Protein AF-0000000067823784 (afdb_homodimer)

Foldseek 3Di:
DPPDDFPALFAAEDQDFDQAWPVCVVVVHDFPSDQVTPVCVVVVNRVVTFGRFHAHPLATPRQPPPPCPVPDPDQQLDDLVLLVLLVVLLVCLQQCNLCCCLVCVPPPVPPDPPVVLLVLQVVQLVQDDLQNLLQLLLCLQLAPCLLQVLDNSVVLSVVSVVCCVPFCVVPVCLQRLVDDGPVCVVPVLVSLLNNLQSLLSSLSSLLQPCVVCVVVGPDDPVVSLVSNLSSLVSSVVSLVSSVCQPAQDSSLLSSLSSSVQQCQQRNHPVVNVVSLLSNVVSLVVVPLLPLVPDDDAPLVVQSSQSSNLSSVLSQLVPPPPDPDGSDPDGPRDHHAQDASVVSVVSDDGPDNPPPLQVDAGGSSVLSVLSSQLSVLSNVCVVVVNRLVSLSVSLVSLVVSLVVLVVSLVRHPQHPDSNNSHSVLSSLVSLLVSLLVNLVSLSVNCSRNDDSVSVSRPLVSNLVSLLCLLVSQLDDDPLSSCSRQVSLSSLLSSLVSLLVCCSNCLPPDDLVVNVVSLVSNVSCLVVLVVRVSRHSSSVVSNVPRVLSSVLCCCCRNVVPVPPVLSSVVNSVVSVVSRSPDPDDDDPADDPVDDGPPDDPPVPPPPPPPDDPDDPDDDDDPVPPVVVVSLVSCVVVVHNVVVCVSPPPPVVVVD/DPPDDFPALFAAADQDFDQAWPVCVVVVHDFPSDQVTPVCVVVVNRVVTAGRFHAHPLATPRQPPPPCPVPDPDDQLADLVLLVLLVVLLVCLQQCVLCCCLVCVPPPVPPDPPVVLLVLQVVQLVQDDLQNLLQLLLCLQLAPCLLQVLDNSVVLSVVSVVCCVPFCVVPVCLQRLVDDGPVCVVPVLVSLLNNLQSLLSSLSSLLQPCVVCVVVGPDDPVVSLVSNLSSLVSSVVSLVSSVCQPAQDSSLLSSLSSSVQQCQQRNHPVVNVVSLLSNVVSLVVVPLLPLVPDDDAPLVVLSSQSSNLSSVLSQLVPPPPDPDGSDNDGPRDHHAQDASVVSVVSDDGPDNPVPLQVDAGGSSVLSVLSSQLSVLSNVCVVVVNRLVSLSVSLVSLVVSLVVLVVRLVRHDQHPDSNNSHSVLSSLVSLLVSLLVNLVSLSVNCSRNDDSVSVSRPLVVNLVSLLCLLVSVLDDDPLSSCSRQVSLSSLLSSLVSLLVCCSNCLPPDDLVVNVVSLVSNVSCLVVLVVRVSRHSSSVVSNVQRVLSSVLSCCCRNVVPVPDVLSSVVNSVSSVVSRSDDPDDDDPADDPVDDGPPDDPPVPPPPPPPDDPDDPDDDDDPVCPVVVVSLVSCVVVVHNVVVCVSPPPPSVVVD

Sequence (1306 aa):
MKYTSSAPDFIRKTKRKPLACVQCRSRKVKCDKTIPCKNCISRGFGSECQREVVLVRGSVANRQSEIRTRNSSGKGYFNEKEIENIRLCVEKLTFGFIKVDRLFKSENQNEVNWSQFHDELEFMMSRIDHASSHCLCSFACHYINFIHNAVIPTLFLDEHEQFWDQYVSSDRSCLVYSKSSSLLSLSPRDYYFWMAMYYSTLCNGIYFGSEELKDELDFSDEELKKVGPIFFRAAYDCLCRASFLDSPDIRSIQIFCLMSTCFHAYGSVGLSQSLLAQCIEIARKLRLDEIDVGGSSNFSKEIKRRLWYTLCLNDWLDQIDKASFYITSSDVMKPALITEETLLAGKEFPSYDDNPTSQTYSSIFYQHTMVQMALIKKRLFEKRNAASETFEAWTKMNRLRDNTSRVYSQTAEPTTDDLLSYDYAKFLLFSSLTEEVLDLGRRVLAIVGKKTWAQRFRSKCITAAMANINHASESVPSYYKRHWIVGQHLIYAALTLILDLIMFPEEDSLDEKHERLKQIERIFPIFEELKATHLPAKLGLAVLPKLCKLVRFVIVENRTGNTEEADSLRYLLEDLHVHLNPYSDPVPHLLTSQYFRTTKPSDFEGNVDELKPFDGSVGLGHRVEDEIQKLLTDTGWSDVLMKIFQPSMNDLQMKYTSSAPDFIRKTKRKPLACVQCRSRKVKCDKTIPCKNCISRGFGSECQREVVLVRGSVANRQSEIRTRNSSGKGYFNEKEIENIRLCVEKLTFGFIKVDRLFKSENQNEVNWSQFHDELEFMMSRIDHASSHCLCSFACHYINFIHNAVIPTLFLDEHEQFWDQYVSSDRSCLVYSKSSSLLSLSPRDYYFWMAMYYSTLCNGIYFGSEELKDELDFSDEELKKVGPIFFRAAYDCLCRASFLDSPDIRSIQIFCLMSTCFHAYGSVGLSQSLLAQCIEIARKLRLDEIDVGGSSNFSKEIKRRLWYTLCLNDWLDQIDKASFYITSSDVMKPALITEETLLAGKEFPSYDDNPTSQTYSSIFYQHTMVQMALIKKRLFEKRNAASETFEAWTKMNRLRDNTSRVYSQTAEPTTDDLLSYDYAKFLLFSSLTEEVLDLGRRVLAIVGKKTWAQRFRSKCITAAMANINHASESVPSYYKRHWIVGQHLIYAALTLILDLIMFPEEDSLDEKHERLKQIERIFPIFEELKATHLPAKLGLAVLPKLCKLVRFVIVENRTGNTEEADSLRYLLEDLHVHLNPYSDPVPHLLTSQYFRTTKPSDFEGNVDELKPFDGSVGLGHRVEDEIQKLLTDTGWSDVLMKIFQPSMNDLQ

InterPro domains:
  IPR001138 Zn(2)Cys(6) fungal-type DNA-binding domain [PF00172] (20-50)
  IPR001138 Zn(2)Cys(6) fungal-type DNA-binding domain [PS00463] (20-49)
  IPR001138 Zn(2)Cys(6) fungal-type DNA-binding domain [PS50048] (20-51)
  IPR001138 Zn(2)Cys(6) fungal-type DNA-binding domain [SM00066] (15-60)
  IPR001138 Zn(2)Cys(6) fungal-type DNA-binding domain [cd00067] (16-49)
  IPR031760 Centromere DNA-binding protein complex CBF3 subunit B, C-terminal [PF16846] (220-344)
  IPR036864 Zn(2)-C6 fungal-type DNA-binding domain superfamily [G3DSA:4.10.240.10] (13-52)
  IPR036864 Zn(2)-C6 fungal-type DNA-binding domain superfamily [SSF57701] (13-54)

Nearest PDB structures (foldseek):
  6f07-assembly1_B  TM=5.989E-01  e=8.370E-10  Saccharomyces cerevisiae
  6gsa-assembly1_B  TM=6.608E-01  e=4.738E-09  Saccharomyces cerevisiae
  6f07-assembly1_A  TM=6.678E-01  e=1.545E-08  Saccharomyces cerevisiae
  6gyp-assembly1_C  TM=6.281E-01  e=5.332E-09  Saccharomyces cerevisiae S288C
  6gsa-assembly1_A  TM=6.578E-01  e=2.479E-08  Saccharomyces cerevisiae

Secondary structure (DSSP, 8-state):
--------S-PPEESS---SBHHHHHHT----S-SS-HHHHHTT-GGG--BPPEEETTEEES-------SS-----S--HHHHHHHHHHHHHHHHT-S--TTTT--TTS----HHHHHHHHHHHHHT--HHHHHHHHHHIIIIIHHHH--S-HHHHHHHHHHHIIIIITT-GGGG-TTS--HHHHH-HHHHHHHHHHHHHHHHHHHHHHTTTTGGG----HHHHHHHHHHHHHHHHHHHHHTTTTTS--HHHHHHHHHHHTTHHHHS-HHHHHHHHHHHHHHHHHTTTT-TTSSS--HHHHHHHHHHHHHHHHHHHH--TT-SS-S-----PPPPP---HHHHHHT-------S-GGGS---THHHHHHHHHHHHHHHHHHHTTT-HHHHHHHHHHHHHHHHHHHHHHHHSPPP-STTHHHHHHHHHHHHHHHHHHHHHHHHHHHHHH-HHHHHHHTHHHHHHHHHHHHHHHHS---HHHHHSHHHHHHHHHHHHHHHHHHHH-TTTS-HHHHHHHHHHHHTTHHHHHHHTTT-HHHHHHHHHHHHHHHHHIIIIIS--TT-HHHHHHHHHHHHHTS--------SSPPTTS-SSS-----------------------STTHHHHHHHHHHHHTSHHHHHHHHHHHHHHHT-/--------S-PPEESS---SBHHHHHHT----S-SS-HHHHHTT-GGG--BPPEEETTEEE---------S--------HHHHHHHHHHHHHHHHT-S--TTTTT-TTS----HHHHHHHHHHHHHT--HHHHHHHHHHIIIIIHHHH--S-HHHHHHHHHHHIIIIITT-GGGG-TTS--HHHHH-HHHHHHHHHHHHHHHHHHHHHHTTTTGGG----HHHHHHHHHHHHHHHHHHHHHTTTTTS--HHHHHHHHHHHTTHHHHS-HHHHHHHHHHHHHHHHHTTTT-TTSSS--HHHHHHHHHHHHHHHHHHHH--TT-SS-S-----PPPPP---HHHHHHTPPPPP--S-GGGS---THHHHHHHHHHHHHHHHHHHTTT-HHHHHHHHHHHHHHHHHHHHHHHHSPPP-STTHHHHHHHHHHHHHHHHHHHHHHHHHHHHHHHHHHHHHHTHHHHHHHHHHHHHHHHS---HHHHHSHHHHHHHHHHHHHHHHHHHH-TTTS-HHHHHHHHHHHHTTHHHHHHHTTT-HHHHHHHHHHHHHHHHHIIIIIS--TT-HHHHHHHHHHHHHTS--------SSPPTTS-SSS-----------------------STTHHHHHHHHHHHHTSHHHHHHHHHHHHHHHT-

Solvent-accessible surface area (backbone atoms only — not comparable to full-atom values): 72580 Å² total; per-residue (Å²): 132,82,81,69,88,78,68,70,81,64,70,54,74,36,90,66,77,66,57,43,32,46,68,32,56,75,65,69,47,93,53,80,57,45,86,52,24,66,71,29,47,74,69,71,38,30,90,69,42,41,46,57,56,29,28,36,88,59,36,78,32,56,47,72,69,74,67,77,58,77,69,64,78,74,80,75,86,68,57,68,70,48,49,54,36,38,51,49,22,51,51,31,54,57,64,54,64,48,64,37,38,76,76,49,49,53,76,66,75,42,57,63,51,62,69,61,47,52,52,52,49,47,55,56,50,72,59,54,47,71,67,40,48,50,50,27,38,48,46,23,40,48,58,47,24,62,79,35,45,46,65,56,45,70,61,50,52,51,42,49,49,46,46,43,65,70,40,35,72,81,35,62,43,60,76,36,85,93,46,83,26,74,58,45,72,66,30,31,38,42,38,23,46,30,48,14,41,50,27,22,33,42,20,44,10,43,67,42,33,44,79,82,40,45,90,62,42,87,60,54,77,72,47,55,70,49,48,30,49,48,25,45,49,50,13,52,52,23,37,57,69,34,38,51,57,46,45,77,52,59,63,55,45,28,37,48,34,47,38,59,81,42,27,77,57,64,48,41,68,43,32,52,52,47,50,49,55,51,38,52,53,36,35,52,77,66,34,41,71,47,58,84,70,66,92,68,49,72,55,40,44,41,54,36,27,38,43,44,49,41,53,47,39,57,46,44,63,52,61,76,96,50,94,67,63,89,70,82,76,80,85,60,68,75,54,61,73,49,45,71,69,56,54,74,62,65,56,85,72,72,75,84,62,86,67,69,67,89,46,74,68,23,57,46,50,52,50,54,51,49,44,53,53,24,52,46,52,35,52,28,56,77,54,70,59,34,63,52,48,45,54,50,40,43,52,52,43,50,48,49,44,52,49,52,53,48,46,63,72,66,38,65,81,52,88,51,76,52,34,60,28,45,64,54,46,51,52,52,48,51,47,51,42,39,42,50,43,39,54,41,47,54,53,45,34,70,66,53,33,68,69,57,26,60,72,48,46,40,67,60,38,50,51,36,28,49,46,47,48,52,60,69,66,47,94,61,68,70,46,68,60,57,44,67,62,50,43,44,43,45,46,52,26,42,49,52,54,50,50,46,47,67,74,42,57,81,76,52,53,70,67,54,52,52,49,50,54,51,56,50,56,63,48,50,63,56,25,63,70,36,36,86,50,29,64,38,16,42,48,40,62,67,44,48,61,56,50,51,52,44,44,44,43,47,58,69,62,50,51,76,84,50,60,63,52,50,48,48,49,47,51,52,54,57,62,39,44,68,72,73,72,78,83,71,74,72,56,58,57,90,92,42,65,81,65,64,46,65,75,59,75,70,74,78,66,67,81,72,66,83,73,72,79,81,81,73,80,86,69,89,89,36,56,75,52,42,53,53,39,47,51,19,36,76,75,50,36,11,57,51,48,42,64,64,54,42,61,61,54,59,70,76,90,132,80,81,69,86,78,66,70,82,65,70,54,76,38,90,64,77,68,59,45,31,46,67,32,56,76,64,69,46,94,54,80,55,45,84,53,23,68,70,30,46,75,70,71,37,30,90,68,41,40,45,57,55,30,28,36,90,59,36,80,32,55,48,72,69,72,66,77,60,76,69,64,84,73,81,76,86,68,57,63,71,46,48,55,35,40,51,50,20,52,50,32,53,56,63,51,64,45,64,39,41,73,74,47,52,54,76,67,76,42,59,65,50,62,70,62,48,51,52,51,49,49,56,55,51,73,58,53,47,71,66,40,48,48,51,27,38,48,45,23,38,48,57,48,27,60,79,32,44,47,65,56,46,69,62,51,53,52,43,49,49,45,45,41,64,71,40,34,70,81,36,63,44,60,77,36,85,93,47,83,26,74,58,44,72,69,32,30,37,40,38,24,46,30,50,14,41,50,27,21,34,41,19,44,10,42,68,44,33,44,77,82,39,44,90,62,42,86,61,54,77,74,47,54,69,50,47,30,48,49,25,45,50,49,13,52,52,23,38,57,69,34,38,52,56,46,47,75,51,62,63,54,44,28,38,49,33,48,38,58,79,42,28,76,55,63,48,43,67,43,32,51,52,46,50,48,56,50,37,52,52,37,35,52,77,66,34,42,73,48,58,83,70,64,93,69,50,72,57,41,46,42,53,35,26,38,42,43,49,42,51,47,40,58,46,45,63,53,63,77,95,50,92,66,63,89,71,84,76,80,86,60,69,76,53,62,73,49,43,71,68,55,52,74,64,65,55,86,72,73,74,84,64,86,68,69,69,88,45,76,65,23,56,45,49,50,50,54,51,49,44,54,53,25,51,46,51,36,54,29,56,75,53,68,58,35,63,52,48,46,53,50,40,42,52,52,42,50,50,50,43,52,51,52,53,48,46,62,72,66,37,67,80,51,90,50,77,51,35,62,30,44,64,54,48,53,52,52,49,52,46,50,42,39,42,51,44,38,54,40,45,54,51,45,35,65,67,52,34,67,69,56,25,60,73,44,44,39,65,61,38,51,51,37,28,50,48,46,47,52,60,69,65,48,94,61,68,69,44,69,61,58,45,66,65,49,43,45,44,45,46,51,26,41,47,51,54,50,51,46,46,67,75,42,57,83,76,52,54,70,66,56,52,51,48,51,54,52,56,50,57,63,50,50,63,55,25,64,70,35,35,88,50,28,64,36,16,40,48,41,63,66,45,47,62,56,49,50,52,41,44,42,44,46,55,67,60,49,51,76,84,52,63,62,50,49,48,47,48,50,51,52,55,59,62,38,44,69,72,73,71,78,83,70,73,72,55,56,57,90,93,44,64,79,66,65,46,68,72,61,78,70,74,79,67,68,81,72,67,86,73,70,80,80,80,78,80,82,65,91,84,36,55,76,49,43,54,52,37,47,56,19,31,77,75,51,36,11,60,50,46,43,64,63,56,44,61,58,55,61,68,77,94

Structure (mmCIF, N/CA/C/O backbone):
data_AF-0000000067823784-model_v1
#
loop_
_entity.id
_entity.type
_entity.pdbx_description
1 polymer 'Zn(2)-C6 fungal-type domain-containing protein'
#
loop_
_atom_site.group_PDB
_atom_site.id
_atom_site.type_symbol
_atom_site.label_atom_id
_atom_site.label_alt_id
_atom_site.label_comp_id
_atom_site.label_asym_id
_atom_site.label_entity_id
_atom_site.label_seq_id
_atom_site.pdbx_PDB_ins_code
_atom_site.Cartn_x
_atom_site.Cartn_y
_atom_site.Cartn_z
_atom_site.occupancy
_atom_site.B_iso_or_equiv
_atom_site.auth_seq_id
_atom_site.auth_comp_id
_atom_site.auth_asym_id
_atom_site.auth_atom_id
_atom_site.pdbx_PDB_model_num
ATOM 1 N N . MET A 1 1 ? -26.203 -56.375 -13.461 1 19.73 1 MET A N 1
ATOM 2 C CA . MET A 1 1 ? -26.906 -55.406 -12.641 1 19.73 1 MET A CA 1
ATOM 3 C C . MET A 1 1 ? -26.547 -54 -13.039 1 19.73 1 MET A C 1
ATOM 5 O O . MET A 1 1 ? -25.375 -53.594 -12.984 1 19.73 1 MET A O 1
ATOM 9 N N . LYS A 1 2 ? -27.25 -53.312 -13.992 1 25.39 2 LYS A N 1
ATOM 10 C CA . LYS A 1 2 ? -27.156 -51.969 -14.578 1 25.39 2 LYS A CA 1
ATOM 11 C C . LYS A 1 2 ? -27.094 -50.906 -13.484 1 25.39 2 LYS A C 1
ATOM 13 O O . LYS A 1 2 ? -27.984 -50.812 -12.633 1 25.39 2 LYS A O 1
ATOM 18 N N . TYR A 1 3 ? -25.938 -50.625 -13.031 1 26.23 3 TYR A N 1
ATOM 19 C CA . TYR A 1 3 ? -25.656 -49.438 -12.234 1 26.23 3 TYR A CA 1
ATOM 20 C C . TYR A 1 3 ? -26.5 -48.25 -12.719 1 26.23 3 TYR A C 1
ATOM 22 O O . TYR A 1 3 ? -26.422 -47.875 -13.883 1 26.23 3 TYR A O 1
ATOM 30 N N . THR A 1 4 ? -27.797 -48.188 -12.336 1 30.56 4 THR A N 1
ATOM 31 C CA . THR A 1 4 ? -28.812 -47.156 -12.586 1 30.56 4 THR A CA 1
ATOM 32 C C . THR A 1 4 ? -28.172 -45.75 -12.609 1 30.56 4 THR A C 1
ATOM 34 O O . THR A 1 4 ? -27.078 -45.562 -12.094 1 30.56 4 THR A O 1
ATOM 37 N N . SER A 1 5 ? -28.938 -44.844 -13.219 1 32.25 5 SER A N 1
ATOM 38 C CA . SER A 1 5 ? -28.891 -43.406 -13.562 1 32.25 5 SER A CA 1
ATOM 39 C C . SER A 1 5 ? -28.453 -42.562 -12.375 1 32.25 5 SER A C 1
ATOM 41 O O . SER A 1 5 ? -29.016 -42.688 -11.289 1 32.25 5 SER A O 1
ATOM 43 N N . SER A 1 6 ? -27.219 -42.125 -12.25 1 36.41 6 SER A N 1
ATOM 44 C CA . SER A 1 6 ? -26.359 -41.312 -11.406 1 36.41 6 SER A CA 1
ATOM 45 C C . SER A 1 6 ? -27.109 -40.062 -10.891 1 36.41 6 SER A C 1
ATOM 47 O O . SER A 1 6 ? -27.75 -39.344 -11.664 1 36.41 6 SER A O 1
ATOM 49 N N . ALA A 1 7 ? -27.75 -40 -9.742 1 41.34 7 ALA A N 1
ATOM 50 C CA . ALA A 1 7 ? -28.359 -38.906 -9 1 41.34 7 ALA A CA 1
ATOM 51 C C . ALA A 1 7 ? -27.625 -37.594 -9.242 1 41.34 7 ALA A C 1
ATOM 53 O O . ALA A 1 7 ? -26.391 -37.594 -9.328 1 41.34 7 ALA A O 1
ATOM 54 N N . PRO A 1 8 ? -28.312 -36.594 -9.852 1 47.31 8 PRO A N 1
ATOM 55 C CA . PRO A 1 8 ? -27.719 -35.281 -10.172 1 47.31 8 PRO A CA 1
ATOM 56 C C . PRO A 1 8 ? -26.906 -34.719 -9.016 1 47.31 8 PRO A C 1
ATOM 58 O O . PRO A 1 8 ? -27.219 -34.969 -7.848 1 47.31 8 PRO A O 1
ATOM 61 N N . ASP A 1 9 ? -25.688 -34.312 -9.211 1 59.34 9 ASP A N 1
ATOM 62 C CA . ASP A 1 9 ? -24.688 -33.719 -8.336 1 59.34 9 ASP A CA 1
ATOM 63 C C . ASP A 1 9 ? -25.219 -32.438 -7.699 1 59.34 9 ASP A C 1
ATOM 65 O O . ASP A 1 9 ? -24.594 -31.375 -7.812 1 59.34 9 ASP A O 1
ATOM 69 N N . PHE A 1 10 ? -26.594 -32.375 -7.422 1 65.44 10 PHE A N 1
ATOM 70 C CA . PHE A 1 10 ? -27.062 -31.141 -6.777 1 65.44 10 PHE A CA 1
ATOM 71 C C . PHE A 1 10 ? -27.812 -31.469 -5.492 1 65.44 10 PHE A C 1
ATOM 73 O O . PHE A 1 10 ? -28.312 -32.594 -5.32 1 65.44 10 PHE A O 1
ATOM 80 N N . ILE A 1 11 ? -27.672 -30.688 -4.508 1 73.44 11 ILE A N 1
ATOM 81 C CA . ILE A 1 11 ? -28.5 -30.75 -3.309 1 73.44 11 ILE A CA 1
ATOM 82 C C . ILE A 1 11 ? -29.797 -29.969 -3.537 1 73.44 11 ILE A C 1
ATOM 84 O O . ILE A 1 11 ? -29.766 -28.828 -3.967 1 73.44 11 ILE A O 1
ATOM 88 N N . ARG A 1 12 ? -30.828 -30.719 -3.414 1 78.19 12 ARG A N 1
ATOM 89 C CA . ARG A 1 12 ? -32.156 -30.156 -3.67 1 78.19 12 ARG A CA 1
ATOM 90 C C . ARG A 1 12 ? -32.5 -29.062 -2.664 1 78.19 12 ARG A C 1
ATOM 92 O O . ARG A 1 12 ? -32.188 -29.188 -1.474 1 78.19 12 ARG A O 1
ATOM 99 N N . LYS A 1 13 ? -32.906 -27.859 -3.146 1 77.69 13 LYS A N 1
ATOM 100 C CA . LYS A 1 13 ? -33.438 -26.797 -2.293 1 77.69 13 LYS A CA 1
ATOM 101 C C . LYS A 1 13 ? -34.938 -27.031 -1.988 1 77.69 13 LYS A C 1
ATOM 103 O O . LYS A 1 13 ? -35.719 -27.281 -2.895 1 77.69 13 LYS A O 1
ATOM 108 N N . THR A 1 14 ? -35.25 -27.094 -0.727 1 80.75 14 THR A N 1
ATOM 109 C CA . THR A 1 14 ? -36.625 -27.328 -0.333 1 80.75 14 THR A CA 1
ATOM 110 C C . THR A 1 14 ? -37.031 -26.359 0.775 1 80.75 14 THR A C 1
ATOM 112 O O . THR A 1 14 ? -36.188 -25.734 1.409 1 80.75 14 THR A O 1
ATOM 115 N N . LYS A 1 15 ? -38.312 -26.094 0.909 1 83.81 15 LYS A N 1
ATOM 116 C CA . LYS A 1 15 ? -38.812 -25.203 1.941 1 83.81 15 LYS A CA 1
ATOM 117 C C . LYS A 1 15 ? -38.875 -25.891 3.299 1 83.81 15 LYS A C 1
ATOM 119 O O . LYS A 1 15 ? -38.75 -25.25 4.34 1 83.81 15 LYS A O 1
ATOM 124 N N . ARG A 1 16 ? -39.125 -27.25 3.285 1 85.12 16 ARG A N 1
ATOM 125 C CA . ARG A 1 16 ? -39.188 -28.031 4.52 1 85.12 16 ARG A CA 1
ATOM 126 C C . ARG A 1 16 ? -38.25 -29.234 4.453 1 85.12 16 ARG A C 1
ATOM 128 O O . ARG A 1 16 ? -38.062 -29.812 3.383 1 85.12 16 ARG A O 1
ATOM 135 N N . LYS A 1 17 ? -37.688 -29.594 5.609 1 87.12 17 LYS A N 1
ATOM 136 C CA . LYS A 1 17 ? -36.812 -30.75 5.633 1 87.12 17 LYS A CA 1
ATOM 137 C C . LYS A 1 17 ? -37.562 -32.062 5.523 1 87.12 17 LYS A C 1
ATOM 139 O O . LYS A 1 17 ? -38.562 -32.25 6.215 1 87.12 17 LYS A O 1
ATOM 144 N N . PRO A 1 18 ? -37.188 -32.844 4.645 1 84.62 18 PRO A N 1
ATOM 145 C CA . PRO A 1 18 ? -37.844 -34.156 4.547 1 84.62 18 PRO A CA 1
ATOM 146 C C . PRO A 1 18 ? -37.625 -35 5.801 1 84.62 18 PRO A C 1
ATOM 148 O O . PRO A 1 18 ? -36.531 -35.062 6.34 1 84.62 18 PRO A O 1
ATOM 151 N N . LEU A 1 19 ? -38.656 -35.625 6.27 1 88.25 19 LEU A N 1
ATOM 152 C CA . LEU A 1 19 ? -38.562 -36.438 7.48 1 88.25 19 LEU A CA 1
ATOM 153 C C . LEU A 1 19 ? -38.531 -37.906 7.141 1 88.25 19 LEU A C 1
ATOM 155 O O . LEU A 1 19 ? -38.094 -38.719 7.957 1 88.25 19 LEU A O 1
ATOM 159 N N . ALA A 1 20 ? -39 -38.188 5.922 1 87 20 ALA A N 1
ATOM 160 C CA . ALA A 1 20 ? -38.938 -39.562 5.473 1 87 20 ALA A CA 1
ATOM 161 C C . ALA A 1 20 ? -37.531 -39.938 5.012 1 87 20 ALA A C 1
ATOM 163 O O . ALA A 1 20 ? -36.781 -39.094 4.492 1 87 20 ALA A O 1
ATOM 164 N N . CYS A 1 21 ? -37.156 -41.125 5.332 1 86.69 21 CYS A N 1
ATOM 165 C CA . CYS A 1 21 ? -35.844 -41.562 4.887 1 86.69 21 CYS A CA 1
ATOM 166 C C . CYS A 1 21 ? -35.812 -41.75 3.373 1 86.69 21 CYS A C 1
ATOM 168 O O . CYS A 1 21 ? -36.844 -41.812 2.729 1 86.69 21 CYS A O 1
ATOM 170 N N . VAL A 1 22 ? -34.719 -41.75 2.75 1 84.44 22 VAL A N 1
ATOM 171 C CA . VAL A 1 22 ? -34.531 -41.781 1.306 1 84.44 22 VAL A CA 1
ATOM 172 C C . VAL A 1 22 ? -35.125 -43.031 0.729 1 84.44 22 VAL A C 1
ATOM 174 O O . VAL A 1 22 ? -35.781 -43 -0.33 1 84.44 22 VAL A O 1
ATOM 177 N N . GLN A 1 23 ? -34.969 -44.188 1.49 1 81.94 23 GLN A N 1
ATOM 178 C CA . GLN A 1 23 ? -35.469 -45.469 1.002 1 81.94 23 GLN A CA 1
ATOM 179 C C . GLN A 1 23 ? -36.969 -45.469 0.953 1 81.94 23 GLN A C 1
ATOM 181 O O . GLN A 1 23 ? -37.562 -45.938 -0.026 1 81.94 23 GLN A O 1
ATOM 186 N N . CYS A 1 24 ? -37.5 -45.031 1.961 1 86.12 24 CYS A N 1
ATOM 187 C CA . CYS A 1 24 ? -38.969 -44.969 2.012 1 86.12 24 CYS A CA 1
ATOM 188 C C . CYS A 1 24 ? -39.531 -44.062 0.933 1 86.12 24 CYS A C 1
ATOM 190 O O . CYS A 1 24 ? -40.531 -44.375 0.286 1 86.12 24 CYS A O 1
ATOM 192 N N . ARG A 1 25 ? -38.938 -42.938 0.65 1 84.69 25 ARG A N 1
ATOM 193 C CA . ARG A 1 25 ? -39.375 -41.969 -0.358 1 84.69 25 ARG A CA 1
ATOM 194 C C . ARG A 1 25 ? -39.25 -42.562 -1.76 1 84.69 25 ARG A C 1
ATOM 196 O O . ARG A 1 25 ? -40.156 -42.375 -2.588 1 84.69 25 ARG A O 1
ATOM 203 N N . SER A 1 26 ? -38.156 -43.219 -1.951 1 81.19 26 SER A N 1
ATOM 204 C CA . SER A 1 26 ? -37.906 -43.781 -3.266 1 81.19 26 SER A CA 1
ATOM 205 C C . SER A 1 26 ? -38.906 -44.875 -3.578 1 81.19 26 SER A C 1
ATOM 207 O O . SER A 1 26 ? -39.344 -45.031 -4.727 1 81.19 26 SER A O 1
ATOM 209 N N . ARG A 1 27 ? -39.281 -45.531 -2.539 1 80.81 27 ARG A N 1
ATOM 210 C CA . ARG A 1 27 ? -40.188 -46.625 -2.707 1 80.81 27 ARG A CA 1
ATOM 211 C C . ARG A 1 27 ? -41.656 -46.188 -2.549 1 80.81 27 ARG A C 1
ATOM 213 O O . ARG A 1 27 ? -42.562 -46.969 -2.738 1 80.81 27 ARG A O 1
ATOM 220 N N . LYS A 1 28 ? -41.781 -44.938 -2.229 1 84.62 28 LYS A N 1
ATOM 221 C CA . LYS A 1 28 ? -43.094 -44.344 -2.068 1 84.62 28 LYS A CA 1
ATOM 222 C C . LYS A 1 28 ? -43.906 -45.094 -1.035 1 84.62 28 LYS A C 1
ATOM 224 O O . LYS A 1 28 ? -45.094 -45.406 -1.285 1 84.62 28 LYS A O 1
ATOM 229 N N . VAL A 1 29 ? -43.25 -45.5 0.01 1 86.62 29 VAL A N 1
ATOM 230 C CA . VAL A 1 29 ? -43.938 -46.125 1.125 1 86.62 29 VAL A CA 1
ATOM 231 C C . VAL A 1 29 ? -44 -45.156 2.314 1 86.62 29 VAL A C 1
ATOM 233 O O . VAL A 1 29 ? -43.219 -44.188 2.367 1 86.62 29 VAL A O 1
ATOM 236 N N . LYS A 1 30 ? -44.969 -45.406 3.209 1 88.5 30 LYS A N 1
ATOM 237 C CA . LYS A 1 30 ? -45.062 -44.562 4.406 1 88.5 30 LYS A CA 1
ATOM 238 C C . LYS A 1 30 ? -43.906 -44.812 5.348 1 88.5 30 LYS A C 1
ATOM 240 O O . LYS A 1 30 ? -43.562 -45.938 5.68 1 88.5 30 LYS A O 1
ATOM 245 N N . CYS A 1 31 ? -43.219 -43.75 5.746 1 89.06 31 CYS A N 1
ATOM 246 C CA . CYS A 1 31 ? -42.062 -43.812 6.629 1 89.06 31 CYS A CA 1
ATOM 247 C C . CYS A 1 31 ? -42.438 -43.406 8.047 1 89.06 31 CYS A C 1
ATOM 249 O O . CYS A 1 31 ? -43.25 -42.5 8.242 1 89.06 31 CYS A O 1
ATOM 251 N N . ASP A 1 32 ? -41.969 -44 9.07 1 87.81 32 ASP A N 1
ATOM 252 C CA . ASP A 1 32 ? -42.281 -43.625 10.445 1 87.81 32 ASP A CA 1
ATOM 253 C C . ASP A 1 32 ? -41.438 -42.469 10.914 1 87.81 32 ASP A C 1
ATOM 255 O O . ASP A 1 32 ? -41.5 -42.062 12.078 1 87.81 32 ASP A O 1
ATOM 259 N N . LYS A 1 33 ? -40.562 -41.875 10.219 1 86.56 33 LYS A N 1
ATOM 260 C CA . LYS A 1 33 ? -39.781 -40.656 10.375 1 86.56 33 LYS A CA 1
ATOM 261 C C . LYS A 1 33 ? -38.719 -40.812 11.445 1 86.56 33 LYS A C 1
ATOM 263 O O . LYS A 1 33 ? -38.156 -39.812 11.93 1 86.56 33 LYS A O 1
ATOM 268 N N . THR A 1 34 ? -38.406 -42.094 11.859 1 86.25 34 THR A N 1
ATOM 269 C CA . THR A 1 34 ? -37.281 -42.375 12.742 1 86.25 34 THR A CA 1
ATOM 270 C C . THR A 1 34 ? -36.094 -42.906 11.945 1 86.25 34 THR A C 1
ATOM 272 O O . THR A 1 34 ? -36.281 -43.531 10.898 1 86.25 34 THR A O 1
ATOM 275 N N . ILE A 1 35 ? -34.906 -42.594 12.391 1 81.94 35 ILE A N 1
ATOM 276 C CA . ILE A 1 35 ? -33.719 -43.094 11.711 1 81.94 35 ILE A CA 1
ATOM 277 C C . ILE A 1 35 ? -32.875 -43.938 12.672 1 81.94 35 ILE A C 1
ATOM 279 O O . ILE A 1 35 ? -32.406 -43.438 13.695 1 81.94 35 ILE A O 1
ATOM 283 N N . PRO A 1 36 ? -32.844 -45.188 12.445 1 84.5 36 PRO A N 1
ATOM 284 C CA . PRO A 1 36 ? -33.312 -45.906 11.281 1 84.5 36 PRO A CA 1
ATOM 285 C C . PRO A 1 36 ? -34.812 -46.219 11.352 1 84.5 36 PRO A C 1
ATOM 287 O O . PRO A 1 36 ? -35.344 -46.469 12.438 1 84.5 36 PRO A O 1
ATOM 290 N N . CYS A 1 37 ? -35.438 -46.125 10.18 1 87.44 37 CYS A N 1
ATOM 291 C CA . CYS A 1 37 ? -36.906 -46.344 10.203 1 87.44 37 CYS A CA 1
ATOM 292 C C . CYS A 1 37 ? -37.25 -47.812 10.242 1 87.44 37 CYS A C 1
ATOM 294 O O . CYS A 1 37 ? -36.406 -48.656 9.953 1 87.44 37 CYS A O 1
ATOM 296 N N . LYS A 1 38 ? -38.469 -48.156 10.656 1 87.94 38 LYS A N 1
ATOM 297 C CA . LYS A 1 38 ? -38.906 -49.531 10.836 1 87.94 38 LYS A CA 1
ATOM 298 C C . LYS A 1 38 ? -38.844 -50.312 9.516 1 87.94 38 LYS A C 1
ATOM 300 O O . LYS A 1 38 ? -38.5 -51.5 9.492 1 87.94 38 LYS A O 1
ATOM 305 N N . ASN A 1 39 ? -39.156 -49.594 8.477 1 87.94 39 ASN A N 1
ATOM 306 C CA . ASN A 1 39 ? -39.125 -50.219 7.16 1 87.94 39 ASN A CA 1
ATOM 307 C C . ASN A 1 39 ? -37.719 -50.656 6.777 1 87.94 39 ASN A C 1
ATOM 309 O O . ASN A 1 39 ? -37.5 -51.75 6.27 1 87.94 39 ASN A O 1
ATOM 313 N N . CYS A 1 40 ? -36.812 -49.844 7.109 1 87.31 40 CYS A N 1
ATOM 314 C CA . CYS A 1 40 ? -35.438 -50.094 6.762 1 87.31 40 CYS A CA 1
ATOM 315 C C . CYS A 1 40 ? -34.844 -51.188 7.648 1 87.31 40 CYS A C 1
ATOM 317 O O . CYS A 1 40 ? -34.094 -52.062 7.176 1 87.31 40 CYS A O 1
ATOM 319 N N . ILE A 1 41 ? -35.188 -51.156 8.836 1 87 41 ILE A N 1
ATOM 320 C CA . ILE A 1 41 ? -34.75 -52.188 9.766 1 87 41 ILE A CA 1
ATOM 321 C C . ILE A 1 41 ? -35.25 -53.531 9.32 1 87 41 ILE A C 1
ATOM 323 O O . ILE A 1 41 ? -34.5 -54.5 9.266 1 87 41 ILE A O 1
ATOM 327 N N . SER A 1 42 ? -36.469 -53.562 8.961 1 86.94 42 SER A N 1
ATOM 328 C CA . SER A 1 42 ? -37.125 -54.812 8.578 1 86.94 42 SER A CA 1
ATOM 329 C C . SER A 1 42 ? -36.5 -55.406 7.309 1 86.94 42 SER A C 1
ATOM 331 O O . SER A 1 42 ? -36.469 -56.625 7.129 1 86.94 42 SER A O 1
ATOM 333 N N . ARG A 1 43 ? -36 -54.594 6.57 1 86.56 43 ARG A N 1
ATOM 334 C CA . ARG A 1 43 ? -35.469 -55 5.281 1 86.56 43 ARG A CA 1
ATOM 335 C C . ARG A 1 43 ? -33.969 -55.188 5.344 1 86.56 43 ARG A C 1
ATOM 337 O O . ARG A 1 43 ? -33.312 -55.5 4.332 1 86.56 43 ARG A O 1
ATOM 344 N N . GLY A 1 44 ? -33.375 -54.875 6.441 1 76 44 GLY A N 1
ATOM 345 C CA . GLY A 1 44 ? -31.969 -55.094 6.633 1 76 44 GLY A CA 1
ATOM 346 C C . GLY A 1 44 ? -31.109 -53.906 6.207 1 76 44 GLY A C 1
ATOM 347 O O . GLY A 1 44 ? -29.891 -54.031 6.055 1 76 44 GLY A O 1
ATOM 348 N N . PHE A 1 45 ? -31.828 -52.812 5.926 1 76.81 45 PHE A N 1
ATOM 349 C CA . PHE A 1 45 ? -31.094 -51.625 5.473 1 76.81 45 PHE A CA 1
ATOM 350 C C . PHE A 1 45 ? -30.984 -50.625 6.598 1 76.81 45 PHE A C 1
ATOM 352 O O . PHE A 1 45 ? -30.891 -49.406 6.34 1 76.81 45 PHE A O 1
ATOM 359 N N . GLY A 1 46 ? -31.078 -51 7.727 1 75.44 46 GLY A N 1
ATOM 360 C CA . GLY A 1 46 ? -31.094 -50.062 8.852 1 75.44 46 GLY A CA 1
ATOM 361 C C . GLY A 1 46 ? -29.875 -49.188 8.906 1 75.44 46 GLY A C 1
ATOM 362 O O . GLY A 1 46 ? -29.969 -47.969 9.172 1 75.44 46 GLY A O 1
ATOM 363 N N . SER A 1 47 ? -28.781 -49.719 8.609 1 70.94 47 SER A N 1
ATOM 364 C CA . SER A 1 47 ? -27.516 -48.969 8.703 1 70.94 47 SER A CA 1
ATOM 365 C C . SER A 1 47 ? -27.422 -47.906 7.609 1 70.94 47 SER A C 1
ATOM 367 O O . SER A 1 47 ? -26.703 -46.938 7.762 1 70.94 47 SER A O 1
ATOM 369 N N . GLU A 1 48 ? -28.219 -48.094 6.641 1 72 48 GLU A N 1
ATOM 370 C CA . GLU A 1 48 ? -28.141 -47.188 5.492 1 72 48 GLU A CA 1
ATOM 371 C C . GLU A 1 48 ? -29.281 -46.188 5.492 1 72 48 GLU A C 1
ATOM 373 O O . GLU A 1 48 ? -29.344 -45.312 4.641 1 72 48 GLU A O 1
ATOM 378 N N . CYS A 1 49 ? -30.062 -46.406 6.445 1 80 49 CYS A N 1
ATOM 379 C CA . CYS A 1 49 ? -31.234 -45.562 6.512 1 80 49 CYS A CA 1
ATOM 380 C C . CYS A 1 49 ? -30.859 -44.125 6.816 1 80 49 CYS A C 1
ATOM 382 O O . CYS A 1 49 ? -30.219 -43.844 7.836 1 80 49 CYS A O 1
ATOM 384 N N . GLN A 1 50 ? -31.078 -43.25 5.871 1 81.12 50 GLN A N 1
ATOM 385 C CA . GLN A 1 50 ? -30.734 -41.844 6.082 1 81.12 50 GLN A CA 1
ATOM 386 C C . GLN A 1 50 ? -31.766 -40.906 5.422 1 81.12 50 GLN A C 1
ATOM 388 O O . GLN A 1 50 ? -32.531 -41.344 4.555 1 81.12 50 GLN A O 1
ATOM 393 N N . ARG A 1 51 ? -31.734 -39.75 5.984 1 82.25 51 ARG A N 1
ATOM 394 C CA . ARG A 1 51 ? -32.562 -38.688 5.363 1 82.25 51 ARG A CA 1
ATOM 395 C C . ARG A 1 51 ? -31.781 -37.969 4.266 1 82.25 51 ARG A C 1
ATOM 397 O O . ARG A 1 51 ? -30.547 -37.906 4.305 1 82.25 51 ARG A O 1
ATOM 404 N N . GLU A 1 52 ? -32.531 -37.562 3.264 1 79.19 52 GLU A N 1
ATOM 405 C CA . GLU A 1 52 ? -31.906 -36.781 2.207 1 79.19 52 GLU A CA 1
ATOM 406 C C . GLU A 1 52 ? -31.375 -35.438 2.75 1 79.19 52 GLU A C 1
ATOM 408 O O . GLU A 1 52 ? -32.094 -34.719 3.459 1 79.19 52 GLU A O 1
ATOM 413 N N . VAL A 1 53 ? -30.125 -35.188 2.471 1 78.81 53 VAL A N 1
ATOM 414 C CA 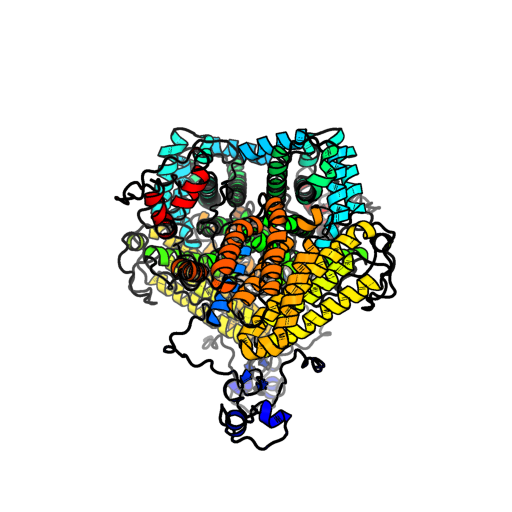. VAL A 1 53 ? -29.547 -33.906 2.82 1 78.81 53 VAL A CA 1
ATOM 415 C C . VAL A 1 53 ? -30.062 -32.812 1.854 1 78.81 53 VAL A C 1
ATOM 417 O O . VAL A 1 53 ? -29.969 -33 0.636 1 78.81 53 VAL A O 1
ATOM 420 N N . VAL A 1 54 ? -30.672 -31.844 2.318 1 76.88 54 VAL A N 1
ATOM 421 C CA . VAL A 1 54 ? -31.266 -30.812 1.488 1 76.88 54 VAL A CA 1
ATOM 422 C C . VAL A 1 54 ? -30.875 -29.438 2.027 1 76.88 54 VAL A C 1
ATOM 424 O O . VAL A 1 54 ? -30.266 -29.328 3.096 1 76.88 54 VAL A O 1
ATOM 427 N N . LEU A 1 55 ? -31.109 -28.453 1.214 1 77.31 55 LEU A N 1
ATOM 428 C CA . LEU A 1 55 ? -30.938 -27.078 1.641 1 77.31 55 LEU A CA 1
ATOM 429 C C . LEU A 1 55 ? -32.281 -26.453 1.999 1 77.31 55 LEU A C 1
ATOM 431 O O . LEU A 1 55 ? -33.188 -26.375 1.16 1 77.31 55 LEU A O 1
ATOM 435 N N . VAL A 1 56 ? -32.406 -26.141 3.289 1 75.38 56 VAL A N 1
ATOM 436 C CA . VAL A 1 56 ? -33.625 -25.469 3.748 1 75.38 56 VAL A CA 1
ATOM 437 C C . VAL A 1 56 ? -33.312 -24.016 4.086 1 75.38 56 VAL A C 1
ATOM 439 O O . VAL A 1 56 ? -32.594 -23.734 5.055 1 75.38 56 VAL A O 1
ATOM 442 N N . ARG A 1 57 ? -33.875 -23.047 3.393 1 72.62 57 ARG A N 1
ATOM 443 C CA . ARG A 1 57 ? -33.656 -21.625 3.576 1 72.62 57 ARG A CA 1
ATOM 444 C C . ARG A 1 57 ? -32.156 -21.312 3.676 1 72.62 57 ARG A C 1
ATOM 446 O O . ARG A 1 57 ? -31.719 -20.609 4.598 1 72.62 57 ARG A O 1
ATOM 453 N N . GLY A 1 58 ? -31.391 -22.031 2.822 1 72.62 58 GLY A N 1
ATOM 454 C CA . GLY A 1 58 ? -29.969 -21.75 2.713 1 72.62 58 GLY A CA 1
ATOM 455 C C . GLY A 1 58 ? -29.125 -22.562 3.676 1 72.62 58 GLY A C 1
ATOM 456 O O . GLY A 1 58 ? -27.891 -22.547 3.594 1 72.62 58 GLY A O 1
ATOM 457 N N . SER A 1 59 ? -29.812 -23.281 4.59 1 76.06 59 SER A N 1
ATOM 458 C CA . SER A 1 59 ? -29.094 -24.078 5.57 1 76.06 59 SER A CA 1
ATOM 459 C C . SER A 1 59 ? -29.234 -25.578 5.281 1 76.06 59 SER A C 1
ATOM 461 O O . SER A 1 59 ? -30.266 -26.016 4.801 1 76.06 59 SER A O 1
ATOM 463 N N . VAL A 1 60 ? -28.188 -26.234 5.57 1 77.12 60 VAL A N 1
ATOM 464 C CA . VAL A 1 60 ? -28.188 -27.672 5.316 1 77.12 60 VAL A CA 1
ATOM 465 C C . VAL A 1 60 ? -29.016 -28.391 6.379 1 77.12 60 VAL A C 1
ATOM 467 O O . VAL A 1 60 ? -28.891 -28.109 7.57 1 77.12 60 VAL A O 1
ATOM 470 N N . ALA A 1 61 ? -29.938 -29.094 5.934 1 77.44 61 ALA A N 1
ATOM 471 C CA . ALA A 1 61 ? -30.797 -29.891 6.82 1 77.44 61 ALA A CA 1
ATOM 472 C C . ALA A 1 61 ? -30.562 -31.375 6.625 1 77.44 61 ALA A C 1
ATOM 474 O O . ALA A 1 61 ? -30.172 -31.812 5.539 1 77.44 61 ALA A O 1
ATOM 475 N N . ASN A 1 62 ? -30.844 -32.219 7.727 1 74.44 62 ASN A N 1
ATOM 476 C CA . ASN A 1 62 ? -30.766 -33.656 7.742 1 74.44 62 ASN A CA 1
ATOM 477 C C . ASN A 1 62 ? -29.328 -34.156 7.578 1 74.44 62 ASN A C 1
ATOM 479 O O . ASN A 1 62 ? -29.078 -35.188 6.973 1 74.44 62 ASN A O 1
ATOM 483 N N . ARG A 1 63 ? -28.578 -33.188 7.824 1 67.44 63 ARG A N 1
ATOM 484 C CA . ARG A 1 63 ? -27.203 -33.625 7.84 1 67.44 63 ARG A CA 1
ATOM 485 C C . ARG A 1 63 ? -26.984 -34.688 8.93 1 67.44 63 ARG A C 1
ATOM 487 O O . ARG A 1 63 ? -27.406 -34.5 10.07 1 67.44 63 ARG A O 1
ATOM 494 N N . GLN A 1 64 ? -26.922 -35.812 8.562 1 55.22 64 GLN A N 1
ATOM 495 C CA . GLN A 1 64 ? -26.719 -36.812 9.602 1 55.22 64 GLN A CA 1
ATOM 496 C C . GLN A 1 64 ? -25.672 -36.375 10.609 1 55.22 64 GLN A C 1
ATOM 498 O O . GLN A 1 64 ? -24.578 -35.969 10.227 1 55.22 64 GLN A O 1
ATOM 503 N N . SER A 1 65 ? -26.188 -35.625 11.656 1 45.38 65 SER A N 1
ATOM 504 C CA . SER A 1 65 ? -25.234 -35.438 12.742 1 45.38 65 SER A CA 1
ATOM 505 C C . SER A 1 65 ? -24.359 -36.656 12.938 1 45.38 65 SER A C 1
ATOM 507 O O . SER A 1 65 ? -24.859 -37.781 13.156 1 45.38 65 SER A O 1
ATOM 509 N N . GLU A 1 66 ? -23.562 -36.938 12.211 1 40.78 66 GLU A N 1
ATOM 510 C CA . GLU A 1 66 ? -22.688 -37.969 12.766 1 40.78 66 GLU A CA 1
ATOM 511 C C . GLU A 1 66 ? -22.562 -37.812 14.281 1 40.78 66 GLU A C 1
ATOM 513 O O . GLU A 1 66 ? -22.078 -36.812 14.766 1 40.78 66 GLU A O 1
ATOM 518 N N . ILE A 1 67 ? -23.578 -38.125 15.102 1 36.53 67 ILE A N 1
ATOM 519 C CA . ILE A 1 67 ? -23.438 -38.312 16.547 1 36.53 67 ILE A CA 1
ATOM 520 C C . ILE A 1 67 ? -21.969 -38.531 16.906 1 36.53 67 ILE A C 1
ATOM 522 O O . ILE A 1 67 ? -21.266 -39.312 16.25 1 36.53 67 ILE A O 1
ATOM 526 N N . ARG A 1 68 ? -21.516 -37.719 17.875 1 39.28 68 ARG A N 1
ATOM 527 C CA . ARG A 1 68 ? -20.375 -38.031 18.719 1 39.28 68 ARG A CA 1
ATOM 528 C C . ARG A 1 68 ? -20.312 -39.531 19.016 1 39.28 68 ARG A C 1
ATOM 530 O O . ARG A 1 68 ? -20.938 -40.031 19.953 1 39.28 68 ARG A O 1
ATOM 537 N N . THR A 1 69 ? -20.656 -40.375 18.359 1 30.48 69 THR A N 1
ATOM 538 C CA . THR A 1 69 ? -20.141 -41.594 19.031 1 30.48 69 THR A CA 1
ATOM 539 C C . THR A 1 69 ? -18.781 -41.312 19.672 1 30.48 69 THR A C 1
ATOM 541 O O . THR A 1 69 ? -17.75 -41.312 19 1 30.48 69 THR A O 1
ATOM 544 N N . ARG A 1 70 ? -18.719 -40.438 20.5 1 37.69 70 ARG A N 1
ATOM 545 C CA . ARG A 1 70 ? -17.656 -40.5 21.484 1 37.69 70 ARG A CA 1
ATOM 546 C C . ARG A 1 70 ? -17.172 -41.938 21.672 1 37.69 70 ARG A C 1
ATOM 548 O O . ARG A 1 70 ? -16.062 -42.188 22.156 1 37.69 70 ARG A O 1
ATOM 555 N N . ASN A 1 71 ? -18.109 -42.812 22.156 1 30.12 71 ASN A N 1
ATOM 556 C CA . ASN A 1 71 ? -17.844 -44.188 22.609 1 30.12 71 ASN A CA 1
ATOM 557 C C . ASN A 1 71 ? -17.406 -45.094 21.469 1 30.12 71 ASN A C 1
ATOM 559 O O . ASN A 1 71 ? -17.188 -46.281 21.656 1 30.12 71 ASN A O 1
ATOM 563 N N . SER A 1 72 ? -18.297 -45.125 20.375 1 30.64 72 SER A N 1
ATOM 564 C CA . SER A 1 72 ? -17.891 -46.344 19.672 1 30.64 72 SER A CA 1
ATOM 565 C C . SER A 1 72 ? -16.406 -46.312 19.328 1 30.64 72 SER A C 1
ATOM 567 O O . SER A 1 72 ? -15.891 -45.25 18.922 1 30.64 72 SER A O 1
ATOM 569 N N . SER A 1 73 ? -15.68 -47.156 19.766 1 32.25 73 SER A N 1
ATOM 570 C CA . SER A 1 73 ? -14.359 -47.75 19.609 1 32.25 73 SER A CA 1
ATOM 571 C C . SER A 1 73 ? -13.859 -47.656 18.172 1 32.25 73 SER A C 1
ATOM 573 O O . SER A 1 73 ? -12.758 -48.094 17.859 1 32.25 73 SER A O 1
ATOM 575 N N . GLY A 1 74 ? -14.758 -47.688 17.188 1 33.5 74 GLY A N 1
ATOM 576 C CA . GLY A 1 74 ? -14.172 -47.938 15.875 1 33.5 74 GLY A CA 1
ATOM 577 C C . GLY A 1 74 ? -13.297 -46.781 15.391 1 33.5 74 GLY A C 1
ATOM 578 O O . GLY A 1 74 ? -13.398 -45.656 15.891 1 33.5 74 GLY A O 1
ATOM 579 N N . LYS A 1 75 ? -12.211 -47.094 14.539 1 36.94 75 LYS A N 1
ATOM 580 C CA . LYS A 1 75 ? -10.906 -46.75 13.977 1 36.94 75 LYS A CA 1
ATOM 581 C C . LYS A 1 75 ? -11.008 -45.562 13.016 1 36.94 75 LYS A C 1
ATOM 583 O O . LYS A 1 75 ? -10.203 -45.438 12.086 1 36.94 75 LYS A O 1
ATOM 588 N N . GLY A 1 76 ? -12.109 -44.875 12.984 1 41.38 76 GLY A N 1
ATOM 589 C CA . GLY A 1 76 ? -11.945 -43.906 11.93 1 41.38 76 GLY A CA 1
ATOM 590 C C . GLY A 1 76 ? -10.906 -42.844 12.242 1 41.38 76 GLY A C 1
ATOM 591 O O . GLY A 1 76 ? -10.742 -42.438 13.398 1 41.38 76 GLY A O 1
ATOM 592 N N . TYR A 1 77 ? -9.891 -42.719 11.461 1 41.41 77 TYR A N 1
ATOM 593 C CA . TYR A 1 77 ? -8.703 -41.906 11.617 1 41.41 77 TYR A CA 1
ATOM 594 C C . TYR A 1 77 ? -9.07 -40.438 11.648 1 41.41 77 TYR A C 1
ATOM 596 O O . TYR A 1 77 ? -8.344 -39.625 12.227 1 41.41 77 TYR A O 1
ATOM 604 N N . PHE A 1 78 ? -10.305 -39.906 10.883 1 46.34 78 PHE A N 1
ATOM 605 C CA . PHE A 1 78 ? -10.5 -38.469 10.773 1 46.34 78 PHE A CA 1
ATOM 606 C C . PHE A 1 78 ? -11.953 -38.094 11.023 1 46.34 78 PHE A C 1
ATOM 608 O O . PHE A 1 78 ? -12.867 -38.781 10.523 1 46.34 78 PHE A O 1
ATOM 615 N N . ASN A 1 79 ? -12.242 -37.312 12.062 1 45.31 79 ASN A N 1
ATOM 616 C CA . ASN A 1 79 ? -13.539 -36.625 12.109 1 45.31 79 ASN A CA 1
ATOM 617 C C . ASN A 1 79 ? -13.633 -35.5 11.078 1 45.31 79 ASN A C 1
ATOM 619 O O . ASN A 1 79 ? -12.625 -35.094 10.5 1 45.31 79 ASN A O 1
ATOM 623 N N . GLU A 1 80 ? -14.781 -35.188 10.531 1 45.59 80 GLU A N 1
ATOM 624 C CA . GLU A 1 80 ? -15.062 -34.156 9.516 1 45.59 80 GLU A CA 1
ATOM 625 C C . GLU A 1 80 ? -14.312 -32.875 9.805 1 45.59 80 GLU A C 1
ATOM 627 O O . GLU A 1 80 ? -13.797 -32.219 8.891 1 45.59 80 GLU A O 1
ATOM 632 N N . LYS A 1 81 ? -14.359 -32.438 11.016 1 48.81 81 LYS A N 1
ATOM 633 C CA . LYS A 1 81 ? -13.641 -31.234 11.43 1 48.81 81 LYS A CA 1
ATOM 634 C C . LYS A 1 81 ? -12.148 -31.359 11.156 1 48.81 81 LYS A C 1
ATOM 636 O O . LYS A 1 81 ? -11.492 -30.391 10.781 1 48.81 81 LYS A O 1
ATOM 641 N N . GLU A 1 82 ? -11.797 -32.562 11.281 1 50.84 82 GLU A N 1
ATOM 642 C CA . GLU A 1 82 ? -10.367 -32.812 11.094 1 50.84 82 GLU A CA 1
ATOM 643 C C . GLU A 1 82 ? -9.977 -32.719 9.625 1 50.84 82 GLU A C 1
ATOM 645 O O . GLU A 1 82 ? -8.906 -32.188 9.289 1 50.84 82 GLU A O 1
ATOM 650 N N . ILE A 1 83 ? -10.938 -33.094 8.867 1 49.91 83 ILE A N 1
ATOM 651 C CA . ILE A 1 83 ? -10.695 -33.031 7.43 1 49.91 83 ILE A CA 1
ATOM 652 C C . ILE A 1 83 ? -10.539 -31.594 6.984 1 49.91 83 ILE A C 1
ATOM 654 O O . ILE A 1 83 ? -9.641 -31.266 6.211 1 49.91 83 ILE A O 1
ATOM 658 N N . GLU A 1 84 ? -11.43 -30.797 7.41 1 51.5 84 GLU A N 1
ATOM 659 C CA . GLU A 1 84 ? -11.344 -29.375 7.082 1 51.5 84 GLU A CA 1
ATOM 660 C C . GLU A 1 84 ? -10.031 -28.766 7.59 1 51.5 84 GLU A C 1
ATOM 662 O O . GLU A 1 84 ? -9.414 -27.953 6.902 1 51.5 84 GLU A O 1
ATOM 667 N N . ASN A 1 85 ? -9.711 -29.25 8.648 1 54.62 85 ASN A N 1
ATOM 668 C CA . ASN A 1 85 ? -8.477 -28.75 9.234 1 54.62 85 ASN A CA 1
ATOM 669 C C . ASN A 1 85 ? -7.258 -29.172 8.406 1 54.62 85 ASN A C 1
ATOM 671 O O . ASN A 1 85 ? -6.336 -28.375 8.219 1 54.62 85 ASN A O 1
ATOM 675 N N . ILE A 1 86 ? -7.352 -30.391 7.965 1 54.62 86 ILE A N 1
ATOM 676 C CA . ILE A 1 86 ? -6.25 -30.875 7.148 1 54.62 86 ILE A CA 1
ATOM 677 C C . ILE A 1 86 ? -6.195 -30.109 5.832 1 54.62 86 ILE A C 1
ATOM 679 O O . ILE A 1 86 ? -5.121 -29.703 5.391 1 54.62 86 ILE A O 1
ATOM 683 N N . ARG A 1 87 ? -7.316 -29.938 5.305 1 55.41 87 ARG A N 1
ATOM 684 C CA . ARG A 1 87 ? -7.387 -29.156 4.07 1 55.41 87 ARG A CA 1
ATOM 685 C C . ARG A 1 87 ? -6.793 -27.766 4.266 1 55.41 87 ARG A C 1
ATOM 687 O O . ARG A 1 87 ? -5.988 -27.312 3.451 1 55.41 87 ARG A O 1
ATOM 694 N N . LEU A 1 88 ? -7.234 -27.172 5.281 1 56.59 88 LEU A N 1
ATOM 695 C CA . LEU A 1 88 ? -6.758 -25.828 5.582 1 56.59 88 LEU A CA 1
ATOM 696 C C . LEU A 1 88 ? -5.254 -25.828 5.812 1 56.59 88 LEU A C 1
ATOM 698 O O . LEU A 1 88 ? -4.559 -24.906 5.395 1 56.59 88 LEU A O 1
ATOM 702 N N . CYS A 1 89 ? -4.855 -26.859 6.383 1 55.16 89 CYS A N 1
ATOM 703 C CA . CYS A 1 89 ? -3.432 -26.969 6.672 1 55.16 89 CYS A CA 1
ATOM 704 C C . CYS A 1 89 ? -2.621 -27.078 5.387 1 55.16 89 CYS A C 1
ATOM 706 O O . CYS A 1 89 ? -1.605 -26.406 5.223 1 55.16 89 CYS A O 1
ATOM 708 N N . VAL A 1 90 ? -3.129 -27.875 4.621 1 56.38 90 VAL A N 1
ATOM 709 C CA . VAL A 1 90 ? -2.426 -28.094 3.361 1 56.38 90 VAL A CA 1
ATOM 710 C C . VAL A 1 90 ? -2.453 -26.812 2.527 1 56.38 90 VAL A C 1
ATOM 712 O O . VAL A 1 90 ? -1.446 -26.438 1.919 1 56.38 90 VAL A O 1
ATOM 715 N N . GLU A 1 91 ? -3.578 -26.172 2.525 1 58.56 91 GLU A N 1
ATOM 716 C CA . GLU A 1 91 ? -3.709 -24.906 1.812 1 58.56 91 GLU A CA 1
ATOM 717 C C . GLU A 1 91 ? -2.725 -23.875 2.344 1 58.56 91 GLU A C 1
ATOM 719 O O . GLU A 1 91 ? -2.027 -23.219 1.566 1 58.56 91 GLU A O 1
ATOM 724 N N . LYS A 1 92 ? -2.738 -23.766 3.549 1 57 92 LYS A N 1
ATOM 725 C CA . LYS A 1 92 ? -1.866 -22.766 4.168 1 57 92 LYS A CA 1
ATOM 726 C C . LYS A 1 92 ? -0.397 -23.094 3.932 1 57 92 LYS A C 1
ATOM 728 O O . LYS A 1 92 ? 0.427 -22.203 3.742 1 57 92 LYS A O 1
ATOM 733 N N . LEU A 1 93 ? -0.146 -24.312 3.959 1 55.16 93 LEU A N 1
ATOM 734 C CA . LEU A 1 93 ? 1.217 -24.766 3.707 1 55.16 93 LEU A CA 1
ATOM 735 C C . LEU A 1 93 ? 1.646 -24.438 2.281 1 55.16 93 LEU A C 1
ATOM 737 O O . LEU A 1 93 ? 2.775 -24 2.055 1 55.16 93 LEU A O 1
ATOM 741 N N . THR A 1 94 ? 0.706 -24.656 1.458 1 52.59 94 THR A N 1
ATOM 742 C CA . THR A 1 94 ? 1.047 -24.469 0.052 1 52.59 94 THR A CA 1
ATOM 743 C C . THR A 1 94 ? 1.238 -22.984 -0.261 1 52.59 94 THR A C 1
ATOM 745 O O . THR A 1 94 ? 1.975 -22.625 -1.185 1 52.59 94 THR A O 1
ATOM 748 N N . PHE A 1 95 ? 0.437 -22.094 0.495 1 49.59 95 PHE A N 1
ATOM 749 C CA . PHE A 1 95 ? 0.582 -20.672 0.257 1 49.59 95 PHE A CA 1
ATOM 750 C C . PHE A 1 95 ? 1.741 -20.094 1.066 1 49.59 95 PHE A C 1
ATOM 752 O O . PHE A 1 95 ? 2.113 -18.938 0.894 1 49.59 95 PHE A O 1
ATOM 759 N N . GLY A 1 96 ? 2.369 -20.781 1.637 1 45.22 96 GLY A N 1
ATOM 760 C CA . GLY A 1 96 ? 3.508 -20.312 2.408 1 45.22 96 GLY A CA 1
ATOM 761 C C . GLY A 1 96 ? 3.107 -19.547 3.654 1 45.22 96 GLY A C 1
ATOM 762 O O . GLY A 1 96 ? 3.916 -18.812 4.219 1 45.22 96 GLY A O 1
ATOM 763 N N . PHE A 1 97 ? 1.731 -19.172 3.896 1 41.56 97 PHE A N 1
ATOM 764 C CA . PHE A 1 97 ? 1.269 -18.344 5.008 1 41.56 97 PHE A CA 1
ATOM 765 C C . PHE A 1 97 ? 1.639 -18.984 6.344 1 41.56 97 PHE A C 1
ATOM 767 O O . PHE A 1 97 ? 1.812 -18.281 7.34 1 41.56 97 PHE A O 1
ATOM 774 N N . ILE A 1 98 ? 1.314 -19.984 6.41 1 38.75 98 ILE A N 1
ATOM 775 C CA . ILE A 1 98 ? 1.757 -20.547 7.688 1 38.75 98 ILE A CA 1
ATOM 776 C C . ILE A 1 98 ? 3.279 -20.453 7.785 1 38.75 98 ILE A C 1
ATOM 778 O O . ILE A 1 98 ? 3.992 -20.938 6.898 1 38.75 98 ILE A O 1
ATOM 782 N N . LYS A 1 99 ? 3.662 -19.203 8.195 1 38.31 99 LYS A N 1
ATOM 783 C CA . LYS A 1 99 ? 5.078 -19.109 8.539 1 38.31 99 LYS A CA 1
ATOM 784 C C . LYS A 1 99 ? 5.656 -20.5 8.836 1 38.31 99 LYS A C 1
ATOM 786 O O . LYS A 1 99 ? 5.566 -20.984 9.969 1 38.31 99 LYS A O 1
ATOM 791 N N . VAL A 1 100 ? 5.387 -21.25 8.062 1 37.72 100 VAL A N 1
ATOM 792 C CA . VAL A 1 100 ? 6.445 -22.25 8.016 1 37.72 100 VAL A CA 1
ATOM 793 C C . VAL A 1 100 ? 7.805 -21.562 7.965 1 37.72 100 VAL A C 1
ATOM 795 O O . VAL A 1 100 ? 8.758 -22.109 7.398 1 37.72 100 VAL A O 1
ATOM 798 N N . ASP A 1 101 ? 7.781 -20.391 7.871 1 35.88 101 ASP A N 1
ATOM 799 C CA . ASP A 1 101 ? 8.977 -19.562 8.016 1 35.88 101 ASP A CA 1
ATOM 800 C C . ASP A 1 101 ? 9.938 -20.156 9.047 1 35.88 101 ASP A C 1
ATOM 802 O O . ASP A 1 101 ? 11.148 -20.156 8.844 1 35.88 101 ASP A O 1
ATOM 806 N N . ARG A 1 102 ? 9.477 -20.438 10.273 1 34.41 102 ARG A N 1
ATOM 807 C CA . ARG A 1 102 ? 10.414 -21.219 11.07 1 34.41 102 ARG A CA 1
ATOM 808 C C . ARG A 1 102 ? 10.742 -22.547 10.383 1 34.41 102 ARG A C 1
ATOM 810 O O . ARG A 1 102 ? 11.766 -23.156 10.664 1 34.41 102 ARG A O 1
ATOM 817 N N . LEU A 1 103 ? 9.781 -23.156 9.844 1 34.94 103 LEU A N 1
ATOM 818 C CA . LEU A 1 103 ? 10.078 -24.438 9.195 1 34.94 103 LEU A CA 1
ATOM 819 C C . LEU A 1 103 ? 11.047 -24.234 8.031 1 34.94 103 LEU A C 1
ATOM 821 O O . LEU A 1 103 ? 11.891 -25.094 7.766 1 34.94 103 LEU A O 1
ATOM 825 N N . PHE A 1 104 ? 10.578 -23.406 6.984 1 34.84 104 PHE A N 1
ATOM 826 C CA . PHE A 1 104 ? 11.547 -23 5.973 1 34.84 104 PHE A CA 1
ATOM 827 C C . PHE A 1 104 ? 12.141 -21.641 6.312 1 34.84 104 PHE A C 1
ATOM 829 O O . PHE A 1 104 ? 11.539 -20.609 6.035 1 34.84 104 PHE A O 1
ATOM 836 N N . LYS A 1 105 ? 12.188 -21.312 7.496 1 36.84 105 LYS A N 1
ATOM 837 C CA . LYS A 1 105 ? 13.094 -20.172 7.645 1 36.84 105 LYS A CA 1
ATOM 838 C C . LYS A 1 105 ? 13.922 -19.953 6.379 1 36.84 105 LYS A C 1
ATOM 840 O O . LYS A 1 105 ? 14.852 -20.719 6.109 1 36.84 105 LYS A O 1
ATOM 845 N N . SER A 1 106 ? 13.273 -19.938 5.316 1 35.53 106 SER A N 1
ATOM 846 C CA . SER A 1 106 ? 14.023 -19.594 4.109 1 35.53 106 SER A CA 1
ATOM 847 C C . SER A 1 106 ? 15.328 -18.891 4.445 1 35.53 106 SER A C 1
ATOM 849 O O . SER A 1 106 ? 15.328 -17.875 5.156 1 35.53 106 SER A O 1
ATOM 851 N N . GLU A 1 107 ? 16.297 -19.516 4.652 1 36.53 107 GLU A N 1
ATOM 852 C CA . GLU A 1 107 ? 17.609 -18.969 4.387 1 36.53 107 GLU A CA 1
ATOM 853 C C . GLU A 1 107 ? 17.516 -17.625 3.646 1 36.53 107 GLU A C 1
ATOM 855 O O . GLU A 1 107 ? 18.375 -16.766 3.803 1 36.53 107 GLU A O 1
ATOM 860 N N . ASN A 1 108 ? 16.547 -17.641 2.662 1 38.09 108 ASN A N 1
ATOM 861 C CA . ASN A 1 108 ? 16.562 -16.641 1.589 1 38.09 108 ASN A CA 1
ATOM 862 C C . ASN A 1 108 ? 15.906 -15.336 2.018 1 38.09 108 ASN A C 1
ATOM 864 O O . ASN A 1 108 ? 15.648 -14.469 1.186 1 38.09 108 ASN A O 1
ATOM 868 N N . GLN A 1 109 ? 15.062 -15.523 2.93 1 45.31 109 GLN A N 1
ATOM 869 C CA . GLN A 1 109 ? 14.711 -14.117 3.084 1 45.31 109 GLN A CA 1
ATOM 870 C C . GLN A 1 109 ? 15.945 -13.273 3.383 1 45.31 109 GLN A C 1
ATOM 872 O O . GLN A 1 109 ? 16.188 -12.898 4.531 1 45.31 109 GLN A O 1
ATOM 877 N N . ASN A 1 110 ? 17 -13.898 2.891 1 49.19 110 ASN A N 1
ATOM 878 C CA . ASN A 1 110 ? 18.375 -13.406 2.902 1 49.19 110 ASN A CA 1
ATOM 879 C C . ASN A 1 110 ? 18.422 -11.883 2.852 1 49.19 110 ASN A C 1
ATOM 881 O O . ASN A 1 110 ? 17.766 -11.266 2.012 1 49.19 110 ASN A O 1
ATOM 885 N N . GLU A 1 111 ? 18.531 -11.539 4.039 1 65.06 111 GLU A N 1
ATOM 886 C CA . GLU A 1 111 ? 19 -10.156 4.07 1 65.06 111 GLU A CA 1
ATOM 887 C C . GLU A 1 111 ? 19.859 -9.844 2.855 1 65.06 111 GLU A C 1
ATOM 889 O O . GLU A 1 111 ? 20.703 -10.648 2.459 1 65.06 111 GLU A O 1
ATOM 894 N N . VAL A 1 112 ? 19.312 -9.078 2.074 1 75.94 112 VAL A N 1
ATOM 895 C CA . VAL A 1 112 ? 20 -8.719 0.843 1 75.94 112 VAL A CA 1
ATOM 896 C C . VAL A 1 112 ? 21.203 -7.828 1.17 1 75.94 112 VAL A C 1
ATOM 898 O O . VAL A 1 112 ? 21.047 -6.758 1.769 1 75.94 112 VAL A O 1
ATOM 901 N N . ASN A 1 113 ? 22.375 -8.414 1.038 1 80.62 113 ASN A N 1
ATOM 902 C CA . ASN A 1 113 ? 23.547 -7.543 0.967 1 80.62 113 ASN A CA 1
ATOM 903 C C . ASN A 1 113 ? 23.656 -6.848 -0.388 1 80.62 113 ASN A C 1
ATOM 905 O O . ASN A 1 113 ? 24.125 -7.441 -1.359 1 80.62 113 ASN A O 1
ATOM 909 N N . TRP A 1 114 ? 23.312 -5.676 -0.463 1 86 114 TRP A N 1
ATOM 910 C CA . TRP A 1 114 ? 23.125 -4.965 -1.726 1 86 114 TRP A CA 1
ATOM 911 C C . TRP A 1 114 ? 24.453 -4.812 -2.459 1 86 114 TRP A C 1
ATOM 913 O O . TRP A 1 114 ? 24.5 -4.844 -3.691 1 86 114 TRP A O 1
ATOM 923 N N . SER A 1 115 ? 25.578 -4.637 -1.712 1 83.44 115 SER A N 1
ATOM 924 C CA . SER A 1 115 ? 26.875 -4.547 -2.377 1 83.44 115 SER A CA 1
ATOM 925 C C . SER A 1 115 ? 27.219 -5.84 -3.111 1 83.44 115 SER A C 1
ATOM 927 O O . SER A 1 115 ? 27.609 -5.812 -4.281 1 83.44 115 SER A O 1
ATOM 929 N N . GLN A 1 116 ? 27.094 -6.879 -2.379 1 84.94 116 GLN A N 1
ATOM 930 C CA . GLN A 1 116 ? 27.344 -8.18 -2.986 1 84.94 116 GLN A CA 1
ATOM 931 C C . GLN A 1 116 ? 26.375 -8.461 -4.121 1 84.94 116 GLN A C 1
ATOM 933 O O . GLN A 1 116 ? 26.75 -9.016 -5.156 1 84.94 116 GLN A O 1
ATOM 938 N N . PHE A 1 117 ? 25.188 -8.094 -3.898 1 90.38 117 PHE A N 1
ATOM 939 C CA . PHE A 1 117 ? 24.141 -8.281 -4.906 1 90.38 117 PHE A CA 1
ATOM 940 C C . PHE A 1 117 ? 24.5 -7.547 -6.195 1 90.38 117 PHE A C 1
ATOM 942 O O . PHE A 1 117 ? 24.375 -8.109 -7.285 1 90.38 117 PHE A O 1
ATOM 949 N N . HIS A 1 118 ? 24.953 -6.316 -6.121 1 90.75 118 HIS A N 1
ATOM 950 C CA . HIS A 1 118 ? 25.281 -5.523 -7.297 1 90.75 118 HIS A CA 1
ATOM 951 C C . HIS A 1 118 ? 26.469 -6.125 -8.055 1 90.75 118 HIS A C 1
ATOM 953 O O . HIS A 1 118 ? 26.5 -6.102 -9.289 1 90.75 118 HIS A O 1
ATOM 959 N N . ASP A 1 119 ? 27.375 -6.707 -7.289 1 91.38 119 ASP A N 1
ATOM 960 C CA . ASP A 1 119 ? 28.516 -7.383 -7.918 1 91.38 119 ASP A CA 1
ATOM 961 C C . ASP A 1 119 ? 28.047 -8.617 -8.695 1 91.38 119 ASP A C 1
ATOM 963 O O . ASP A 1 119 ? 28.5 -8.852 -9.812 1 91.38 119 ASP A O 1
ATOM 967 N N . GLU A 1 120 ? 27.219 -9.344 -8.078 1 93 120 GLU A N 1
ATOM 968 C CA . GLU A 1 120 ? 26.703 -10.547 -8.719 1 93 120 GLU A CA 1
ATOM 969 C C . GLU A 1 120 ? 25.891 -10.195 -9.961 1 93 120 GLU A C 1
ATOM 971 O O . GLU A 1 120 ? 26 -10.867 -10.992 1 93 120 GLU A O 1
ATOM 976 N N . LEU A 1 121 ? 25.062 -9.188 -9.859 1 95.5 121 LEU A N 1
ATOM 977 C CA . LEU A 1 121 ? 24.25 -8.742 -11 1 95.5 121 LEU A CA 1
ATOM 978 C C . LEU A 1 121 ? 25.141 -8.328 -12.164 1 95.5 121 LEU A C 1
ATOM 980 O O . LEU A 1 121 ? 24.875 -8.68 -13.312 1 95.5 121 LEU A O 1
ATOM 984 N N . GLU A 1 122 ? 26.172 -7.574 -11.852 1 95 122 GLU A N 1
ATOM 985 C CA . GLU A 1 122 ? 27.109 -7.133 -12.891 1 95 122 GLU A CA 1
ATOM 986 C C . GLU A 1 122 ? 27.766 -8.32 -13.578 1 95 122 GLU A C 1
ATOM 988 O O . GLU A 1 122 ? 27.906 -8.336 -14.805 1 95 122 GLU A O 1
ATOM 993 N N . PHE A 1 123 ? 28.109 -9.25 -12.781 1 94.31 123 PHE A N 1
ATOM 994 C CA . PHE A 1 123 ? 28.734 -10.453 -13.312 1 94.31 123 PHE A CA 1
ATOM 995 C C . PHE A 1 123 ? 27.781 -11.195 -14.234 1 94.31 123 PHE A C 1
ATOM 997 O O . PHE A 1 123 ? 28.156 -11.594 -15.344 1 94.31 123 PHE A O 1
ATOM 1004 N N . MET A 1 124 ? 26.609 -11.359 -13.828 1 93.56 124 MET A N 1
ATOM 1005 C CA . MET A 1 124 ? 25.625 -12.086 -14.625 1 93.56 124 MET A CA 1
ATOM 1006 C C . MET A 1 124 ? 25.312 -11.328 -15.922 1 93.56 124 MET A C 1
ATOM 1008 O O . MET A 1 124 ? 25.188 -11.945 -16.984 1 93.56 124 MET A O 1
ATOM 1012 N N . MET A 1 125 ? 25.188 -10.039 -15.82 1 94.62 125 MET A N 1
ATOM 1013 C CA . MET A 1 125 ? 24.828 -9.227 -16.984 1 94.62 125 MET A CA 1
ATOM 1014 C C . MET A 1 125 ? 25.953 -9.18 -17.984 1 94.62 125 MET A C 1
ATOM 1016 O O . MET A 1 125 ? 25.719 -8.977 -19.188 1 94.62 125 MET A O 1
ATOM 1020 N N . SER A 1 126 ? 27.172 -9.328 -17.5 1 93.62 126 SER A N 1
ATOM 1021 C CA . SER A 1 126 ? 28.312 -9.344 -18.422 1 93.62 126 SER A CA 1
ATOM 1022 C C . SER A 1 126 ? 28.234 -10.539 -19.359 1 93.62 126 SER A C 1
ATOM 1024 O O . SER A 1 126 ? 28.828 -10.516 -20.453 1 93.62 126 SER A O 1
ATOM 1026 N N . ARG A 1 127 ? 27.422 -11.5 -19 1 92.06 127 ARG A N 1
ATOM 1027 C CA . ARG A 1 127 ? 27.328 -12.719 -19.797 1 92.06 127 ARG A CA 1
ATOM 1028 C C . ARG A 1 127 ? 26.109 -12.672 -20.719 1 92.06 127 ARG A C 1
ATOM 1030 O O . ARG A 1 127 ? 25.891 -13.586 -21.516 1 92.06 127 ARG A O 1
ATOM 1037 N N . ILE A 1 128 ? 25.344 -11.695 -20.594 1 94.38 128 ILE A N 1
ATOM 1038 C CA . ILE A 1 128 ? 24.172 -11.547 -21.438 1 94.38 128 ILE A CA 1
ATOM 1039 C C . ILE A 1 128 ? 24.5 -10.68 -22.656 1 94.38 128 ILE A C 1
ATOM 1041 O O . ILE A 1 128 ? 24.844 -9.5 -22.5 1 94.38 128 ILE A O 1
ATOM 1045 N N . ASP A 1 129 ? 24.438 -11.266 -23.781 1 95.19 129 ASP A N 1
ATOM 1046 C CA . ASP A 1 129 ? 24.625 -10.5 -25 1 95.19 129 ASP A CA 1
ATOM 1047 C C . ASP A 1 129 ? 23.281 -10.242 -25.703 1 95.19 129 ASP A C 1
ATOM 1049 O O . ASP A 1 129 ? 22.234 -10.602 -25.156 1 95.19 129 ASP A O 1
ATOM 1053 N N . HIS A 1 130 ? 23.359 -9.586 -26.797 1 96.81 130 HIS A N 1
ATOM 1054 C CA . HIS A 1 130 ? 22.141 -9.211 -27.5 1 96.81 130 HIS A CA 1
ATOM 1055 C C . HIS A 1 130 ? 21.312 -10.445 -27.859 1 96.81 130 HIS A C 1
ATOM 1057 O O . HIS A 1 130 ? 20.094 -10.461 -27.656 1 96.81 130 HIS A O 1
ATOM 1063 N N . ALA A 1 131 ? 21.938 -11.43 -28.359 1 95.88 131 ALA A N 1
ATOM 1064 C CA . ALA A 1 131 ? 21.25 -12.633 -28.812 1 95.88 131 ALA A CA 1
ATOM 1065 C C . ALA A 1 131 ? 20.562 -13.344 -27.656 1 95.88 131 ALA A C 1
ATOM 1067 O O . ALA A 1 131 ? 19.391 -13.742 -27.781 1 95.88 131 ALA A O 1
ATOM 1068 N N . SER A 1 132 ? 21.297 -13.57 -26.625 1 95.62 132 SER A N 1
ATOM 1069 C CA . SER A 1 132 ? 20.703 -14.242 -25.469 1 95.62 132 SER A CA 1
ATOM 1070 C C . SER A 1 132 ? 19.562 -13.406 -24.875 1 95.62 132 SER A C 1
ATOM 1072 O O . SER A 1 132 ? 18.547 -13.953 -24.469 1 95.62 132 SER A O 1
ATOM 1074 N N . SER A 1 133 ? 19.766 -12.094 -24.797 1 97 133 SER A N 1
ATOM 1075 C CA . SER A 1 133 ? 18.734 -11.195 -24.297 1 97 133 SER A CA 1
ATOM 1076 C C . SER A 1 133 ? 17.469 -11.281 -25.156 1 97 133 SER A C 1
ATOM 1078 O O . SER A 1 133 ? 16.359 -11.391 -24.625 1 97 133 SER A O 1
ATOM 1080 N N . HIS A 1 134 ? 17.688 -11.258 -26.406 1 97.25 134 HIS A N 1
ATOM 1081 C CA . HIS A 1 134 ? 16.562 -11.328 -27.328 1 97.25 134 HIS A CA 1
ATOM 1082 C C . HIS A 1 134 ? 15.82 -12.656 -27.188 1 97.25 134 HIS A C 1
ATOM 1084 O O . HIS A 1 134 ? 14.586 -12.68 -27.203 1 97.25 134 HIS A O 1
ATOM 1090 N N . CYS A 1 135 ? 16.547 -13.695 -27.031 1 96.5 135 CYS A N 1
ATOM 1091 C CA . CYS A 1 135 ? 15.953 -15.016 -26.906 1 96.5 135 CYS A CA 1
ATOM 1092 C C . CYS A 1 135 ? 15.109 -15.109 -25.641 1 96.5 135 CYS A C 1
ATOM 1094 O O . CYS A 1 135 ? 13.984 -15.609 -25.672 1 96.5 135 CYS A O 1
ATOM 1096 N N . LEU A 1 136 ? 15.656 -14.656 -24.609 1 97.06 136 LEU A N 1
ATOM 1097 C CA . LEU A 1 136 ? 14.953 -14.711 -23.328 1 97.06 136 LEU A CA 1
ATOM 1098 C C . LEU A 1 136 ? 13.703 -13.836 -23.359 1 97.06 136 LEU A C 1
ATOM 1100 O O . LEU A 1 136 ? 12.625 -14.273 -22.953 1 97.06 136 LEU A O 1
ATOM 1104 N N . CYS A 1 137 ? 13.828 -12.633 -23.859 1 97.88 137 CYS A N 1
ATOM 1105 C CA . CYS A 1 137 ? 12.703 -11.711 -23.891 1 97.88 137 CYS A CA 1
ATOM 1106 C C . CYS A 1 137 ? 11.633 -12.195 -24.875 1 97.88 137 CYS A C 1
ATOM 1108 O O . CYS A 1 137 ? 10.438 -12.062 -24.594 1 97.88 137 CYS A O 1
ATOM 1110 N N . SER A 1 138 ? 12.078 -12.734 -25.953 1 96.25 138 SER A N 1
ATOM 1111 C CA . SER A 1 138 ? 11.141 -13.266 -26.922 1 96.25 138 SER A CA 1
ATOM 1112 C C . SER A 1 138 ? 10.336 -14.43 -26.344 1 96.25 138 SER A C 1
ATOM 1114 O O . SER A 1 138 ? 9.125 -14.516 -26.531 1 96.25 138 SER A O 1
ATOM 1116 N N . PHE A 1 139 ? 11.023 -15.273 -25.688 1 95.62 139 PHE A N 1
ATOM 1117 C CA . PHE A 1 139 ? 10.336 -16.391 -25.047 1 95.62 139 PHE A CA 1
ATOM 1118 C C . PHE A 1 139 ? 9.297 -15.898 -24.047 1 95.62 139 PHE A C 1
ATOM 1120 O O . PHE A 1 139 ? 8.148 -16.344 -24.078 1 95.62 139 PHE A O 1
ATOM 1127 N N . ALA A 1 140 ? 9.695 -14.977 -23.188 1 96.88 140 ALA A N 1
ATOM 1128 C CA . ALA A 1 140 ? 8.797 -14.438 -22.156 1 96.88 140 ALA A CA 1
ATOM 1129 C C . ALA A 1 140 ? 7.594 -13.758 -22.797 1 96.88 140 ALA A C 1
ATOM 1131 O O . ALA A 1 140 ? 6.465 -13.906 -22.328 1 96.88 140 ALA A O 1
ATOM 1132 N N . CYS A 1 141 ? 7.789 -13.055 -23.844 1 95.69 141 CYS A N 1
ATOM 1133 C CA . CYS A 1 141 ? 6.742 -12.273 -24.5 1 95.69 141 CYS A CA 1
ATOM 1134 C C . CYS A 1 141 ? 5.762 -13.18 -25.234 1 95.69 141 CYS A C 1
ATOM 1136 O O . CYS A 1 141 ? 4.547 -12.961 -25.172 1 95.69 141 CYS A O 1
ATOM 1138 N N . HIS A 1 142 ? 6.281 -14.211 -25.781 1 92.81 142 HIS A N 1
ATOM 1139 C CA . HIS A 1 142 ? 5.418 -14.984 -26.672 1 92.81 142 HIS A CA 1
ATOM 1140 C C . HIS A 1 142 ? 4.801 -16.172 -25.938 1 92.81 142 HIS A C 1
ATOM 1142 O O . HIS A 1 142 ? 3.686 -16.594 -26.25 1 92.81 142 HIS A O 1
ATOM 1148 N N . TYR A 1 143 ? 5.477 -16.656 -24.969 1 93.81 143 TYR A N 1
ATOM 1149 C CA . TYR A 1 143 ? 5 -17.891 -24.359 1 93.81 143 TYR A CA 1
ATOM 1150 C C . TYR A 1 143 ? 4.375 -17.625 -23 1 93.81 143 TYR A C 1
ATOM 1152 O O . TYR A 1 143 ? 3.592 -18.438 -22.484 1 93.81 143 TYR A O 1
ATOM 1160 N N . ILE A 1 144 ? 4.695 -16.5 -22.406 1 95.06 144 ILE A N 1
ATOM 1161 C CA . ILE A 1 144 ? 4.305 -16.328 -21.016 1 95.06 144 ILE A CA 1
ATOM 1162 C C . ILE A 1 144 ? 3.361 -15.133 -20.875 1 95.06 144 ILE A C 1
ATOM 1164 O O . ILE A 1 144 ? 2.51 -15.102 -19.984 1 95.06 144 ILE A O 1
ATOM 1168 N N . ASN A 1 145 ? 3.416 -14.188 -21.734 1 95.94 145 ASN A N 1
ATOM 1169 C CA . ASN A 1 145 ? 2.738 -12.906 -21.609 1 95.94 145 ASN A CA 1
ATOM 1170 C C . ASN A 1 145 ? 1.228 -13.07 -21.484 1 95.94 145 ASN A C 1
ATOM 1172 O O . ASN A 1 145 ? 0.559 -12.273 -20.828 1 95.94 145 ASN A O 1
ATOM 1176 N N . PHE A 1 146 ? 0.668 -14.117 -22.078 1 95.44 146 PHE A N 1
ATOM 1177 C CA . PHE A 1 146 ? -0.779 -14.289 -22.078 1 95.44 146 PHE A CA 1
ATOM 1178 C C . PHE A 1 146 ? -1.305 -14.438 -20.656 1 95.44 146 PHE A C 1
ATOM 1180 O O . PHE A 1 146 ? -2.486 -14.203 -20.391 1 95.44 146 PHE A O 1
ATOM 1187 N N . ILE A 1 147 ? -0.463 -14.797 -19.75 1 96.31 147 ILE A N 1
ATOM 1188 C CA . ILE A 1 147 ? -0.869 -15.023 -18.375 1 96.31 147 ILE A CA 1
ATOM 1189 C C . ILE A 1 147 ? -1.124 -13.688 -17.672 1 96.31 147 ILE A C 1
ATOM 1191 O O . ILE A 1 147 ? -2.072 -13.562 -16.891 1 96.31 147 ILE A O 1
ATOM 1195 N N . HIS A 1 148 ? -0.312 -12.68 -18.016 1 96.38 148 HIS A N 1
ATOM 1196 C CA . HIS A 1 148 ? -0.385 -11.445 -17.234 1 96.38 148 HIS A CA 1
ATOM 1197 C C . HIS A 1 148 ? -0.682 -10.242 -18.125 1 96.38 148 HIS A C 1
ATOM 1199 O O . HIS A 1 148 ? -1.033 -9.172 -17.625 1 96.38 148 HIS A O 1
ATOM 1205 N N . ASN A 1 149 ? -0.509 -10.336 -19.391 1 96.56 149 ASN A N 1
ATOM 1206 C CA . ASN A 1 149 ? -0.845 -9.312 -20.375 1 96.56 149 ASN A CA 1
ATOM 1207 C C . ASN A 1 149 ? -0.171 -7.984 -20.047 1 96.56 149 ASN A C 1
ATOM 1209 O O . ASN A 1 149 ? -0.764 -6.922 -20.234 1 96.56 149 ASN A O 1
ATOM 1213 N N . ALA A 1 150 ? 1.03 -8.008 -19.531 1 97.75 150 ALA A N 1
ATOM 1214 C CA . ALA A 1 150 ? 1.733 -6.805 -19.094 1 97.75 150 ALA A CA 1
ATOM 1215 C C . ALA A 1 150 ? 2.184 -5.973 -20.297 1 97.75 150 ALA A C 1
ATOM 1217 O O . ALA A 1 150 ? 2.252 -4.742 -20.219 1 97.75 150 ALA A O 1
ATOM 1218 N N . VAL A 1 151 ? 2.52 -6.664 -21.438 1 97.62 151 VAL A N 1
ATOM 1219 C CA . VAL A 1 151 ? 3.076 -5.957 -22.578 1 97.62 151 VAL A CA 1
ATOM 1220 C C . VAL A 1 151 ? 2.471 -6.512 -23.875 1 97.62 151 VAL A C 1
ATOM 1222 O O . VAL A 1 151 ? 1.841 -7.57 -23.859 1 97.62 151 VAL A O 1
ATOM 1225 N N . ILE A 1 152 ? 2.549 -5.719 -24.828 1 95.75 152 ILE A N 1
ATOM 1226 C CA . ILE A 1 152 ? 2.322 -6.203 -26.188 1 95.75 152 ILE A CA 1
ATOM 1227 C C . ILE A 1 152 ? 3.631 -6.73 -26.766 1 95.75 152 ILE A C 1
ATOM 1229 O O . ILE A 1 152 ? 4.562 -5.961 -27.016 1 95.75 152 ILE A O 1
ATOM 1233 N N . PRO A 1 153 ? 3.666 -7.992 -27.047 1 95.12 153 PRO A N 1
ATOM 1234 C CA . PRO A 1 153 ? 4.938 -8.641 -27.375 1 95.12 153 PRO A CA 1
ATOM 1235 C C . PRO A 1 153 ? 5.676 -7.945 -28.516 1 95.12 153 PRO A C 1
ATOM 1237 O O . PRO A 1 153 ? 6.863 -7.637 -28.391 1 95.12 153 PRO A O 1
ATOM 1240 N N . THR A 1 154 ? 5.016 -7.617 -29.578 1 94.56 154 THR A N 1
ATOM 1241 C CA . THR A 1 154 ? 5.652 -7.008 -30.734 1 94.56 154 THR A CA 1
ATOM 1242 C C . THR A 1 154 ? 6.25 -5.652 -30.375 1 94.56 154 THR A C 1
ATOM 1244 O O . THR A 1 154 ? 7.383 -5.344 -30.75 1 94.56 154 THR A O 1
ATOM 1247 N N . LEU A 1 155 ? 5.516 -4.93 -29.688 1 95.94 155 LEU A N 1
ATOM 1248 C CA . LEU A 1 155 ? 5.973 -3.592 -29.328 1 95.94 155 LEU A CA 1
ATOM 1249 C C . LEU A 1 155 ? 7.145 -3.664 -28.359 1 95.94 155 LEU A C 1
ATOM 1251 O O . LEU A 1 155 ? 8.109 -2.904 -28.484 1 95.94 155 LEU A O 1
ATOM 1255 N N . PHE A 1 156 ? 7.059 -4.547 -27.406 1 97.88 156 PHE A N 1
ATOM 1256 C CA . PHE A 1 156 ? 8.125 -4.68 -26.422 1 97.88 156 PHE A CA 1
ATOM 1257 C C . PHE A 1 156 ? 9.43 -5.102 -27.078 1 97.88 156 PHE A C 1
ATOM 1259 O O . PHE A 1 156 ? 10.492 -4.57 -26.766 1 97.88 156 PHE A O 1
ATOM 1266 N N . LEU A 1 157 ? 9.367 -6.02 -27.969 1 97.31 157 LEU A N 1
ATOM 1267 C CA . LEU A 1 157 ? 10.562 -6.539 -28.625 1 97.31 157 LEU A CA 1
ATOM 1268 C C . LEU A 1 157 ? 11.172 -5.492 -29.547 1 97.31 157 LEU A C 1
ATOM 1270 O O . LEU A 1 157 ? 12.398 -5.422 -29.688 1 97.31 157 LEU A O 1
ATOM 1274 N N . ASP A 1 158 ? 10.328 -4.703 -30.156 1 96.62 158 ASP A N 1
ATOM 1275 C CA . ASP A 1 158 ? 10.836 -3.592 -30.953 1 96.62 158 ASP A CA 1
ATOM 1276 C C . ASP A 1 158 ? 11.617 -2.607 -30.094 1 96.62 158 ASP A C 1
ATOM 1278 O O . ASP A 1 158 ? 12.688 -2.141 -30.484 1 96.62 158 ASP A O 1
ATOM 1282 N N . GLU A 1 159 ? 11.07 -2.34 -28.969 1 97.5 159 GLU A N 1
ATOM 1283 C CA . GLU A 1 159 ? 11.711 -1.391 -28.062 1 97.5 159 GLU A CA 1
ATOM 1284 C C . GLU A 1 159 ? 12.961 -1.995 -27.422 1 97.5 159 GLU A C 1
ATOM 1286 O O . GLU A 1 159 ? 13.906 -1.278 -27.109 1 97.5 159 GLU A O 1
ATOM 1291 N N . HIS A 1 160 ? 12.906 -3.32 -27.25 1 98.12 160 HIS A N 1
ATOM 1292 C CA . HIS A 1 160 ? 14.109 -4.035 -26.844 1 98.12 160 HIS A CA 1
ATOM 1293 C C . HIS A 1 160 ? 15.234 -3.83 -27.844 1 98.12 160 HIS A C 1
ATOM 1295 O O . HIS A 1 160 ? 16.375 -3.553 -27.469 1 98.12 160 HIS A O 1
ATOM 1301 N N . GLU A 1 161 ? 14.914 -3.939 -29.109 1 97.56 161 GLU A N 1
ATOM 1302 C CA . GLU A 1 161 ? 15.914 -3.73 -30.156 1 97.56 161 GLU A CA 1
ATOM 1303 C C . GLU A 1 161 ? 16.422 -2.291 -30.156 1 97.56 161 GLU A C 1
ATOM 1305 O O . GLU A 1 161 ? 17.609 -2.047 -30.328 1 97.56 161 GLU A O 1
ATOM 1310 N N . GLN A 1 162 ? 15.562 -1.401 -29.953 1 96.19 162 GLN A N 1
ATOM 1311 C CA . GLN A 1 162 ? 15.953 0.005 -29.891 1 96.19 162 GLN A CA 1
ATOM 1312 C C . GLN A 1 162 ? 16.922 0.259 -28.734 1 96.19 162 GLN A C 1
ATOM 1314 O O . GLN A 1 162 ? 17.906 0.97 -28.891 1 96.19 162 GLN A O 1
ATOM 1319 N N . PHE A 1 163 ? 16.641 -0.302 -27.625 1 97.25 163 PHE A N 1
ATOM 1320 C CA . PHE A 1 163 ? 17.469 -0.162 -26.438 1 97.25 163 PHE A CA 1
ATOM 1321 C C . PHE A 1 163 ? 18.891 -0.678 -26.703 1 97.25 163 PHE A C 1
ATOM 1323 O O . PHE A 1 163 ? 19.875 -0.005 -26.391 1 97.25 163 PHE A O 1
ATOM 1330 N N . TRP A 1 164 ? 18.953 -1.833 -27.281 1 97.62 164 TRP A N 1
ATOM 1331 C CA . TRP A 1 164 ? 20.234 -2.461 -27.531 1 97.62 164 TRP A CA 1
ATOM 1332 C C . TRP A 1 164 ? 21 -1.719 -28.625 1 97.62 164 TRP A C 1
ATOM 1334 O O . TRP A 1 164 ? 22.203 -1.478 -28.5 1 97.62 164 TRP A O 1
ATOM 1344 N N . ASP A 1 165 ? 20.281 -1.245 -29.641 1 96.44 165 ASP A N 1
ATOM 1345 C CA . ASP A 1 165 ? 20.906 -0.612 -30.797 1 96.44 165 ASP A CA 1
ATOM 1346 C C . ASP A 1 165 ? 21.344 0.813 -30.469 1 96.44 165 ASP A C 1
ATOM 1348 O O . ASP A 1 165 ? 22.438 1.234 -30.844 1 96.44 165 ASP A O 1
ATOM 1352 N N . GLN A 1 166 ? 20.547 1.484 -29.734 1 94.38 166 GLN A N 1
ATOM 1353 C CA . GLN A 1 166 ? 20.781 2.912 -29.547 1 94.38 166 GLN A CA 1
ATOM 1354 C C . GLN A 1 166 ? 21.641 3.168 -28.312 1 94.38 166 GLN A C 1
ATOM 1356 O O . GLN A 1 166 ? 22.391 4.148 -28.266 1 94.38 166 GLN A O 1
ATOM 1361 N N . TYR A 1 167 ? 21.578 2.301 -27.328 1 94.88 167 TYR A N 1
ATOM 1362 C CA . TYR A 1 167 ? 22.25 2.658 -26.078 1 94.88 167 TYR A CA 1
ATOM 1363 C C . TYR A 1 167 ? 23.234 1.58 -25.672 1 94.88 167 TYR A C 1
ATOM 1365 O O . TYR A 1 167 ? 24.406 1.869 -25.422 1 94.88 167 TYR A O 1
ATOM 1373 N N . VAL A 1 168 ? 22.844 0.344 -25.672 1 96.44 168 VAL A N 1
ATOM 1374 C CA . VAL A 1 168 ? 23.703 -0.717 -25.141 1 96.44 168 VAL A CA 1
ATOM 1375 C C . VAL A 1 168 ? 24.891 -0.92 -26.062 1 96.44 168 VAL A C 1
ATOM 1377 O O . VAL A 1 168 ? 26 -1.205 -25.594 1 96.44 168 VAL A O 1
ATOM 1380 N N . SER A 1 169 ? 24.688 -0.781 -27.375 1 94.81 169 SER A 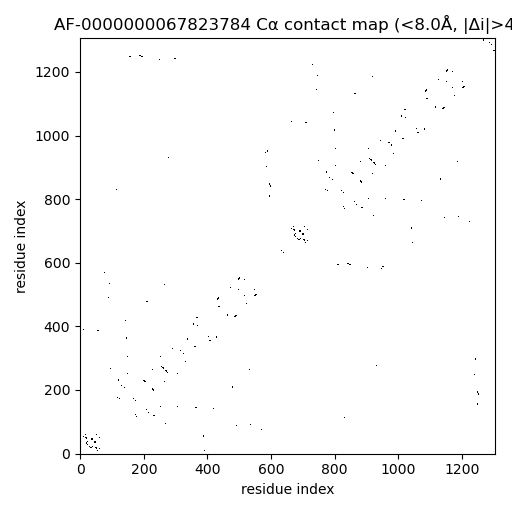N 1
ATOM 1381 C CA . SER A 1 169 ? 25.75 -0.993 -28.344 1 94.81 169 SER A CA 1
ATOM 1382 C C . SER A 1 169 ? 26.906 -0.039 -28.109 1 94.81 169 SER A C 1
ATOM 1384 O O . SER A 1 169 ? 28.078 -0.409 -28.297 1 94.81 169 SER A O 1
ATOM 1386 N N . SER A 1 170 ? 26.578 1.184 -27.656 1 94.62 170 SER A N 1
ATOM 1387 C CA . SER A 1 170 ? 27.609 2.193 -27.438 1 94.62 170 SER A CA 1
ATOM 1388 C C . SER A 1 170 ? 28.062 2.223 -25.984 1 94.62 170 SER A C 1
ATOM 1390 O O . SER A 1 170 ? 29.156 2.707 -25.672 1 94.62 170 SER A O 1
ATOM 1392 N N . ASP A 1 171 ? 27.219 1.807 -25.141 1 95.88 171 ASP A N 1
ATOM 1393 C CA . ASP A 1 171 ? 27.484 1.881 -23.703 1 95.88 171 ASP A CA 1
ATOM 1394 C C . ASP A 1 171 ? 26.875 0.698 -22.969 1 95.88 171 ASP A C 1
ATOM 1396 O O . ASP A 1 171 ? 25.75 0.797 -22.453 1 95.88 171 ASP A O 1
ATOM 1400 N N . ARG A 1 172 ? 27.641 -0.257 -22.703 1 94.81 172 ARG A N 1
ATOM 1401 C CA . ARG A 1 172 ? 27.156 -1.492 -22.094 1 94.81 172 ARG A CA 1
ATOM 1402 C C . ARG A 1 172 ? 26.75 -1.268 -20.641 1 94.81 172 ARG A C 1
ATOM 1404 O O . ARG A 1 172 ? 26 -2.068 -20.062 1 94.81 172 ARG A O 1
ATOM 1411 N N . SER A 1 173 ? 27.172 -0.2 -20.062 1 94.31 173 SER A N 1
ATOM 1412 C CA . SER A 1 173 ? 26.828 0.095 -18.688 1 94.31 173 SER A CA 1
ATOM 1413 C C . SER A 1 173 ? 25.328 0.328 -18.516 1 94.31 173 SER A C 1
ATOM 1415 O O . SER A 1 173 ? 24.812 0.287 -17.406 1 94.31 173 SER A O 1
ATOM 1417 N N . CYS A 1 174 ? 24.609 0.468 -19.578 1 95.69 174 CYS A N 1
ATOM 1418 C CA . CYS A 1 174 ? 23.172 0.668 -19.547 1 95.69 174 CYS A CA 1
ATOM 1419 C C . CYS A 1 174 ? 22.453 -0.583 -19.047 1 95.69 174 CYS A C 1
ATOM 1421 O O . CYS A 1 174 ? 21.297 -0.512 -18.609 1 95.69 174 CYS A O 1
ATOM 1423 N N . LEU A 1 175 ? 23.203 -1.704 -19.047 1 97.19 175 LEU A N 1
ATOM 1424 C CA . LEU A 1 175 ? 22.578 -2.969 -18.672 1 97.19 175 LEU A CA 1
ATOM 1425 C C . LEU A 1 175 ? 22.625 -3.158 -17.156 1 97.19 175 LEU A C 1
ATOM 1427 O O . LEU A 1 175 ? 21.938 -4.027 -16.609 1 97.19 175 LEU A O 1
ATOM 1431 N N . VAL A 1 176 ? 23.406 -2.375 -16.516 1 96.44 176 VAL A N 1
ATOM 1432 C CA . VAL A 1 176 ? 23.578 -2.494 -15.078 1 96.44 176 VAL A CA 1
ATOM 1433 C C . VAL A 1 176 ? 23.141 -1.204 -14.391 1 96.44 176 VAL A C 1
ATOM 1435 O O . VAL A 1 176 ? 23.875 -0.213 -14.383 1 96.44 176 VAL A O 1
ATOM 1438 N N . TYR A 1 177 ? 22.062 -1.305 -13.641 1 94.06 177 TYR A N 1
ATOM 1439 C CA . TYR A 1 177 ? 21.375 -0.1 -13.188 1 94.06 177 TYR A CA 1
ATOM 1440 C C . TYR A 1 177 ? 22.125 0.551 -12.031 1 94.06 177 TYR A C 1
ATOM 1442 O O . TYR A 1 177 ? 21.828 1.687 -11.656 1 94.06 177 TYR A O 1
ATOM 1450 N N . SER A 1 178 ? 23.078 -0.151 -11.398 1 88.31 178 SER A N 1
ATOM 1451 C CA . SER A 1 178 ? 23.844 0.383 -10.273 1 88.31 178 SER A CA 1
ATOM 1452 C C . SER A 1 178 ? 25 1.251 -10.75 1 88.31 178 SER A C 1
ATOM 1454 O O . SER A 1 178 ? 25.641 1.932 -9.953 1 88.31 178 SER A O 1
ATOM 1456 N N . LYS A 1 179 ? 25.188 1.299 -12.07 1 88.31 179 LYS A N 1
ATOM 1457 C CA . LYS A 1 179 ? 26.297 2.061 -12.648 1 88.31 179 LYS A CA 1
ATOM 1458 C C . LYS A 1 179 ? 25.781 3.266 -13.438 1 88.31 179 LYS A C 1
ATOM 1460 O O . LYS A 1 179 ? 24.672 3.23 -13.984 1 88.31 179 LYS A O 1
ATOM 1465 N N . SER A 1 180 ? 26.641 4.246 -13.477 1 89.38 180 SER A N 1
ATOM 1466 C CA . SER A 1 180 ? 26.312 5.395 -14.305 1 89.38 180 SER A CA 1
ATOM 1467 C C . SER A 1 180 ? 26.375 5.043 -15.789 1 89.38 180 SER A C 1
ATOM 1469 O O . SER A 1 180 ? 27.266 4.297 -16.219 1 89.38 180 SER A O 1
ATOM 1471 N N . SER A 1 181 ? 25.438 5.523 -16.5 1 92.12 181 SER A N 1
ATOM 1472 C CA . SER A 1 181 ? 25.375 5.277 -17.938 1 92.12 181 SER A CA 1
ATOM 1473 C C . SER A 1 181 ? 24.75 6.457 -18.672 1 92.12 181 SER A C 1
ATOM 1475 O O . SER A 1 181 ? 24.203 7.363 -18.047 1 92.12 181 SER A O 1
ATOM 1477 N N . SER A 1 182 ? 24.906 6.418 -19.938 1 90.31 182 SER A N 1
ATOM 1478 C CA . SER A 1 182 ? 24.406 7.5 -20.781 1 90.31 182 SER A CA 1
ATOM 1479 C C . SER A 1 182 ? 22.891 7.629 -20.672 1 90.31 182 SER A C 1
ATOM 1481 O O . SER A 1 182 ? 22.359 8.734 -20.547 1 90.31 182 SER A O 1
ATOM 1483 N N . LEU A 1 183 ? 22.234 6.5 -20.656 1 91.31 183 LEU A N 1
ATOM 1484 C CA . LEU A 1 183 ? 20.781 6.523 -20.594 1 91.31 183 LEU A CA 1
ATOM 1485 C C . LEU A 1 183 ? 20.297 6.957 -19.203 1 91.31 183 LEU A C 1
ATOM 1487 O O . LEU A 1 183 ? 19.312 7.691 -19.094 1 91.31 183 LEU A O 1
ATOM 1491 N N . LEU A 1 184 ? 20.953 6.492 -18.156 1 91.38 184 LEU A N 1
ATOM 1492 C CA . LEU A 1 184 ? 20.609 6.863 -16.797 1 91.38 184 LEU A CA 1
ATOM 1493 C C . LEU A 1 184 ? 20.766 8.367 -16.578 1 91.38 184 LEU A C 1
ATOM 1495 O O . LEU A 1 184 ? 19.953 8.984 -15.898 1 91.38 184 LEU A O 1
ATOM 1499 N N . SER A 1 185 ? 21.797 8.914 -17.156 1 86.62 185 SER A N 1
ATOM 1500 C CA . SER A 1 185 ? 22.047 10.352 -17.016 1 86.62 185 SER A CA 1
ATOM 1501 C C . SER A 1 185 ? 21 11.172 -17.781 1 86.62 185 SER A C 1
ATOM 1503 O O . SER A 1 185 ? 20.672 12.289 -17.375 1 86.62 185 SER A O 1
ATOM 1505 N N . LEU A 1 186 ? 20.484 10.609 -18.797 1 85.69 186 LEU A N 1
ATOM 1506 C CA . LEU A 1 186 ? 19.547 11.32 -19.656 1 85.69 186 LEU A CA 1
ATOM 1507 C C . LEU A 1 186 ? 18.156 11.367 -19.016 1 85.69 186 LEU A C 1
ATOM 1509 O O . LEU A 1 186 ? 17.531 12.43 -18.969 1 85.69 186 LEU A O 1
ATOM 1513 N N . SER A 1 187 ? 17.672 10.266 -18.547 1 88.19 187 SER A N 1
ATOM 1514 C CA . SER A 1 187 ? 16.344 10.156 -17.984 1 88.19 187 SER A CA 1
ATOM 1515 C C . SER A 1 187 ? 16.281 9.102 -16.875 1 88.19 187 SER A C 1
ATOM 1517 O O . SER A 1 187 ? 15.836 7.98 -17.109 1 88.19 187 SER A O 1
ATOM 1519 N N . PRO A 1 188 ? 16.625 9.477 -15.734 1 89 188 PRO A N 1
ATOM 1520 C CA . PRO A 1 188 ? 16.797 8.492 -14.664 1 89 188 PRO A CA 1
ATOM 1521 C C . PRO A 1 188 ? 15.508 7.719 -14.359 1 89 188 PRO A C 1
ATOM 1523 O O . PRO A 1 188 ? 15.523 6.488 -14.305 1 89 188 PRO A O 1
ATOM 1526 N N . ARG A 1 189 ? 14.391 8.422 -14.219 1 90.31 189 ARG A N 1
ATOM 1527 C CA . ARG A 1 189 ? 13.141 7.754 -13.875 1 90.31 189 ARG A CA 1
ATOM 1528 C C . ARG A 1 189 ? 12.727 6.777 -14.969 1 90.31 189 ARG A C 1
ATOM 1530 O O . ARG A 1 189 ? 12.375 5.629 -14.68 1 90.31 189 ARG A O 1
ATOM 1537 N N . ASP A 1 190 ? 12.805 7.203 -16.188 1 93.38 190 ASP A N 1
ATOM 1538 C CA . ASP A 1 190 ? 12.438 6.359 -17.312 1 93.38 190 ASP A CA 1
ATOM 1539 C C . ASP A 1 190 ? 13.398 5.184 -17.453 1 93.38 190 ASP A C 1
ATOM 1541 O O . ASP A 1 190 ? 12.984 4.078 -17.812 1 93.38 190 ASP A O 1
ATOM 1545 N N . TYR A 1 191 ? 14.602 5.473 -17.203 1 95 191 TYR A N 1
ATOM 1546 C CA . TYR A 1 191 ? 15.594 4.406 -17.234 1 95 191 TYR A CA 1
ATOM 1547 C C . TYR A 1 191 ? 15.25 3.303 -16.25 1 95 191 TYR A C 1
ATOM 1549 O O . TYR A 1 191 ? 15.266 2.119 -16.594 1 95 191 TYR A O 1
ATOM 1557 N N . TYR A 1 192 ? 14.969 3.68 -15.047 1 95.75 192 TYR A N 1
ATOM 1558 C CA . TYR A 1 192 ? 14.688 2.688 -14.016 1 95.75 192 TYR A CA 1
ATOM 1559 C C . TYR A 1 192 ? 13.406 1.924 -14.32 1 95.75 192 TYR A C 1
ATOM 1561 O O . TYR A 1 192 ? 13.32 0.718 -14.078 1 95.75 192 TYR A O 1
ATOM 1569 N N . PHE A 1 193 ? 12.398 2.555 -14.859 1 96.38 193 PHE A N 1
ATOM 1570 C CA . PHE A 1 193 ? 11.195 1.845 -15.273 1 96.38 193 PHE A CA 1
ATOM 1571 C C . PHE A 1 193 ? 11.508 0.828 -16.359 1 96.38 193 PHE A C 1
ATOM 1573 O O . PHE A 1 193 ? 11.055 -0.316 -16.297 1 96.38 193 PHE A O 1
ATOM 1580 N N . TRP A 1 194 ? 12.281 1.249 -17.297 1 98 194 TRP A N 1
ATOM 1581 C CA . TRP A 1 194 ? 12.641 0.334 -18.375 1 98 194 TRP A CA 1
ATOM 1582 C C . TRP A 1 194 ? 13.422 -0.859 -17.828 1 98 194 TRP A C 1
ATOM 1584 O O . TRP A 1 194 ? 13.125 -2.008 -18.172 1 98 194 TRP A O 1
ATOM 1594 N N . MET A 1 195 ? 14.391 -0.547 -17.047 1 98.06 195 MET A N 1
ATOM 1595 C CA . MET A 1 195 ? 15.234 -1.626 -16.531 1 98.06 195 MET A CA 1
ATOM 1596 C C . MET A 1 195 ? 14.422 -2.586 -15.664 1 98.06 195 MET A C 1
ATOM 1598 O O . MET A 1 195 ? 14.68 -3.791 -15.656 1 98.06 195 MET A O 1
ATOM 1602 N N . ALA A 1 196 ? 13.469 -2.064 -14.891 1 98.31 196 ALA A N 1
ATOM 1603 C CA . ALA A 1 196 ? 12.578 -2.934 -14.117 1 98.31 196 ALA A CA 1
ATOM 1604 C C . ALA A 1 196 ? 11.812 -3.885 -15.031 1 98.31 196 ALA A C 1
ATOM 1606 O O . ALA A 1 196 ? 11.719 -5.082 -14.75 1 98.31 196 ALA A O 1
ATOM 1607 N N . MET A 1 197 ? 11.32 -3.367 -16.125 1 98.56 197 MET A N 1
ATOM 1608 C CA . MET A 1 197 ? 10.586 -4.188 -17.094 1 98.56 197 MET A CA 1
ATOM 1609 C C . MET A 1 197 ? 11.516 -5.191 -17.766 1 98.56 197 MET A C 1
ATOM 1611 O O . MET A 1 197 ? 11.156 -6.363 -17.922 1 98.56 197 MET A O 1
ATOM 1615 N N . TYR A 1 198 ? 12.664 -4.672 -18.109 1 98.62 198 TYR A N 1
ATOM 1616 C CA . TYR A 1 198 ? 13.656 -5.496 -18.797 1 98.62 198 TYR A CA 1
ATOM 1617 C C . TYR A 1 198 ? 14.078 -6.672 -17.922 1 98.62 198 TYR A C 1
ATOM 1619 O O . TYR A 1 198 ? 14.023 -7.824 -18.344 1 98.62 198 TYR A O 1
ATOM 1627 N N . TYR A 1 199 ? 14.461 -6.406 -16.656 1 98.5 199 TYR A N 1
ATOM 1628 C CA . TYR A 1 199 ? 14.875 -7.453 -15.734 1 98.5 199 TYR A CA 1
ATOM 1629 C C . TYR A 1 199 ? 13.734 -8.422 -15.445 1 98.5 199 TYR A C 1
ATOM 1631 O O . TYR A 1 199 ? 13.953 -9.625 -15.297 1 98.5 199 TYR A O 1
ATOM 1639 N N . SER A 1 200 ? 12.508 -7.891 -15.297 1 98.38 200 SER A N 1
ATOM 1640 C CA . SER A 1 200 ? 11.352 -8.758 -15.055 1 98.38 200 SER A CA 1
ATOM 1641 C C . SER A 1 200 ? 11.133 -9.711 -16.219 1 98.38 200 SER A C 1
ATOM 1643 O O . SER A 1 200 ? 10.805 -10.883 -16.016 1 98.38 200 SER A O 1
ATOM 1645 N N . THR A 1 201 ? 11.273 -9.172 -17.406 1 98.56 201 THR A N 1
ATOM 1646 C CA . THR A 1 201 ? 11.086 -10 -18.594 1 98.56 201 THR A CA 1
ATOM 1647 C C . THR A 1 201 ? 12.18 -11.055 -18.688 1 98.56 201 THR A C 1
ATOM 1649 O O . THR A 1 201 ? 11.914 -12.211 -19.031 1 98.56 201 THR A O 1
ATOM 1652 N N . LEU A 1 202 ? 13.414 -10.641 -18.406 1 98.06 202 LEU A N 1
ATOM 1653 C CA . LEU A 1 202 ? 14.508 -11.602 -18.375 1 98.06 202 LEU A CA 1
ATOM 1654 C C . LEU A 1 202 ? 14.242 -12.68 -17.328 1 98.06 202 LEU A C 1
ATOM 1656 O O . LEU A 1 202 ? 14.492 -13.859 -17.562 1 98.06 202 LEU A O 1
ATOM 1660 N N . CYS A 1 203 ? 13.758 -12.258 -16.203 1 97.12 203 CYS A N 1
ATOM 1661 C CA . CYS A 1 203 ? 13.43 -13.172 -15.117 1 97.12 203 CYS A CA 1
ATOM 1662 C C . CYS A 1 203 ? 12.422 -14.219 -15.57 1 97.12 203 CYS A C 1
ATOM 1664 O O . CYS A 1 203 ? 12.602 -15.414 -15.32 1 97.12 203 CYS A O 1
ATOM 1666 N N . ASN A 1 204 ? 11.414 -13.805 -16.266 1 97.06 204 ASN A N 1
ATOM 1667 C CA . ASN A 1 204 ? 10.422 -14.727 -16.812 1 97.06 204 ASN A CA 1
ATOM 1668 C C . ASN A 1 204 ? 11.047 -15.688 -17.812 1 97.06 204 ASN A C 1
ATOM 1670 O O . ASN A 1 204 ? 10.742 -16.875 -17.828 1 97.06 204 ASN A O 1
ATOM 1674 N N . GLY A 1 205 ? 11.898 -15.102 -18.625 1 96.69 205 GLY A N 1
ATOM 1675 C CA . GLY A 1 205 ? 12.578 -15.93 -19.609 1 96.69 205 GLY A CA 1
ATOM 1676 C C . GLY A 1 205 ? 13.43 -17.016 -18.984 1 96.69 205 GLY A C 1
ATOM 1677 O O . GLY A 1 205 ? 13.438 -18.156 -19.453 1 96.69 205 GLY A O 1
ATOM 1678 N N . ILE A 1 206 ? 14.047 -16.656 -17.922 1 94.75 206 ILE A N 1
ATOM 1679 C CA . ILE A 1 206 ? 14.922 -17.594 -17.234 1 94.75 206 ILE A CA 1
ATOM 1680 C C . ILE A 1 206 ? 14.078 -18.625 -16.469 1 94.75 206 ILE A C 1
ATOM 1682 O O . ILE A 1 206 ? 14.328 -19.828 -16.562 1 94.75 206 ILE A O 1
ATOM 1686 N N . TYR A 1 207 ? 13.117 -18.172 -15.758 1 93.38 207 TYR A N 1
ATOM 1687 C CA . TYR A 1 207 ? 12.32 -19.031 -14.891 1 93.38 207 TYR A CA 1
ATOM 1688 C C . TYR A 1 207 ? 11.578 -20.094 -15.711 1 93.38 207 TYR A C 1
ATOM 1690 O O . TYR A 1 207 ? 11.578 -21.266 -15.352 1 93.38 207 TYR A O 1
ATOM 1698 N N . PHE A 1 208 ? 11.07 -19.703 -16.812 1 93.5 208 PHE A N 1
ATOM 1699 C CA . PHE A 1 208 ? 10.242 -20.609 -17.594 1 93.5 208 PHE A CA 1
ATOM 1700 C C . PHE A 1 208 ? 11.055 -21.234 -18.719 1 93.5 208 PHE A C 1
ATOM 1702 O O . PHE A 1 208 ? 10.797 -22.359 -19.125 1 93.5 208 PHE A O 1
ATOM 1709 N N . GLY A 1 209 ? 11.992 -20.547 -19.266 1 91.12 209 GLY A N 1
ATOM 1710 C CA . GLY A 1 209 ? 12.586 -20.953 -20.516 1 91.12 209 GLY A CA 1
ATOM 1711 C C . GLY A 1 209 ? 13.984 -21.516 -20.359 1 91.12 209 GLY A C 1
ATOM 1712 O O . GLY A 1 209 ? 14.625 -21.891 -21.344 1 91.12 209 GLY A O 1
ATOM 1713 N N . SER A 1 210 ? 14.555 -21.594 -19.234 1 85.94 210 SER A N 1
ATOM 1714 C CA . SER A 1 210 ? 15.961 -21.953 -19.047 1 85.94 210 SER A CA 1
ATOM 1715 C C . SER A 1 210 ? 16.266 -23.297 -19.688 1 85.94 210 SER A C 1
ATOM 1717 O O . SER A 1 210 ? 17.328 -23.469 -20.312 1 85.94 210 SER A O 1
ATOM 1719 N N . GLU A 1 211 ? 15.375 -24.234 -19.594 1 86.06 211 GLU A N 1
ATOM 1720 C CA . GLU A 1 211 ? 15.617 -25.547 -20.156 1 86.06 211 GLU A CA 1
ATOM 1721 C C . GLU A 1 211 ? 15.492 -25.531 -21.688 1 86.06 211 GLU A C 1
ATOM 1723 O O . GLU A 1 211 ? 16.297 -26.156 -22.391 1 86.06 211 GLU A O 1
ATOM 1728 N N . GLU A 1 212 ? 14.562 -24.812 -22.156 1 87.5 212 GLU A N 1
ATOM 1729 C CA . GLU A 1 212 ? 14.32 -24.734 -23.594 1 87.5 212 GLU A CA 1
ATOM 1730 C C . GLU A 1 212 ? 15.414 -23.938 -24.297 1 87.5 212 GLU A C 1
ATOM 1732 O O . GLU A 1 212 ? 15.719 -24.172 -25.469 1 87.5 212 GLU A O 1
ATOM 1737 N N . LEU A 1 213 ? 15.953 -23.047 -23.547 1 91.19 213 LEU A N 1
ATOM 1738 C CA . LEU A 1 213 ? 16.891 -22.109 -24.156 1 91.19 213 LEU A CA 1
ATOM 1739 C C . LEU A 1 213 ? 18.328 -22.406 -23.719 1 91.19 213 LEU A C 1
ATOM 1741 O O . LEU A 1 213 ? 19.203 -21.562 -23.828 1 91.19 213 LEU A O 1
ATOM 1745 N N . LYS A 1 214 ? 18.562 -23.484 -23.266 1 88.19 214 LYS A N 1
ATOM 1746 C CA . LYS A 1 214 ? 19.844 -23.859 -22.672 1 88.19 214 LYS A CA 1
ATOM 1747 C C . LYS A 1 214 ? 20.984 -23.656 -23.672 1 88.19 214 LYS A C 1
ATOM 1749 O O . LYS A 1 214 ? 22.062 -23.188 -23.281 1 88.19 214 LYS A O 1
ATOM 1754 N N . ASP A 1 215 ? 20.766 -23.969 -24.875 1 88.31 215 ASP A N 1
ATOM 1755 C CA . ASP A 1 215 ? 21.812 -23.891 -25.891 1 88.31 215 ASP A CA 1
ATOM 1756 C C . ASP A 1 215 ? 22.094 -22.438 -26.281 1 88.31 215 ASP A C 1
ATOM 1758 O O . ASP A 1 215 ? 23.172 -22.141 -26.812 1 88.31 215 ASP A O 1
ATOM 1762 N N . GLU A 1 216 ? 21.141 -21.594 -25.984 1 90.75 216 GLU A N 1
ATOM 1763 C CA . GLU A 1 216 ? 21.281 -20.203 -26.359 1 90.75 216 GLU A CA 1
ATOM 1764 C C . GLU A 1 216 ? 21.844 -19.359 -25.219 1 90.75 216 GLU A C 1
ATOM 1766 O O . GLU A 1 216 ? 22.25 -18.203 -25.438 1 90.75 216 GLU A O 1
ATOM 1771 N N . LEU A 1 217 ? 21.984 -19.969 -24.078 1 91.19 217 LEU A N 1
ATOM 1772 C CA . LEU A 1 217 ? 22.406 -19.219 -22.906 1 91.19 217 LEU A CA 1
ATOM 1773 C C . LEU A 1 217 ? 23.797 -19.641 -22.453 1 91.19 217 LEU A C 1
ATOM 1775 O O . LEU A 1 217 ? 24.125 -20.844 -22.469 1 91.19 217 LEU A O 1
ATOM 1779 N N . ASP A 1 218 ? 24.641 -18.734 -22.172 1 88 218 ASP A N 1
ATOM 1780 C CA . ASP A 1 218 ? 25.984 -19 -21.688 1 88 218 ASP A CA 1
ATOM 1781 C C . ASP A 1 218 ? 26.016 -19.109 -20.156 1 88 218 ASP A C 1
ATOM 1783 O O . ASP A 1 218 ? 26.734 -18.359 -19.5 1 88 218 ASP A O 1
ATOM 1787 N N . PHE A 1 219 ? 25.172 -19.922 -19.547 1 90.5 219 PHE A N 1
ATOM 1788 C CA . PHE A 1 219 ? 25.125 -20.156 -18.109 1 90.5 219 PHE A CA 1
ATOM 1789 C C . PHE A 1 219 ? 25.203 -21.641 -17.797 1 90.5 219 PHE A C 1
ATOM 1791 O O . PHE A 1 219 ? 24.625 -22.469 -18.516 1 90.5 219 PHE A O 1
ATOM 1798 N N . SER A 1 220 ? 25.906 -21.938 -16.797 1 87.75 220 SER A N 1
ATOM 1799 C CA . SER A 1 220 ? 25.859 -23.297 -16.281 1 87.75 220 SER A CA 1
ATOM 1800 C C . SER A 1 220 ? 24.547 -23.578 -15.555 1 87.75 220 SER A C 1
ATOM 1802 O O . SER A 1 220 ? 23.781 -22.656 -15.258 1 87.75 220 SER A O 1
ATOM 1804 N N . ASP A 1 221 ? 24.281 -24.781 -15.242 1 82.5 221 ASP A N 1
ATOM 1805 C CA . ASP A 1 221 ? 23.062 -25.172 -14.539 1 82.5 221 ASP A CA 1
ATOM 1806 C C . ASP A 1 221 ? 23 -24.531 -13.156 1 82.5 221 ASP A C 1
ATOM 1808 O O . ASP A 1 221 ? 21.922 -24.125 -12.711 1 82.5 221 ASP A O 1
ATOM 1812 N N . GLU A 1 222 ? 24.156 -24.453 -12.609 1 83.25 222 GLU A N 1
ATOM 1813 C CA . GLU A 1 222 ? 24.203 -23.859 -11.273 1 83.25 222 GLU A CA 1
ATOM 1814 C C . GLU A 1 222 ? 23.953 -22.359 -11.32 1 83.25 222 GLU A C 1
ATOM 1816 O O . GLU A 1 222 ? 23.297 -21.797 -10.438 1 83.25 222 GLU A O 1
ATOM 1821 N N . GLU A 1 223 ? 24.391 -21.797 -12.336 1 86.19 223 GLU A N 1
ATOM 1822 C CA . GLU A 1 223 ? 24.203 -20.344 -12.492 1 86.19 223 GLU A CA 1
ATOM 1823 C C . GLU A 1 223 ? 22.766 -20 -12.812 1 86.19 223 GLU A C 1
ATOM 1825 O O . GLU A 1 223 ? 22.234 -18.984 -12.359 1 86.19 223 GLU A O 1
ATOM 1830 N N . LEU A 1 224 ? 22.203 -20.828 -13.555 1 85.06 224 LEU A N 1
ATOM 1831 C CA . LEU A 1 224 ? 20.812 -20.609 -13.953 1 85.06 224 LEU A CA 1
ATOM 1832 C C . LEU A 1 224 ? 19.891 -20.594 -12.742 1 85.06 224 LEU A C 1
ATOM 1834 O O . LEU A 1 224 ? 18.891 -19.891 -12.727 1 85.06 224 LEU A O 1
ATOM 1838 N N . LYS A 1 225 ? 20.281 -21.234 -11.727 1 81 225 LYS A N 1
ATOM 1839 C CA . LYS A 1 225 ? 19.5 -21.281 -10.5 1 81 225 LYS A CA 1
ATOM 1840 C C . LYS A 1 225 ? 19.594 -19.953 -9.734 1 81 225 LYS A C 1
ATOM 1842 O O . LYS A 1 225 ? 18.688 -19.609 -8.977 1 81 225 LYS A O 1
ATOM 1847 N N . LYS A 1 226 ? 20.625 -19.266 -10.07 1 86 226 LYS A N 1
ATOM 1848 C CA . LYS A 1 226 ? 20.891 -18.047 -9.312 1 86 226 LYS A CA 1
ATOM 1849 C C . LYS A 1 226 ? 20.469 -16.797 -10.102 1 86 226 LYS A C 1
ATOM 1851 O O . LYS A 1 226 ? 20.203 -15.75 -9.516 1 86 226 LYS A O 1
ATOM 1856 N N . VAL A 1 227 ? 20.359 -16.969 -11.352 1 92.25 227 VAL A N 1
ATOM 1857 C CA . VAL A 1 227 ? 20.156 -15.805 -12.219 1 92.25 227 VAL A CA 1
ATOM 1858 C C . VAL A 1 227 ? 18.734 -15.297 -12.078 1 92.25 227 VAL A C 1
ATOM 1860 O O . VAL A 1 227 ? 18.5 -14.086 -12.047 1 92.25 227 VAL A O 1
ATOM 1863 N N . GLY A 1 228 ? 17.766 -16.188 -11.945 1 91.62 228 GLY A N 1
ATOM 1864 C CA . GLY A 1 228 ? 16.375 -15.812 -11.805 1 91.62 228 GLY A CA 1
ATOM 1865 C C . GLY A 1 228 ? 16.109 -14.898 -10.625 1 91.62 228 GLY A C 1
ATOM 1866 O O . GLY A 1 228 ? 15.656 -13.766 -10.789 1 91.62 228 GLY A O 1
ATOM 1867 N N . PRO A 1 229 ? 16.547 -15.312 -9.43 1 91.62 229 PRO A N 1
ATOM 1868 C CA . PRO A 1 229 ? 16.375 -14.484 -8.234 1 91.62 229 PRO A CA 1
ATOM 1869 C C . PRO A 1 229 ? 17.078 -13.133 -8.344 1 91.62 229 PRO A C 1
ATOM 1871 O O . PRO A 1 229 ? 16.578 -12.133 -7.828 1 91.62 229 PRO A O 1
ATOM 1874 N N . ILE A 1 230 ? 18.172 -13.133 -8.977 1 94.81 230 ILE A N 1
ATOM 1875 C CA . ILE A 1 230 ? 18.938 -11.898 -9.109 1 94.81 230 ILE A CA 1
ATOM 1876 C C . ILE A 1 230 ? 18.172 -10.914 -9.984 1 94.81 230 ILE A C 1
ATOM 1878 O O . ILE A 1 230 ? 18.031 -9.734 -9.633 1 94.81 230 ILE A O 1
ATOM 1882 N N . PHE A 1 231 ? 17.641 -11.398 -11.109 1 96.81 231 PHE A N 1
ATOM 1883 C CA . PHE A 1 231 ? 16.875 -10.523 -11.992 1 96.81 231 PHE A CA 1
ATOM 1884 C C . PHE A 1 231 ? 15.594 -10.055 -11.32 1 96.81 231 PHE A C 1
ATOM 1886 O O . PHE A 1 231 ? 15.172 -8.906 -11.5 1 96.81 231 PHE A O 1
ATOM 1893 N N . PHE A 1 232 ? 15 -10.938 -10.555 1 95.75 232 PHE A N 1
ATOM 1894 C CA . PHE A 1 232 ? 13.781 -10.57 -9.836 1 95.75 232 PHE A CA 1
ATOM 1895 C C . PHE A 1 232 ? 14.047 -9.43 -8.859 1 95.75 232 PHE A C 1
ATOM 1897 O O . PHE A 1 232 ? 13.32 -8.438 -8.836 1 95.75 232 PHE A O 1
ATOM 1904 N N . ARG A 1 233 ? 15.094 -9.562 -8.125 1 94.62 233 ARG A N 1
ATOM 1905 C CA . ARG A 1 233 ? 15.461 -8.547 -7.141 1 94.62 233 ARG A CA 1
ATOM 1906 C C . ARG A 1 233 ? 15.867 -7.242 -7.82 1 94.62 233 ARG A C 1
ATOM 1908 O O . ARG A 1 233 ? 15.547 -6.156 -7.328 1 94.62 233 ARG A O 1
ATOM 1915 N N . ALA A 1 234 ? 16.578 -7.359 -8.875 1 97.19 234 ALA A N 1
ATOM 1916 C CA . ALA A 1 234 ? 16.984 -6.176 -9.625 1 97.19 234 ALA A CA 1
ATOM 1917 C C . ALA A 1 234 ? 15.758 -5.418 -10.141 1 97.19 234 ALA A C 1
ATOM 1919 O O . ALA A 1 234 ? 15.711 -4.188 -10.086 1 97.19 234 ALA A O 1
ATOM 1920 N N . ALA A 1 235 ? 14.781 -6.191 -10.656 1 97.69 235 ALA A N 1
ATOM 1921 C CA . ALA A 1 235 ? 13.555 -5.578 -11.156 1 97.69 235 ALA A CA 1
ATOM 1922 C C . ALA A 1 235 ? 12.836 -4.809 -10.047 1 97.69 235 ALA A C 1
ATOM 1924 O O . ALA A 1 235 ? 12.414 -3.666 -10.25 1 97.69 235 ALA A O 1
ATOM 1925 N N . TYR A 1 236 ? 12.75 -5.418 -8.93 1 95.06 236 TYR A N 1
ATOM 1926 C CA . TYR A 1 236 ? 12.078 -4.797 -7.793 1 95.06 236 TYR A CA 1
ATOM 1927 C C . TYR A 1 236 ? 12.812 -3.543 -7.344 1 95.06 236 TYR A C 1
ATOM 1929 O O . TYR A 1 236 ? 12.195 -2.516 -7.062 1 95.06 236 TYR A O 1
ATOM 1937 N N . ASP A 1 237 ? 14.109 -3.627 -7.215 1 94.62 237 ASP A N 1
ATOM 1938 C CA . ASP A 1 237 ? 14.906 -2.479 -6.805 1 94.62 237 ASP A CA 1
ATOM 1939 C C . ASP A 1 237 ? 14.766 -1.324 -7.797 1 94.62 237 ASP A C 1
ATOM 1941 O O . ASP A 1 237 ? 14.672 -0.162 -7.395 1 94.62 237 ASP A O 1
ATOM 1945 N N . CYS A 1 238 ? 14.75 -1.632 -9.078 1 96.31 238 CYS A N 1
ATOM 1946 C CA . CYS A 1 238 ? 14.57 -0.607 -10.102 1 96.31 238 CYS A CA 1
ATOM 1947 C C . CYS A 1 238 ? 13.203 0.042 -9.992 1 96.31 238 CYS A C 1
ATOM 1949 O O . CYS A 1 238 ? 13.062 1.251 -10.188 1 96.31 238 CYS A O 1
ATOM 1951 N N . LEU A 1 239 ? 12.219 -0.774 -9.742 1 96.25 239 LEU A N 1
ATOM 1952 C CA . LEU A 1 239 ? 10.883 -0.227 -9.547 1 96.25 239 LEU A CA 1
ATOM 1953 C C . LEU A 1 239 ? 10.867 0.777 -8.398 1 96.25 239 LEU A C 1
ATOM 1955 O O . LEU A 1 239 ? 10.281 1.855 -8.523 1 96.25 239 LEU A O 1
ATOM 1959 N N . CYS A 1 240 ? 11.531 0.485 -7.32 1 92.69 240 CYS A N 1
ATOM 1960 C CA . CYS A 1 240 ? 11.609 1.38 -6.168 1 92.69 240 CYS A CA 1
ATOM 1961 C C . CYS A 1 240 ? 12.367 2.654 -6.523 1 92.69 240 CYS A C 1
ATOM 1963 O O . CYS A 1 240 ? 11.938 3.754 -6.16 1 92.69 240 CYS A O 1
ATOM 1965 N N . ARG A 1 241 ? 13.414 2.494 -7.277 1 91.5 241 ARG A N 1
ATOM 1966 C CA . ARG A 1 241 ? 14.234 3.641 -7.641 1 91.5 241 ARG A CA 1
ATOM 1967 C C . ARG A 1 241 ? 13.516 4.543 -8.633 1 91.5 241 ARG A C 1
ATOM 1969 O O . ARG A 1 241 ? 13.859 5.719 -8.781 1 91.5 241 ARG A O 1
ATOM 1976 N N . ALA A 1 242 ? 12.531 3.969 -9.328 1 92.62 242 ALA A N 1
ATOM 1977 C CA . ALA A 1 242 ? 11.727 4.758 -10.25 1 92.62 242 ALA A CA 1
ATOM 1978 C C . ALA A 1 242 ? 10.688 5.586 -9.508 1 92.62 242 ALA A C 1
ATOM 1980 O O . ALA A 1 242 ? 9.898 6.312 -10.125 1 92.62 242 ALA A O 1
ATOM 1981 N N . SER A 1 243 ? 10.641 5.469 -8.203 1 89.25 243 SER A N 1
ATOM 1982 C CA . SER A 1 243 ? 9.727 6.223 -7.348 1 89.25 243 SER A CA 1
ATOM 1983 C C . SER A 1 243 ? 8.273 5.949 -7.715 1 89.25 243 SER A C 1
ATOM 1985 O O . SER A 1 243 ? 7.492 6.879 -7.906 1 89.25 243 SER A O 1
ATOM 1987 N N . PHE A 1 244 ? 7.965 4.672 -7.758 1 92.31 244 PHE A N 1
ATOM 1988 C CA . PHE A 1 244 ? 6.637 4.289 -8.227 1 92.31 244 PHE A CA 1
ATOM 1989 C C . PHE A 1 244 ? 5.574 4.645 -7.195 1 92.31 244 PHE A C 1
ATOM 1991 O O . PHE A 1 244 ? 4.398 4.781 -7.531 1 92.31 244 PHE A O 1
ATOM 1998 N N . LEU A 1 245 ? 6.016 4.844 -5.992 1 89.75 245 LEU A N 1
ATOM 1999 C CA . LEU A 1 245 ? 5.07 5.184 -4.934 1 89.75 245 LEU A CA 1
ATOM 2000 C C . LEU A 1 245 ? 4.758 6.676 -4.941 1 89.75 245 LEU A C 1
ATOM 2002 O O . LEU A 1 245 ? 3.758 7.109 -4.363 1 89.75 245 LEU A O 1
ATOM 2006 N N . ASP A 1 246 ? 5.637 7.434 -5.48 1 83.06 246 ASP A N 1
ATOM 2007 C CA . ASP A 1 246 ? 5.523 8.891 -5.449 1 83.06 246 ASP A CA 1
ATOM 2008 C C . ASP A 1 246 ? 4.59 9.391 -6.551 1 83.06 246 ASP A C 1
ATOM 2010 O O . ASP A 1 246 ? 3.764 10.273 -6.312 1 83.06 246 ASP A O 1
ATOM 2014 N N . SER A 1 247 ? 4.828 8.859 -7.699 1 81.75 247 SER A N 1
ATOM 2015 C CA . SER A 1 247 ? 4.066 9.305 -8.859 1 81.75 247 SER A CA 1
ATOM 2016 C C . SER A 1 247 ? 3.508 8.117 -9.641 1 81.75 247 SER A C 1
ATOM 2018 O O . SER A 1 247 ? 4.258 7.238 -10.062 1 81.75 247 SER A O 1
ATOM 2020 N N . PRO A 1 248 ? 2.213 8.211 -9.891 1 86.5 248 PRO A N 1
ATOM 2021 C CA . PRO A 1 248 ? 1.601 7.082 -10.594 1 86.5 248 PRO A CA 1
ATOM 2022 C C . PRO A 1 248 ? 2.09 6.949 -12.039 1 86.5 248 PRO A C 1
ATOM 2024 O O . PRO A 1 248 ? 2.244 7.957 -12.734 1 86.5 248 PRO A O 1
ATOM 2027 N N . ASP A 1 249 ? 2.441 5.883 -12.469 1 92.56 249 ASP A N 1
ATOM 2028 C CA . ASP A 1 249 ? 2.844 5.512 -13.82 1 92.56 249 ASP A CA 1
ATOM 2029 C C . ASP A 1 249 ? 2.305 4.133 -14.195 1 92.56 249 ASP A C 1
ATOM 2031 O O . ASP A 1 249 ? 2.352 3.201 -13.383 1 92.56 249 ASP A O 1
ATOM 2035 N N . ILE A 1 250 ? 1.758 4.008 -15.375 1 96.19 250 ILE A N 1
ATOM 2036 C CA . ILE A 1 250 ? 1.133 2.758 -15.797 1 96.19 250 ILE A CA 1
ATOM 2037 C C . ILE A 1 250 ? 2.174 1.642 -15.828 1 96.19 250 ILE A C 1
ATOM 2039 O O . ILE A 1 250 ? 1.844 0.47 -15.633 1 96.19 250 ILE A O 1
ATOM 2043 N N . ARG A 1 251 ? 3.455 1.949 -16.062 1 97.5 251 ARG A N 1
ATOM 2044 C CA . ARG A 1 251 ? 4.523 0.957 -16.094 1 97.5 251 ARG A CA 1
ATOM 2045 C C . ARG A 1 251 ? 4.684 0.27 -14.742 1 97.5 251 ARG A C 1
ATOM 2047 O O . ARG A 1 251 ? 5.148 -0.871 -14.672 1 97.5 251 ARG A O 1
ATOM 2054 N N . SER A 1 252 ? 4.305 0.95 -13.609 1 97.94 252 SER A N 1
ATOM 2055 C CA . SER A 1 252 ? 4.316 0.29 -12.305 1 97.94 252 SER A CA 1
ATOM 2056 C C . SER A 1 252 ? 3.416 -0.94 -12.305 1 97.94 252 SER A C 1
ATOM 2058 O O . SER A 1 252 ? 3.789 -1.988 -11.773 1 97.94 252 SER A O 1
ATOM 2060 N N . ILE A 1 253 ? 2.303 -0.792 -12.93 1 98.06 253 ILE A N 1
ATOM 2061 C CA . ILE A 1 253 ? 1.336 -1.882 -13.008 1 98.06 253 ILE A CA 1
ATOM 2062 C C . ILE A 1 253 ? 1.866 -2.979 -13.93 1 98.06 253 ILE A C 1
ATOM 2064 O O . ILE A 1 253 ? 1.78 -4.164 -13.602 1 98.06 253 ILE A O 1
ATOM 2068 N N . GLN A 1 254 ? 2.418 -2.533 -15.016 1 98.62 254 GLN A N 1
ATOM 2069 C CA . GLN A 1 254 ? 2.959 -3.486 -15.977 1 98.62 254 GLN A CA 1
ATOM 2070 C C . GLN A 1 254 ? 4.094 -4.305 -15.359 1 98.62 254 GLN A C 1
ATOM 2072 O O . GLN A 1 254 ? 4.168 -5.52 -15.555 1 98.62 254 GLN A O 1
ATOM 2077 N N . ILE A 1 255 ? 4.949 -3.66 -14.617 1 98.56 255 ILE A N 1
ATOM 2078 C CA . ILE A 1 255 ? 6.066 -4.332 -13.969 1 98.56 255 ILE A CA 1
ATOM 2079 C C . ILE A 1 255 ? 5.543 -5.324 -12.938 1 98.56 255 ILE A C 1
ATOM 2081 O O . ILE A 1 255 ? 6.027 -6.457 -12.852 1 98.56 255 ILE A O 1
ATOM 2085 N N . PHE A 1 256 ? 4.523 -4.945 -12.18 1 98.25 256 PHE A N 1
ATOM 2086 C CA . PHE A 1 256 ? 3.906 -5.867 -11.227 1 98.25 256 PHE A CA 1
ATOM 2087 C C . PHE A 1 256 ? 3.369 -7.102 -11.945 1 98.25 256 PHE A C 1
ATOM 2089 O O . PHE A 1 256 ? 3.568 -8.227 -11.484 1 98.25 256 PHE A O 1
ATOM 2096 N N . CYS A 1 257 ? 2.732 -6.859 -13.031 1 98.19 257 CYS A N 1
ATOM 2097 C CA . CYS A 1 257 ? 2.166 -7.965 -13.797 1 98.19 257 CYS A CA 1
ATOM 2098 C C . CYS A 1 257 ? 3.262 -8.898 -14.297 1 98.19 257 CYS A C 1
ATOM 2100 O O . CYS A 1 257 ? 3.131 -10.117 -14.211 1 98.19 257 CYS A O 1
ATOM 2102 N N . LEU A 1 258 ? 4.309 -8.344 -14.773 1 98 258 LEU A N 1
ATOM 2103 C CA . LEU A 1 258 ? 5.441 -9.141 -15.227 1 98 258 LEU A CA 1
ATOM 2104 C C . LEU A 1 258 ? 6.016 -9.969 -14.086 1 98 258 LEU A C 1
ATOM 2106 O O . LEU A 1 258 ? 6.316 -11.156 -14.258 1 98 258 LEU A O 1
ATOM 2110 N N . MET A 1 259 ? 6.109 -9.344 -12.938 1 96.81 259 MET A N 1
ATOM 2111 C CA . MET A 1 259 ? 6.734 -9.992 -11.789 1 96.81 259 MET A CA 1
ATOM 2112 C C . MET A 1 259 ? 5.801 -11.031 -11.18 1 96.81 259 MET A C 1
ATOM 2114 O O . MET A 1 259 ? 6.25 -11.945 -10.484 1 96.81 259 MET A O 1
ATOM 2118 N N . SER A 1 260 ? 4.555 -10.914 -11.383 1 94.5 260 SER A N 1
ATOM 2119 C CA . SER A 1 260 ? 3.543 -11.719 -10.703 1 94.5 260 SER A CA 1
ATOM 2120 C C . SER A 1 260 ? 3.725 -13.203 -10.992 1 94.5 260 SER A C 1
ATOM 2122 O O . SER A 1 260 ? 3.402 -14.047 -10.148 1 94.5 260 SER A O 1
ATOM 2124 N N . THR A 1 261 ? 4.273 -13.523 -12.133 1 92.88 261 THR A N 1
ATOM 2125 C CA . THR A 1 261 ? 4.449 -14.922 -12.508 1 92.88 261 THR A CA 1
ATOM 2126 C C . THR A 1 261 ? 5.637 -15.539 -11.773 1 92.88 261 THR A C 1
ATOM 2128 O O . THR A 1 261 ? 5.766 -16.766 -11.695 1 92.88 261 THR A O 1
ATOM 2131 N N . CYS A 1 262 ? 6.438 -14.703 -11.164 1 91.88 262 CYS A N 1
ATOM 2132 C CA . CYS A 1 262 ? 7.648 -15.227 -10.539 1 91.88 262 CYS A CA 1
ATOM 2133 C C . CYS A 1 262 ? 7.645 -14.961 -9.039 1 91.88 262 CYS A C 1
ATOM 2135 O O . CYS A 1 262 ? 8.602 -15.297 -8.344 1 91.88 262 CYS A O 1
ATOM 2137 N N . PHE A 1 263 ? 6.617 -14.391 -8.453 1 86.56 263 PHE A N 1
ATOM 2138 C CA . PHE A 1 263 ? 6.574 -14.039 -7.039 1 86.56 263 PHE A CA 1
ATOM 2139 C C . PHE A 1 263 ? 6.719 -15.289 -6.172 1 86.56 263 PHE A C 1
ATOM 2141 O O . PHE A 1 263 ? 7.422 -15.273 -5.16 1 86.56 263 PHE A O 1
ATOM 2148 N N . HIS A 1 264 ? 6.09 -16.344 -6.562 1 79.06 264 HIS A N 1
ATOM 2149 C CA . HIS A 1 264 ? 6.078 -17.562 -5.754 1 79.06 264 HIS A CA 1
ATOM 2150 C C . HIS A 1 264 ? 7.445 -18.234 -5.75 1 79.06 264 HIS A C 1
ATOM 2152 O O . HIS A 1 264 ? 7.777 -18.984 -4.82 1 79.06 264 HIS A O 1
ATOM 2158 N N . ALA A 1 265 ? 8.141 -17.938 -6.789 1 81.62 265 ALA A N 1
ATOM 2159 C CA . ALA A 1 265 ? 9.461 -18.547 -6.891 1 81.62 265 ALA A CA 1
ATOM 2160 C C . ALA A 1 265 ? 10.516 -17.688 -6.199 1 81.62 265 ALA A C 1
ATOM 2162 O O . ALA A 1 265 ? 11.375 -18.203 -5.484 1 81.62 265 ALA A O 1
ATOM 2163 N N . TYR A 1 266 ? 10.391 -16.469 -6.48 1 84.12 266 TYR A N 1
ATOM 2164 C CA . TYR A 1 266 ? 11.531 -15.633 -6.117 1 84.12 266 TYR A CA 1
ATOM 2165 C C . TYR A 1 266 ? 11.117 -14.547 -5.125 1 84.12 266 TYR A C 1
ATOM 2167 O O . TYR A 1 266 ? 11.969 -13.914 -4.5 1 84.12 266 TYR A O 1
ATOM 2175 N N . GLY A 1 267 ? 9.836 -14.367 -4.941 1 77.81 267 GLY A N 1
ATOM 2176 C CA . GLY A 1 267 ? 9.336 -13.336 -4.047 1 77.81 267 GLY A CA 1
ATOM 2177 C C . GLY A 1 267 ? 8.602 -13.898 -2.848 1 77.81 267 GLY A C 1
ATOM 2178 O O . GLY A 1 267 ? 8.688 -15.094 -2.559 1 77.81 267 GLY A O 1
ATOM 2179 N N . SER A 1 268 ? 8.039 -13.016 -2.08 1 75.75 268 SER A N 1
ATOM 2180 C CA . SER A 1 268 ? 7.234 -13.414 -0.933 1 75.75 268 SER A CA 1
ATOM 2181 C C . SER A 1 268 ? 5.766 -13.07 -1.144 1 75.75 268 SER A C 1
ATOM 2183 O O . SER A 1 268 ? 5.434 -12.234 -1.981 1 75.75 268 SER A O 1
ATOM 2185 N N . VAL A 1 269 ? 4.992 -13.766 -0.447 1 77.06 269 VAL A N 1
ATOM 2186 C CA . VAL A 1 269 ? 3.559 -13.492 -0.483 1 77.06 269 VAL A CA 1
ATOM 2187 C C . VAL A 1 269 ? 3.289 -12.078 0.016 1 77.06 269 VAL A C 1
ATOM 2189 O O . VAL A 1 269 ? 2.451 -11.367 -0.54 1 77.06 269 VAL A O 1
ATOM 2192 N N . GLY A 1 270 ? 4.051 -11.719 0.98 1 79.94 270 GLY A N 1
ATOM 2193 C CA . GLY A 1 270 ? 3.902 -10.375 1.512 1 79.94 270 GLY A CA 1
ATOM 2194 C C . GLY A 1 270 ? 4.215 -9.297 0.495 1 79.94 270 GLY A C 1
ATOM 2195 O O . GLY A 1 270 ? 3.473 -8.32 0.368 1 79.94 270 GLY A O 1
ATOM 2196 N N . LEU A 1 271 ? 5.281 -9.492 -0.196 1 88.56 271 LEU A N 1
ATOM 2197 C CA . LEU A 1 271 ? 5.66 -8.531 -1.223 1 88.56 271 LEU A CA 1
ATOM 2198 C C . LEU A 1 271 ? 4.605 -8.453 -2.32 1 88.56 271 LEU A C 1
ATOM 2200 O O . LEU A 1 271 ? 4.254 -7.367 -2.781 1 88.56 271 LEU A O 1
ATOM 2204 N N . SER A 1 272 ? 4.156 -9.617 -2.697 1 90.25 272 SER A N 1
ATOM 2205 C CA . SER A 1 272 ? 3.141 -9.68 -3.742 1 90.25 272 SER A CA 1
ATOM 2206 C C . SER A 1 272 ? 1.879 -8.93 -3.332 1 90.25 272 SER A C 1
ATOM 2208 O O . SER A 1 272 ? 1.342 -8.141 -4.113 1 90.25 272 SER A O 1
ATOM 2210 N N . GLN A 1 273 ? 1.456 -9.125 -2.166 1 88.12 273 GLN A N 1
ATOM 2211 C CA . GLN A 1 273 ? 0.233 -8.5 -1.678 1 88.12 273 GLN A CA 1
ATOM 2212 C C . GLN A 1 273 ? 0.408 -6.992 -1.536 1 88.12 273 GLN A C 1
ATOM 2214 O O . GLN A 1 273 ? -0.49 -6.223 -1.884 1 88.12 273 GLN A O 1
ATOM 2219 N N . SER A 1 274 ? 1.552 -6.59 -1.026 1 90.44 274 SER A N 1
ATOM 2220 C CA . SER A 1 274 ? 1.832 -5.168 -0.852 1 90.44 274 SER A CA 1
ATOM 2221 C C . SER A 1 274 ? 1.884 -4.445 -2.193 1 90.44 274 SER A C 1
ATOM 2223 O O . SER A 1 274 ? 1.311 -3.365 -2.346 1 90.44 274 SER A O 1
ATOM 2225 N N . LEU A 1 275 ? 2.572 -5.031 -3.113 1 94.5 275 LEU A N 1
ATOM 2226 C CA . LEU A 1 275 ? 2.68 -4.426 -4.438 1 94.5 275 LEU A CA 1
ATOM 2227 C C . LEU A 1 275 ? 1.322 -4.391 -5.133 1 94.5 275 LEU A C 1
ATOM 2229 O O . LEU A 1 275 ? 0.997 -3.422 -5.82 1 94.5 275 LEU A O 1
ATOM 2233 N N . LEU A 1 276 ? 0.563 -5.461 -4.949 1 94.56 276 LEU A N 1
ATOM 2234 C CA . LEU A 1 276 ? -0.772 -5.496 -5.535 1 94.56 276 LEU A CA 1
ATOM 2235 C C . LEU A 1 276 ? -1.623 -4.34 -5.02 1 94.56 276 LEU A C 1
ATOM 2237 O O . LEU A 1 276 ? -2.254 -3.631 -5.805 1 94.56 276 LEU A O 1
ATOM 2241 N N . ALA A 1 277 ? -1.636 -4.16 -3.736 1 90.94 277 ALA A N 1
ATOM 2242 C CA . ALA A 1 277 ? -2.408 -3.08 -3.133 1 90.94 277 ALA A CA 1
ATOM 2243 C C . ALA A 1 277 ? -1.989 -1.725 -3.695 1 90.94 277 ALA A C 1
ATOM 2245 O O . ALA A 1 277 ? -2.838 -0.898 -4.035 1 90.94 277 ALA A O 1
ATOM 2246 N N . GLN A 1 278 ? -0.697 -1.533 -3.807 1 92.88 278 GLN A N 1
ATOM 2247 C CA . GLN A 1 278 ? -0.174 -0.273 -4.324 1 92.88 278 GLN A CA 1
ATOM 2248 C C . GLN A 1 278 ? -0.532 -0.089 -5.793 1 92.88 278 GLN A C 1
ATOM 2250 O O . GLN A 1 278 ? -0.881 1.014 -6.223 1 92.88 278 GLN A O 1
ATOM 2255 N N . CYS A 1 279 ? -0.43 -1.124 -6.551 1 96.06 279 CYS A N 1
ATOM 2256 C CA . CYS A 1 279 ? -0.71 -1.03 -7.977 1 96.06 279 CYS A CA 1
ATOM 2257 C C . CYS A 1 279 ? -2.189 -0.761 -8.227 1 96.06 279 CYS A C 1
ATOM 2259 O O . CYS A 1 279 ? -2.547 -0.079 -9.188 1 96.06 279 CYS A O 1
ATOM 2261 N N . ILE A 1 280 ? -3.053 -1.278 -7.398 1 94 280 ILE A N 1
ATOM 2262 C CA . ILE A 1 280 ? -4.48 -1 -7.523 1 94 280 ILE A CA 1
ATOM 2263 C C . ILE A 1 280 ? -4.742 0.478 -7.242 1 94 280 ILE A C 1
ATOM 2265 O O . ILE A 1 280 ? -5.527 1.119 -7.945 1 94 280 ILE A O 1
ATOM 2269 N N . GLU A 1 281 ? -4.051 1.06 -6.258 1 89.5 281 GLU A N 1
ATOM 2270 C CA . GLU A 1 281 ? -4.191 2.486 -5.98 1 89.5 281 GLU A CA 1
ATOM 2271 C C . GLU A 1 281 ? -3.678 3.326 -7.148 1 89.5 281 GLU A C 1
ATOM 2273 O O . GLU A 1 281 ? -4.289 4.332 -7.512 1 89.5 281 GLU A O 1
ATOM 2278 N N . ILE A 1 282 ? -2.574 2.91 -7.684 1 92.25 282 ILE A N 1
ATOM 2279 C CA . ILE A 1 282 ? -2.021 3.594 -8.844 1 92.25 282 ILE A CA 1
ATOM 2280 C C . ILE A 1 282 ? -3.008 3.512 -10.008 1 92.25 282 ILE A C 1
ATOM 2282 O O . ILE A 1 282 ? -3.252 4.508 -10.695 1 92.25 282 ILE A O 1
ATOM 2286 N N . ALA A 1 283 ? -3.594 2.322 -10.211 1 94.94 283 ALA A N 1
ATOM 2287 C CA . ALA A 1 283 ? -4.562 2.133 -11.281 1 94.94 283 ALA A CA 1
ATOM 2288 C C . ALA A 1 283 ? -5.758 3.068 -11.117 1 94.94 283 ALA A C 1
ATOM 2290 O O . ALA A 1 283 ? -6.25 3.635 -12.094 1 94.94 283 ALA A O 1
ATOM 2291 N N . ARG A 1 284 ? -6.16 3.248 -9.953 1 88.88 284 ARG A N 1
ATOM 2292 C CA . ARG A 1 284 ? -7.289 4.133 -9.688 1 88.88 284 ARG A CA 1
ATOM 2293 C C . ARG A 1 284 ? -6.922 5.59 -9.953 1 88.88 284 ARG A C 1
ATOM 2295 O O . ARG A 1 284 ? -7.719 6.344 -10.516 1 88.88 284 ARG A O 1
ATOM 2302 N N . LYS A 1 285 ? -5.75 5.934 -9.492 1 83.38 285 LYS A N 1
ATOM 2303 C CA . LYS A 1 285 ? -5.281 7.293 -9.75 1 83.38 285 LYS A CA 1
ATOM 2304 C C . LYS A 1 285 ? -5.18 7.566 -11.25 1 83.38 285 LYS A C 1
ATOM 2306 O O . LYS A 1 285 ? -5.391 8.695 -11.695 1 83.38 285 LYS A O 1
ATOM 2311 N N . LEU A 1 286 ? -4.895 6.508 -11.992 1 88.19 286 LEU A N 1
ATOM 2312 C CA . LEU A 1 286 ? -4.777 6.629 -13.438 1 88.19 286 LEU A CA 1
ATOM 2313 C C . LEU A 1 286 ? -6.113 6.355 -14.117 1 88.19 286 LEU A C 1
ATOM 2315 O O . LEU A 1 286 ? -6.195 6.309 -15.344 1 88.19 286 LEU A O 1
ATOM 2319 N N . ARG A 1 287 ? -7.148 6 -13.406 1 86.94 287 ARG A N 1
ATOM 2320 C CA . ARG A 1 287 ? -8.531 5.824 -13.844 1 86.94 287 ARG A CA 1
ATOM 2321 C C . ARG A 1 287 ? -8.672 4.586 -14.719 1 86.94 287 ARG A C 1
ATOM 2323 O O . ARG A 1 287 ? -9.367 4.617 -15.742 1 86.94 287 ARG A O 1
ATOM 2330 N N . LEU A 1 288 ? -7.965 3.578 -14.328 1 93.56 288 LEU A N 1
ATOM 2331 C CA . LEU A 1 288 ? -8.133 2.318 -15.047 1 93.56 288 LEU A CA 1
ATOM 2332 C C . LEU A 1 288 ? -9.445 1.647 -14.664 1 93.56 288 LEU A C 1
ATOM 2334 O O . LEU A 1 288 ? -9.891 0.713 -15.336 1 93.56 288 LEU A O 1
ATOM 2338 N N . ASP A 1 289 ? -10.039 2.086 -13.609 1 90.06 289 ASP A N 1
ATOM 2339 C CA . ASP A 1 289 ? -11.328 1.542 -13.195 1 90.06 289 ASP A CA 1
ATOM 2340 C C . ASP A 1 289 ? -12.484 2.326 -13.812 1 90.06 289 ASP A C 1
ATOM 2342 O O . ASP A 1 289 ? -13.648 1.977 -13.617 1 90.06 289 ASP A O 1
ATOM 2346 N N . GLU A 1 290 ? -12.156 3.408 -14.492 1 86.62 290 GLU A N 1
ATOM 2347 C CA . GLU A 1 290 ? -13.125 4.227 -15.227 1 86.62 290 GLU A CA 1
ATOM 2348 C C . GLU A 1 290 ? -12.641 4.52 -16.641 1 86.62 290 GLU A C 1
ATOM 2350 O O . GLU A 1 290 ? -12.422 5.676 -17 1 86.62 290 GLU A O 1
ATOM 2355 N N . ILE A 1 291 ? -12.602 3.6 -17.484 1 80.88 291 ILE A N 1
ATOM 2356 C CA . ILE A 1 291 ? -11.914 3.678 -18.766 1 80.88 291 ILE A CA 1
ATOM 2357 C C . ILE A 1 291 ? -12.805 4.395 -19.781 1 80.88 291 ILE A C 1
ATOM 2359 O O . ILE A 1 291 ? -12.305 5.141 -20.625 1 80.88 291 ILE A O 1
ATOM 2363 N N . ASP A 1 292 ? -14 4.285 -19.656 1 69.69 292 ASP A N 1
ATOM 2364 C CA . ASP A 1 292 ? -14.875 4.793 -20.719 1 69.69 292 ASP A CA 1
ATOM 2365 C C . ASP A 1 292 ? -15.117 6.289 -20.562 1 69.69 292 ASP A C 1
ATOM 2367 O O . ASP A 1 292 ? -15.805 6.902 -21.375 1 69.69 292 ASP A O 1
ATOM 2371 N N . VAL A 1 293 ? -14.445 6.73 -19.516 1 58.97 293 VAL A N 1
ATOM 2372 C CA . VAL A 1 293 ? -14.648 8.148 -19.234 1 58.97 293 VAL A CA 1
ATOM 2373 C C . VAL A 1 293 ? -13.547 8.969 -19.906 1 58.97 293 VAL A C 1
ATOM 2375 O O . VAL A 1 293 ? -12.359 8.758 -19.641 1 58.97 293 VAL A O 1
ATOM 2378 N N . GLY A 1 294 ? -13.742 9.352 -21.188 1 61 294 GLY A N 1
ATOM 2379 C CA . GLY A 1 294 ? -12.836 10.305 -21.812 1 61 294 GLY A CA 1
ATOM 2380 C C . GLY A 1 294 ? -12.469 9.93 -23.234 1 61 294 GLY A C 1
ATOM 2381 O O . GLY A 1 294 ? -13.039 9 -23.797 1 61 294 GLY A O 1
ATOM 2382 N N . GLY A 1 295 ? -11.703 10.656 -23.906 1 66.81 295 GLY A N 1
ATOM 2383 C CA . GLY A 1 295 ? -11.32 10.625 -25.312 1 66.81 295 GLY A CA 1
ATOM 2384 C C . GLY A 1 295 ? -10.125 9.727 -25.578 1 66.81 295 GLY A C 1
ATOM 2385 O O . GLY A 1 295 ? -9.344 9.984 -26.5 1 66.81 295 GLY A O 1
ATOM 2386 N N . SER A 1 296 ? -10.078 8.508 -24.766 1 78.69 296 SER A N 1
ATOM 2387 C CA . SER A 1 296 ? -8.945 7.609 -24.984 1 78.69 296 SER A CA 1
ATOM 2388 C C . SER A 1 296 ? -9.125 6.805 -26.266 1 78.69 296 SER A C 1
ATOM 2390 O O . SER A 1 296 ? -10.258 6.547 -26.688 1 78.69 296 SER A O 1
ATOM 2392 N N . SER A 1 297 ? -8.016 6.469 -26.906 1 84.19 297 SER A N 1
ATOM 2393 C CA . SER A 1 297 ? -8.055 5.629 -28.109 1 84.19 297 SER A CA 1
ATOM 2394 C C . SER A 1 297 ? -8.469 4.203 -27.766 1 84.19 297 SER A C 1
ATOM 2396 O O . SER A 1 297 ? -8.391 3.785 -26.609 1 84.19 297 SER A O 1
ATOM 2398 N N . ASN A 1 298 ? -8.891 3.488 -28.766 1 85.69 298 ASN A N 1
ATOM 2399 C CA . ASN A 1 298 ? -9.242 2.086 -28.578 1 85.69 298 ASN A CA 1
ATOM 2400 C C . ASN A 1 298 ? -8.055 1.271 -28.078 1 85.69 298 ASN A C 1
ATOM 2402 O O . ASN A 1 298 ? -8.219 0.364 -27.266 1 85.69 298 ASN A O 1
ATOM 2406 N N . PHE A 1 299 ? -7.008 1.592 -28.562 1 90.69 299 PHE A N 1
ATOM 2407 C CA . PHE A 1 299 ? -5.785 0.923 -28.125 1 90.69 299 PHE A CA 1
ATOM 2408 C C . PHE A 1 299 ? -5.555 1.139 -26.641 1 90.69 299 PHE A C 1
ATOM 2410 O O . PHE A 1 299 ? -5.324 0.181 -25.891 1 90.69 299 PHE A O 1
ATOM 2417 N N . SER A 1 300 ? -5.656 2.414 -26.281 1 92 300 SER A N 1
ATOM 2418 C CA . SER A 1 300 ? -5.441 2.764 -24.875 1 92 300 SER A CA 1
ATOM 2419 C C . SER A 1 300 ? -6.469 2.09 -23.984 1 92 300 SER A C 1
ATOM 2421 O O . SER A 1 300 ? -6.125 1.569 -22.922 1 92 300 SER A O 1
ATOM 2423 N N . LYS A 1 301 ? -7.652 2.049 -24.375 1 91.62 301 LYS A N 1
ATOM 2424 C CA . LYS A 1 301 ? -8.711 1.418 -23.594 1 91.62 301 LYS A CA 1
ATOM 2425 C C . LYS A 1 301 ? -8.445 -0.074 -23.406 1 91.62 301 LYS A C 1
ATOM 2427 O O . LYS A 1 301 ? -8.617 -0.612 -22.312 1 91.62 301 LYS A O 1
ATOM 2432 N N . GLU A 1 302 ? -7.988 -0.68 -24.469 1 93.62 302 GLU A N 1
ATOM 2433 C CA . GLU A 1 302 ? -7.734 -2.117 -24.422 1 93.62 302 GLU A CA 1
ATOM 2434 C C . GLU A 1 302 ? -6.586 -2.447 -23.469 1 93.62 302 GLU A C 1
ATOM 2436 O O . GLU A 1 302 ? -6.668 -3.41 -22.703 1 93.62 302 GLU A O 1
ATOM 2441 N N . ILE A 1 303 ? -5.574 -1.658 -23.562 1 95.38 303 ILE A N 1
ATOM 2442 C CA . ILE A 1 303 ? -4.43 -1.883 -22.688 1 95.38 303 ILE A CA 1
ATOM 2443 C C . ILE A 1 303 ? -4.863 -1.714 -21.234 1 95.38 303 ILE A C 1
ATOM 2445 O O . ILE A 1 303 ? -4.504 -2.525 -20.375 1 95.38 303 ILE A O 1
ATOM 2449 N N . LYS A 1 304 ? -5.637 -0.697 -20.984 1 95.75 304 LYS A N 1
ATOM 2450 C CA . LYS A 1 304 ? -6.117 -0.421 -19.641 1 95.75 304 LYS A CA 1
ATOM 2451 C C . LYS A 1 304 ? -7.008 -1.554 -19.125 1 95.75 304 LYS A C 1
ATOM 2453 O O . LYS A 1 304 ? -6.895 -1.966 -17.969 1 95.75 304 LYS A O 1
ATOM 2458 N N . ARG A 1 305 ? -7.781 -2.059 -19.984 1 96 305 ARG A N 1
ATOM 2459 C CA . ARG A 1 305 ? -8.68 -3.145 -19.594 1 96 305 ARG A CA 1
ATOM 2460 C C . ARG A 1 305 ? -7.895 -4.402 -19.234 1 96 305 ARG A C 1
ATOM 2462 O O . ARG A 1 305 ? -8.164 -5.039 -18.219 1 96 305 ARG A O 1
ATOM 2469 N N . ARG A 1 306 ? -6.98 -4.762 -20.047 1 96.94 306 ARG A N 1
ATOM 2470 C CA . ARG A 1 306 ? -6.176 -5.957 -19.812 1 96.94 306 ARG A CA 1
ATOM 2471 C C . ARG A 1 306 ? -5.43 -5.867 -18.484 1 96.94 306 ARG A C 1
ATOM 2473 O O . ARG A 1 306 ? -5.438 -6.812 -17.703 1 96.94 306 ARG A O 1
ATOM 2480 N N . LEU A 1 307 ? -4.871 -4.711 -18.25 1 98.12 307 LEU A N 1
ATOM 2481 C CA . LEU A 1 307 ? -4.113 -4.516 -17.016 1 98.12 307 LEU A CA 1
ATOM 2482 C C . LEU A 1 307 ? -5.039 -4.504 -15.805 1 98.12 307 LEU A C 1
ATOM 2484 O O . LEU A 1 307 ? -4.727 -5.105 -14.773 1 98.12 307 LEU A O 1
ATOM 2488 N N . TRP A 1 308 ? -6.156 -3.836 -15.914 1 97.69 308 TRP A N 1
ATOM 2489 C CA . TRP A 1 308 ? -7.113 -3.762 -14.812 1 97.69 308 TRP A CA 1
ATOM 2490 C C . TRP A 1 308 ? -7.586 -5.152 -14.406 1 97.69 308 TRP A C 1
ATOM 2492 O O . TRP A 1 308 ? -7.605 -5.488 -13.219 1 97.69 308 TRP A O 1
ATOM 2502 N N . TYR A 1 309 ? -7.84 -5.949 -15.383 1 97.5 309 TYR A N 1
ATOM 2503 C CA . TYR A 1 309 ? -8.383 -7.262 -15.055 1 97.5 309 TYR A CA 1
ATOM 2504 C C . TYR A 1 309 ? -7.289 -8.203 -14.57 1 97.5 309 TYR A C 1
ATOM 2506 O O . TYR A 1 309 ? -7.566 -9.156 -13.844 1 97.5 309 TYR A O 1
ATOM 2514 N N . THR A 1 310 ? -6.086 -7.988 -15 1 98.06 310 THR A N 1
ATOM 2515 C CA . THR A 1 310 ? -5 -8.75 -14.383 1 98.06 310 THR A CA 1
ATOM 2516 C C . THR A 1 310 ? -4.895 -8.43 -12.891 1 98.06 310 THR A C 1
ATOM 2518 O O . THR A 1 310 ? -4.656 -9.32 -12.078 1 98.06 310 THR A O 1
ATOM 2521 N N . LEU A 1 311 ? -5.066 -7.152 -12.523 1 97.69 311 LEU A N 1
ATOM 2522 C CA . LEU A 1 311 ? -5.082 -6.766 -11.117 1 97.69 311 LEU A CA 1
ATOM 2523 C C . LEU A 1 311 ? -6.266 -7.398 -10.391 1 97.69 311 LEU A C 1
ATOM 2525 O O . LEU A 1 311 ? -6.117 -7.902 -9.273 1 97.69 311 LEU A O 1
ATOM 2529 N N . CYS A 1 312 ? -7.402 -7.391 -11.031 1 97.06 312 CYS A N 1
ATOM 2530 C CA . CYS A 1 312 ? -8.586 -8.023 -10.453 1 97.06 312 CYS A CA 1
ATOM 2531 C C . CYS A 1 312 ? -8.336 -9.5 -10.172 1 97.06 312 CYS A C 1
ATOM 2533 O O . CYS A 1 312 ? -8.656 -10 -9.094 1 97.06 312 CYS A O 1
ATOM 2535 N N . LEU A 1 313 ? -7.734 -10.125 -11.109 1 96.94 313 LEU A N 1
ATOM 2536 C CA . LEU A 1 313 ? -7.453 -11.555 -10.992 1 96.94 313 LEU A CA 1
ATOM 2537 C C . LEU A 1 313 ? -6.543 -11.828 -9.797 1 96.94 313 LEU A C 1
ATOM 2539 O O . LEU A 1 313 ? -6.824 -12.719 -8.984 1 96.94 313 LEU A O 1
ATOM 2543 N N . ASN A 1 314 ? -5.516 -11.094 -9.711 1 95.25 314 ASN A N 1
ATOM 2544 C CA . ASN A 1 314 ? -4.582 -11.281 -8.609 1 95.25 314 ASN A CA 1
ATOM 2545 C C . ASN A 1 314 ? -5.242 -11.008 -7.258 1 95.25 314 ASN A C 1
ATOM 2547 O O . ASN A 1 314 ? -4.938 -11.672 -6.266 1 95.25 314 ASN A O 1
ATOM 2551 N N . ASP A 1 315 ? -6.121 -10.062 -7.207 1 94.38 315 ASP A N 1
ATOM 2552 C CA . ASP A 1 315 ? -6.805 -9.703 -5.969 1 94.38 315 ASP A CA 1
ATOM 2553 C C . ASP A 1 315 ? -7.852 -10.75 -5.598 1 94.38 315 ASP A C 1
ATOM 2555 O O . ASP A 1 315 ? -7.906 -11.211 -4.457 1 94.38 315 ASP A O 1
ATOM 2559 N N . TRP A 1 316 ? -8.578 -11.164 -6.566 1 95 316 TRP A N 1
ATOM 2560 C CA . TRP A 1 316 ? -9.742 -12.016 -6.32 1 95 316 TRP A CA 1
ATOM 2561 C C . TRP A 1 316 ? -9.32 -13.461 -6.094 1 95 316 TRP A C 1
ATOM 2563 O O . TRP A 1 316 ? -10 -14.211 -5.391 1 95 316 TRP A O 1
ATOM 2573 N N . LEU A 1 317 ? -8.227 -13.844 -6.676 1 90.69 317 LEU A N 1
ATOM 2574 C CA . LEU A 1 317 ? -7.793 -15.227 -6.531 1 90.69 317 LEU A CA 1
ATOM 2575 C C . LEU A 1 317 ? -6.941 -15.398 -5.277 1 90.69 317 LEU A C 1
ATOM 2577 O O . LEU A 1 317 ? -6.801 -16.516 -4.766 1 90.69 317 LEU A O 1
ATOM 2581 N N . ASP A 1 318 ? -6.375 -14.32 -4.832 1 81.38 318 ASP A N 1
ATOM 2582 C CA . ASP A 1 318 ? -5.602 -14.367 -3.596 1 81.38 318 ASP A CA 1
ATOM 2583 C C . ASP A 1 318 ? -6.5 -14.141 -2.381 1 81.38 318 ASP A C 1
ATOM 2585 O O . ASP A 1 318 ? -6.738 -13 -1.983 1 81.38 318 ASP A O 1
ATOM 2589 N N . GLN A 1 319 ? -6.93 -15.156 -1.791 1 74.25 319 GLN A N 1
ATOM 2590 C CA . GLN A 1 319 ? -7.879 -15.023 -0.692 1 74.25 319 GLN A CA 1
ATOM 2591 C C . GLN A 1 319 ? -7.215 -15.32 0.649 1 74.25 319 GLN A C 1
ATOM 2593 O O . GLN A 1 319 ? -7.859 -15.25 1.697 1 74.25 319 GLN A O 1
ATOM 2598 N N . ILE A 1 320 ? -5.98 -15.5 0.578 1 64.81 320 ILE A N 1
ATOM 2599 C CA . ILE A 1 320 ? -5.289 -15.93 1.788 1 64.81 320 ILE A CA 1
ATOM 2600 C C . ILE A 1 320 ? -5.105 -14.742 2.727 1 64.81 320 ILE A C 1
ATOM 2602 O O . ILE A 1 320 ? -4.508 -13.727 2.35 1 64.81 320 ILE A O 1
ATOM 2606 N N . ASP A 1 321 ? -5.559 -14.844 4.016 1 62.44 321 ASP A N 1
ATOM 2607 C CA . ASP A 1 321 ? -5.387 -13.898 5.117 1 62.44 321 ASP A CA 1
ATOM 2608 C C . ASP A 1 321 ? -5.891 -12.508 4.738 1 62.44 321 ASP A C 1
ATOM 2610 O O . ASP A 1 321 ? -5.285 -11.5 5.105 1 62.44 321 ASP A O 1
ATOM 2614 N N . LYS A 1 322 ? -6.832 -12.539 3.832 1 71.56 322 LYS A N 1
ATOM 2615 C CA . LYS A 1 322 ? -7.418 -11.258 3.443 1 71.56 322 LYS A CA 1
ATOM 2616 C C . LYS A 1 322 ? -8.758 -11.031 4.145 1 71.56 322 LYS A C 1
ATOM 2618 O O . LYS A 1 322 ? -9.578 -11.945 4.227 1 71.56 322 LYS A O 1
ATOM 2623 N N . ALA A 1 323 ? -8.867 -9.93 4.746 1 67.44 323 ALA A N 1
ATOM 2624 C CA . ALA A 1 323 ? -10.148 -9.594 5.348 1 67.44 323 ALA A CA 1
ATOM 2625 C C . ALA A 1 323 ? -11.164 -9.172 4.285 1 67.44 323 ALA A C 1
ATOM 2627 O O . ALA A 1 323 ? -12.352 -9.469 4.406 1 67.44 323 ALA A O 1
ATOM 2628 N N . SER A 1 324 ? -10.688 -8.5 3.271 1 79.94 324 SER A N 1
ATOM 2629 C CA . SER A 1 324 ? -11.523 -8.023 2.166 1 79.94 324 SER A CA 1
ATOM 2630 C C . SER A 1 324 ? -10.688 -7.816 0.904 1 79.94 324 SER A C 1
ATOM 2632 O O . SER A 1 324 ? -9.461 -7.727 0.969 1 79.94 324 SER A O 1
ATOM 2634 N N . PHE A 1 325 ? -11.414 -7.852 -0.148 1 89.19 325 PHE A N 1
ATOM 2635 C CA . PHE A 1 325 ? -10.742 -7.586 -1.415 1 89.19 325 PHE A CA 1
ATOM 2636 C C . PHE A 1 325 ? -10.469 -6.098 -1.583 1 89.19 325 PHE A C 1
ATOM 2638 O O . PHE A 1 325 ? -11.242 -5.262 -1.108 1 89.19 325 PHE A O 1
ATOM 2645 N N . TYR A 1 326 ? -9.398 -5.758 -2.193 1 87.88 326 TYR A N 1
ATOM 2646 C CA . TYR A 1 326 ? -9.094 -4.363 -2.5 1 87.88 326 TYR A CA 1
ATOM 2647 C C . TYR A 1 326 ? -10.055 -3.816 -3.549 1 87.88 326 TYR A C 1
ATOM 2649 O O . TYR A 1 326 ? -10.422 -2.641 -3.51 1 87.88 326 TYR A O 1
ATOM 2657 N N . ILE A 1 327 ? -10.391 -4.711 -4.531 1 92.81 327 ILE A N 1
ATOM 2658 C CA . ILE A 1 327 ? -11.359 -4.371 -5.562 1 92.81 327 ILE A CA 1
ATOM 2659 C C . ILE A 1 327 ? -12.688 -5.062 -5.27 1 92.81 327 ILE A C 1
ATOM 2661 O O . ILE A 1 327 ? -12.844 -6.258 -5.527 1 92.81 327 ILE A O 1
ATOM 2665 N N . THR A 1 328 ? -13.617 -4.352 -4.867 1 86.94 328 THR A N 1
ATOM 2666 C CA . THR A 1 328 ? -14.883 -4.945 -4.453 1 86.94 328 THR A CA 1
ATOM 2667 C C . THR A 1 328 ? -15.742 -5.281 -5.664 1 86.94 328 THR A C 1
ATOM 2669 O O . THR A 1 328 ? -16.422 -6.305 -5.684 1 86.94 328 THR A O 1
ATOM 2672 N N . SER A 1 329 ? -15.742 -4.406 -6.613 1 87.5 329 SER A N 1
ATOM 2673 C CA . SER A 1 329 ? -16.484 -4.625 -7.855 1 87.5 329 SER A CA 1
ATOM 2674 C C . SER A 1 329 ? -15.836 -3.871 -9.016 1 87.5 329 SER A C 1
ATOM 2676 O O . SER A 1 329 ? -15.055 -2.941 -8.805 1 87.5 329 SER A O 1
ATOM 2678 N N . SER A 1 330 ? -16.078 -4.383 -10.156 1 91 330 SER A N 1
ATOM 2679 C CA . SER A 1 330 ? -15.602 -3.699 -11.352 1 91 330 SER A CA 1
ATOM 2680 C C . SER A 1 330 ? -16.688 -3.635 -12.422 1 91 330 SER A C 1
ATOM 2682 O O . SER A 1 330 ? -17.312 -4.648 -12.734 1 91 330 SER A O 1
ATOM 2684 N N . ASP A 1 331 ? -16.859 -2.473 -12.938 1 88.44 331 ASP A N 1
ATOM 2685 C CA . ASP A 1 331 ? -17.828 -2.281 -14.016 1 88.44 331 ASP A CA 1
ATOM 2686 C C . ASP A 1 331 ? -17.125 -2.045 -15.344 1 88.44 331 ASP A C 1
ATOM 2688 O O . ASP A 1 331 ? -17.75 -1.648 -16.328 1 88.44 331 ASP A O 1
ATOM 2692 N N . VAL A 1 332 ? -15.898 -2.277 -15.352 1 92.81 332 VAL A N 1
ATOM 2693 C CA . VAL A 1 332 ? -15.109 -2.084 -16.562 1 92.81 332 VAL A CA 1
ATOM 2694 C C . VAL A 1 332 ? -15.398 -3.215 -17.547 1 92.81 332 VAL A C 1
ATOM 2696 O O . VAL A 1 332 ? -15.508 -4.379 -17.156 1 92.81 332 VAL A O 1
ATOM 2699 N N . MET A 1 333 ? -15.523 -2.838 -18.766 1 91.12 333 MET A N 1
ATOM 2700 C CA . MET A 1 333 ? -15.727 -3.855 -19.781 1 91.12 333 MET A CA 1
ATOM 2701 C C . MET A 1 333 ? -14.523 -4.781 -19.875 1 91.12 333 MET A C 1
ATOM 2703 O O . MET A 1 333 ? -13.383 -4.34 -19.734 1 91.12 333 MET A O 1
ATOM 2707 N N . LYS A 1 334 ? -14.797 -6.074 -20.188 1 92.62 334 LYS A N 1
ATOM 2708 C CA . LYS A 1 334 ? -13.703 -7.027 -20.359 1 92.62 334 LYS A CA 1
ATOM 2709 C C . LYS A 1 334 ? -12.898 -6.707 -21.625 1 92.62 334 LYS A C 1
ATOM 2711 O O . LYS A 1 334 ? -13.414 -6.086 -22.547 1 92.62 334 LYS A O 1
ATOM 2716 N N . PRO A 1 335 ? -11.648 -7.098 -21.609 1 93.5 335 PRO A N 1
ATOM 2717 C CA . PRO A 1 335 ? -10.852 -6.895 -22.812 1 93.5 335 PRO A CA 1
ATOM 2718 C C . PRO A 1 335 ? -11.445 -7.605 -24.031 1 93.5 335 PRO A C 1
ATOM 2720 O O . PRO A 1 335 ? -12.102 -8.641 -23.891 1 93.5 335 PRO A O 1
ATOM 2723 N N . ALA A 1 336 ? -11.148 -7.109 -25.156 1 90.25 336 ALA A N 1
ATOM 2724 C CA . ALA A 1 336 ? -11.664 -7.68 -26.406 1 90.25 336 ALA A CA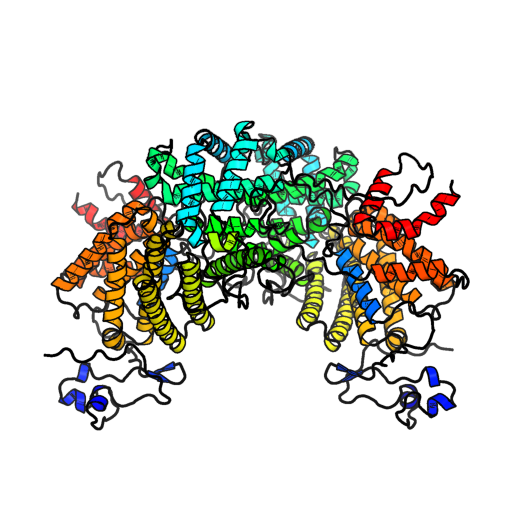 1
ATOM 2725 C C . ALA A 1 336 ? -10.93 -8.969 -26.766 1 90.25 336 ALA A C 1
ATOM 2727 O O . ALA A 1 336 ? -9.727 -9.086 -26.547 1 90.25 336 ALA A O 1
ATOM 2728 N N . LEU A 1 337 ? -11.727 -9.93 -27.297 1 89.25 337 LEU A N 1
ATOM 2729 C CA . LEU A 1 337 ? -11.133 -11.172 -27.781 1 89.25 337 LEU A CA 1
ATOM 2730 C C . LEU A 1 337 ? -10.547 -10.977 -29.172 1 89.25 337 LEU A C 1
ATOM 2732 O O . LEU A 1 337 ? -11.109 -11.469 -30.156 1 89.25 337 LEU A O 1
ATOM 2736 N N . ILE A 1 338 ? -9.461 -10.328 -29.203 1 88.12 338 ILE A N 1
ATOM 2737 C CA . ILE A 1 338 ? -8.828 -10 -30.484 1 88.12 338 ILE A CA 1
ATOM 2738 C C . ILE A 1 338 ? -7.367 -10.43 -30.453 1 88.12 338 ILE A C 1
ATOM 2740 O O . ILE A 1 338 ? -6.777 -10.602 -29.391 1 88.12 338 ILE A O 1
ATOM 2744 N N . THR A 1 339 ? -6.836 -10.625 -31.641 1 85.62 339 THR A N 1
ATOM 2745 C CA . THR A 1 339 ? -5.422 -10.961 -31.766 1 85.62 339 THR A CA 1
ATOM 2746 C C . THR A 1 339 ? -4.559 -9.711 -31.641 1 85.62 339 THR A C 1
ATOM 2748 O O . THR A 1 339 ? -5.066 -8.586 -31.703 1 85.62 339 THR A O 1
ATOM 2751 N N . GLU A 1 340 ? -3.287 -9.891 -31.453 1 88.06 340 GLU A N 1
ATOM 2752 C CA . GLU A 1 340 ? -2.357 -8.773 -31.375 1 88.06 340 GLU A CA 1
ATOM 2753 C C . GLU A 1 340 ? -2.357 -7.961 -32.656 1 88.06 340 GLU A C 1
ATOM 2755 O O . GLU A 1 340 ? -2.266 -6.73 -32.625 1 88.06 340 GLU A O 1
ATOM 2760 N N . GLU A 1 341 ? -2.48 -8.641 -33.781 1 85.44 341 GLU A N 1
ATOM 2761 C CA . GLU A 1 341 ? -2.5 -7.98 -35.094 1 85.44 341 GLU A CA 1
ATOM 2762 C C . GLU A 1 341 ? -3.684 -7.023 -35.188 1 85.44 341 GLU A C 1
ATOM 2764 O O . GLU A 1 341 ? -3.537 -5.902 -35.688 1 85.44 341 GLU A O 1
ATOM 2769 N N . THR A 1 342 ? -4.785 -7.516 -34.719 1 85.88 342 THR A N 1
ATOM 2770 C CA . THR A 1 342 ? -5.984 -6.684 -34.781 1 85.88 342 THR A CA 1
ATOM 2771 C C . THR A 1 342 ? -5.844 -5.48 -33.844 1 85.88 342 THR A C 1
ATOM 2773 O O . THR A 1 342 ? -6.285 -4.379 -34.188 1 85.88 342 THR A O 1
ATOM 2776 N N . LEU A 1 343 ? -5.234 -5.711 -32.719 1 89.94 343 LEU A N 1
ATOM 2777 C CA . LEU A 1 343 ? -5.012 -4.641 -31.75 1 89.94 343 LEU A CA 1
ATOM 2778 C C . LEU A 1 343 ? -4.125 -3.549 -32.344 1 89.94 343 LEU A C 1
ATOM 2780 O O . LEU A 1 343 ? -4.418 -2.359 -32.219 1 89.94 343 LEU A O 1
ATOM 2784 N N . LEU A 1 344 ? -3.121 -3.914 -33.062 1 90.25 344 LEU A N 1
ATOM 2785 C CA . LEU A 1 344 ? -2.129 -2.975 -33.562 1 90.25 344 LEU A CA 1
ATOM 2786 C C . LEU A 1 344 ? -2.635 -2.283 -34.812 1 90.25 344 LEU A C 1
ATOM 2788 O O . LEU A 1 344 ? -2.129 -1.226 -35.219 1 90.25 344 LEU A O 1
ATOM 2792 N N . ALA A 1 345 ? -3.584 -2.842 -35.406 1 84.56 345 ALA A N 1
ATOM 2793 C CA . ALA A 1 345 ? -4.164 -2.221 -36.594 1 84.56 345 ALA A CA 1
ATOM 2794 C C . ALA A 1 345 ? -5.062 -1.047 -36.219 1 84.56 345 ALA A C 1
ATOM 2796 O O . ALA A 1 345 ? -5.316 -0.162 -37.031 1 84.56 345 ALA A O 1
ATOM 2797 N N . GLY A 1 346 ? -5.418 -0.84 -34.969 1 71.69 346 GLY A N 1
ATOM 2798 C CA . GLY A 1 346 ? -6.129 0.312 -34.438 1 71.69 346 GLY A CA 1
ATOM 2799 C C . GLY A 1 346 ? -7.578 0.381 -34.875 1 71.69 346 GLY A C 1
ATOM 2800 O O . GLY A 1 346 ? -8.242 1.398 -34.688 1 71.69 346 GLY A O 1
ATOM 2801 N N . LYS A 1 347 ? -8.047 -0.585 -35.688 1 65.69 347 LYS A N 1
ATOM 2802 C CA . LYS A 1 347 ? -9.406 -0.545 -36.219 1 65.69 347 LYS A CA 1
ATOM 2803 C C . LYS A 1 347 ? -10.438 -0.834 -35.125 1 65.69 347 LYS A C 1
ATOM 2805 O O . LYS A 1 347 ? -10.07 -1.142 -33.969 1 65.69 347 LYS A O 1
ATOM 2810 N N . GLU A 1 348 ? -11.656 -0.519 -35.438 1 66.25 348 GLU A N 1
ATOM 2811 C CA . GLU A 1 348 ? -12.773 -0.738 -34.531 1 66.25 348 GLU A CA 1
ATOM 2812 C C . GLU A 1 348 ? -12.828 -2.188 -34.062 1 66.25 348 GLU A C 1
ATOM 2814 O O . GLU A 1 348 ? -12.625 -3.111 -34.844 1 66.25 348 GLU A O 1
ATOM 2819 N N . PHE A 1 349 ? -12.609 -2.314 -32.719 1 65.75 349 PHE A N 1
ATOM 2820 C CA . PHE A 1 349 ? -12.641 -3.639 -32.125 1 65.75 349 PHE A CA 1
ATOM 2821 C C . PHE A 1 349 ? -14.031 -4.258 -32.219 1 65.75 349 PHE A C 1
ATOM 2823 O O . PHE A 1 349 ? -15.039 -3.547 -32.188 1 65.75 349 PHE A O 1
ATOM 2830 N N . PRO A 1 350 ? -14.055 -5.516 -32.812 1 60.56 350 PRO A N 1
ATOM 2831 C CA . PRO A 1 350 ? -15.375 -6.156 -32.844 1 60.56 350 PRO A CA 1
ATOM 2832 C C . PRO A 1 350 ? -16.125 -6.074 -31.531 1 60.56 350 PRO A C 1
ATOM 2834 O O . PRO A 1 350 ? -15.492 -5.961 -30.469 1 60.56 350 PRO A O 1
ATOM 2837 N N . SER A 1 351 ? -17.422 -5.832 -31.703 1 53.41 351 SER A N 1
ATOM 2838 C CA . SER A 1 351 ? -18.297 -5.762 -30.531 1 53.41 351 SER A CA 1
ATOM 2839 C C . SER A 1 351 ? -18.062 -6.949 -29.609 1 53.41 351 SER A C 1
ATOM 2841 O O . SER A 1 351 ? -17.719 -8.039 -30.062 1 53.41 351 SER A O 1
ATOM 2843 N N . TYR A 1 352 ? -17.781 -6.699 -28.328 1 52.66 352 TYR A N 1
ATOM 2844 C CA . TYR A 1 352 ? -17.562 -7.629 -27.234 1 52.66 352 TYR A CA 1
ATOM 2845 C C . TYR A 1 352 ? -18.5 -8.828 -27.328 1 52.66 352 TYR A C 1
ATOM 2847 O O . TYR A 1 352 ? -19.656 -8.773 -26.891 1 52.66 352 TYR A O 1
ATOM 2855 N N . ASP A 1 353 ? -18.625 -9.469 -28.516 1 48.62 353 ASP A N 1
ATOM 2856 C CA . ASP A 1 353 ? -19.484 -10.648 -28.531 1 48.62 353 ASP A CA 1
ATOM 2857 C C . ASP A 1 353 ? -18.938 -11.734 -27.625 1 48.62 353 ASP A C 1
ATOM 2859 O O . ASP A 1 353 ? -17.766 -12.094 -27.703 1 48.62 353 ASP A O 1
ATOM 2863 N N . ASP A 1 354 ? -19.547 -11.984 -26.594 1 49.28 354 ASP A N 1
ATOM 2864 C CA . ASP A 1 354 ? -19.328 -13.016 -25.578 1 49.28 354 ASP A CA 1
ATOM 2865 C C . ASP A 1 354 ? -19.125 -14.383 -26.234 1 49.28 354 ASP A C 1
ATOM 2867 O O . ASP A 1 354 ? -18.938 -15.391 -25.547 1 49.28 354 ASP A O 1
ATOM 2871 N N . ASN A 1 355 ? -19.5 -14.562 -27.594 1 48.78 355 ASN A N 1
ATOM 2872 C CA . ASN A 1 355 ? -19.469 -15.945 -28.062 1 48.78 355 ASN A CA 1
ATOM 2873 C C . ASN A 1 355 ? -18.141 -16.281 -28.75 1 48.78 355 ASN A C 1
ATOM 2875 O O . ASN A 1 355 ? -17.906 -15.875 -29.891 1 48.78 355 ASN A O 1
ATOM 2879 N N . PRO A 1 356 ? -17.156 -16.891 -28.156 1 52.34 356 PRO A N 1
ATOM 2880 C CA . PRO A 1 356 ? -15.805 -17.234 -28.594 1 52.34 356 PRO A CA 1
ATOM 2881 C C . PRO A 1 356 ? -15.797 -18.109 -29.859 1 52.34 356 PRO A C 1
ATOM 2883 O O . PRO A 1 356 ? -14.734 -18.344 -30.438 1 52.34 356 PRO A O 1
ATOM 2886 N N . THR A 1 357 ? -16.875 -18.922 -30.203 1 48.78 357 THR A N 1
ATOM 2887 C CA . THR A 1 357 ? -16.797 -20.047 -31.125 1 48.78 357 THR A CA 1
ATOM 2888 C C . THR A 1 357 ? -16.484 -19.578 -32.531 1 48.78 357 THR A C 1
ATOM 2890 O O . THR A 1 357 ? -15.961 -20.328 -33.344 1 48.78 357 THR A O 1
ATOM 2893 N N . SER A 1 358 ? -17.125 -18.547 -33 1 50.47 358 SER A N 1
ATOM 2894 C CA . SER A 1 358 ? -16.938 -18.281 -34.438 1 50.47 358 SER A CA 1
ATOM 2895 C C . SER A 1 358 ? -15.625 -17.578 -34.688 1 50.47 358 SER A C 1
ATOM 2897 O O . SER A 1 358 ? -15.258 -17.344 -35.844 1 50.47 358 SER A O 1
ATOM 2899 N N . GLN A 1 359 ? -14.859 -17.359 -33.719 1 57.97 359 GLN A N 1
ATOM 2900 C CA . GLN A 1 359 ? -13.797 -16.375 -33.906 1 57.97 359 GLN A CA 1
ATOM 2901 C C . GLN A 1 359 ? -12.422 -17 -33.656 1 57.97 359 GLN A C 1
ATOM 2903 O O . GLN A 1 359 ? -12.328 -18.078 -33.062 1 57.97 359 GLN A O 1
ATOM 2908 N N . THR A 1 360 ? -11.438 -16.578 -34.406 1 70.81 360 THR A N 1
ATOM 2909 C CA . THR A 1 360 ? -10.016 -16.844 -34.25 1 70.81 360 THR A CA 1
ATOM 2910 C C . THR A 1 360 ? -9.609 -16.766 -32.781 1 70.81 360 THR A C 1
ATOM 2912 O O . THR A 1 360 ? -10.078 -15.883 -32.062 1 70.81 360 THR A O 1
ATOM 2915 N N . TYR A 1 361 ? -8.93 -17.844 -32.375 1 81.94 361 TYR A N 1
ATOM 2916 C CA . TYR A 1 361 ? -8.461 -17.906 -30.984 1 81.94 361 TYR A CA 1
ATOM 2917 C C . TYR A 1 361 ? -7.699 -16.625 -30.625 1 81.94 361 TYR A C 1
ATOM 2919 O O . TYR A 1 361 ? -6.906 -16.125 -31.422 1 81.94 361 TYR A O 1
ATOM 2927 N N . SER A 1 362 ? -8.078 -16.109 -29.531 1 86.69 362 SER A N 1
ATOM 2928 C CA . SER A 1 362 ? -7.367 -15.008 -28.906 1 86.69 362 SER A CA 1
ATOM 2929 C C . SER A 1 362 ? -6.805 -15.398 -27.547 1 86.69 362 SER A C 1
ATOM 2931 O O . SER A 1 362 ? -7.508 -16 -26.734 1 86.69 362 SER A O 1
ATOM 2933 N N . SER A 1 363 ? -5.547 -15.07 -27.359 1 89.75 363 SER A N 1
ATOM 2934 C CA . SER A 1 363 ? -4.91 -15.398 -26.094 1 89.75 363 SER A CA 1
ATOM 2935 C C . SER A 1 363 ? -5.641 -14.75 -24.922 1 89.75 363 SER A C 1
ATOM 2937 O O . SER A 1 363 ? -5.508 -15.188 -23.781 1 89.75 363 SER A O 1
ATOM 2939 N N . ILE A 1 364 ? -6.492 -13.781 -25.172 1 92.81 364 ILE A N 1
ATOM 2940 C CA . ILE A 1 364 ? -7.238 -13.055 -24.141 1 92.81 364 ILE A CA 1
ATOM 2941 C C . ILE A 1 364 ? -8.32 -13.961 -23.562 1 92.81 364 ILE A C 1
ATOM 2943 O O . ILE A 1 364 ? -8.852 -13.688 -22.484 1 92.81 364 ILE A O 1
ATOM 2947 N N . PHE A 1 365 ? -8.578 -15.023 -24.281 1 92.31 365 PHE A N 1
ATOM 2948 C CA . PHE A 1 365 ? -9.555 -15.992 -23.781 1 92.31 365 PHE A CA 1
ATOM 2949 C C . PHE A 1 365 ? -9.125 -16.547 -22.438 1 92.31 365 PHE A C 1
ATOM 2951 O O . PHE A 1 365 ? -9.961 -16.828 -21.578 1 92.31 365 PHE A O 1
ATOM 2958 N N . TYR A 1 366 ? -7.859 -16.719 -22.297 1 95.5 366 TYR A N 1
ATOM 2959 C CA . TYR A 1 366 ? -7.34 -17.188 -21.016 1 95.5 366 TYR A CA 1
ATOM 2960 C C . TYR A 1 366 ? -7.758 -16.25 -19.891 1 95.5 366 TYR A C 1
ATOM 2962 O O . TYR A 1 366 ? -8.273 -16.688 -18.859 1 95.5 366 TYR A O 1
ATOM 2970 N N . GLN A 1 367 ? -7.559 -14.969 -20.078 1 96.19 367 GLN A N 1
ATOM 2971 C CA . GLN A 1 367 ? -7.898 -13.977 -19.062 1 96.19 367 GLN A CA 1
ATOM 2972 C C . GLN A 1 367 ? -9.398 -13.961 -18.797 1 96.19 367 GLN A C 1
ATOM 2974 O O . GLN A 1 367 ? -9.828 -13.867 -17.641 1 96.19 367 GLN A O 1
ATOM 2979 N N . HIS A 1 368 ? -10.188 -14.086 -19.812 1 95.56 368 HIS A N 1
ATOM 2980 C CA . HIS A 1 368 ? -11.633 -14.109 -19.656 1 95.56 368 HIS A CA 1
ATOM 2981 C C . HIS A 1 368 ? -12.062 -15.266 -18.75 1 95.56 368 HIS A C 1
ATOM 2983 O O . HIS A 1 368 ? -12.867 -15.07 -17.828 1 95.56 368 HIS A O 1
ATOM 2989 N N . THR A 1 369 ? -11.5 -16.391 -19.062 1 96.25 369 THR A N 1
ATOM 2990 C CA . THR A 1 369 ? -11.875 -17.578 -18.312 1 96.25 369 THR A CA 1
ATOM 2991 C C . THR A 1 369 ? -11.414 -17.484 -16.859 1 96.25 369 THR A C 1
ATOM 2993 O O . THR A 1 369 ? -12.164 -17.828 -15.945 1 96.25 369 THR A O 1
ATOM 2996 N N . MET A 1 370 ? -10.25 -17 -16.75 1 97.44 370 MET A N 1
ATOM 2997 C CA . MET A 1 370 ? -9.727 -16.844 -15.398 1 97.44 370 MET A CA 1
ATOM 2998 C C . MET A 1 370 ? -10.57 -15.836 -14.609 1 97.44 370 MET A C 1
ATOM 3000 O O . MET A 1 370 ? -10.773 -16 -13.406 1 97.44 370 MET A O 1
ATOM 3004 N N . VAL A 1 371 ? -10.992 -14.797 -15.227 1 96.88 371 VAL A N 1
ATOM 3005 C CA . VAL A 1 371 ? -11.82 -13.789 -14.562 1 96.88 371 VAL A CA 1
ATOM 3006 C C . VAL A 1 371 ? -13.148 -14.414 -14.133 1 96.88 371 VAL A C 1
ATOM 3008 O O . VAL A 1 371 ? -13.633 -14.148 -13.031 1 96.88 371 VAL A O 1
ATOM 3011 N N . GLN A 1 372 ? -13.688 -15.211 -14.961 1 96.81 372 GLN A N 1
ATOM 3012 C CA . GLN A 1 372 ? -14.922 -15.898 -14.609 1 96.81 372 GLN A CA 1
ATOM 3013 C C . GLN A 1 372 ? -14.727 -16.797 -13.398 1 96.81 372 GLN A C 1
ATOM 3015 O O . GLN A 1 372 ? -15.555 -16.812 -12.484 1 96.81 372 GLN A O 1
ATOM 3020 N N . MET A 1 373 ? -13.688 -17.516 -13.484 1 97.44 373 MET A N 1
ATOM 3021 C CA . MET A 1 373 ? -13.344 -18.375 -12.352 1 97.44 373 MET A CA 1
ATOM 3022 C C . MET A 1 373 ? -13.188 -17.547 -11.078 1 97.44 373 MET A C 1
ATOM 3024 O O . MET A 1 373 ? -13.727 -17.906 -10.031 1 97.44 373 MET A O 1
ATOM 3028 N N . ALA A 1 374 ? -12.477 -16.469 -11.188 1 96.56 374 ALA A N 1
ATOM 3029 C CA . ALA A 1 374 ? -12.211 -15.594 -10.047 1 96.56 374 ALA A CA 1
ATOM 3030 C C . ALA A 1 374 ? -13.508 -15.016 -9.484 1 96.56 374 ALA A C 1
ATOM 3032 O O . ALA A 1 374 ? -13.656 -14.875 -8.266 1 96.56 374 ALA A O 1
ATOM 3033 N N . LEU A 1 375 ? -14.422 -14.672 -10.297 1 95.94 375 LEU A N 1
ATOM 3034 C CA . LEU A 1 375 ? -15.688 -14.094 -9.867 1 95.94 375 LEU A CA 1
ATOM 3035 C C . LEU A 1 375 ? -16.5 -15.109 -9.07 1 95.94 375 LEU A C 1
ATOM 3037 O O . LEU A 1 375 ? -17.156 -14.758 -8.086 1 95.94 375 LEU A O 1
ATOM 3041 N N . ILE A 1 376 ? -16.422 -16.344 -9.484 1 95.69 376 ILE A N 1
ATOM 3042 C CA . ILE A 1 376 ? -17.109 -17.406 -8.75 1 95.69 376 ILE A CA 1
ATOM 3043 C C . ILE A 1 376 ? -16.531 -17.531 -7.348 1 95.69 376 ILE A C 1
ATOM 3045 O O . ILE A 1 376 ? -17.266 -17.547 -6.363 1 95.69 376 ILE A O 1
ATOM 3049 N N . LYS A 1 377 ? -15.289 -17.562 -7.305 1 93.38 377 LYS A N 1
ATOM 3050 C CA . LYS A 1 377 ? -14.602 -17.719 -6.023 1 93.38 377 LYS A CA 1
ATOM 3051 C C . LYS A 1 377 ? -14.812 -16.5 -5.133 1 93.38 377 LYS A C 1
ATOM 3053 O O . LYS A 1 377 ? -14.977 -16.625 -3.92 1 93.38 377 LYS A O 1
ATOM 3058 N N . LYS A 1 378 ? -14.742 -15.367 -5.738 1 93.5 378 LYS A N 1
ATOM 3059 C CA . LYS A 1 378 ? -14.953 -14.125 -5 1 93.5 378 LYS A CA 1
ATOM 3060 C C . LYS A 1 378 ? -16.328 -14.102 -4.352 1 93.5 378 LYS A C 1
ATOM 3062 O O . LYS A 1 378 ? -16.469 -13.75 -3.174 1 93.5 378 LYS A O 1
ATOM 3067 N N . ARG A 1 379 ? -17.297 -14.438 -5.082 1 92.06 379 ARG A N 1
ATOM 3068 C CA . ARG A 1 379 ? -18.672 -14.453 -4.562 1 92.06 379 ARG A CA 1
ATOM 3069 C C . ARG A 1 379 ? -18.781 -15.422 -3.389 1 92.06 379 ARG A C 1
ATOM 3071 O O . ARG A 1 379 ? -19.438 -15.117 -2.389 1 92.06 379 ARG A O 1
ATOM 3078 N N . LEU A 1 380 ? -18.219 -16.5 -3.562 1 89.88 380 LEU A N 1
ATOM 3079 C CA . LEU A 1 380 ? -18.219 -17.5 -2.492 1 89.88 380 LEU A CA 1
ATOM 3080 C C . LEU A 1 380 ? -17.562 -16.938 -1.233 1 89.88 380 LEU A C 1
ATOM 3082 O O . LEU A 1 380 ? -18.094 -17.109 -0.129 1 89.88 380 LEU A O 1
ATOM 3086 N N . PHE A 1 381 ? -16.484 -16.297 -1.396 1 86.81 381 PHE A N 1
ATOM 3087 C CA . PHE A 1 381 ? -15.734 -15.703 -0.29 1 86.81 381 PHE A CA 1
ATOM 3088 C C . PHE A 1 381 ? -16.547 -14.609 0.394 1 86.81 381 PHE A C 1
ATOM 3090 O O . PHE A 1 381 ? -16.609 -14.547 1.624 1 86.81 381 PHE A O 1
ATOM 3097 N N . GLU A 1 382 ? -17.109 -13.789 -0.386 1 87.06 382 GLU A N 1
ATOM 3098 C CA . GLU A 1 382 ? -17.891 -12.672 0.143 1 87.06 382 GLU A CA 1
ATOM 3099 C C . GLU A 1 382 ? -19.094 -13.164 0.927 1 87.06 382 GLU A C 1
ATOM 3101 O O . GLU A 1 382 ? -19.547 -12.5 1.863 1 87.06 382 GLU A O 1
ATOM 3106 N N . LYS A 1 383 ? -19.531 -14.281 0.56 1 83.81 383 LYS A N 1
ATOM 3107 C CA . LYS A 1 383 ? -20.688 -14.867 1.248 1 83.81 383 LYS A CA 1
ATOM 3108 C C . LYS A 1 383 ? -20.234 -15.82 2.35 1 83.81 383 LYS A C 1
ATOM 3110 O O . LYS A 1 383 ? -21.016 -16.672 2.789 1 83.81 383 LYS A O 1
ATOM 3115 N N . ARG A 1 384 ? -19.031 -15.766 2.746 1 79.38 384 ARG A N 1
ATOM 3116 C CA . ARG A 1 384 ? -18.438 -16.484 3.869 1 79.38 384 ARG A CA 1
ATOM 3117 C C . ARG A 1 384 ? -18.562 -17.984 3.689 1 79.38 384 ARG A C 1
ATOM 3119 O O . ARG A 1 384 ? -18.859 -18.703 4.648 1 79.38 384 ARG A O 1
ATOM 3126 N N . ASN A 1 385 ? -18.609 -18.391 2.441 1 77.94 385 ASN A N 1
ATOM 3127 C CA . ASN A 1 385 ? -18.609 -19.812 2.096 1 77.94 385 ASN A CA 1
ATOM 3128 C C . ASN A 1 385 ? -19.859 -20.516 2.625 1 77.94 385 ASN A C 1
ATOM 3130 O O . ASN A 1 385 ? -19.781 -21.625 3.156 1 77.94 385 ASN A O 1
ATOM 3134 N N . ALA A 1 386 ? -20.906 -19.828 2.504 1 78.56 386 ALA A N 1
ATOM 3135 C CA . ALA A 1 386 ? -22.188 -20.422 2.879 1 78.56 386 ALA A CA 1
ATOM 3136 C C . ALA A 1 386 ? -22.484 -21.672 2.062 1 78.56 386 ALA A C 1
ATOM 3138 O O . ALA A 1 386 ? -22.062 -21.781 0.908 1 78.56 386 ALA A O 1
ATOM 3139 N N . ALA A 1 387 ? -23.172 -22.594 2.621 1 79.56 387 ALA A N 1
ATOM 3140 C CA . ALA A 1 387 ? -23.438 -23.891 1.999 1 79.56 387 ALA A CA 1
ATOM 3141 C C . ALA A 1 387 ? -24.125 -23.719 0.65 1 79.56 387 ALA A C 1
ATOM 3143 O O . ALA A 1 387 ? -23.703 -24.312 -0.349 1 79.56 387 ALA A O 1
ATOM 3144 N N . SER A 1 388 ? -25.156 -22.906 0.595 1 81.88 388 SER A N 1
ATOM 3145 C CA . SER A 1 388 ? -25.906 -22.703 -0.645 1 81.88 388 SER A CA 1
ATOM 3146 C C . SER A 1 388 ? -25 -22.141 -1.74 1 81.88 388 SER A C 1
ATOM 3148 O O . SER A 1 388 ? -25.094 -22.562 -2.896 1 81.88 388 SER A O 1
ATOM 3150 N N . GLU A 1 389 ? -24.156 -21.219 -1.313 1 86.69 389 GLU A N 1
ATOM 3151 C CA . GLU A 1 389 ? -23.266 -20.594 -2.277 1 86.69 389 GLU A CA 1
ATOM 3152 C C . GLU A 1 389 ? -22.188 -21.578 -2.738 1 86.69 389 GLU A C 1
ATOM 3154 O O . GLU A 1 389 ? -21.719 -21.516 -3.881 1 86.69 389 GLU A O 1
ATOM 3159 N N . THR A 1 390 ? -21.828 -22.453 -1.878 1 87.12 390 THR A N 1
ATOM 3160 C CA . THR A 1 390 ? -20.828 -23.453 -2.229 1 87.12 390 THR A CA 1
ATOM 3161 C C . THR A 1 390 ? -21.359 -24.391 -3.312 1 87.12 390 THR A C 1
ATOM 3163 O O . THR A 1 390 ? -20.656 -24.719 -4.266 1 87.12 390 THR A O 1
ATOM 3166 N N . PHE A 1 391 ? -22.578 -24.766 -3.211 1 86.56 391 PHE A N 1
ATOM 3167 C CA . PHE A 1 391 ? -23.188 -25.625 -4.215 1 86.56 391 PHE A CA 1
ATOM 3168 C C . PHE A 1 391 ? -23.344 -24.891 -5.543 1 86.56 391 PHE A C 1
ATOM 3170 O O . PHE A 1 391 ? -23.109 -25.484 -6.605 1 86.56 391 PHE A O 1
ATOM 3177 N N . GLU A 1 392 ? -23.75 -23.719 -5.391 1 90.12 392 GLU A N 1
ATOM 3178 C CA . GLU A 1 392 ? -23.859 -22.922 -6.609 1 90.12 392 GLU A CA 1
ATOM 3179 C C . GLU A 1 392 ? -22.5 -22.766 -7.289 1 90.12 392 GLU A C 1
ATOM 3181 O O . GLU A 1 392 ? -22.391 -22.875 -8.516 1 90.12 392 GLU A O 1
ATOM 3186 N N . ALA A 1 393 ? -21.516 -22.5 -6.539 1 94.19 393 ALA A N 1
ATOM 3187 C CA . ALA A 1 393 ? -20.156 -22.359 -7.059 1 94.19 393 ALA A CA 1
ATOM 3188 C C . ALA A 1 393 ? -19.688 -23.656 -7.719 1 94.19 393 ALA A C 1
ATOM 3190 O O . ALA A 1 393 ? -19.031 -23.625 -8.758 1 94.19 393 ALA A O 1
ATOM 3191 N N . TRP A 1 394 ? -20.016 -24.75 -7.113 1 92.31 394 TRP A N 1
ATOM 3192 C CA . TRP A 1 394 ? -19.672 -26.062 -7.664 1 92.31 394 TRP A CA 1
ATOM 3193 C C . TRP A 1 394 ? -20.281 -26.234 -9.047 1 92.31 394 TRP A C 1
ATOM 3195 O O . TRP A 1 394 ? -19.594 -26.641 -9.992 1 92.31 394 TRP A O 1
ATOM 3205 N N . THR A 1 395 ? -21.484 -25.891 -9.172 1 92.75 395 THR A N 1
ATOM 3206 C CA . THR A 1 395 ? -22.188 -26.047 -10.445 1 92.75 395 THR A CA 1
ATOM 3207 C C . THR A 1 395 ? -21.594 -25.109 -11.5 1 92.75 395 THR A C 1
ATOM 3209 O O . THR A 1 395 ? -21.328 -25.531 -12.625 1 92.75 395 THR A O 1
ATOM 3212 N N . LYS A 1 396 ? -21.453 -23.922 -11.062 1 95.56 396 LYS A N 1
ATOM 3213 C CA . LYS A 1 396 ? -20.938 -22.922 -11.992 1 95.56 396 LYS A CA 1
ATOM 3214 C C . LYS A 1 396 ? -19.516 -23.281 -12.438 1 95.56 396 LYS A C 1
ATOM 3216 O O . LYS A 1 396 ? -19.156 -23.078 -13.602 1 95.56 396 LYS A O 1
ATOM 3221 N N . MET A 1 397 ? -18.719 -23.797 -11.531 1 96.38 397 MET A N 1
ATOM 3222 C CA . MET A 1 397 ? -17.344 -24.141 -11.836 1 96.38 397 MET A CA 1
ATOM 3223 C C . MET A 1 397 ? -17.281 -25.312 -12.812 1 96.38 397 MET A C 1
ATOM 3225 O O . MET A 1 397 ? -16.469 -25.328 -13.734 1 96.38 397 MET A O 1
ATOM 3229 N N . ASN A 1 398 ? -18.125 -26.281 -12.602 1 94.06 398 ASN A N 1
ATOM 3230 C CA . ASN A 1 398 ? -18.203 -27.422 -13.523 1 94.06 398 ASN A CA 1
ATOM 3231 C C . ASN A 1 398 ? -18.641 -26.969 -14.914 1 94.06 398 ASN A C 1
ATOM 3233 O O . ASN A 1 398 ? -18.078 -27.422 -15.922 1 94.06 398 ASN A O 1
ATOM 3237 N N . ARG A 1 399 ? -19.578 -26.125 -14.93 1 95.5 399 ARG A N 1
ATOM 3238 C CA . ARG A 1 399 ? -20.047 -25.594 -16.203 1 95.5 399 ARG A CA 1
ATOM 3239 C C . ARG A 1 399 ? -18.938 -24.828 -16.922 1 95.5 399 ARG A C 1
ATOM 3241 O O . ARG A 1 399 ? -18.781 -24.953 -18.141 1 95.5 399 ARG A O 1
ATOM 3248 N N . LEU A 1 400 ? -18.266 -24.047 -16.188 1 97 400 LEU A N 1
ATOM 3249 C CA . LEU A 1 400 ? -17.172 -23.281 -16.766 1 97 400 LEU A CA 1
ATOM 3250 C C . LEU A 1 400 ? -16.094 -24.203 -17.328 1 97 400 LEU A C 1
ATOM 3252 O O . LEU A 1 400 ? -15.578 -23.953 -18.422 1 97 400 LEU A O 1
ATOM 3256 N N . ARG A 1 401 ? -15.734 -25.203 -16.609 1 95.81 401 ARG A N 1
ATOM 3257 C CA . ARG A 1 401 ? -14.75 -26.172 -17.062 1 95.81 401 ARG A CA 1
ATOM 3258 C C . ARG A 1 401 ? -15.203 -26.844 -18.359 1 95.81 401 ARG A C 1
ATOM 3260 O O . ARG A 1 401 ? -14.438 -26.953 -19.312 1 95.81 401 ARG A O 1
ATOM 3267 N N . ASP A 1 402 ? -16.422 -27.281 -18.359 1 93.88 402 ASP A N 1
ATOM 3268 C CA . ASP A 1 402 ? -16.969 -27.969 -19.531 1 93.88 402 ASP A CA 1
ATOM 3269 C C . ASP A 1 402 ? -17.031 -27.047 -20.734 1 93.88 402 ASP A C 1
ATOM 3271 O O . ASP A 1 402 ? -16.688 -27.438 -21.844 1 93.88 402 ASP A O 1
ATOM 3275 N N . ASN A 1 403 ? -17.484 -25.859 -20.484 1 92.56 403 ASN A N 1
ATOM 3276 C CA . ASN A 1 403 ? -17.562 -24.875 -21.562 1 92.56 403 ASN A CA 1
ATOM 3277 C C . ASN A 1 403 ? -16.172 -24.562 -22.125 1 92.56 403 ASN A C 1
ATOM 3279 O O . ASN A 1 403 ? -16 -24.391 -23.328 1 92.56 403 ASN A O 1
AT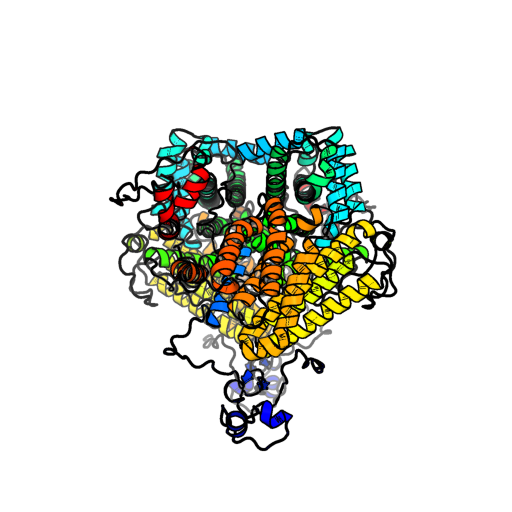OM 3283 N N . THR A 1 404 ? -15.242 -24.406 -21.25 1 93.75 404 THR A N 1
ATOM 3284 C CA . THR A 1 404 ? -13.875 -24.125 -21.672 1 93.75 404 THR A CA 1
ATOM 3285 C C . THR A 1 404 ? -13.328 -25.25 -22.531 1 93.75 404 THR A C 1
ATOM 3287 O O . THR A 1 404 ? -12.703 -25 -23.562 1 93.75 404 THR A O 1
ATOM 3290 N N . SER A 1 405 ? -13.555 -26.438 -22.141 1 90.06 405 SER A N 1
ATOM 3291 C CA . SER A 1 405 ? -13.125 -27.594 -22.922 1 90.06 405 SER A CA 1
ATOM 3292 C C . SER A 1 405 ? -13.797 -27.609 -24.297 1 90.06 405 SER A C 1
ATOM 3294 O O . SER A 1 405 ? -13.164 -27.953 -25.297 1 90.06 405 SER A O 1
ATOM 3296 N N . ARG A 1 406 ? -15.008 -27.281 -24.312 1 89.31 406 ARG A N 1
ATOM 3297 C CA . ARG A 1 406 ? -15.758 -27.25 -25.562 1 89.31 406 ARG A CA 1
ATOM 3298 C C . ARG A 1 406 ? -15.188 -26.203 -26.516 1 89.31 406 ARG A C 1
ATOM 3300 O O . ARG A 1 406 ? -15.047 -26.453 -27.719 1 89.31 406 ARG A O 1
ATOM 3307 N N . VAL A 1 407 ? -14.898 -25.094 -26 1 87.38 407 VAL A N 1
ATOM 3308 C CA . VAL A 1 407 ? -14.359 -24.016 -26.812 1 87.38 407 VAL A CA 1
ATOM 3309 C C . VAL A 1 407 ? -13.047 -24.453 -27.453 1 87.38 407 VAL A C 1
ATOM 3311 O O . VAL A 1 407 ? -12.82 -24.219 -28.641 1 87.38 407 VAL A O 1
ATOM 3314 N N . TYR A 1 408 ? -12.141 -25.031 -26.688 1 87.5 408 TYR A N 1
ATOM 3315 C CA . TYR A 1 408 ? -10.852 -25.469 -27.219 1 87.5 408 TYR A CA 1
ATOM 3316 C C . TYR A 1 408 ? -11.031 -26.594 -28.234 1 87.5 408 TYR A C 1
ATOM 3318 O O . TYR A 1 408 ? -10.258 -26.703 -29.188 1 87.5 408 TYR A O 1
ATOM 3326 N N . SER A 1 409 ? -12.023 -27.391 -28.047 1 84.25 409 SER A N 1
ATOM 3327 C CA . SER A 1 409 ? -12.281 -28.484 -28.984 1 84.25 409 SER A CA 1
ATOM 3328 C C . SER A 1 409 ? -12.867 -27.969 -30.281 1 84.25 409 SER A C 1
ATOM 3330 O O . SER A 1 409 ? -12.648 -28.562 -31.344 1 84.25 409 SER A O 1
ATOM 3332 N N . GLN A 1 410 ? -13.562 -26.938 -30.203 1 81.31 410 GLN A N 1
ATOM 3333 C CA . GLN A 1 410 ? -14.281 -26.422 -31.375 1 81.31 410 GLN A CA 1
ATOM 3334 C C . GLN A 1 410 ? -13.469 -25.344 -32.094 1 81.31 410 GLN A C 1
ATOM 3336 O O . GLN A 1 410 ? -13.766 -25.016 -33.25 1 81.31 410 GLN A O 1
ATOM 3341 N N . THR A 1 411 ? -12.586 -24.828 -31.422 1 75 411 THR A N 1
ATOM 3342 C CA . THR A 1 411 ? -11.805 -23.734 -32 1 75 411 THR A CA 1
ATOM 3343 C C . THR A 1 411 ? -10.609 -24.297 -32.781 1 75 411 THR A C 1
ATOM 3345 O O . THR A 1 411 ? -9.898 -25.172 -32.312 1 75 411 THR A O 1
ATOM 3348 N N . ALA A 1 412 ? -10.547 -23.812 -34.031 1 69.69 412 ALA A N 1
ATOM 3349 C CA . ALA A 1 412 ? -9.414 -24.203 -34.844 1 69.69 412 ALA A CA 1
ATOM 3350 C C . ALA A 1 412 ? -8.094 -23.719 -34.25 1 69.69 412 ALA A C 1
ATOM 3352 O O . ALA A 1 412 ? -8.031 -22.625 -33.688 1 69.69 412 ALA A O 1
ATOM 3353 N N . GLU A 1 413 ? -7.145 -24.641 -34.281 1 71 413 GLU A N 1
ATOM 3354 C CA . GLU A 1 413 ? -5.828 -24.25 -33.812 1 71 413 GLU A CA 1
ATOM 3355 C C . GLU A 1 413 ? -5.309 -23.016 -34.531 1 71 413 GLU A C 1
ATOM 3357 O O . GLU A 1 413 ? -5.383 -22.938 -35.75 1 71 413 GLU A O 1
ATOM 3362 N N . PRO A 1 414 ? -4.918 -22.094 -33.656 1 70.69 414 PRO A N 1
ATOM 3363 C CA . PRO A 1 414 ? -4.5 -20.844 -34.281 1 70.69 414 PRO A CA 1
ATOM 3364 C C . PRO A 1 414 ? -3.227 -21 -35.094 1 70.69 414 PRO A C 1
ATOM 3366 O O . PRO A 1 414 ? -2.42 -21.891 -34.844 1 70.69 414 PRO A O 1
ATOM 3369 N N . THR A 1 415 ? -3.133 -20.219 -36.125 1 63.94 415 THR A N 1
ATOM 3370 C CA . THR A 1 415 ? -1.981 -20.25 -37.031 1 63.94 415 THR A CA 1
ATOM 3371 C C . THR A 1 415 ? -1.046 -19.078 -36.75 1 63.94 415 THR A C 1
ATOM 3373 O O . THR A 1 415 ? 0.056 -19.016 -37.312 1 63.94 415 THR A O 1
ATOM 3376 N N . THR A 1 416 ? -1.43 -18.203 -35.875 1 63.19 416 THR A N 1
ATOM 3377 C CA . THR A 1 416 ? -0.654 -17 -35.594 1 63.19 416 THR A CA 1
ATOM 3378 C C . THR A 1 416 ? 0.161 -17.172 -34.344 1 63.19 416 THR A C 1
ATOM 3380 O O . THR A 1 416 ? 0.225 -18.266 -33.781 1 63.19 416 THR A O 1
ATOM 3383 N N . ASP A 1 417 ? 0.929 -16.156 -34 1 61.19 417 ASP A N 1
ATOM 3384 C CA . ASP A 1 417 ? 1.741 -16.109 -32.781 1 61.19 417 ASP A CA 1
ATOM 3385 C C . ASP A 1 417 ? 0.923 -16.516 -31.547 1 61.19 417 ASP A C 1
ATOM 3387 O O . ASP A 1 417 ? 1.482 -16.938 -30.531 1 61.19 417 ASP A O 1
ATOM 3391 N N . ASP A 1 418 ? -0.26 -16.453 -31.766 1 63.44 418 ASP A N 1
ATOM 3392 C CA . ASP A 1 418 ? -1.132 -16.875 -30.672 1 63.44 418 ASP A CA 1
ATOM 3393 C C . ASP A 1 418 ? -1.056 -18.391 -30.469 1 63.44 418 ASP A C 1
ATOM 3395 O O . ASP A 1 418 ? -1.442 -18.906 -29.422 1 63.44 418 ASP A O 1
ATOM 3399 N N . LEU A 1 419 ? -0.524 -18.938 -31.469 1 67.06 419 LEU A N 1
ATOM 3400 C CA . LEU A 1 419 ? -0.36 -20.391 -31.422 1 67.06 419 LEU A CA 1
ATOM 3401 C C . LEU A 1 419 ? 0.62 -20.781 -30.328 1 67.06 419 LEU A C 1
ATOM 3403 O O . LEU A 1 419 ? 0.443 -21.828 -29.688 1 67.06 419 LEU A O 1
ATOM 3407 N N . LEU A 1 420 ? 1.403 -19.922 -30.094 1 73.94 420 LEU A N 1
ATOM 3408 C CA . LEU A 1 420 ? 2.473 -20.25 -29.156 1 73.94 420 LEU A CA 1
ATOM 3409 C C . LEU A 1 420 ? 1.938 -20.328 -27.734 1 73.94 420 LEU A C 1
ATOM 3411 O O . LEU A 1 420 ? 2.479 -21.062 -26.906 1 73.94 420 LEU A O 1
ATOM 3415 N N . SER A 1 421 ? 0.866 -19.688 -27.562 1 85 421 SER A N 1
ATOM 3416 C CA . SER A 1 421 ? 0.316 -19.672 -26.219 1 85 421 SER A CA 1
ATOM 3417 C C . SER A 1 421 ? -0.874 -20.625 -26.094 1 85 421 SER A C 1
ATOM 3419 O O . SER A 1 421 ? -1.304 -20.953 -24.984 1 85 421 SER A O 1
ATOM 3421 N N . TYR A 1 422 ? -1.352 -21.125 -27.156 1 88.62 422 TYR A N 1
ATOM 3422 C CA . TYR A 1 422 ? -2.617 -21.844 -27.203 1 88.62 422 TYR A CA 1
ATOM 3423 C C . TYR A 1 422 ? -2.562 -23.094 -26.328 1 88.62 422 TYR A C 1
ATOM 3425 O O . TYR A 1 422 ? -3.357 -23.25 -25.391 1 88.62 422 TYR A O 1
ATOM 3433 N N . ASP A 1 423 ? -1.606 -23.891 -26.578 1 90.5 423 ASP A N 1
ATOM 3434 C CA . ASP A 1 423 ? -1.527 -25.156 -25.859 1 90.5 423 ASP A CA 1
ATOM 3435 C C . ASP A 1 423 ? -1.199 -24.938 -24.391 1 90.5 423 ASP A C 1
ATOM 3437 O O . ASP A 1 423 ? -1.704 -25.656 -23.531 1 90.5 423 ASP A O 1
ATOM 3441 N N . TYR A 1 424 ? -0.369 -24.031 -24.203 1 93.38 424 TYR A N 1
ATOM 3442 C CA . TYR A 1 424 ? -0.006 -23.75 -22.812 1 93.38 424 TYR A CA 1
ATOM 3443 C C . TYR A 1 424 ? -1.198 -23.188 -22.047 1 93.38 424 TYR A C 1
ATOM 3445 O O . TYR A 1 424 ? -1.439 -23.594 -20.906 1 93.38 424 TYR A O 1
ATOM 3453 N N . ALA A 1 425 ? -1.932 -22.266 -22.641 1 94.25 425 ALA A N 1
ATOM 3454 C CA . ALA A 1 425 ? -3.131 -21.719 -22.016 1 94.25 425 ALA A CA 1
ATOM 3455 C C . ALA A 1 425 ? -4.156 -22.812 -21.734 1 94.25 425 ALA A C 1
ATOM 3457 O O . ALA A 1 425 ? -4.762 -22.844 -20.656 1 94.25 425 ALA A O 1
ATOM 3458 N N . LYS A 1 426 ? -4.312 -23.625 -22.734 1 93.19 426 LYS A N 1
ATOM 3459 C CA . LYS A 1 426 ? -5.223 -24.766 -22.578 1 93.19 426 LYS A CA 1
ATOM 3460 C C . LYS A 1 426 ? -4.809 -25.656 -21.406 1 93.19 426 LYS A C 1
ATOM 3462 O O . LYS A 1 426 ? -5.648 -26.062 -20.609 1 93.19 426 LYS A O 1
ATOM 3467 N N . PHE A 1 427 ? -3.592 -25.922 -21.344 1 94.5 427 PHE A N 1
ATOM 3468 C CA . PHE A 1 427 ? -3.045 -26.75 -20.281 1 94.5 427 PHE A CA 1
ATOM 3469 C C . PHE A 1 427 ? -3.305 -26.141 -18.906 1 94.5 427 PHE A C 1
ATOM 3471 O O . PHE A 1 427 ? -3.789 -26.812 -18 1 94.5 427 PHE A O 1
ATOM 3478 N N . LEU A 1 428 ? -2.998 -24.891 -18.766 1 96 428 LEU A N 1
ATOM 3479 C CA . LEU A 1 428 ? -3.123 -24.203 -17.484 1 96 428 LEU A CA 1
ATOM 3480 C C . LEU A 1 428 ? -4.586 -24.078 -17.078 1 96 428 LEU A C 1
ATOM 3482 O O . LEU A 1 428 ? -4.926 -24.234 -15.898 1 96 428 LEU A O 1
ATOM 3486 N N . LEU A 1 429 ? -5.43 -23.781 -18 1 96.62 429 LEU A N 1
ATOM 3487 C CA . LEU A 1 429 ? -6.848 -23.625 -17.688 1 96.62 429 LEU A CA 1
ATOM 3488 C C . LEU A 1 429 ? -7.449 -24.953 -17.219 1 96.62 429 LEU A C 1
ATOM 3490 O O . LEU A 1 429 ? -8.219 -24.984 -16.266 1 96.62 429 LEU A O 1
ATOM 3494 N N . PHE A 1 430 ? -7.066 -25.969 -17.906 1 95.19 430 PHE A N 1
ATOM 3495 C CA . PHE A 1 430 ? -7.562 -27.266 -17.5 1 95.19 430 PHE A CA 1
ATOM 3496 C C . PHE A 1 430 ? -7.137 -27.594 -16.078 1 95.19 430 PHE A C 1
ATOM 3498 O O . PHE A 1 430 ? -7.949 -28.047 -15.258 1 95.19 430 PHE A O 1
ATOM 3505 N N . SER A 1 431 ? -5.914 -27.406 -15.852 1 95.62 431 SER A N 1
ATOM 3506 C CA . SER A 1 431 ? -5.387 -27.688 -14.516 1 95.62 431 SER A CA 1
ATOM 3507 C C . SER A 1 431 ? -6.102 -26.859 -13.453 1 95.62 431 SER A C 1
ATOM 3509 O O . SER A 1 431 ? -6.52 -27.406 -12.422 1 95.62 431 SER A O 1
ATOM 3511 N N . SER A 1 432 ? -6.285 -25.625 -13.695 1 96.06 432 SER A N 1
ATOM 3512 C CA . SER A 1 432 ? -6.844 -24.703 -12.719 1 96.06 432 SER A CA 1
ATOM 3513 C C . SER A 1 432 ? -8.328 -24.969 -12.484 1 96.06 432 SER A C 1
ATOM 3515 O O . SER A 1 432 ? -8.781 -25.016 -11.344 1 96.06 432 SER A O 1
ATOM 3517 N N . LEU A 1 433 ? -9.031 -25.109 -13.531 1 96.94 433 LEU A N 1
ATOM 3518 C CA . LEU A 1 433 ? -10.469 -25.328 -13.406 1 96.94 433 LEU A CA 1
ATOM 3519 C C . LEU A 1 433 ? -10.758 -26.672 -12.742 1 96.94 433 LEU A C 1
ATOM 3521 O O . LEU A 1 433 ? -11.672 -26.766 -11.922 1 96.94 433 LEU A O 1
ATOM 3525 N N . THR A 1 434 ? -9.992 -27.656 -13.086 1 95.81 434 THR A N 1
ATOM 3526 C CA . THR A 1 434 ? -10.156 -28.969 -12.477 1 95.81 434 THR A CA 1
ATOM 3527 C C . THR A 1 434 ? -9.859 -28.906 -10.977 1 95.81 434 THR A C 1
ATOM 3529 O O . THR A 1 434 ? -10.57 -29.5 -10.172 1 95.81 434 THR A O 1
ATOM 3532 N N . GLU A 1 435 ? -8.875 -28.203 -10.68 1 93.62 435 GLU A N 1
ATOM 3533 C CA . GLU A 1 435 ? -8.547 -28.062 -9.266 1 93.62 435 GLU A CA 1
ATOM 3534 C C . GLU A 1 435 ? -9.656 -27.328 -8.516 1 93.62 435 GLU A C 1
ATOM 3536 O O . GLU A 1 435 ? -9.945 -27.641 -7.363 1 93.62 435 GLU A O 1
ATOM 3541 N N . GLU A 1 436 ? -10.141 -26.328 -9.109 1 93.12 436 GLU A N 1
ATOM 3542 C CA . GLU A 1 436 ? -11.195 -25.578 -8.438 1 93.12 436 GLU A CA 1
ATOM 3543 C C . GLU A 1 436 ? -12.43 -26.453 -8.211 1 93.12 436 GLU A C 1
ATOM 3545 O O . GLU A 1 436 ? -13.117 -26.312 -7.199 1 93.12 436 GLU A O 1
ATOM 3550 N N . VAL A 1 437 ? -12.672 -27.281 -9.117 1 92.75 437 VAL A N 1
ATOM 3551 C CA . VAL A 1 437 ? -13.75 -28.25 -8.93 1 92.75 437 VAL A CA 1
ATOM 3552 C C . VAL A 1 437 ? -13.445 -29.141 -7.734 1 92.75 437 VAL A C 1
ATOM 3554 O O . VAL A 1 437 ? -14.32 -29.406 -6.91 1 92.75 437 VAL A O 1
ATOM 3557 N N . LEU A 1 438 ? -12.273 -29.516 -7.676 1 89.62 438 LEU A N 1
ATOM 3558 C CA . LEU A 1 438 ? -11.852 -30.375 -6.566 1 89.62 438 LEU A CA 1
ATOM 3559 C C . LEU A 1 438 ? -11.969 -29.625 -5.238 1 89.62 438 LEU A C 1
ATOM 3561 O O . LEU A 1 438 ? -12.422 -30.203 -4.246 1 89.62 438 LEU A O 1
ATOM 3565 N N . ASP A 1 439 ? -11.508 -28.469 -5.207 1 86.25 439 ASP A N 1
ATOM 3566 C CA . ASP A 1 439 ? -11.562 -27.656 -3.998 1 86.25 439 ASP A CA 1
ATOM 3567 C C . ASP A 1 439 ? -13 -27.5 -3.508 1 86.25 439 ASP A C 1
ATOM 3569 O O . ASP A 1 439 ? -13.273 -27.672 -2.318 1 86.25 439 ASP A O 1
ATOM 3573 N N . LEU A 1 440 ? -13.789 -27.203 -4.406 1 87.31 440 LEU A N 1
ATOM 3574 C CA . LEU A 1 440 ? -15.203 -27.062 -4.062 1 87.31 440 LEU A CA 1
ATOM 3575 C C . LEU A 1 440 ? -15.789 -28.406 -3.631 1 87.31 440 LEU A C 1
ATOM 3577 O O . LEU A 1 440 ? -16.625 -28.469 -2.73 1 87.31 440 LEU A O 1
ATOM 3581 N N . GLY A 1 441 ? -15.344 -29.422 -4.301 1 84.94 441 GLY A N 1
ATOM 3582 C CA . GLY A 1 441 ? -15.766 -30.75 -3.908 1 84.94 441 GLY A CA 1
ATOM 3583 C C . GLY A 1 441 ? -15.414 -31.094 -2.471 1 84.94 441 GLY A C 1
ATOM 3584 O O . GLY A 1 441 ? -16.219 -31.703 -1.761 1 84.94 441 GLY A O 1
ATOM 3585 N N . ARG A 1 442 ? -14.328 -30.688 -2.09 1 79.62 442 ARG A N 1
ATOM 3586 C CA . ARG A 1 442 ? -13.914 -30.906 -0.708 1 79.62 442 ARG A CA 1
ATOM 3587 C C . ARG A 1 442 ? -14.773 -30.094 0.255 1 79.62 442 ARG A C 1
ATOM 3589 O O . ARG A 1 442 ? -15.086 -30.547 1.356 1 79.62 442 ARG A O 1
ATOM 3596 N N . ARG A 1 443 ? -15.086 -28.984 -0.129 1 77.25 443 ARG A N 1
ATOM 3597 C CA . ARG A 1 443 ? -15.953 -28.172 0.712 1 77.25 443 ARG A CA 1
ATOM 3598 C C . ARG A 1 443 ? -17.344 -28.781 0.833 1 77.25 443 ARG A C 1
ATOM 3600 O O . ARG A 1 443 ? -17.953 -28.734 1.898 1 77.25 443 ARG A O 1
ATOM 3607 N N . VAL A 1 444 ? -17.781 -29.297 -0.202 1 79.75 444 VAL A N 1
ATOM 3608 C CA . VAL A 1 444 ? -19.094 -29.953 -0.212 1 79.75 444 VAL A CA 1
ATOM 3609 C C . VAL A 1 444 ? -19.078 -31.141 0.741 1 79.75 444 VAL A C 1
ATOM 3611 O O . VAL A 1 444 ? -20.078 -31.406 1.417 1 79.75 444 VAL A O 1
ATOM 3614 N N . LEU A 1 445 ? -18.016 -31.812 0.784 1 75.12 445 LEU A N 1
ATOM 3615 C CA . LEU A 1 445 ? -17.891 -32.938 1.707 1 75.12 445 LEU A CA 1
ATOM 3616 C C . LEU A 1 445 ? -18.125 -32.5 3.145 1 75.12 445 LEU A C 1
ATOM 3618 O O . LEU A 1 445 ? -18.844 -33.156 3.895 1 75.12 445 LEU A O 1
ATOM 3622 N N . ALA A 1 446 ? -17.531 -31.375 3.424 1 67.81 446 ALA A N 1
ATOM 3623 C CA . ALA A 1 446 ? -17.656 -30.844 4.773 1 67.81 446 ALA A CA 1
ATOM 3624 C C . ALA A 1 446 ? -19.109 -30.438 5.059 1 67.81 446 ALA A C 1
ATOM 3626 O O . ALA A 1 446 ? -19.547 -30.469 6.203 1 67.81 446 ALA A O 1
ATOM 3627 N N . ILE A 1 447 ? -19.812 -30.156 4.02 1 71.81 447 ILE A N 1
ATOM 3628 C CA . ILE A 1 447 ? -21.156 -29.641 4.168 1 71.81 447 ILE A CA 1
ATOM 3629 C C . ILE A 1 447 ? -22.156 -30.797 4.203 1 71.81 447 ILE A C 1
ATOM 3631 O O . ILE A 1 447 ? -23.047 -30.828 5.051 1 71.81 447 ILE A O 1
ATOM 3635 N N . VAL A 1 448 ? -22.031 -31.828 3.393 1 73.25 448 VAL A N 1
ATOM 3636 C CA . VAL A 1 448 ? -23.078 -32.812 3.188 1 73.25 448 VAL A CA 1
ATOM 3637 C C . VAL A 1 448 ? -22.766 -34.094 3.99 1 73.25 448 VAL A C 1
ATOM 3639 O O . VAL A 1 448 ? -23.625 -34.938 4.18 1 73.25 448 VAL A O 1
ATOM 3642 N N . GLY A 1 449 ? -21.562 -34.219 4.457 1 66.69 449 GLY A N 1
ATOM 3643 C CA . GLY A 1 449 ? -21.172 -35.406 5.215 1 66.69 449 GLY A CA 1
ATOM 3644 C C . GLY A 1 449 ? -20.672 -36.531 4.34 1 66.69 449 GLY A C 1
ATOM 3645 O O . GLY A 1 449 ? -20.844 -36.5 3.119 1 66.69 449 GLY A O 1
ATOM 3646 N N . LYS A 1 450 ? -20.156 -37.531 4.879 1 72.31 450 LYS A N 1
ATOM 3647 C CA . LYS A 1 450 ? -19.453 -38.625 4.211 1 72.31 450 LYS A CA 1
ATOM 3648 C C . LYS A 1 450 ? -20.406 -39.438 3.348 1 72.31 450 LYS A C 1
ATOM 3650 O O . LYS A 1 450 ? -20.078 -39.75 2.199 1 72.31 450 LYS A O 1
ATOM 3655 N N . LYS A 1 451 ? -21.484 -39.781 3.881 1 72.38 451 LYS A N 1
ATOM 3656 C CA . LYS A 1 451 ? -22.391 -40.688 3.199 1 72.38 451 LYS A CA 1
ATOM 3657 C C . LYS A 1 451 ? -22.953 -40.062 1.925 1 72.38 451 LYS A C 1
ATOM 3659 O O . LYS A 1 451 ? -22.875 -40.656 0.848 1 72.38 451 LYS A O 1
ATOM 3664 N N . THR A 1 452 ? -23.484 -38.938 2.084 1 75.5 452 THR A N 1
ATOM 3665 C CA . THR A 1 452 ? -24.047 -38.25 0.933 1 75.5 452 THR A CA 1
ATOM 3666 C C . THR A 1 452 ? -22.953 -37.906 -0.087 1 75.5 452 THR A C 1
ATOM 3668 O O . THR A 1 452 ? -23.188 -38 -1.295 1 75.5 452 THR A O 1
ATOM 3671 N N . TRP A 1 453 ? -21.797 -37.562 0.372 1 82.88 453 TRP A N 1
ATOM 3672 C CA . TRP A 1 453 ? -20.672 -37.219 -0.51 1 82.88 453 TRP A CA 1
ATOM 3673 C C . TRP A 1 453 ? -20.25 -38.469 -1.305 1 82.88 453 TRP A C 1
ATOM 3675 O O . TRP A 1 453 ? -19.984 -38.375 -2.508 1 82.88 453 TRP A O 1
ATOM 3685 N N . ALA A 1 454 ? -20.219 -39.594 -0.661 1 81.06 454 ALA A N 1
ATOM 3686 C CA . ALA A 1 454 ? -19.797 -40.844 -1.3 1 81.06 454 ALA A CA 1
ATOM 3687 C C . ALA A 1 454 ? -20.766 -41.219 -2.412 1 81.06 454 ALA A C 1
ATOM 3689 O O . ALA A 1 454 ? -20.359 -41.781 -3.439 1 81.06 454 ALA A O 1
ATOM 3690 N N . GLN A 1 455 ? -21.922 -40.875 -2.199 1 81.69 455 GLN A N 1
ATOM 3691 C CA . GLN A 1 455 ? -22.953 -41.312 -3.133 1 81.69 455 GLN A CA 1
ATOM 3692 C C . GLN A 1 455 ? -23.031 -40.375 -4.332 1 81.69 455 GLN A C 1
ATOM 3694 O O . GLN A 1 455 ? -23.297 -40.781 -5.453 1 81.69 455 GLN A O 1
ATOM 3699 N N . ARG A 1 456 ? -22.734 -39.156 -4.094 1 83.62 456 ARG A N 1
ATOM 3700 C CA . ARG A 1 456 ? -23.141 -38.188 -5.121 1 83.62 456 ARG A CA 1
ATOM 3701 C C . ARG A 1 456 ? -21.938 -37.469 -5.688 1 83.62 456 ARG A C 1
ATOM 3703 O O . ARG A 1 456 ? -21.969 -37 -6.832 1 83.62 456 ARG A O 1
ATOM 3710 N N . PHE A 1 457 ? -20.922 -37.312 -4.938 1 86.44 457 PHE A N 1
ATOM 3711 C CA . PHE A 1 457 ? -19.891 -36.344 -5.336 1 86.44 457 PHE A CA 1
ATOM 3712 C C . PHE A 1 457 ? -18.531 -37.031 -5.414 1 86.44 457 PHE A C 1
ATOM 3714 O O . PHE A 1 457 ? -17.625 -36.562 -6.09 1 86.44 457 PHE A O 1
ATOM 3721 N N . ARG A 1 458 ? -18.328 -38.094 -4.82 1 87.56 458 ARG A N 1
ATOM 3722 C CA . ARG A 1 458 ? -17.031 -38.781 -4.66 1 87.56 458 ARG A CA 1
ATOM 3723 C C . ARG A 1 458 ? -16.422 -39.125 -6.016 1 87.56 458 ARG A C 1
ATOM 3725 O O . ARG A 1 458 ? -15.258 -38.812 -6.277 1 87.56 458 ARG A O 1
ATOM 3732 N N . SER A 1 459 ? -17.219 -39.781 -6.82 1 90.25 459 SER A N 1
ATOM 3733 C CA . SER A 1 459 ? -16.719 -40.25 -8.109 1 90.25 459 SER A CA 1
ATOM 3734 C C . SER A 1 459 ? -16.203 -39.094 -8.953 1 90.25 459 SER A C 1
ATOM 3736 O O . SER A 1 459 ? -15.156 -39.188 -9.602 1 90.25 459 SER A O 1
ATOM 3738 N N . LYS A 1 460 ? -16.922 -38.031 -8.953 1 90.69 460 LYS A N 1
ATOM 3739 C CA . LYS A 1 460 ? -16.516 -36.844 -9.727 1 90.69 460 LYS A CA 1
ATOM 3740 C C . LYS A 1 460 ? -15.227 -36.25 -9.188 1 90.69 460 LYS A C 1
ATOM 3742 O O . LYS A 1 460 ? -14.367 -35.812 -9.953 1 90.69 460 LYS A O 1
ATOM 3747 N N . CYS A 1 461 ? -15.109 -36.188 -7.914 1 90.5 461 CYS A N 1
ATOM 3748 C CA . CYS A 1 461 ? -13.914 -35.625 -7.285 1 90.5 461 CYS A CA 1
ATOM 3749 C C . CYS A 1 461 ? -12.695 -36.5 -7.547 1 90.5 461 CYS A C 1
ATOM 3751 O O . CYS A 1 461 ? -11.617 -36 -7.844 1 90.5 461 CYS A O 1
ATOM 3753 N N . ILE A 1 462 ? -12.891 -37.781 -7.484 1 90.94 462 ILE A N 1
ATOM 3754 C CA . ILE A 1 462 ? -11.797 -38.688 -7.75 1 90.94 462 ILE A CA 1
ATOM 3755 C C . ILE A 1 462 ? -11.359 -38.594 -9.211 1 90.94 462 ILE A C 1
ATOM 3757 O O . ILE A 1 462 ? -10.164 -38.531 -9.508 1 90.94 462 ILE A O 1
ATOM 3761 N N . THR A 1 463 ? -12.336 -38.531 -10.055 1 93 463 THR A N 1
ATOM 3762 C CA . THR A 1 463 ? -12.047 -38.406 -11.477 1 93 463 THR A CA 1
ATOM 3763 C C . THR A 1 463 ? -11.289 -37.094 -11.75 1 93 463 THR A C 1
ATOM 3765 O O . THR A 1 463 ? -10.359 -37.094 -12.555 1 93 463 THR A O 1
ATOM 3768 N N . ALA A 1 464 ? -11.727 -36.094 -11.148 1 92.88 464 ALA A N 1
ATOM 3769 C CA . ALA A 1 464 ? -11.07 -34.781 -11.32 1 92.88 464 ALA A CA 1
ATOM 3770 C C . ALA A 1 464 ? -9.633 -34.844 -10.812 1 92.88 464 ALA A C 1
ATOM 3772 O O . ALA A 1 464 ? -8.727 -34.312 -11.453 1 92.88 464 ALA A O 1
ATOM 3773 N N . ALA A 1 465 ? -9.43 -35.406 -9.641 1 93.38 465 ALA A N 1
ATOM 3774 C CA . ALA A 1 465 ? -8.086 -35.5 -9.078 1 93.38 465 ALA A CA 1
ATOM 3775 C C . ALA A 1 465 ? -7.172 -36.312 -10.008 1 93.38 465 ALA A C 1
ATOM 3777 O O . ALA A 1 465 ? -6.047 -35.875 -10.289 1 93.38 465 ALA A O 1
ATOM 3778 N N . MET A 1 466 ? -7.688 -37.375 -10.516 1 94.12 466 MET A N 1
ATOM 3779 C CA . MET A 1 466 ? -6.922 -38.219 -11.422 1 94.12 466 MET A CA 1
ATOM 3780 C C . MET A 1 466 ? -6.641 -37.5 -12.734 1 94.12 466 MET A C 1
ATOM 3782 O O . MET A 1 466 ? -5.562 -37.656 -13.312 1 94.12 466 MET A O 1
ATOM 3786 N N . ALA A 1 467 ? -7.617 -36.781 -13.141 1 93.56 467 ALA A N 1
ATOM 3787 C CA . ALA A 1 467 ? -7.453 -36.031 -14.383 1 93.56 467 ALA A CA 1
ATOM 3788 C C . ALA A 1 467 ? -6.301 -35.062 -14.273 1 93.56 467 ALA A C 1
ATOM 3790 O O . ALA A 1 467 ? -5.527 -34.875 -15.219 1 93.56 467 ALA A O 1
ATOM 3791 N N . ASN A 1 468 ? -6.168 -34.344 -13.188 1 94.31 468 ASN A N 1
ATOM 3792 C CA . ASN A 1 468 ? -5.086 -33.406 -12.992 1 94.31 468 ASN A CA 1
ATOM 3793 C C . ASN A 1 468 ? -3.725 -34.094 -12.953 1 94.31 468 ASN A C 1
ATOM 3795 O O . ASN A 1 468 ? -2.748 -33.562 -13.5 1 94.31 468 ASN A O 1
ATOM 3799 N N . ILE A 1 469 ? -3.672 -35.188 -12.336 1 94.25 469 ILE A N 1
ATOM 3800 C CA . ILE A 1 469 ? -2.426 -35.938 -12.25 1 94.25 469 ILE A CA 1
ATOM 3801 C C . ILE A 1 469 ? -2.025 -36.406 -13.641 1 94.25 469 ILE A C 1
ATOM 3803 O O . ILE A 1 469 ? -0.877 -36.25 -14.055 1 94.25 469 ILE A O 1
ATOM 3807 N N . ASN A 1 470 ? -2.986 -36.938 -14.305 1 92.06 470 ASN A N 1
ATOM 3808 C CA . ASN A 1 470 ? -2.713 -37.469 -15.648 1 92.06 470 ASN A CA 1
ATOM 3809 C C . ASN A 1 470 ? -2.314 -36.344 -16.594 1 92.06 470 ASN A C 1
ATOM 3811 O O . ASN A 1 470 ? -1.414 -36.5 -17.422 1 92.06 470 ASN A O 1
ATOM 3815 N N . HIS A 1 471 ? -3.033 -35.312 -16.438 1 90.44 471 HIS A N 1
ATOM 3816 C CA . HIS A 1 471 ? -2.783 -34.156 -17.266 1 90.44 471 HIS A CA 1
ATOM 3817 C C . HIS A 1 471 ? -1.354 -33.656 -17.094 1 90.44 471 HIS A C 1
ATOM 3819 O O . HIS A 1 471 ? -0.691 -33.312 -18.078 1 90.44 471 HIS A O 1
ATOM 3825 N N . ALA A 1 472 ? -0.841 -33.625 -15.961 1 89.25 472 ALA A N 1
ATOM 3826 C CA . ALA A 1 472 ? 0.5 -33.125 -15.656 1 89.25 472 ALA A CA 1
ATOM 3827 C C . ALA A 1 472 ? 1.562 -34.156 -16.062 1 89.25 472 ALA A C 1
ATOM 3829 O O . ALA A 1 472 ? 2.729 -33.812 -16.25 1 89.25 472 ALA A O 1
ATOM 3830 N N . SER A 1 473 ? 1.167 -35.344 -16.203 1 86.69 473 SER A N 1
ATOM 3831 C CA . SER A 1 473 ? 2.111 -36.406 -16.531 1 86.69 473 SER A CA 1
ATOM 3832 C C . SER A 1 473 ? 2.287 -36.562 -18.031 1 86.69 473 SER A C 1
ATOM 3834 O O . SER A 1 473 ? 3.127 -37.344 -18.484 1 86.69 473 SER A O 1
ATOM 3836 N N . GLU A 1 474 ? 1.469 -35.844 -18.719 1 84.81 474 GLU A N 1
ATOM 3837 C CA . GLU A 1 474 ? 1.611 -35.875 -20.172 1 84.81 474 GLU A CA 1
ATOM 3838 C C . GLU A 1 474 ? 2.947 -35.281 -20.594 1 84.81 474 GLU A C 1
ATOM 3840 O O . GLU A 1 474 ? 3.578 -34.531 -19.844 1 84.81 474 GLU A O 1
ATOM 3845 N N . SER A 1 475 ? 3.322 -35.688 -21.797 1 87.25 475 SER A N 1
ATOM 3846 C CA . SER A 1 475 ? 4.555 -35.156 -22.359 1 87.25 475 SER A CA 1
ATOM 3847 C C . SER A 1 475 ? 4.344 -33.719 -22.891 1 87.25 475 SER A C 1
ATOM 3849 O O . SER A 1 475 ? 3.852 -33.562 -24.016 1 87.25 475 SER A O 1
ATOM 3851 N N . VAL A 1 476 ? 4.566 -32.812 -22.141 1 88.12 476 VAL A N 1
ATOM 3852 C CA . VAL A 1 476 ? 4.473 -31.391 -22.5 1 88.12 476 VAL A CA 1
ATOM 3853 C C . VAL A 1 476 ? 5.816 -30.703 -22.25 1 88.12 476 VAL A C 1
ATOM 3855 O O . VAL A 1 476 ? 6.664 -31.234 -21.531 1 88.12 476 VAL A O 1
ATOM 3858 N N . PRO A 1 477 ? 6.016 -29.578 -22.969 1 88.5 477 PRO A N 1
ATOM 3859 C CA . PRO A 1 477 ? 7.246 -28.844 -22.672 1 88.5 477 PRO A CA 1
ATOM 3860 C C . PRO A 1 477 ? 7.41 -28.562 -21.172 1 88.5 477 PRO A C 1
ATOM 3862 O O . PRO A 1 477 ? 6.418 -28.359 -20.469 1 88.5 477 PRO A O 1
ATOM 3865 N N . SER A 1 478 ? 8.578 -28.516 -20.719 1 85.94 478 SER A N 1
ATOM 3866 C CA . SER A 1 478 ? 8.875 -28.422 -19.297 1 85.94 478 SER A CA 1
ATOM 3867 C C . SER A 1 478 ? 8.328 -27.125 -18.688 1 85.94 478 SER A C 1
ATOM 3869 O O . SER A 1 478 ? 7.941 -27.094 -17.516 1 85.94 478 SER A O 1
ATOM 3871 N N . TYR A 1 479 ? 8.312 -26.047 -19.516 1 89.94 479 TYR A N 1
ATOM 3872 C CA . TYR A 1 479 ? 7.922 -24.75 -18.953 1 89.94 479 TYR A CA 1
ATOM 3873 C C . TYR A 1 479 ? 6.441 -24.734 -18.594 1 89.94 479 TYR A C 1
ATOM 3875 O O . TYR A 1 479 ? 5.992 -23.906 -17.812 1 89.94 479 TYR A O 1
ATOM 3883 N N . TYR A 1 480 ? 5.613 -25.719 -19.078 1 91.5 480 TYR A N 1
ATOM 3884 C CA . TYR A 1 480 ? 4.207 -25.828 -18.703 1 91.5 480 TYR A CA 1
ATOM 3885 C C . TYR A 1 480 ? 4.062 -26.125 -17.219 1 91.5 480 TYR A C 1
ATOM 3887 O O . TYR A 1 480 ? 3.154 -25.609 -16.562 1 91.5 480 TYR A O 1
ATOM 3895 N N . LYS A 1 481 ? 5.004 -26.875 -16.766 1 90.38 481 LYS A N 1
ATOM 3896 C CA . LYS A 1 481 ? 4.891 -27.375 -15.391 1 90.38 481 LYS A CA 1
ATOM 3897 C C . LYS A 1 481 ? 5.594 -26.453 -14.406 1 90.38 481 LYS A C 1
ATOM 3899 O O . LYS A 1 481 ? 5.473 -26.625 -13.188 1 90.38 481 LYS A O 1
ATOM 3904 N N . ARG A 1 482 ? 6.191 -25.406 -14.891 1 89.56 482 ARG A N 1
ATOM 3905 C CA . ARG A 1 482 ? 6.98 -24.547 -14.031 1 89.56 482 ARG A CA 1
ATOM 3906 C C . ARG A 1 482 ? 6.098 -23.516 -13.328 1 89.56 482 ARG A C 1
ATOM 3908 O O . ARG A 1 482 ? 6.48 -22.953 -12.297 1 89.56 482 ARG A O 1
ATOM 3915 N N . HIS A 1 483 ? 4.973 -23.234 -13.875 1 89.94 483 HIS A N 1
ATOM 3916 C CA . HIS A 1 483 ? 4.059 -22.344 -13.172 1 89.94 483 HIS A CA 1
ATOM 3917 C C . HIS A 1 483 ? 3.672 -22.906 -11.805 1 89.94 483 HIS A C 1
ATOM 3919 O O . HIS A 1 483 ? 3.295 -24.078 -11.695 1 89.94 483 HIS A O 1
ATOM 3925 N N . TRP A 1 484 ? 3.729 -22.172 -10.836 1 84.25 484 TRP A N 1
ATOM 3926 C CA . TRP A 1 484 ? 3.65 -22.625 -9.453 1 84.25 484 TRP A CA 1
ATOM 3927 C C . TRP A 1 484 ? 2.307 -23.297 -9.18 1 84.25 484 TRP A C 1
ATOM 3929 O O . TRP A 1 484 ? 2.215 -24.203 -8.336 1 84.25 484 TRP A O 1
ATOM 3939 N N . ILE A 1 485 ? 1.289 -22.938 -9.828 1 87.12 485 ILE A N 1
ATOM 3940 C CA . ILE A 1 485 ? -0.042 -23.453 -9.539 1 87.12 485 ILE A CA 1
ATOM 3941 C C . ILE A 1 485 ? -0.098 -24.938 -9.891 1 87.12 485 ILE A C 1
ATOM 3943 O O . ILE A 1 485 ? -0.872 -25.703 -9.297 1 87.12 485 ILE A O 1
ATOM 3947 N N . VAL A 1 486 ? 0.728 -25.297 -10.844 1 89.62 486 VAL A N 1
ATOM 3948 C CA . VAL A 1 486 ? 0.685 -26.688 -11.289 1 89.62 486 VAL A CA 1
ATOM 3949 C C . VAL A 1 486 ? 1.155 -27.609 -10.164 1 89.62 486 VAL A C 1
ATOM 3951 O O . VAL A 1 486 ? 0.502 -28.609 -9.852 1 89.62 486 VAL A O 1
ATOM 3954 N N . GLY A 1 487 ? 2.287 -27.234 -9.578 1 84.81 487 GLY A N 1
ATOM 3955 C CA . GLY A 1 487 ? 2.754 -28.016 -8.438 1 84.81 487 GLY A CA 1
ATOM 3956 C C . GLY A 1 487 ? 1.757 -28.047 -7.289 1 84.81 487 GLY A C 1
ATOM 3957 O O . GLY A 1 487 ? 1.545 -29.094 -6.68 1 84.81 487 GLY A O 1
ATOM 3958 N N . GLN A 1 488 ? 1.159 -27 -7.051 1 84.12 488 GLN A N 1
ATOM 3959 C CA . GLN A 1 488 ? 0.168 -26.906 -5.984 1 84.12 488 GLN A CA 1
ATOM 3960 C C . GLN A 1 488 ? -1.054 -27.766 -6.297 1 84.12 488 GLN A C 1
ATOM 3962 O O . GLN A 1 488 ? -1.568 -28.453 -5.418 1 84.12 488 GLN A O 1
ATOM 3967 N N . HIS A 1 489 ? -1.476 -27.703 -7.512 1 89.12 489 HIS A N 1
ATOM 3968 C CA . HIS A 1 489 ? -2.635 -28.484 -7.93 1 89.12 489 HIS A CA 1
ATOM 3969 C C . HIS A 1 489 ? -2.363 -29.984 -7.812 1 89.12 489 HIS A C 1
ATOM 3971 O O . HIS A 1 489 ? -3.254 -30.75 -7.445 1 89.12 489 HIS A O 1
ATOM 3977 N N . LEU A 1 490 ? -1.192 -30.328 -8.094 1 89.75 490 LEU A N 1
ATOM 3978 C CA . LEU A 1 490 ? -0.826 -31.734 -8.016 1 89.75 490 LEU A CA 1
ATOM 3979 C C . LEU A 1 490 ? -0.809 -32.219 -6.562 1 89.75 490 LEU A C 1
ATOM 3981 O O . LEU A 1 490 ? -1.243 -33.312 -6.266 1 89.75 490 LEU A O 1
ATOM 3985 N N . ILE A 1 491 ? -0.348 -31.406 -5.746 1 84.19 491 ILE A N 1
ATOM 3986 C CA . ILE A 1 491 ? -0.346 -31.75 -4.328 1 84.19 491 ILE A CA 1
ATOM 3987 C C . ILE A 1 491 ? -1.781 -31.938 -3.84 1 84.19 491 ILE A C 1
ATOM 3989 O O . ILE A 1 491 ? -2.088 -32.906 -3.15 1 84.19 491 ILE A O 1
ATOM 3993 N N . TYR A 1 492 ? -2.592 -31.016 -4.238 1 84.56 492 TYR A N 1
ATOM 3994 C CA . TYR A 1 492 ? -3.98 -31.078 -3.799 1 84.56 492 TYR A CA 1
ATOM 3995 C C . TYR A 1 492 ? -4.688 -32.312 -4.383 1 84.56 492 TYR A C 1
ATOM 3997 O O . TYR A 1 492 ? -5.5 -32.938 -3.709 1 84.56 492 TYR A O 1
ATOM 4005 N N . ALA A 1 493 ? -4.387 -32.562 -5.582 1 89.81 493 ALA A N 1
ATOM 4006 C CA . ALA A 1 493 ? -4.961 -33.75 -6.207 1 89.81 493 ALA A CA 1
ATOM 4007 C C . ALA A 1 493 ? -4.52 -35 -5.484 1 89.81 493 ALA A C 1
ATOM 4009 O O . ALA A 1 493 ? -5.34 -35.875 -5.188 1 89.81 493 ALA A O 1
ATOM 4010 N N . ALA A 1 494 ? -3.307 -35.062 -5.176 1 88.12 494 ALA A N 1
ATOM 4011 C CA . ALA A 1 494 ? -2.764 -36.219 -4.473 1 88.12 494 ALA A CA 1
ATOM 4012 C C . ALA A 1 494 ? -3.387 -36.375 -3.086 1 88.12 494 ALA A C 1
ATOM 4014 O O . ALA A 1 494 ? -3.777 -37.469 -2.682 1 88.12 494 ALA A O 1
ATOM 4015 N N . LEU A 1 495 ? -3.477 -35.344 -2.449 1 81.06 495 LEU A N 1
ATOM 4016 C CA . LEU A 1 495 ? -4.035 -35.344 -1.102 1 81.06 495 LEU A CA 1
ATOM 4017 C C . LEU A 1 495 ? -5.508 -35.75 -1.13 1 81.06 495 LEU A C 1
ATOM 4019 O O . LEU A 1 495 ? -5.984 -36.438 -0.223 1 81.06 495 LEU A O 1
ATOM 4023 N N . THR A 1 496 ? -6.172 -35.281 -2.066 1 84.12 496 THR A N 1
ATOM 4024 C CA . THR A 1 496 ? -7.574 -35.656 -2.201 1 84.12 496 THR A CA 1
ATOM 4025 C C . THR A 1 496 ? -7.719 -37.156 -2.375 1 84.12 496 THR A C 1
ATOM 4027 O O . THR A 1 496 ? -8.586 -37.781 -1.757 1 84.12 496 THR A O 1
ATOM 4030 N N . LEU A 1 497 ? -6.902 -37.719 -3.143 1 88.12 497 LEU A N 1
ATOM 4031 C CA . LEU A 1 497 ? -6.953 -39.156 -3.373 1 88.12 497 LEU A CA 1
ATOM 4032 C C . LEU A 1 497 ? -6.559 -39.938 -2.115 1 88.12 497 LEU A C 1
ATOM 4034 O O . LEU A 1 497 ? -7.172 -40.938 -1.784 1 88.12 497 LEU A O 1
ATOM 4038 N N . ILE A 1 498 ? -5.609 -39.438 -1.461 1 82.88 498 ILE A N 1
ATOM 4039 C CA . ILE A 1 498 ? -5.152 -40.094 -0.239 1 82.88 498 ILE A CA 1
ATOM 4040 C C . ILE A 1 498 ? -6.242 -40.031 0.826 1 82.88 498 ILE A C 1
ATOM 4042 O O . ILE A 1 498 ? -6.539 -41 1.493 1 82.88 498 ILE A O 1
ATOM 4046 N N . LEU A 1 499 ? -6.773 -38.906 0.977 1 75.75 499 LEU A N 1
ATOM 4047 C CA . LEU A 1 499 ? -7.844 -38.719 1.954 1 75.75 499 LEU A CA 1
ATOM 4048 C C . LEU A 1 499 ? -9.039 -39.594 1.613 1 75.75 499 LEU A C 1
ATOM 4050 O O . LEU A 1 499 ? -9.695 -40.125 2.51 1 75.75 499 LEU A O 1
ATOM 4054 N N . ASP A 1 500 ? -9.305 -39.688 0.407 1 82.38 500 ASP A N 1
ATOM 4055 C CA . ASP A 1 500 ? -10.391 -40.562 -0.026 1 82.38 500 ASP A CA 1
ATOM 4056 C C . ASP A 1 500 ? -10.133 -42 0.374 1 82.38 500 ASP A C 1
ATOM 4058 O O . ASP A 1 500 ? -11.031 -42.719 0.843 1 82.38 500 ASP A O 1
ATOM 4062 N N . LEU A 1 501 ? -8.898 -42.438 0.244 1 82.69 501 LEU A N 1
ATOM 4063 C CA . LEU A 1 501 ? -8.523 -43.812 0.609 1 82.69 501 LEU A CA 1
ATOM 4064 C C . LEU A 1 501 ? -8.672 -44.031 2.109 1 82.69 501 LEU A C 1
ATOM 4066 O O . LEU A 1 501 ? -9.086 -45.094 2.543 1 82.69 501 LEU A O 1
ATOM 4070 N N . ILE A 1 502 ? -8.406 -43 2.768 1 73.69 502 ILE A N 1
ATOM 4071 C CA . ILE A 1 502 ? -8.469 -43.094 4.223 1 73.69 502 ILE A CA 1
ATOM 4072 C C . ILE A 1 502 ? -9.922 -43.062 4.684 1 73.69 502 ILE A C 1
ATOM 4074 O O . ILE A 1 502 ? -10.312 -43.844 5.574 1 73.69 502 ILE A O 1
ATOM 4078 N N . MET A 1 503 ? -10.672 -42.312 4.094 1 72.94 503 MET A N 1
ATOM 4079 C CA . MET A 1 503 ? -12.039 -42.094 4.543 1 72.94 503 MET A CA 1
ATOM 4080 C C . MET A 1 503 ? -12.953 -43.219 4.078 1 72.94 503 MET A C 1
ATOM 4082 O O . MET A 1 503 ? -13.922 -43.562 4.762 1 72.94 503 MET A O 1
ATOM 4086 N N . PHE A 1 504 ? -12.617 -43.75 2.928 1 78.38 504 PHE A N 1
ATOM 4087 C CA . PHE A 1 504 ? -13.484 -44.781 2.344 1 78.38 504 PHE A CA 1
ATOM 4088 C C . PHE A 1 504 ? -12.688 -46.031 1.993 1 78.38 504 PHE A C 1
ATOM 4090 O O . PHE A 1 504 ? -12.68 -46.469 0.839 1 78.38 504 PHE A O 1
ATOM 4097 N N . PRO A 1 505 ? -12.195 -46.656 2.959 1 75.19 505 PRO A N 1
ATOM 4098 C CA . PRO A 1 505 ? -11.336 -47.812 2.691 1 75.19 505 PRO A CA 1
ATOM 4099 C C . PRO A 1 505 ? -12.102 -49 2.102 1 75.19 505 PRO A C 1
ATOM 4101 O O . PRO A 1 505 ? -11.516 -49.844 1.413 1 75.19 505 PRO A O 1
ATOM 4104 N N . GLU A 1 506 ? -13.391 -49.062 2.348 1 77.38 506 GLU A N 1
ATOM 4105 C CA . GLU A 1 506 ? -14.148 -50.25 1.952 1 77.38 506 GLU A CA 1
ATOM 4106 C C . GLU A 1 506 ? -14.789 -50.062 0.582 1 77.38 506 GLU A C 1
ATOM 4108 O O . GLU A 1 506 ? -15.32 -51 0.005 1 77.38 506 GLU A O 1
ATOM 4113 N N . GLU A 1 507 ? -14.648 -48.906 0.099 1 79.75 507 GLU A N 1
ATOM 4114 C CA . GLU A 1 507 ? -15.391 -48.594 -1.116 1 79.75 507 GLU A CA 1
ATOM 4115 C C . GLU A 1 507 ? -14.664 -49.125 -2.357 1 79.75 507 GLU A C 1
ATOM 4117 O O . GLU A 1 507 ? -15.297 -49.469 -3.354 1 79.75 507 GLU A O 1
ATOM 4122 N N . ASP A 1 508 ? -13.414 -49.156 -2.316 1 85.25 508 ASP A N 1
ATOM 4123 C CA . ASP A 1 508 ? -12.617 -49.531 -3.488 1 85.25 508 ASP A CA 1
ATOM 4124 C C . ASP A 1 508 ? -11.969 -50.906 -3.312 1 85.25 508 ASP A C 1
ATOM 4126 O O . ASP A 1 508 ? -11.695 -51.312 -2.189 1 85.25 508 ASP A O 1
ATOM 4130 N N . SER A 1 509 ? -11.844 -51.594 -4.496 1 88.88 509 SER A N 1
ATOM 4131 C CA . SER A 1 509 ? -11.117 -52.844 -4.477 1 88.88 509 SER A CA 1
ATOM 4132 C C . SER A 1 509 ? -9.641 -52.625 -4.16 1 88.88 509 SER A C 1
ATOM 4134 O O . SER A 1 509 ? -9.133 -51.5 -4.273 1 88.88 509 SER A O 1
ATOM 4136 N N . LEU A 1 510 ? -9.031 -53.75 -3.762 1 87.69 510 LEU A N 1
ATOM 4137 C CA . LEU A 1 510 ? -7.613 -53.688 -3.439 1 87.69 510 LEU A CA 1
ATOM 4138 C C . LEU A 1 510 ? -6.797 -53.219 -4.648 1 87.69 510 LEU A C 1
ATOM 4140 O O . LEU A 1 510 ? -5.852 -52.438 -4.508 1 87.69 510 LEU A O 1
ATOM 4144 N N . ASP A 1 511 ? -7.152 -53.688 -5.781 1 89.88 511 ASP A N 1
ATOM 4145 C CA . ASP A 1 511 ? -6.449 -53.344 -7.008 1 89.88 511 ASP A CA 1
ATOM 4146 C C . ASP A 1 511 ? -6.621 -51.844 -7.324 1 89.88 511 ASP A C 1
ATOM 4148 O O . ASP A 1 511 ? -5.68 -51.188 -7.754 1 89.88 511 ASP A O 1
ATOM 4152 N N . GLU A 1 512 ? -7.785 -51.406 -7.137 1 90.44 512 GLU A N 1
ATOM 4153 C CA . GLU A 1 512 ? -8.062 -50 -7.379 1 90.44 512 GLU A CA 1
ATOM 4154 C C . GLU A 1 512 ? -7.281 -49.094 -6.418 1 90.44 512 GLU A C 1
ATOM 4156 O O . GLU A 1 512 ? -6.805 -48.031 -6.805 1 90.44 512 GLU A O 1
ATOM 4161 N N . LYS A 1 513 ? -7.16 -49.469 -5.191 1 91.06 513 LYS A N 1
ATOM 4162 C CA . LYS A 1 513 ? -6.406 -48.719 -4.191 1 91.06 513 LYS A CA 1
ATOM 4163 C C . LYS A 1 513 ? -4.926 -48.656 -4.555 1 91.06 513 LYS A C 1
ATOM 4165 O O . LYS A 1 513 ? -4.297 -47.594 -4.438 1 91.06 513 LYS A O 1
ATOM 4170 N N . HIS A 1 514 ? -4.441 -49.781 -5.035 1 90.25 514 HIS A N 1
ATOM 4171 C CA . HIS A 1 514 ? -3.045 -49.812 -5.453 1 90.25 514 HIS A CA 1
ATOM 4172 C C . HIS A 1 514 ? -2.807 -48.938 -6.672 1 90.25 514 HIS A C 1
ATOM 4174 O O . HIS A 1 514 ? -1.773 -48.281 -6.77 1 90.25 514 HIS A O 1
ATOM 4180 N N . GLU A 1 515 ? -3.746 -48.969 -7.52 1 90.56 515 GLU A N 1
ATOM 4181 C CA . GLU A 1 515 ? -3.627 -48.156 -8.719 1 90.56 515 GLU A CA 1
ATOM 4182 C C . GLU A 1 515 ? -3.637 -46.688 -8.375 1 90.56 515 GLU A C 1
ATOM 4184 O O . GLU A 1 515 ? -2.906 -45.875 -8.984 1 90.56 515 GLU A O 1
ATOM 4189 N N . ARG A 1 516 ? -4.457 -46.344 -7.5 1 91.56 516 ARG A N 1
ATOM 4190 C CA . ARG A 1 516 ? -4.52 -44.938 -7.062 1 91.56 516 ARG A CA 1
ATOM 4191 C C . ARG A 1 516 ? -3.182 -44.5 -6.48 1 91.56 516 ARG A C 1
ATOM 4193 O O . ARG A 1 516 ? -2.709 -43.406 -6.777 1 91.56 516 ARG A O 1
ATOM 4200 N N . LEU A 1 517 ? -2.607 -45.25 -5.633 1 92.44 517 LEU A N 1
ATOM 4201 C CA . LEU A 1 517 ? -1.321 -44.906 -5.027 1 92.44 517 LEU A CA 1
ATOM 4202 C C . LEU A 1 517 ? -0.229 -44.844 -6.09 1 92.44 517 LEU A C 1
ATOM 4204 O O . LEU A 1 517 ? 0.643 -43.969 -6.02 1 92.44 517 LEU A O 1
ATOM 4208 N N . LYS A 1 518 ? -0.333 -45.719 -7.047 1 91.94 518 LYS A N 1
ATOM 4209 C CA . LYS A 1 518 ? 0.632 -45.688 -8.141 1 91.94 518 LYS A CA 1
ATOM 4210 C C . LYS A 1 518 ? 0.512 -44.375 -8.953 1 91.94 518 LYS A C 1
ATOM 4212 O O . LYS A 1 518 ? 1.519 -43.844 -9.391 1 91.94 518 LYS A O 1
ATOM 4217 N N . GLN A 1 519 ? -0.671 -44 -9.18 1 92.56 519 GLN A N 1
ATOM 4218 C CA . GLN A 1 519 ? -0.909 -42.75 -9.898 1 92.56 519 GLN A CA 1
ATOM 4219 C C . GLN A 1 519 ? -0.319 -41.562 -9.141 1 92.56 519 GLN A C 1
ATOM 4221 O O . GLN A 1 519 ? 0.273 -40.656 -9.75 1 92.56 519 GLN A O 1
ATOM 4226 N N . ILE A 1 520 ? -0.5 -41.531 -7.848 1 93 520 ILE A N 1
ATOM 4227 C CA . ILE A 1 520 ? 0.056 -40.469 -7.023 1 93 520 ILE A CA 1
ATOM 4228 C C . ILE A 1 520 ? 1.578 -40.469 -7.141 1 93 520 ILE A C 1
ATOM 4230 O O . ILE A 1 520 ? 2.197 -39.406 -7.258 1 93 520 ILE A O 1
ATOM 4234 N N . GLU A 1 521 ? 2.166 -41.531 -7.18 1 92.12 521 GLU A N 1
ATOM 4235 C CA . GLU A 1 521 ? 3.621 -41.656 -7.207 1 92.12 521 GLU A CA 1
ATOM 4236 C C . GLU A 1 521 ? 4.191 -41.188 -8.539 1 92.12 521 GLU A C 1
ATOM 4238 O O . GLU A 1 521 ? 5.371 -40.844 -8.625 1 92.12 521 GLU A O 1
ATOM 4243 N N . ARG A 1 522 ? 3.381 -41.125 -9.539 1 89.75 522 ARG A N 1
ATOM 4244 C CA . ARG A 1 522 ? 3.809 -40.656 -10.859 1 89.75 522 ARG A CA 1
ATOM 4245 C C . ARG A 1 522 ? 4.172 -39.188 -10.844 1 89.75 522 ARG A C 1
ATOM 4247 O O . ARG A 1 522 ? 4.871 -38.688 -11.734 1 89.75 522 ARG A O 1
ATOM 4254 N N . ILE A 1 523 ? 3.697 -38.5 -9.891 1 91.5 523 ILE A N 1
ATOM 4255 C CA . ILE A 1 523 ? 3.914 -37.062 -9.93 1 91.5 523 ILE A CA 1
ATOM 4256 C C . ILE A 1 523 ? 5.168 -36.688 -9.133 1 91.5 523 ILE A C 1
ATOM 4258 O O . ILE A 1 523 ? 5.609 -35.562 -9.141 1 91.5 523 ILE A O 1
ATOM 4262 N N . PHE A 1 524 ? 5.82 -37.656 -8.5 1 90.44 524 PHE A N 1
ATOM 4263 C CA . PHE A 1 524 ? 6.98 -37.375 -7.66 1 90.44 524 PHE A CA 1
ATOM 4264 C C . PHE A 1 524 ? 8.148 -36.875 -8.5 1 90.44 524 PHE A C 1
ATOM 4266 O O . PHE A 1 524 ? 8.828 -35.906 -8.109 1 90.44 524 PHE A O 1
ATOM 4273 N N . PRO A 1 525 ? 8.305 -37.406 -9.719 1 88.31 525 PRO A N 1
ATOM 4274 C CA . PRO A 1 525 ? 9.375 -36.875 -10.555 1 88.31 525 PRO A CA 1
ATOM 4275 C C . PRO A 1 525 ? 9.148 -35.406 -10.945 1 88.31 525 PRO A C 1
ATOM 4277 O O . PRO A 1 525 ? 10.109 -34.656 -11.117 1 88.31 525 PRO A O 1
ATOM 4280 N N . ILE A 1 526 ? 7.953 -35.062 -11.078 1 88.5 526 ILE A N 1
ATOM 4281 C CA . ILE A 1 526 ? 7.629 -33.688 -11.406 1 88.5 526 ILE A CA 1
ATOM 4282 C C . ILE A 1 526 ? 8.055 -32.75 -10.258 1 88.5 526 ILE A C 1
ATOM 4284 O O . ILE A 1 526 ? 8.633 -31.703 -10.484 1 88.5 526 ILE A O 1
ATOM 4288 N N . PHE A 1 527 ? 7.797 -33.188 -9.039 1 87.5 527 PHE A N 1
ATOM 4289 C CA . PHE A 1 527 ? 8.195 -32.406 -7.867 1 87.5 527 PHE A CA 1
ATOM 4290 C C . PHE A 1 527 ? 9.711 -32.312 -7.773 1 87.5 527 PHE A C 1
ATOM 4292 O O . PHE A 1 527 ? 10.25 -31.281 -7.359 1 87.5 527 PHE A O 1
ATOM 4299 N N . GLU A 1 528 ? 10.344 -33.344 -8.18 1 85.56 528 GLU A N 1
ATOM 4300 C CA . GLU A 1 528 ? 11.797 -33.344 -8.148 1 85.56 528 GLU A CA 1
ATOM 4301 C C . GLU A 1 528 ? 12.375 -32.312 -9.109 1 85.56 528 GLU A C 1
ATOM 4303 O O . GLU A 1 528 ? 13.383 -31.656 -8.812 1 85.56 528 GLU A O 1
ATOM 4308 N N . GLU A 1 529 ? 11.695 -32.219 -10.141 1 80.62 529 GLU A N 1
ATOM 4309 C CA . GLU A 1 529 ? 12.133 -31.234 -11.141 1 80.62 529 GLU A CA 1
ATOM 4310 C C . GLU A 1 529 ? 11.875 -29.812 -10.664 1 80.62 529 GLU A C 1
ATOM 4312 O O . GLU A 1 529 ? 12.648 -28.906 -10.977 1 80.62 529 GLU A O 1
ATOM 4317 N N . LEU A 1 530 ? 10.875 -29.672 -9.891 1 81.56 530 LEU A N 1
ATOM 4318 C CA . LEU A 1 530 ? 10.414 -28.328 -9.539 1 81.56 530 LEU A CA 1
ATOM 4319 C C . LEU A 1 530 ? 10.945 -27.922 -8.164 1 81.56 530 LEU A C 1
ATOM 4321 O O . LEU A 1 530 ? 10.859 -26.75 -7.793 1 81.56 530 LEU A O 1
ATOM 4325 N N . LYS A 1 531 ? 11.547 -28.75 -7.398 1 76.25 531 LYS A N 1
ATOM 4326 C CA . LYS A 1 531 ? 11.859 -28.531 -5.988 1 76.25 531 LYS A CA 1
ATOM 4327 C C . LYS A 1 531 ? 12.867 -27.406 -5.812 1 76.25 531 LYS A C 1
ATOM 4329 O O . LYS A 1 531 ? 12.898 -26.75 -4.77 1 76.25 531 LYS A O 1
ATOM 4334 N N . ALA A 1 532 ? 13.602 -27.141 -6.805 1 66.94 532 ALA A N 1
ATOM 4335 C CA . ALA A 1 532 ? 14.633 -26.109 -6.672 1 66.94 532 ALA A CA 1
ATOM 4336 C C . ALA A 1 532 ? 14.008 -24.719 -6.613 1 66.94 532 ALA A C 1
ATOM 4338 O O . ALA A 1 532 ? 14.562 -23.812 -5.984 1 66.94 532 ALA A O 1
ATOM 4339 N N . THR A 1 533 ? 12.836 -24.609 -7.16 1 66 533 THR A N 1
ATOM 4340 C CA . THR A 1 533 ? 12.312 -23.266 -7.32 1 66 533 THR A CA 1
ATOM 4341 C C . THR A 1 533 ? 10.938 -23.141 -6.676 1 66 533 THR A C 1
ATOM 4343 O O . THR A 1 533 ? 10.43 -22.031 -6.48 1 66 533 THR A O 1
ATOM 4346 N N . HIS A 1 534 ? 10.32 -24.297 -6.395 1 70.75 534 HIS A N 1
ATOM 4347 C CA . HIS A 1 534 ? 8.93 -24.25 -5.938 1 70.75 534 HIS A CA 1
ATOM 4348 C C . HIS A 1 534 ? 8.812 -24.766 -4.504 1 70.75 534 HIS A C 1
ATOM 4350 O O . HIS A 1 534 ? 9.016 -25.953 -4.242 1 70.75 534 HIS A O 1
ATOM 4356 N N . LEU A 1 535 ? 8.438 -23.891 -3.658 1 66.31 535 LEU A N 1
ATOM 4357 C CA . LEU A 1 535 ? 8.219 -24.297 -2.273 1 66.31 535 LEU A CA 1
ATOM 4358 C C . LEU A 1 535 ? 7.152 -25.391 -2.186 1 66.31 535 LEU A C 1
ATOM 4360 O O . LEU A 1 535 ? 7.324 -26.375 -1.473 1 66.31 535 LEU A O 1
ATOM 4364 N N . PRO A 1 536 ? 6.113 -25.297 -2.93 1 67.62 536 PRO A N 1
ATOM 4365 C CA . PRO A 1 536 ? 5.117 -26.375 -2.877 1 67.62 536 PRO A CA 1
ATOM 4366 C C . PRO A 1 536 ? 5.684 -27.719 -3.312 1 67.62 536 PRO A C 1
ATOM 4368 O O . PRO A 1 536 ? 5.324 -28.75 -2.744 1 67.62 536 PRO A O 1
ATOM 4371 N N . ALA A 1 537 ? 6.508 -27.641 -4.312 1 75 537 ALA A N 1
ATOM 4372 C CA . ALA A 1 537 ? 7.105 -28.891 -4.773 1 75 537 ALA A CA 1
ATOM 4373 C C . ALA A 1 537 ? 7.996 -29.5 -3.695 1 75 537 ALA A C 1
ATOM 4375 O O . ALA A 1 537 ? 8.008 -30.719 -3.512 1 75 537 ALA A O 1
ATOM 4376 N N . LYS A 1 538 ? 8.672 -28.672 -3.033 1 70.69 538 LYS A N 1
ATOM 4377 C CA . LYS A 1 538 ? 9.492 -29.141 -1.922 1 70.69 538 LYS A CA 1
ATOM 4378 C C . LYS A 1 538 ? 8.633 -29.781 -0.834 1 70.69 538 LYS A C 1
ATOM 4380 O O . LYS A 1 538 ? 8.992 -30.828 -0.285 1 70.69 538 LYS A O 1
ATOM 4385 N N . LEU A 1 539 ? 7.594 -29.234 -0.577 1 67.94 539 LEU A N 1
ATOM 4386 C CA . LEU A 1 539 ? 6.656 -29.734 0.421 1 67.94 539 LEU A CA 1
ATOM 4387 C C . LEU A 1 539 ? 6.035 -31.047 -0.034 1 67.94 539 LEU A C 1
ATOM 4389 O O . LEU A 1 539 ? 5.887 -31.984 0.762 1 67.94 539 LEU A O 1
ATOM 4393 N N . GLY A 1 540 ? 5.645 -31.031 -1.225 1 72.94 540 GLY A N 1
ATOM 4394 C CA . GLY A 1 540 ? 5.082 -32.25 -1.771 1 72.94 540 GLY A CA 1
ATOM 4395 C C . GLY A 1 540 ? 6.012 -33.438 -1.656 1 72.94 540 GLY A C 1
ATOM 4396 O O . GLY A 1 540 ? 5.59 -34.531 -1.267 1 72.94 540 GLY A O 1
ATOM 4397 N N . LEU A 1 541 ? 7.227 -33.156 -1.921 1 75.75 541 LEU A N 1
ATOM 4398 C CA . LEU A 1 541 ? 8.219 -34.219 -1.872 1 75.75 541 LEU A CA 1
ATOM 4399 C C . LEU A 1 541 ? 8.492 -34.656 -0.433 1 75.75 541 LEU A C 1
ATOM 4401 O O . LEU A 1 541 ? 8.859 -35.781 -0.181 1 75.75 541 LEU A O 1
ATOM 4405 N N . ALA A 1 542 ? 8.242 -33.781 0.431 1 68.31 542 ALA A N 1
ATOM 4406 C CA . ALA A 1 542 ? 8.516 -34.062 1.837 1 68.31 542 ALA A CA 1
ATOM 4407 C C . ALA A 1 542 ? 7.352 -34.844 2.473 1 68.31 542 ALA A C 1
ATOM 4409 O O . ALA A 1 542 ? 7.559 -35.656 3.375 1 68.31 542 ALA A O 1
ATOM 4410 N N . VAL A 1 543 ? 6.203 -34.688 2.01 1 70.25 543 VAL A N 1
ATOM 4411 C CA . VAL A 1 543 ? 5.027 -35.156 2.73 1 70.25 543 VAL A CA 1
ATOM 4412 C C . VAL A 1 543 ? 4.406 -36.344 1.987 1 70.25 543 VAL A C 1
ATOM 4414 O O . VAL A 1 543 ? 4.078 -37.344 2.596 1 70.25 543 VAL A O 1
ATOM 4417 N N . LEU A 1 544 ? 4.301 -36.281 0.763 1 81.62 544 LEU A N 1
ATOM 4418 C CA . LEU A 1 544 ? 3.443 -37.188 0.004 1 81.62 544 LEU A CA 1
ATOM 4419 C C . LEU A 1 544 ? 4.027 -38.594 -0.023 1 81.62 544 LEU A C 1
ATOM 4421 O O . LEU A 1 544 ? 3.305 -39.594 0.163 1 81.62 544 LEU A O 1
ATOM 4425 N N . PRO A 1 545 ? 5.32 -38.719 -0.225 1 79.75 545 PRO A N 1
ATOM 4426 C CA . PRO A 1 545 ? 5.859 -40.062 -0.222 1 79.75 545 PRO A CA 1
ATOM 4427 C C . PRO A 1 545 ? 5.645 -40.781 1.109 1 79.75 545 PRO A C 1
ATOM 4429 O O . PRO A 1 545 ? 5.316 -41.969 1.128 1 79.75 545 PRO A O 1
ATOM 4432 N N . LYS A 1 546 ? 5.773 -40.094 2.102 1 73.44 546 LYS A N 1
ATOM 4433 C CA . LYS A 1 546 ? 5.566 -40.656 3.426 1 73.44 546 LYS A CA 1
ATOM 4434 C C . LYS A 1 546 ? 4.098 -41.031 3.65 1 73.44 546 LYS A C 1
ATOM 4436 O O . LYS A 1 546 ? 3.783 -42.062 4.203 1 73.44 546 LYS A O 1
ATOM 4441 N N . LEU A 1 547 ? 3.324 -40.156 3.336 1 76.44 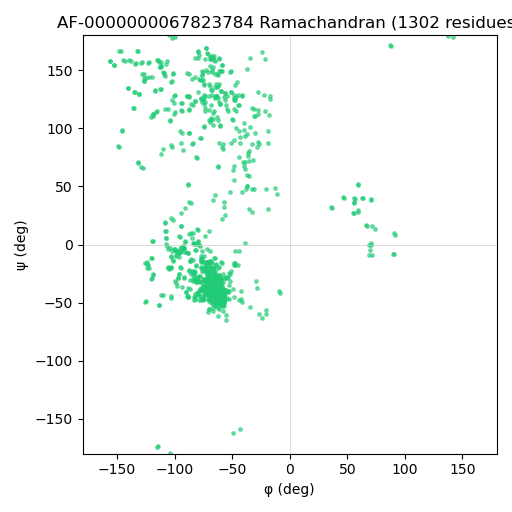547 LEU A N 1
ATOM 4442 C CA . LEU A 1 547 ? 1.89 -40.375 3.48 1 76.44 547 LEU A CA 1
ATOM 4443 C C . LEU A 1 547 ? 1.443 -41.594 2.65 1 76.44 547 LEU A C 1
ATOM 4445 O O . LEU A 1 547 ? 0.633 -42.375 3.105 1 76.44 547 LEU A O 1
ATOM 4449 N N . CYS A 1 548 ? 1.934 -41.656 1.476 1 82.81 548 CYS A N 1
ATOM 4450 C CA . CYS A 1 548 ? 1.587 -42.781 0.606 1 82.81 548 CYS A CA 1
ATOM 4451 C C . CYS A 1 548 ? 2.033 -44.125 1.216 1 82.81 548 CYS A C 1
ATOM 4453 O O . CYS A 1 548 ? 1.307 -45.094 1.153 1 82.81 548 CYS A O 1
ATOM 4455 N N . LYS A 1 549 ? 3.148 -44.062 1.786 1 80.38 549 LYS A N 1
ATOM 4456 C CA . LYS A 1 549 ? 3.658 -45.281 2.426 1 80.38 549 LYS A CA 1
ATOM 4457 C C . LYS A 1 549 ? 2.777 -45.688 3.602 1 80.38 549 LYS A C 1
ATOM 4459 O O . LYS A 1 549 ? 2.461 -46.875 3.76 1 80.38 549 LYS A O 1
ATOM 4464 N N . LEU A 1 550 ? 2.42 -44.781 4.391 1 75.06 550 LEU A N 1
ATOM 4465 C CA . LEU A 1 550 ? 1.601 -45.062 5.562 1 75.06 550 LEU A CA 1
ATOM 4466 C C . LEU A 1 550 ? 0.215 -45.562 5.152 1 75.06 550 LEU A C 1
ATOM 4468 O O . LEU A 1 550 ? -0.311 -46.5 5.738 1 75.06 550 LEU A O 1
ATOM 4472 N N . VAL A 1 551 ? -0.326 -44.938 4.199 1 79.69 551 VAL A N 1
ATOM 4473 C CA . VAL A 1 551 ? -1.66 -45.312 3.742 1 79.69 551 VAL A CA 1
ATOM 4474 C C . VAL A 1 551 ? -1.619 -46.688 3.107 1 79.69 551 VAL A C 1
ATOM 4476 O O . VAL A 1 551 ? -2.547 -47.469 3.277 1 79.69 551 VAL A O 1
ATOM 4479 N N . ARG A 1 552 ? -0.559 -46.938 2.393 1 83 552 ARG A N 1
ATOM 4480 C CA . ARG A 1 552 ? -0.396 -48.281 1.801 1 83 552 ARG A CA 1
ATOM 4481 C C . ARG A 1 552 ? -0.369 -49.344 2.877 1 83 552 ARG A C 1
ATOM 4483 O O . ARG A 1 552 ? -1.082 -50.344 2.775 1 83 552 ARG A O 1
ATOM 4490 N N . PHE A 1 553 ? 0.297 -49.062 3.896 1 77.69 553 PHE A N 1
ATOM 4491 C CA . PHE A 1 553 ? 0.493 -50.062 4.945 1 77.69 553 PHE A CA 1
ATOM 4492 C C . PHE A 1 553 ? -0.759 -50.188 5.805 1 77.69 553 PHE A C 1
ATOM 4494 O O . PHE A 1 553 ? -1.17 -51.312 6.145 1 77.69 553 PHE A O 1
ATOM 4501 N N . VAL A 1 554 ? -1.322 -49.094 6.164 1 71.31 554 VAL A N 1
ATOM 4502 C CA . VAL A 1 554 ? -2.375 -49.094 7.176 1 71.31 554 VAL A CA 1
ATOM 4503 C C . VAL A 1 554 ? -3.729 -49.344 6.516 1 71.31 554 VAL A C 1
ATOM 4505 O O . VAL A 1 554 ? -4.562 -50.062 7.051 1 71.31 554 VAL A O 1
ATOM 4508 N N . ILE A 1 555 ? -3.91 -48.812 5.414 1 76.62 555 ILE A N 1
ATOM 4509 C CA . ILE A 1 555 ? -5.25 -48.781 4.84 1 76.62 555 ILE A CA 1
ATOM 4510 C C . ILE A 1 555 ? -5.348 -49.844 3.732 1 76.62 555 ILE A C 1
ATOM 4512 O O . ILE A 1 555 ? -6.277 -50.656 3.713 1 76.62 555 ILE A O 1
ATOM 4516 N N . VAL A 1 556 ? -4.398 -49.906 2.895 1 80.12 556 VAL A N 1
ATOM 4517 C CA . VAL A 1 556 ? -4.508 -50.75 1.703 1 80.12 556 VAL A CA 1
ATOM 4518 C C . VAL A 1 556 ? -4.164 -52.188 2.051 1 80.12 556 VAL A C 1
ATOM 4520 O O . VAL A 1 556 ? -4.93 -53.094 1.745 1 80.12 556 VAL A O 1
ATOM 4523 N N . GLU A 1 557 ? -3.1 -52.344 2.789 1 77.38 557 GLU A N 1
ATOM 4524 C CA . GLU A 1 557 ? -2.648 -53.688 3.086 1 77.38 557 GLU A CA 1
ATOM 4525 C C . GLU A 1 557 ? -3.18 -54.156 4.438 1 77.38 557 GLU A C 1
ATOM 4527 O O . GLU A 1 557 ? -3.092 -55.344 4.762 1 77.38 557 GLU A O 1
ATOM 4532 N N . ASN A 1 558 ? -4.117 -53.344 5.145 1 67.06 558 ASN A N 1
ATOM 4533 C CA . ASN A 1 558 ? -4.777 -53.656 6.406 1 67.06 558 ASN A CA 1
ATOM 4534 C C . ASN A 1 558 ? -3.859 -54.406 7.355 1 67.06 558 ASN A C 1
ATOM 4536 O O . ASN A 1 558 ? -4.262 -55.406 7.941 1 67.06 558 ASN A O 1
ATOM 4540 N N . ARG A 1 559 ? -2.643 -54.156 7.297 1 55.66 559 ARG A N 1
ATOM 4541 C CA . ARG A 1 559 ? -1.745 -54.906 8.164 1 55.66 559 ARG A CA 1
ATOM 4542 C C . ARG A 1 559 ? -2.059 -54.656 9.633 1 55.66 559 ARG A C 1
ATOM 4544 O O . ARG A 1 559 ? -1.949 -53.531 10.109 1 55.66 559 ARG A O 1
ATOM 4551 N N . THR A 1 560 ? -3.316 -55.156 10.148 1 50.53 560 THR A N 1
ATOM 4552 C CA . THR A 1 560 ? -3.91 -55.125 11.477 1 50.53 560 THR A CA 1
ATOM 4553 C C . THR A 1 560 ? -2.84 -54.906 12.539 1 50.53 560 THR A C 1
ATOM 4555 O O . THR A 1 560 ? -3.127 -54.375 13.617 1 50.53 560 THR A O 1
ATOM 4558 N N . GLY A 1 561 ? -1.893 -55.75 12.641 1 47.06 561 GLY A N 1
ATOM 4559 C CA . GLY A 1 561 ? -1.038 -55.906 13.812 1 47.06 561 GLY A CA 1
ATOM 4560 C C . GLY A 1 561 ? -0.164 -54.688 14.055 1 47.06 561 GLY A C 1
ATOM 4561 O O . GLY A 1 561 ? 0.502 -54.594 15.094 1 47.06 561 GLY A O 1
ATOM 4562 N N . ASN A 1 562 ? 0.03 -53.875 13.055 1 46.03 562 ASN A N 1
ATOM 4563 C CA . ASN A 1 562 ? 1.114 -52.906 13.305 1 46.03 562 ASN A CA 1
ATOM 4564 C C . ASN A 1 562 ? 0.581 -51.531 13.68 1 46.03 562 ASN A C 1
ATOM 4566 O O . ASN A 1 562 ? 0.347 -50.719 12.805 1 46.03 562 ASN A O 1
ATOM 4570 N N . THR A 1 563 ? 0.259 -51.344 15 1 55.88 563 THR A N 1
ATOM 4571 C CA . THR A 1 563 ? -0.236 -50.219 15.789 1 55.88 563 THR A CA 1
ATOM 4572 C C . THR A 1 563 ? 0.641 -49 15.586 1 55.88 563 THR A C 1
ATOM 4574 O O . THR A 1 563 ? 0.142 -47.875 15.57 1 55.88 563 THR A O 1
ATOM 4577 N N . GLU A 1 564 ? 1.919 -49.281 15.188 1 54.12 564 GLU A N 1
ATOM 4578 C CA . GLU A 1 564 ? 2.834 -48.156 15.125 1 54.12 564 GLU A CA 1
ATOM 4579 C C . GLU A 1 564 ? 2.549 -47.281 13.906 1 54.12 564 GLU A C 1
ATOM 4581 O O . GLU A 1 564 ? 2.576 -46.031 14 1 54.12 564 GLU A O 1
ATOM 4586 N N . GLU A 1 565 ? 2.238 -47.938 12.828 1 56.97 565 GLU A N 1
ATOM 4587 C CA . GLU A 1 565 ? 1.972 -47.188 11.609 1 56.97 565 GLU A CA 1
ATOM 4588 C C . GLU A 1 565 ? 0.644 -46.438 11.703 1 56.97 565 GLU A C 1
ATOM 4590 O O . GLU A 1 565 ? 0.524 -45.312 11.211 1 56.97 565 GLU A O 1
ATOM 4595 N N . ALA A 1 566 ? -0.249 -47.062 12.266 1 59.75 566 ALA A N 1
ATOM 4596 C CA . ALA A 1 566 ? -1.534 -46.375 12.477 1 59.75 566 ALA A CA 1
ATOM 4597 C C . ALA A 1 566 ? -1.379 -45.156 13.375 1 59.75 566 ALA A C 1
ATOM 4599 O O . ALA A 1 566 ? -1.966 -44.125 13.109 1 59.75 566 ALA A O 1
ATOM 4600 N N . ASP A 1 567 ? -0.623 -45.375 14.352 1 57.72 567 ASP A N 1
ATOM 4601 C CA . ASP A 1 567 ? -0.346 -44.25 15.242 1 57.72 567 ASP A CA 1
ATOM 4602 C C . ASP A 1 567 ? 0.443 -43.156 14.516 1 57.72 567 ASP A C 1
ATOM 4604 O O . ASP A 1 567 ? 0.187 -41.969 14.711 1 57.72 567 ASP A O 1
ATOM 4608 N N . SER A 1 568 ? 1.281 -43.656 13.688 1 54.22 568 SER A N 1
ATOM 4609 C CA . SER A 1 568 ? 2.074 -42.719 12.914 1 54.22 568 SER A CA 1
ATOM 4610 C C . SER A 1 568 ? 1.193 -41.906 11.977 1 54.22 568 SER A C 1
ATOM 4612 O O . SER A 1 568 ? 1.404 -40.688 11.812 1 54.22 568 SER A O 1
ATOM 4614 N N . LEU A 1 569 ? 0.293 -42.531 11.438 1 58.91 569 LEU A N 1
ATOM 4615 C CA . LEU A 1 569 ? -0.638 -41.812 10.555 1 58.91 569 LEU A CA 1
ATOM 4616 C C . LEU A 1 569 ? -1.463 -40.812 11.336 1 58.91 569 LEU A C 1
ATOM 4618 O O . LEU A 1 569 ? -1.635 -39.656 10.898 1 58.91 569 LEU A O 1
ATOM 4622 N N . ARG A 1 570 ? -1.892 -41.188 12.5 1 58.75 570 ARG A N 1
ATOM 4623 C CA . ARG A 1 570 ? -2.662 -40.312 13.352 1 58.75 570 ARG A CA 1
ATOM 4624 C C . ARG A 1 570 ? -1.832 -39.094 13.75 1 58.75 570 ARG A C 1
ATOM 4626 O O . ARG A 1 570 ? -2.318 -37.938 13.703 1 58.75 570 ARG A O 1
ATOM 4633 N N . TYR A 1 571 ? -0.65 -39.375 14.078 1 54.66 571 TYR A N 1
ATOM 4634 C CA . TYR A 1 571 ? 0.22 -38.281 14.508 1 54.66 571 TYR A CA 1
ATOM 4635 C C . TYR A 1 571 ? 0.496 -37.344 13.359 1 54.66 571 TYR A C 1
ATOM 4637 O O . TYR A 1 571 ? 0.5 -36.125 13.547 1 54.66 571 TYR A O 1
ATOM 4645 N N . LEU A 1 572 ? 0.579 -37.969 12.266 1 57.88 572 LEU A N 1
ATOM 4646 C CA . LEU A 1 572 ? 0.835 -37.125 11.086 1 57.88 572 LEU A CA 1
ATOM 4647 C C . LEU A 1 572 ? -0.35 -36.219 10.789 1 57.88 572 LEU A C 1
ATOM 4649 O O . LEU A 1 572 ? -0.168 -35.031 10.5 1 57.88 572 LEU A O 1
ATOM 4653 N N . LEU A 1 573 ? -1.411 -36.719 10.977 1 58.03 573 LEU A N 1
ATOM 4654 C CA . LEU A 1 573 ? -2.627 -35.938 10.688 1 58.03 573 LEU A CA 1
ATOM 4655 C C . LEU A 1 573 ? -2.855 -34.875 11.742 1 58.03 573 LEU A C 1
ATOM 4657 O O . LEU A 1 573 ? -3.311 -33.781 11.414 1 58.03 573 LEU A O 1
ATOM 4661 N N . GLU A 1 574 ? -2.582 -35.094 12.938 1 55.28 574 GLU A N 1
ATOM 4662 C CA . GLU A 1 574 ? -2.688 -34.094 14 1 55.28 574 GLU A CA 1
ATOM 4663 C C . GLU A 1 574 ? -1.7 -32.938 13.781 1 55.28 574 GLU A C 1
ATOM 4665 O O . GLU A 1 574 ? -2.023 -31.781 14.039 1 55.28 574 GLU A O 1
ATOM 4670 N N . ASP A 1 575 ? -0.637 -33.406 13.266 1 51.16 575 ASP A N 1
ATOM 4671 C CA . ASP A 1 575 ? 0.411 -32.406 13.047 1 51.16 575 ASP A CA 1
ATOM 4672 C C . ASP A 1 575 ? 0.036 -31.469 11.906 1 51.16 575 ASP A C 1
ATOM 4674 O O . ASP A 1 575 ? 0.517 -30.328 11.852 1 51.16 575 ASP A O 1
ATOM 4678 N N . LEU A 1 576 ? -0.678 -32 11.117 1 53.31 576 LEU A N 1
ATOM 4679 C CA . LEU A 1 576 ? -1.122 -31.203 9.984 1 53.31 576 LEU A CA 1
ATOM 4680 C C . LEU A 1 576 ? -2.141 -30.156 10.43 1 53.31 576 LEU A C 1
ATOM 4682 O O . LEU A 1 576 ? -2.479 -29.25 9.664 1 53.31 576 LEU A O 1
ATOM 4686 N N . HIS A 1 577 ? -2.529 -30.188 11.742 1 47.09 577 HIS A N 1
ATOM 4687 C CA . HIS A 1 577 ? -3.438 -29.141 12.219 1 47.09 577 HIS A CA 1
ATOM 4688 C C . HIS A 1 577 ? -2.719 -27.812 12.367 1 47.09 577 HIS A C 1
ATOM 4690 O O . HIS A 1 577 ? -1.582 -27.75 12.844 1 47.09 577 HIS A O 1
ATOM 4696 N N . VAL A 1 578 ? -3.023 -26.797 11.695 1 45.09 578 VAL A N 1
ATOM 4697 C CA . VAL A 1 578 ? -2.439 -25.469 11.555 1 45.09 578 VAL A CA 1
ATOM 4698 C C . VAL A 1 578 ? -2.4 -24.781 12.922 1 45.09 578 VAL A C 1
ATOM 4700 O O . VAL A 1 578 ? -3.443 -24.562 13.539 1 45.09 578 VAL A O 1
ATOM 4703 N N . HIS A 1 579 ? -1.386 -25.031 13.75 1 40.59 579 HIS A N 1
ATOM 4704 C CA . HIS A 1 579 ? -1.302 -24.141 14.891 1 40.59 579 HIS A CA 1
ATOM 4705 C C . HIS A 1 579 ? -0.956 -22.719 14.453 1 40.59 579 HIS A C 1
ATOM 4707 O O . HIS A 1 579 ? -0.017 -22.516 13.68 1 40.59 579 HIS A O 1
ATOM 4713 N N . LEU A 1 580 ? -1.954 -21.922 14.555 1 43.09 580 LEU A N 1
ATOM 4714 C CA . LEU A 1 580 ? -1.827 -20.5 14.25 1 43.09 580 LEU A CA 1
ATOM 4715 C C . LEU A 1 580 ? -0.549 -19.938 14.852 1 43.09 580 LEU A C 1
ATOM 4717 O O . LEU A 1 580 ? -0.076 -20.406 15.891 1 43.09 580 LEU A O 1
ATOM 4721 N N . ASN A 1 581 ? 0.3 -19.438 14.172 1 45.28 581 ASN A N 1
ATOM 4722 C CA . ASN A 1 581 ? 1.556 -18.766 14.484 1 45.28 581 ASN A CA 1
ATOM 4723 C C . ASN A 1 581 ? 1.511 -18.109 15.867 1 45.28 581 ASN A C 1
ATOM 4725 O O . ASN A 1 581 ? 0.572 -17.391 16.188 1 45.28 581 ASN A O 1
ATOM 4729 N N . PRO A 1 582 ? 2.357 -18.75 16.719 1 50.81 582 PRO A N 1
ATOM 4730 C CA . PRO A 1 582 ? 2.436 -17.984 17.969 1 50.81 582 PRO A CA 1
ATOM 4731 C C . PRO A 1 582 ? 2.645 -16.5 17.734 1 50.81 582 PRO A C 1
ATOM 4733 O O . PRO A 1 582 ? 3.391 -16.109 16.844 1 50.81 582 PRO A O 1
ATOM 4736 N N . TYR A 1 583 ? 1.794 -15.766 18.062 1 60.88 583 TYR A N 1
ATOM 4737 C CA . TYR A 1 583 ? 1.925 -14.32 18.031 1 60.88 583 TYR A CA 1
ATOM 4738 C C . TYR A 1 583 ? 3.209 -13.867 18.719 1 60.88 583 TYR A C 1
ATOM 4740 O O . TYR A 1 583 ? 3.49 -14.273 19.844 1 60.88 583 TYR A O 1
ATOM 4748 N N . SER A 1 584 ? 4.242 -13.391 17.906 1 68.88 584 SER A N 1
ATOM 4749 C CA . SER A 1 584 ? 5.391 -12.719 18.5 1 68.88 584 SER A CA 1
ATOM 4750 C C . SER A 1 584 ? 5.156 -11.219 18.625 1 68.88 584 SER A C 1
ATOM 4752 O O . SER A 1 584 ? 4.77 -10.562 17.641 1 68.88 584 SER A O 1
ATOM 4754 N N . ASP A 1 585 ? 5.359 -10.734 19.781 1 81.44 585 ASP A N 1
ATOM 4755 C CA . ASP A 1 585 ? 5.184 -9.305 20.016 1 81.44 585 ASP A CA 1
ATOM 4756 C C . ASP A 1 585 ? 6.129 -8.484 19.156 1 81.44 585 ASP A C 1
ATOM 4758 O O . ASP A 1 585 ? 7.344 -8.688 19.188 1 81.44 585 ASP A O 1
ATOM 4762 N N . PRO A 1 586 ? 5.559 -7.672 18.391 1 86.62 586 PRO A N 1
ATOM 4763 C CA . PRO A 1 586 ? 6.406 -6.891 17.484 1 86.62 586 PRO A CA 1
ATOM 4764 C C . PRO A 1 586 ? 7.273 -5.875 18.219 1 86.62 586 PRO A C 1
ATOM 4766 O O . PRO A 1 586 ? 8.242 -5.355 17.656 1 86.62 586 PRO A O 1
ATOM 4769 N N . VAL A 1 587 ? 6.91 -5.504 19.453 1 91.5 587 VAL A N 1
ATOM 4770 C CA . VAL A 1 587 ? 7.695 -4.574 20.25 1 91.5 587 VAL A CA 1
ATOM 4771 C C . VAL A 1 587 ? 8.648 -5.352 21.156 1 91.5 587 VAL A C 1
ATOM 4773 O O . VAL A 1 587 ? 8.211 -6.176 21.969 1 91.5 587 VAL A O 1
ATOM 4776 N N . PRO A 1 588 ? 9.938 -5.074 21 1 87.62 588 PRO A N 1
ATOM 4777 C CA . PRO A 1 588 ? 10.883 -5.758 21.891 1 87.62 588 PRO A CA 1
ATOM 4778 C C . PRO A 1 588 ? 10.648 -5.422 23.375 1 87.62 588 PRO A C 1
ATOM 4780 O O . PRO A 1 588 ? 10.023 -4.402 23.688 1 87.62 588 PRO A O 1
ATOM 4783 N N . HIS A 1 589 ? 11.18 -6.312 24.172 1 86.12 589 HIS A N 1
ATOM 4784 C CA . HIS A 1 589 ? 11.117 -6.051 25.594 1 86.12 589 HIS A CA 1
ATOM 4785 C C . HIS A 1 589 ? 11.859 -4.77 25.953 1 86.12 589 HIS A C 1
ATOM 4787 O O . HIS A 1 589 ? 12.867 -4.434 25.328 1 86.12 589 HIS A O 1
ATOM 4793 N N . LEU A 1 590 ? 11.383 -4.082 27.016 1 88.06 590 LEU A N 1
ATOM 4794 C CA . LEU A 1 590 ? 11.891 -2.777 27.422 1 88.06 590 LEU A CA 1
ATOM 4795 C C . LEU A 1 590 ? 13.398 -2.82 27.641 1 88.06 590 LEU A C 1
ATOM 4797 O O . LEU A 1 590 ? 14.094 -1.829 27.406 1 88.06 590 LEU A O 1
ATOM 4801 N N . LEU A 1 591 ? 13.914 -3.963 28.016 1 83.94 591 LEU A N 1
ATOM 4802 C CA . LEU A 1 591 ? 15.328 -4.074 28.391 1 83.94 591 LEU A CA 1
ATOM 4803 C C . LEU A 1 591 ? 16.172 -4.43 27.172 1 83.94 591 LEU A C 1
ATOM 4805 O O . LEU A 1 591 ? 17.391 -4.543 27.266 1 83.94 591 LEU A O 1
ATOM 4809 N N . THR A 1 592 ? 15.477 -4.527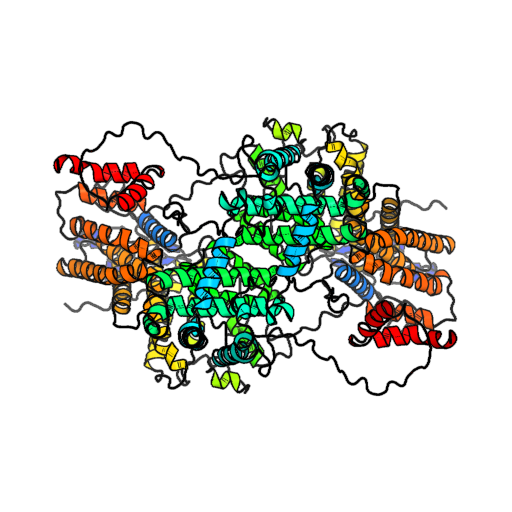 26.031 1 88.5 592 THR A N 1
ATOM 4810 C CA . THR A 1 592 ? 16.203 -4.844 24.797 1 88.5 592 THR A CA 1
ATOM 4811 C C . THR A 1 592 ? 16.141 -3.67 23.828 1 88.5 592 THR A C 1
ATOM 4813 O O . THR A 1 592 ? 15.305 -2.785 23.953 1 88.5 592 THR A O 1
ATOM 4816 N N . SER A 1 593 ? 17.094 -3.676 22.922 1 91.38 593 SER A N 1
ATOM 4817 C CA . SER A 1 593 ? 17.156 -2.592 21.938 1 91.38 593 SER A CA 1
ATOM 4818 C C . SER A 1 593 ? 15.836 -2.467 21.172 1 91.38 593 SER A C 1
ATOM 4820 O O . SER A 1 593 ? 15.305 -3.461 20.672 1 91.38 593 SER A O 1
ATOM 4822 N N . GLN A 1 594 ? 15.367 -1.283 21.125 1 92.94 594 GLN A N 1
ATOM 4823 C CA . GLN A 1 594 ? 14.07 -1.034 20.5 1 92.94 594 GLN A CA 1
ATOM 4824 C C . GLN A 1 594 ? 14.227 -0.769 19 1 92.94 594 GLN A C 1
ATOM 4826 O O . GLN A 1 594 ? 13.477 -1.313 18.188 1 92.94 594 GLN A O 1
ATOM 4831 N N . TYR A 1 595 ? 15.195 0.045 18.688 1 95.06 595 TYR A N 1
ATOM 4832 C CA . TYR A 1 595 ? 15.312 0.583 17.344 1 95.06 595 TYR A CA 1
ATOM 4833 C C . TYR A 1 595 ? 16.562 0.062 16.656 1 95.06 595 TYR A C 1
ATOM 4835 O O . TYR A 1 595 ? 16.5 -0.43 15.523 1 95.06 595 TYR A O 1
ATOM 4843 N N . PHE A 1 596 ? 17.688 0.222 17.375 1 94.81 596 PHE A N 1
ATOM 4844 C CA . PHE A 1 596 ? 18.969 -0.271 16.891 1 94.81 596 PHE A CA 1
ATOM 4845 C C . PHE A 1 596 ? 19.156 -1.741 17.25 1 94.81 596 PHE A C 1
ATOM 4847 O O . PHE A 1 596 ? 19.812 -2.068 18.25 1 94.81 596 PHE A O 1
ATOM 4854 N N . ARG A 1 597 ? 18.641 -2.602 16.375 1 89.94 597 ARG A N 1
ATOM 4855 C CA . ARG A 1 597 ? 18.672 -4.039 16.625 1 89.94 597 ARG A CA 1
ATOM 4856 C C . ARG A 1 597 ? 19.797 -4.711 15.859 1 89.94 597 ARG A C 1
ATOM 4858 O O . ARG A 1 597 ? 20.125 -4.301 14.742 1 89.94 597 ARG A O 1
ATOM 4865 N N . THR A 1 598 ? 20.625 -5.336 16.578 1 76.5 598 THR A N 1
ATOM 4866 C CA . THR A 1 598 ? 21.656 -6.109 15.906 1 76.5 598 THR A CA 1
ATOM 4867 C C . THR A 1 598 ? 21.422 -7.605 16.078 1 76.5 598 THR A C 1
ATOM 4869 O O . THR A 1 598 ? 21.188 -8.078 17.203 1 76.5 598 THR A O 1
ATOM 4872 N N . THR A 1 599 ? 20.672 -8.156 15.375 1 61.22 599 THR A N 1
ATOM 4873 C CA . THR A 1 599 ? 20.469 -9.594 15.516 1 61.22 599 THR A CA 1
ATOM 4874 C C . THR A 1 599 ? 21.797 -10.305 15.781 1 61.22 599 THR A C 1
ATOM 4876 O O . THR A 1 599 ? 22.688 -10.305 14.93 1 61.22 599 THR A O 1
ATOM 4879 N N . LYS A 1 600 ? 22.438 -10.141 17.062 1 47.84 600 LYS A N 1
ATOM 4880 C CA . LYS A 1 600 ? 23.391 -11.219 17.281 1 47.84 600 LYS A CA 1
ATOM 4881 C C . LYS A 1 600 ? 22.781 -12.578 16.969 1 47.84 600 LYS A C 1
ATOM 4883 O O . LYS A 1 600 ? 21.594 -12.805 17.25 1 47.84 600 LYS A O 1
ATOM 4888 N N . PRO A 1 601 ? 23.375 -13.227 16.172 1 37.94 601 PRO A N 1
ATOM 4889 C CA . PRO A 1 601 ? 22.812 -14.578 16.078 1 37.94 601 PRO A CA 1
ATOM 4890 C C . PRO A 1 601 ? 22.422 -15.141 17.438 1 37.94 601 PRO A C 1
ATOM 4892 O O . PRO A 1 601 ? 23.219 -15.125 18.375 1 37.94 601 PRO A O 1
ATOM 4895 N N . SER A 1 602 ? 21.5 -14.68 18.094 1 33.28 602 SER A N 1
ATOM 4896 C CA . SER A 1 602 ? 21.203 -15.414 19.312 1 33.28 602 SER A CA 1
ATOM 4897 C C . SER A 1 602 ? 21.797 -16.812 19.281 1 33.28 602 SER A C 1
ATOM 4899 O O . SER A 1 602 ? 21.656 -17.531 18.297 1 33.28 602 SER A O 1
ATOM 4901 N N . ASP A 1 603 ? 22.859 -16.953 20.234 1 29.89 603 ASP A N 1
ATOM 4902 C CA . ASP A 1 603 ? 23.172 -18.328 20.641 1 29.89 603 ASP A CA 1
ATOM 4903 C C . ASP A 1 603 ? 21.922 -19.094 21.031 1 29.89 603 ASP A C 1
ATOM 4905 O O . ASP A 1 603 ? 21.297 -18.797 22.047 1 29.89 603 ASP A O 1
ATOM 4909 N N . PHE A 1 604 ? 21.156 -19.328 20.391 1 27.27 604 PHE A N 1
ATOM 4910 C CA . PHE A 1 604 ? 20.359 -20.484 20.797 1 27.27 604 PHE A CA 1
ATOM 4911 C C . PHE A 1 604 ? 21.234 -21.5 21.516 1 27.27 604 PHE A C 1
ATOM 4913 O O . PHE A 1 604 ? 21.781 -22.406 20.875 1 27.27 604 PHE A O 1
ATOM 4920 N N . GLU A 1 605 ? 22.125 -21.109 22.562 1 27.56 605 GLU A N 1
ATOM 4921 C CA . GLU A 1 605 ? 22.469 -22.156 23.531 1 27.56 605 GLU A CA 1
ATOM 4922 C C . GLU A 1 605 ? 21.266 -22.594 24.328 1 27.56 605 GLU A C 1
ATOM 4924 O O . GLU A 1 605 ? 20.938 -22 25.359 1 27.56 605 GLU A O 1
ATOM 4929 N N . GLY A 1 606 ? 20.188 -22.781 23.891 1 27.33 606 GLY A N 1
ATOM 4930 C CA . GLY A 1 606 ? 19.453 -23.703 24.75 1 27.33 606 GLY A CA 1
ATOM 4931 C C . GLY A 1 606 ? 20.328 -24.828 25.281 1 27.33 606 GLY A C 1
ATOM 4932 O O . GLY A 1 606 ? 21.109 -25.422 24.547 1 27.33 606 GLY A O 1
ATOM 4933 N N . ASN A 1 607 ? 20.859 -24.766 26.531 1 23.48 607 ASN A N 1
ATOM 4934 C CA . ASN A 1 607 ? 21.094 -25.984 27.328 1 23.48 607 ASN A CA 1
ATOM 4935 C C . ASN A 1 607 ? 20.125 -27.094 26.938 1 23.48 607 ASN A C 1
ATOM 4937 O O . ASN A 1 607 ? 18.922 -27 27.156 1 23.48 607 ASN A O 1
ATOM 4941 N N . VAL A 1 608 ? 20.547 -27.828 25.969 1 25.48 608 VAL A N 1
ATOM 4942 C CA . VAL A 1 608 ? 20.219 -29.234 25.859 1 25.48 608 VAL A CA 1
ATOM 4943 C C . VAL A 1 608 ? 20.562 -29.953 27.172 1 25.48 608 VAL A C 1
ATOM 4945 O O . VAL A 1 608 ? 21.734 -30.219 27.453 1 25.48 608 VAL A O 1
ATOM 4948 N N . ASP A 1 609 ? 20.359 -29.656 28.297 1 24.52 609 ASP A N 1
ATOM 4949 C CA . ASP A 1 609 ? 20.469 -30.75 29.266 1 24.52 609 ASP A CA 1
ATOM 4950 C C . ASP A 1 609 ? 20.297 -32.094 28.578 1 24.52 609 ASP A C 1
ATOM 4952 O O . ASP A 1 609 ? 19.703 -32.188 27.5 1 24.52 609 ASP A O 1
ATOM 4956 N N . GLU A 1 610 ? 20.812 -33.312 29.266 1 22.94 610 GLU A N 1
ATOM 4957 C CA . GLU A 1 610 ? 20.969 -34.75 29.031 1 22.94 610 GLU A CA 1
ATOM 4958 C C . GLU A 1 610 ? 19.797 -35.344 28.25 1 22.94 610 GLU A C 1
ATOM 4960 O O . GLU A 1 610 ? 18.766 -35.688 28.828 1 22.94 610 GLU A O 1
ATOM 4965 N N . LEU A 1 611 ? 19.266 -35.031 27.25 1 23.52 611 LEU A N 1
ATOM 4966 C CA . LEU A 1 611 ? 19.016 -36.344 26.719 1 23.52 611 LEU A CA 1
ATOM 4967 C C . LEU A 1 611 ? 20.312 -37.031 26.312 1 23.52 611 LEU A C 1
ATOM 4969 O O . LEU A 1 611 ? 21.109 -36.469 25.562 1 23.52 611 LEU A O 1
ATOM 4973 N N . LYS A 1 612 ? 20.875 -37.938 26.922 1 23.55 612 LYS A N 1
ATOM 4974 C CA . LYS A 1 612 ? 21.875 -39 26.734 1 23.55 612 LYS A CA 1
ATOM 4975 C C . LYS A 1 612 ? 22 -39.375 25.266 1 23.55 612 LYS A C 1
ATOM 4977 O O . LYS A 1 612 ? 21 -39.406 24.547 1 23.55 612 LYS A O 1
ATOM 4982 N N . PRO A 1 613 ? 23.281 -39.406 24.688 1 24.03 613 PRO A N 1
ATOM 4983 C CA . PRO A 1 613 ? 23.781 -39.969 23.422 1 24.03 613 PRO A CA 1
ATOM 4984 C C . PRO A 1 613 ? 22.938 -41.125 22.938 1 24.03 613 PRO A C 1
ATOM 4986 O O . PRO A 1 613 ? 22.766 -42.125 23.656 1 24.03 613 PRO A O 1
ATOM 4989 N N . PHE A 1 614 ? 21.891 -41.188 22.234 1 22.38 614 PHE A N 1
ATOM 4990 C CA . PHE A 1 614 ? 22.047 -42.5 21.656 1 22.38 614 PHE A CA 1
ATOM 4991 C C . PHE A 1 614 ? 23.25 -42.562 20.734 1 22.38 614 PHE A C 1
ATOM 4993 O O . PHE A 1 614 ? 23.625 -41.562 20.141 1 22.38 614 PHE A O 1
ATOM 5000 N N . ASP A 1 615 ? 24.297 -43.5 20.562 1 22.56 615 ASP A N 1
ATOM 5001 C CA . ASP A 1 615 ? 25.562 -44 20.031 1 22.56 615 ASP A CA 1
ATOM 5002 C C . ASP A 1 615 ? 25.641 -43.812 18.516 1 22.56 615 ASP A C 1
ATOM 5004 O O . ASP A 1 615 ? 26.719 -43.906 17.922 1 22.56 615 ASP A O 1
ATOM 5008 N N . GLY A 1 616 ? 24.797 -44.031 17.531 1 20.91 616 GLY A N 1
ATOM 5009 C CA . GLY A 1 616 ? 25.328 -44.594 16.297 1 20.91 616 GLY A CA 1
ATOM 5010 C C . GLY A 1 616 ? 26.016 -43.562 15.43 1 20.91 616 GLY A C 1
ATOM 5011 O O . GLY A 1 616 ? 25.875 -42.375 15.648 1 20.91 616 GLY A O 1
ATOM 5012 N N . SER A 1 617 ? 26.969 -43.812 14.289 1 21.86 617 SER A N 1
ATOM 5013 C CA . SER A 1 617 ? 27.984 -43.594 13.266 1 21.86 617 SER A CA 1
ATOM 5014 C C . SER A 1 617 ? 27.516 -42.625 12.188 1 21.86 617 SER A C 1
ATOM 5016 O O . SER A 1 617 ? 28.234 -42.375 11.227 1 21.86 617 SER A O 1
ATOM 5018 N N . VAL A 1 618 ? 26.344 -42.375 11.727 1 23.05 618 VAL A N 1
ATOM 5019 C CA . VAL A 1 618 ? 26.188 -42.312 10.273 1 23.05 618 VAL A CA 1
ATOM 5020 C C . VAL A 1 618 ? 26.688 -40.938 9.781 1 23.05 618 VAL A C 1
ATOM 5022 O O . VAL A 1 618 ? 26.484 -39.906 10.438 1 23.05 618 VAL A O 1
ATOM 5025 N N . GLY A 1 619 ? 27.578 -40.719 8.711 1 21.11 619 GLY A N 1
ATOM 5026 C CA . GLY A 1 619 ? 28.5 -39.906 7.922 1 21.11 619 GLY A CA 1
ATOM 5027 C C . GLY A 1 619 ? 27.938 -38.531 7.559 1 21.11 619 GLY A C 1
ATOM 5028 O O . GLY A 1 619 ? 26.75 -38.281 7.781 1 21.11 619 GLY A O 1
ATOM 5029 N N . LEU A 1 620 ? 28.578 -37.781 6.457 1 23.3 620 LEU A N 1
ATOM 5030 C CA . LEU A 1 620 ? 28.734 -36.469 5.816 1 23.3 620 LEU A CA 1
ATOM 5031 C C . LEU A 1 620 ? 27.375 -35.906 5.43 1 23.3 620 LEU A C 1
ATOM 5033 O O . LEU A 1 620 ? 27.281 -34.75 5.039 1 23.3 620 LEU A O 1
ATOM 5037 N N . GLY A 1 621 ? 26.469 -36.812 4.727 1 24.89 621 GLY A N 1
ATOM 5038 C CA . GLY A 1 621 ? 25.094 -36.875 4.246 1 24.89 621 GLY A CA 1
ATOM 5039 C C . GLY A 1 621 ? 24.094 -36.25 5.203 1 24.89 621 GLY A C 1
ATOM 5040 O O . GLY A 1 621 ? 22.891 -36.438 5.051 1 24.89 621 GLY A O 1
ATOM 5041 N N . HIS A 1 622 ? 24.484 -35.688 6.34 1 26.73 622 HIS A N 1
ATOM 5042 C CA . HIS A 1 622 ? 24.047 -35.438 7.707 1 26.73 622 HIS A CA 1
ATOM 5043 C C . HIS A 1 622 ? 23.484 -34.031 7.859 1 26.73 622 HIS A C 1
ATOM 5045 O O . HIS A 1 622 ? 22.703 -33.75 8.766 1 26.73 622 HIS A O 1
ATOM 5051 N N . ARG A 1 623 ? 24.141 -33.125 7.098 1 29.52 623 ARG A N 1
ATOM 5052 C CA . ARG A 1 623 ? 23.906 -31.75 7.527 1 29.52 623 ARG A CA 1
ATOM 5053 C C . ARG A 1 623 ? 22.469 -31.312 7.215 1 29.52 623 ARG A C 1
ATOM 5055 O O . ARG A 1 623 ? 21.859 -30.562 7.988 1 29.52 623 ARG A O 1
ATOM 5062 N N . VAL A 1 624 ? 22.281 -31.5 5.922 1 28.8 624 VAL A N 1
ATOM 5063 C CA . VAL A 1 624 ? 20.938 -31.25 5.418 1 28.8 624 VAL A CA 1
ATOM 5064 C C . VAL A 1 624 ? 19.922 -31.969 6.297 1 28.8 624 VAL A C 1
ATOM 5066 O O . VAL A 1 624 ? 18.844 -31.422 6.59 1 28.8 624 VAL A O 1
ATOM 5069 N N . GLU A 1 625 ? 20.312 -33.188 6.734 1 30.42 625 GLU A N 1
ATOM 5070 C CA . GLU A 1 625 ? 19.562 -34.062 7.645 1 30.42 625 GLU A CA 1
ATOM 5071 C C . GLU A 1 625 ? 19.484 -33.469 9.047 1 30.42 625 GLU A C 1
ATOM 5073 O O . GLU A 1 625 ? 18.453 -33.5 9.695 1 30.42 625 GLU A O 1
ATOM 5078 N N . ASP A 1 626 ? 20.625 -32.938 9.492 1 33.19 626 ASP A N 1
ATOM 5079 C CA . ASP A 1 626 ? 20.75 -32.406 10.844 1 33.19 626 ASP A CA 1
ATOM 5080 C C . ASP A 1 626 ? 19.922 -31.141 11 1 33.19 626 ASP A C 1
ATOM 5082 O O . ASP A 1 626 ? 19.25 -30.953 12.016 1 33.19 626 ASP A O 1
ATOM 5086 N N . GLU A 1 627 ? 20.062 -30.281 10.062 1 33.31 627 GLU A N 1
ATOM 5087 C CA . GLU A 1 627 ? 19.438 -28.969 10.164 1 33.31 627 GLU A CA 1
ATOM 5088 C C . GLU A 1 627 ? 17.922 -29.078 10.023 1 33.31 627 GLU A C 1
ATOM 5090 O O . GLU A 1 627 ? 17.172 -28.375 10.719 1 33.31 627 GLU A O 1
ATOM 5095 N N . ILE A 1 628 ? 17.422 -29.953 9.25 1 35.59 628 ILE A N 1
ATOM 5096 C CA . ILE A 1 628 ? 16.047 -30.438 9.297 1 35.59 628 ILE A CA 1
ATOM 5097 C C . ILE A 1 628 ? 15.766 -31.047 10.672 1 35.59 628 ILE A C 1
ATOM 5099 O O . ILE A 1 628 ? 14.703 -30.797 11.25 1 35.59 628 ILE A O 1
ATOM 5103 N N . GLN A 1 629 ? 16.734 -31.828 11.211 1 35.41 629 GLN A N 1
ATOM 5104 C CA . GLN A 1 629 ? 16.578 -32.438 12.531 1 35.41 629 GLN A CA 1
ATOM 5105 C C . GLN A 1 629 ? 16.516 -31.375 13.625 1 35.41 629 GLN A C 1
ATOM 5107 O O . GLN A 1 629 ? 15.695 -31.469 14.531 1 35.41 629 GLN A O 1
ATOM 5112 N N . LYS A 1 630 ? 17.359 -30.438 13.625 1 39.31 630 LYS A N 1
ATOM 5113 C CA . LYS A 1 630 ? 17.391 -29.375 14.633 1 39.31 630 LYS A CA 1
ATOM 5114 C C . LYS A 1 630 ? 16.156 -28.484 14.523 1 39.31 630 LYS A C 1
ATOM 5116 O O . LYS A 1 630 ? 15.539 -28.141 15.531 1 39.31 630 LYS A O 1
ATOM 5121 N N . LEU A 1 631 ? 15.773 -28.031 13.438 1 37.06 631 LEU A N 1
ATOM 5122 C CA . LEU A 1 631 ? 14.523 -27.312 13.172 1 37.06 631 LEU A CA 1
ATOM 5123 C C . LEU A 1 631 ? 13.328 -28.125 13.656 1 37.06 631 LEU A C 1
ATOM 5125 O O . LEU A 1 631 ? 12.406 -27.578 14.273 1 37.06 631 LEU A O 1
ATOM 5129 N N . LEU A 1 632 ? 13.398 -29.359 13.422 1 40.19 632 LEU A N 1
ATOM 5130 C CA . LEU A 1 632 ? 12.422 -30.297 13.977 1 40.19 632 LEU A CA 1
ATOM 5131 C C . LEU A 1 632 ? 12.594 -30.422 15.484 1 40.19 632 LEU A C 1
ATOM 5133 O O . LEU A 1 632 ? 11.609 -30.578 16.219 1 40.19 632 LEU A O 1
ATOM 5137 N N . THR A 1 633 ? 13.758 -30.422 16 1 39.94 633 THR A N 1
ATOM 5138 C CA . THR A 1 633 ? 14.008 -30.547 17.438 1 39.94 633 THR A CA 1
ATOM 5139 C C . THR A 1 633 ? 13.57 -29.281 18.172 1 39.94 633 THR A C 1
ATOM 5141 O O . THR A 1 633 ? 12.914 -29.359 19.219 1 39.94 633 THR A O 1
ATOM 5144 N N . ASP A 1 634 ? 13.953 -28.141 17.922 1 37.12 634 ASP A N 1
ATOM 5145 C CA . ASP A 1 634 ? 13.719 -26.906 18.641 1 37.12 634 ASP A CA 1
ATOM 5146 C C . ASP A 1 634 ? 12.266 -26.453 18.5 1 37.12 634 ASP A C 1
ATOM 5148 O O . ASP A 1 634 ? 11.703 -25.828 19.406 1 37.12 634 ASP A O 1
ATOM 5152 N N . THR A 1 635 ? 11.695 -26.578 17.359 1 34.16 635 THR A N 1
ATOM 5153 C CA . THR A 1 635 ? 10.266 -26.312 17.188 1 34.16 635 THR A CA 1
ATOM 5154 C C . THR A 1 635 ? 9.445 -27.5 17.672 1 34.16 635 THR A C 1
ATOM 5156 O O . THR A 1 635 ? 8.219 -27.531 17.5 1 34.16 635 THR A O 1
ATOM 5159 N N . GLY A 1 636 ? 10.039 -28.453 18.391 1 32.09 636 GLY A N 1
ATOM 5160 C CA . GLY A 1 636 ? 9.547 -29.719 18.906 1 32.09 636 GLY A CA 1
ATOM 5161 C C . GLY A 1 636 ? 9.289 -30.75 17.812 1 32.09 636 GLY A C 1
ATOM 5162 O O . GLY A 1 636 ? 8.828 -31.844 18.109 1 32.09 636 GLY A O 1
ATOM 5163 N N . TRP A 1 637 ? 9.469 -30.25 16.75 1 34.38 637 TRP A N 1
ATOM 5164 C CA . TRP A 1 637 ? 9.328 -31.281 15.719 1 34.38 637 TRP A CA 1
ATOM 5165 C C . TRP A 1 637 ? 10.5 -32.25 15.758 1 34.38 637 TRP A C 1
ATOM 5167 O O . TRP A 1 637 ? 10.383 -33.406 15.312 1 34.38 637 TRP A O 1
ATOM 5177 N N . SER A 1 638 ? 11.562 -31.922 16.172 1 36.75 638 SER A N 1
ATOM 5178 C CA . SER A 1 638 ? 12.648 -32.906 16.344 1 36.75 638 SER A CA 1
ATOM 5179 C C . SER A 1 638 ? 12.211 -34.062 17.219 1 36.75 638 SER A C 1
ATOM 5181 O O . SER A 1 638 ? 12.445 -35.219 16.859 1 36.75 638 SER A O 1
ATOM 5183 N N . ASP A 1 639 ? 11.867 -33.781 18.375 1 34.59 639 ASP A N 1
ATOM 5184 C CA . ASP A 1 639 ? 11.445 -34.875 19.25 1 34.59 639 ASP A CA 1
ATOM 5185 C C . ASP A 1 639 ? 10.336 -35.688 18.594 1 34.59 639 ASP A C 1
ATOM 5187 O O . ASP A 1 639 ? 10.32 -36.938 18.703 1 34.59 639 ASP A O 1
ATOM 5191 N N . VAL A 1 640 ? 9.633 -35.094 17.812 1 32.28 640 VAL A N 1
ATOM 5192 C CA . VAL A 1 640 ? 8.578 -35.812 17.094 1 32.28 640 VAL A CA 1
ATOM 5193 C C . VAL A 1 640 ? 9.156 -36.531 15.883 1 32.28 640 VAL A C 1
ATOM 5195 O O . VAL A 1 640 ? 8.875 -37.688 15.656 1 32.28 640 VAL A O 1
ATOM 5198 N N . LEU A 1 641 ? 10.016 -35.812 15.211 1 34.28 641 LEU A N 1
ATOM 5199 C CA . LEU A 1 641 ? 10.672 -36.594 14.148 1 34.28 641 LEU A CA 1
ATOM 5200 C C . LEU A 1 641 ? 11.711 -37.531 14.719 1 34.28 641 LEU A C 1
ATOM 5202 O O . LEU A 1 641 ? 11.828 -38.688 14.266 1 34.28 641 LEU A O 1
ATOM 5206 N N . MET A 1 642 ? 12.492 -37.156 15.531 1 34.53 642 MET A N 1
ATOM 5207 C CA . MET A 1 642 ? 13.453 -38.094 16.109 1 34.53 642 MET A CA 1
ATOM 5208 C C . MET A 1 642 ? 12.742 -39.219 16.844 1 34.53 642 MET A C 1
ATOM 5210 O O . MET A 1 642 ? 13.18 -40.375 16.797 1 34.53 642 MET A O 1
ATOM 5214 N N . LYS A 1 643 ? 11.836 -38.969 17.594 1 32.09 643 LYS A N 1
ATOM 5215 C CA . LYS A 1 643 ? 11.125 -40.062 18.25 1 32.09 643 LYS A CA 1
ATOM 5216 C C . LYS A 1 643 ? 10.383 -40.938 17.234 1 32.09 643 LYS A C 1
ATOM 5218 O O . LYS A 1 643 ? 10.258 -42.156 17.422 1 32.09 643 LYS A O 1
ATOM 5223 N N . ILE A 1 644 ? 10.047 -40.406 16.266 1 30.77 644 ILE A N 1
ATOM 5224 C CA . ILE A 1 644 ? 9.453 -41.219 15.219 1 30.77 644 ILE A CA 1
ATOM 5225 C C . ILE A 1 644 ? 10.555 -41.938 14.422 1 30.77 644 ILE A C 1
ATOM 5227 O O . ILE A 1 644 ? 10.406 -43.094 14.055 1 30.77 644 ILE A O 1
ATOM 5231 N N . PHE A 1 645 ? 11.594 -41.219 14.125 1 30.3 645 PHE A N 1
ATOM 5232 C CA . PHE A 1 645 ? 12.609 -41.906 13.336 1 30.3 645 PHE A CA 1
ATOM 5233 C C . PHE A 1 645 ? 13.703 -42.469 14.234 1 30.3 645 PHE A C 1
ATOM 5235 O O . PHE A 1 645 ? 14.711 -42.969 13.742 1 30.3 645 PHE A O 1
ATOM 5242 N N . GLN A 1 646 ? 13.789 -42.25 15.445 1 29.44 646 GLN A N 1
ATOM 5243 C CA . GLN A 1 646 ? 14.891 -42.844 16.188 1 29.44 646 GLN A CA 1
ATOM 5244 C C . GLN A 1 646 ? 14.766 -44.375 16.203 1 29.44 646 GLN A C 1
ATOM 5246 O O . GLN A 1 646 ? 15.75 -45.062 16.438 1 29.44 646 GLN A O 1
ATOM 5251 N N . PRO A 1 647 ? 13.711 -44.969 16.234 1 27.78 647 PRO A N 1
ATOM 5252 C CA . PRO A 1 647 ? 14.133 -46.312 16.531 1 27.78 647 PRO A CA 1
ATOM 5253 C C . PRO A 1 647 ? 15.031 -46.906 15.461 1 27.78 647 PRO A C 1
ATOM 5255 O O . PRO A 1 647 ? 15.961 -47.688 15.773 1 27.78 647 PRO A O 1
ATOM 5258 N N . SER A 1 648 ? 14.766 -46.844 14.234 1 26.52 648 SER A N 1
ATOM 5259 C CA . SER A 1 648 ? 15.625 -47.75 13.477 1 26.52 648 SER A CA 1
ATOM 5260 C C . SER A 1 648 ? 17.047 -47.188 13.359 1 26.52 648 SER A C 1
ATOM 5262 O O . SER A 1 648 ? 17.906 -47.812 12.734 1 26.52 648 SER A O 1
ATOM 5264 N N . MET A 1 649 ? 17.375 -46.062 13.68 1 24.88 649 MET A N 1
ATOM 5265 C CA . MET A 1 649 ? 18.828 -45.906 13.492 1 24.88 649 MET A CA 1
ATOM 5266 C C . MET A 1 649 ? 19.594 -46.719 14.539 1 24.88 649 MET A C 1
ATOM 5268 O O . MET A 1 649 ? 20.812 -46.844 14.453 1 24.88 649 MET A O 1
ATOM 5272 N N . ASN A 1 650 ? 19.016 -47.156 15.539 1 25.19 650 ASN A N 1
ATOM 5273 C CA . ASN A 1 650 ? 19.828 -48.125 16.297 1 25.19 650 ASN A CA 1
ATOM 5274 C C . ASN A 1 650 ? 19.891 -49.469 15.609 1 25.19 650 ASN A C 1
ATOM 5276 O O . ASN A 1 650 ? 20.812 -50.25 15.852 1 25.19 650 ASN A O 1
ATOM 5280 N N . ASP A 1 651 ? 18.984 -49.969 14.859 1 24.59 651 ASP A N 1
ATOM 5281 C CA . ASP A 1 651 ? 19.312 -51.25 14.273 1 24.59 651 ASP A CA 1
ATOM 5282 C C . ASP A 1 651 ? 20.125 -51.094 12.992 1 24.59 651 ASP A C 1
ATOM 5284 O O . ASP A 1 651 ? 20.5 -52.094 12.359 1 24.59 651 ASP A O 1
ATOM 5288 N N . LEU A 1 652 ? 20.281 -49.938 12.336 1 20.94 652 LEU A N 1
ATOM 5289 C CA . LEU A 1 652 ? 21.375 -49.969 11.367 1 20.94 652 LEU A CA 1
ATOM 5290 C C . LEU A 1 652 ? 22.703 -49.594 12.031 1 20.94 652 LEU A C 1
ATOM 5292 O O . LEU A 1 652 ? 23.719 -49.438 11.359 1 20.94 652 LEU A O 1
ATOM 5296 N N . GLN A 1 653 ? 22.812 -49.469 13.375 1 19.86 653 GLN A N 1
ATOM 5297 C CA . GLN A 1 653 ? 24.125 -49.844 13.883 1 19.86 653 GLN A CA 1
ATOM 5298 C C . GLN A 1 653 ? 24.312 -51.344 13.93 1 19.86 653 GLN A C 1
ATOM 5300 O O . GLN A 1 653 ? 23.422 -52.062 14.367 1 19.86 653 GLN A O 1
ATOM 5305 N N . MET B 1 1 ? -26.438 52.531 23.688 1 19.59 1 MET B N 1
ATOM 5306 C CA . MET B 1 1 ? -27.234 51.469 23.094 1 19.59 1 MET B CA 1
ATOM 5307 C C . MET B 1 1 ? -26.578 50.094 23.328 1 19.59 1 MET B C 1
ATOM 5309 O O . MET B 1 1 ? -25.438 49.875 22.891 1 19.59 1 MET B O 1
ATOM 5313 N N . LYS B 1 2 ? -26.828 49.344 24.406 1 25.08 2 LYS B N 1
ATOM 5314 C CA . LYS B 1 2 ? -26.391 48.031 24.875 1 25.08 2 LYS B CA 1
ATOM 5315 C C . LYS B 1 2 ? -26.531 47 23.766 1 25.08 2 LYS B C 1
ATOM 5317 O O . LYS B 1 2 ? -27.625 46.844 23.203 1 25.08 2 LYS B O 1
ATOM 5322 N N . TYR B 1 3 ? -25.531 46.844 23 1 25.73 3 TYR B N 1
ATOM 5323 C CA . TYR B 1 3 ? -25.359 45.719 22.109 1 25.73 3 TYR B CA 1
ATOM 5324 C C . TYR B 1 3 ? -25.906 44.438 22.734 1 25.73 3 TYR B C 1
ATOM 5326 O O . TYR B 1 3 ? -25.484 44.031 23.828 1 25.73 3 TYR B O 1
ATOM 5334 N N . THR B 1 4 ? -27.234 44.188 22.703 1 30.89 4 THR B N 1
ATOM 5335 C CA . THR B 1 4 ? -28.016 43.062 23.172 1 30.89 4 THR B CA 1
ATOM 5336 C C . THR B 1 4 ? -27.266 41.75 22.953 1 30.89 4 THR B C 1
ATOM 5338 O O . THR B 1 4 ? -26.359 41.688 22.125 1 30.89 4 THR B O 1
ATOM 5341 N N . SER B 1 5 ? -27.547 40.812 23.797 1 32.81 5 SER B N 1
ATOM 5342 C CA . SER B 1 5 ? -27.172 39.406 24.062 1 32.81 5 SER B CA 1
ATOM 5343 C C . SER B 1 5 ? -27.141 38.594 22.781 1 32.81 5 SER B C 1
ATOM 5345 O O . SER B 1 5 ? -28.109 38.562 22.016 1 32.81 5 SER B O 1
ATOM 5347 N N . SER B 1 6 ? -26.016 38.344 22.109 1 36.88 6 SER B N 1
ATOM 5348 C CA . SER B 1 6 ? -25.484 37.625 20.953 1 36.88 6 SER B CA 1
ATOM 5349 C C . SER B 1 6 ? -26.188 36.281 20.781 1 36.88 6 SER B C 1
ATOM 5351 O O . SER B 1 6 ? -26.312 35.531 21.734 1 36.88 6 SER B O 1
ATOM 5353 N N . ALA B 1 7 ? -27.203 36.062 20 1 41.88 7 ALA B N 1
ATOM 5354 C CA . ALA B 1 7 ? -27.906 34.875 19.562 1 41.88 7 ALA B CA 1
ATOM 5355 C C . ALA B 1 7 ? -26.953 33.688 19.453 1 41.88 7 ALA B C 1
ATOM 5357 O O . ALA B 1 7 ? -25.797 33.844 19.047 1 41.88 7 ALA B O 1
ATOM 5358 N N . PRO B 1 8 ? -27.203 32.625 20.266 1 47.84 8 PRO B N 1
ATOM 5359 C CA . PRO B 1 8 ? -26.359 31.438 20.281 1 47.84 8 PRO B CA 1
ATOM 5360 C C . PRO B 1 8 ? -26.016 30.922 18.891 1 47.84 8 PRO B C 1
ATOM 5362 O O . PRO B 1 8 ? -26.797 31.094 17.953 1 47.84 8 PRO B O 1
ATOM 5365 N N . ASP B 1 9 ? -24.75 30.719 18.578 1 60.69 9 ASP B N 1
ATOM 5366 C CA . ASP B 1 9 ? -24.125 30.234 17.344 1 60.69 9 ASP B CA 1
ATOM 5367 C C . ASP B 1 9 ? -24.672 28.859 16.953 1 60.69 9 ASP B C 1
ATOM 5369 O O . ASP B 1 9 ? -23.906 27.906 16.812 1 60.69 9 ASP B O 1
ATOM 5373 N N . PHE B 1 10 ? -26.031 28.625 17.188 1 66.81 10 PHE B N 1
ATOM 5374 C CA . PHE B 1 10 ? -26.562 27.344 16.75 1 66.81 10 PHE B CA 1
ATOM 5375 C C . PHE B 1 10 ? -27.781 27.531 15.852 1 66.81 10 PHE B C 1
ATOM 5377 O O . PHE B 1 10 ? -28.438 28.562 15.922 1 66.81 10 PHE B O 1
ATOM 5384 N N . ILE B 1 11 ? -27.938 26.719 14.867 1 73.62 11 ILE B N 1
ATOM 5385 C CA . ILE B 1 11 ? -29.156 26.656 14.078 1 73.62 11 ILE B CA 1
ATOM 5386 C C . ILE B 1 11 ? -30.156 25.719 14.758 1 73.62 11 ILE B C 1
ATOM 5388 O O . ILE B 1 11 ? -29.828 24.578 15.102 1 73.62 11 ILE B O 1
ATOM 5392 N N . ARG B 1 12 ? -31.266 26.344 15.047 1 78.38 12 ARG B N 1
ATOM 5393 C CA . ARG B 1 12 ? -32.312 25.609 15.766 1 78.38 12 ARG B CA 1
ATOM 5394 C C . ARG B 1 12 ? -32.844 24.453 14.93 1 78.38 12 ARG B C 1
ATOM 5396 O O . ARG B 1 12 ? -33.031 24.594 13.719 1 78.38 12 ARG B O 1
ATOM 5403 N N . LYS B 1 13 ? -32.875 23.219 15.508 1 78.12 13 LYS B N 1
ATOM 5404 C CA . LYS B 1 13 ? -33.531 22.078 14.883 1 78.12 13 LYS B CA 1
ATOM 5405 C C . LYS B 1 13 ? -35.031 22.094 15.164 1 78.12 13 LYS B C 1
ATOM 5407 O O . LYS B 1 13 ? -35.469 22.266 16.312 1 78.12 13 LYS B O 1
ATOM 5412 N N . THR B 1 14 ? -35.844 22.078 14.117 1 81.31 14 THR B N 1
ATOM 5413 C CA . THR B 1 14 ? -37.281 22.109 14.281 1 81.31 14 THR B CA 1
ATOM 5414 C C . THR B 1 14 ? -37.969 21.078 13.375 1 81.31 14 THR B C 1
ATOM 5416 O O . THR B 1 14 ? -37.344 20.562 12.445 1 81.31 14 THR B O 1
ATOM 5419 N N . LYS B 1 15 ? -39.125 20.625 13.695 1 83.94 15 LYS B N 1
ATOM 5420 C CA . LYS B 1 15 ? -39.875 19.641 12.906 1 83.94 15 LYS B CA 1
ATOM 5421 C C . LYS B 1 15 ? -40.531 20.312 11.695 1 83.94 15 LYS B C 1
ATOM 5423 O O . LYS B 1 15 ? -40.719 19.672 10.664 1 83.94 15 LYS B O 1
ATOM 5428 N N . ARG B 1 16 ? -40.938 21.625 11.844 1 84.88 16 ARG B N 1
ATOM 5429 C CA . ARG B 1 16 ? -41.562 22.359 10.758 1 84.88 16 ARG B CA 1
ATOM 5430 C C . ARG B 1 16 ? -40.875 23.688 10.516 1 84.88 16 ARG B C 1
ATOM 5432 O O . ARG B 1 16 ? -40.375 24.312 11.453 1 84.88 16 ARG B O 1
ATOM 5439 N N . LYS B 1 17 ? -40.844 24.109 9.25 1 87.25 17 LYS B N 1
ATOM 5440 C CA . LYS B 1 17 ? -40.188 25.375 8.93 1 87.25 17 LYS B CA 1
ATOM 5441 C C . LYS B 1 17 ? -41.031 26.562 9.375 1 87.25 17 LYS B C 1
ATOM 5443 O O . LYS B 1 17 ? -42.25 26.609 9.125 1 87.25 17 LYS B O 1
ATOM 5448 N N . PRO B 1 18 ? -40.438 27.422 10.07 1 84.94 18 PRO B N 1
ATOM 5449 C CA . PRO B 1 18 ? -41.188 28.625 10.453 1 84.94 18 PRO B CA 1
ATOM 5450 C C . PRO B 1 18 ? -41.594 29.469 9.25 1 84.94 18 PRO B C 1
ATOM 5452 O O . PRO B 1 18 ? -40.781 29.688 8.344 1 84.94 18 PRO B O 1
ATOM 5455 N N . LEU B 1 19 ? -42.75 29.953 9.234 1 88.19 19 LEU B N 1
ATOM 5456 C CA . LEU B 1 19 ? -43.25 30.734 8.117 1 88.19 19 LEU B CA 1
ATOM 5457 C C . LEU B 1 19 ? -43.281 32.219 8.469 1 88.19 19 LEU B C 1
ATOM 5459 O O . LEU B 1 19 ? -43.312 33.094 7.586 1 88.19 19 LEU B O 1
ATOM 5463 N N . ALA B 1 20 ? -43.281 32.438 9.789 1 87 20 ALA B N 1
ATOM 5464 C CA . ALA B 1 20 ? -43.25 33.812 10.234 1 87 20 ALA B CA 1
ATOM 5465 C C . ALA B 1 20 ? -41.844 34.375 10.148 1 87 20 ALA B C 1
ATOM 5467 O O . ALA B 1 20 ? -40.844 33.656 10.32 1 87 20 ALA B O 1
ATOM 5468 N N . CYS B 1 21 ? -41.781 35.625 9.766 1 86.56 21 CYS B N 1
ATOM 5469 C CA . CYS B 1 21 ? -40.469 36.25 9.695 1 86.56 21 CYS B CA 1
ATOM 5470 C C . CYS B 1 21 ? -39.875 36.438 11.094 1 86.56 21 CYS B C 1
ATOM 5472 O O . CYS B 1 21 ? -40.594 36.375 12.086 1 86.56 21 CYS B O 1
ATOM 5474 N N . VAL B 1 22 ? -38.656 36.594 11.25 1 84.38 22 VAL B N 1
ATOM 5475 C CA . VAL B 1 22 ? -37.906 36.688 12.508 1 84.38 22 VAL B CA 1
ATOM 5476 C C . VAL B 1 22 ? -38.438 37.875 13.32 1 84.38 22 VAL B C 1
ATOM 5478 O O . VAL B 1 22 ? -38.594 37.781 14.539 1 84.38 22 VAL B O 1
ATOM 5481 N N . GLN B 1 23 ? -38.719 39 12.586 1 82.25 23 GLN B N 1
ATOM 5482 C CA . GLN B 1 23 ? -39.156 40.219 13.266 1 82.25 23 GLN B CA 1
ATOM 5483 C C . GLN B 1 23 ? -40.531 40.031 13.891 1 82.25 23 GLN B C 1
ATOM 5485 O O . GLN B 1 23 ? -40.781 40.406 15.031 1 82.25 23 GLN B O 1
ATOM 5490 N N . CYS B 1 24 ? -41.344 39.469 13.141 1 85.94 24 CYS B N 1
ATOM 5491 C CA . CYS B 1 24 ? -42.688 39.25 13.641 1 85.94 24 CYS B CA 1
ATOM 5492 C C . CYS B 1 24 ? -42.656 38.281 14.812 1 85.94 24 CYS B C 1
ATOM 5494 O O . CYS B 1 24 ? -43.375 38.469 15.797 1 85.94 24 CYS B O 1
ATOM 5496 N N . ARG B 1 25 ? -41.875 37.281 14.82 1 84.5 25 ARG B N 1
ATOM 5497 C CA . ARG B 1 25 ? -41.75 36.281 15.883 1 84.5 25 ARG B CA 1
ATOM 5498 C C . ARG B 1 25 ? -41.219 36.906 17.156 1 84.5 25 ARG B C 1
ATOM 5500 O O . ARG B 1 25 ? -41.688 36.625 18.25 1 84.5 25 ARG B O 1
ATOM 5507 N N . SER B 1 26 ? -40.219 37.688 16.938 1 81.38 26 SER B N 1
ATOM 5508 C CA . SER B 1 26 ? -39.562 38.312 18.078 1 81.38 26 SER B CA 1
ATOM 5509 C C . SER B 1 26 ? -40.531 39.281 18.797 1 81.38 26 SER B C 1
ATOM 5511 O O . SER B 1 26 ? -40.5 39.406 20.016 1 81.38 26 SER B O 1
ATOM 5513 N N . ARG B 1 27 ? -41.344 39.844 17.984 1 81.12 27 ARG B N 1
ATOM 5514 C CA . ARG B 1 27 ? -42.281 40.812 18.516 1 81.12 27 ARG B CA 1
ATOM 5515 C C . ARG B 1 27 ? -43.594 40.188 18.891 1 81.12 27 ARG B C 1
ATOM 5517 O O . ARG B 1 27 ? -44.469 40.812 19.453 1 81.12 27 ARG B O 1
ATOM 5524 N N . LYS B 1 28 ? -43.656 38.906 18.609 1 84.56 28 LYS B N 1
ATOM 5525 C CA . LYS B 1 28 ? -44.844 38.125 18.938 1 84.56 28 LYS B CA 1
ATOM 5526 C C . LYS B 1 28 ? -46.094 38.75 18.312 1 84.56 28 LYS B C 1
ATOM 5528 O O . LYS B 1 28 ? -47.125 38.906 19 1 84.56 28 LYS B O 1
ATOM 5533 N N . VAL B 1 29 ? -45.938 39.219 17.109 1 86.75 29 VAL B N 1
ATOM 5534 C CA . VAL B 1 29 ? -47.062 39.75 16.359 1 86.75 29 VAL B CA 1
ATOM 5535 C C . VAL B 1 29 ? -47.438 38.75 15.242 1 86.75 29 VAL B C 1
ATOM 5537 O O . VAL B 1 29 ? -46.625 37.906 14.875 1 86.75 29 VAL B O 1
ATOM 5540 N N . LYS B 1 30 ? -48.688 38.812 14.812 1 88.5 30 LYS B N 1
ATOM 5541 C CA . LYS B 1 30 ? -49.125 37.938 13.719 1 88.5 30 LYS B CA 1
ATOM 5542 C C . LYS B 1 30 ? -48.438 38.312 12.406 1 88.5 30 LYS B C 1
ATOM 5544 O O . LYS B 1 30 ? -48.469 39.469 12.008 1 88.5 30 LYS B O 1
ATOM 5549 N N . CYS B 1 31 ? -47.844 37.375 11.734 1 89 31 CYS B N 1
ATOM 5550 C CA . CYS B 1 31 ? -47.125 37.562 10.477 1 89 31 CYS B CA 1
ATOM 5551 C C . CYS B 1 31 ? -47.938 37.094 9.297 1 89 31 CYS B C 1
ATOM 5553 O O . CYS B 1 31 ? -48.656 36.094 9.398 1 89 31 CYS B O 1
ATOM 5555 N N . ASP B 1 32 ? -47.969 37.719 8.195 1 87.69 32 ASP B N 1
ATOM 5556 C CA . ASP B 1 32 ? -48.75 37.281 7.035 1 87.69 32 ASP B CA 1
ATOM 5557 C C . ASP B 1 32 ? -47.969 36.25 6.23 1 87.69 32 ASP B C 1
ATOM 5559 O O . ASP B 1 32 ? -48.406 35.844 5.156 1 87.69 32 ASP B O 1
ATOM 5563 N N . LYS B 1 33 ? -46.812 35.812 6.535 1 86.88 33 LYS B N 1
ATOM 5564 C CA . LYS B 1 33 ? -46.031 34.688 6.051 1 86.88 33 LYS B CA 1
ATOM 5565 C C . LYS B 1 33 ? -45.469 34.969 4.66 1 86.88 33 LYS B C 1
ATOM 5567 O O . LYS B 1 33 ? -45 34.062 3.965 1 86.88 33 LYS B O 1
ATOM 5572 N N . THR B 1 34 ? -45.531 36.312 4.219 1 86.25 34 THR B N 1
ATOM 5573 C CA . THR B 1 34 ? -44.875 36.719 2.988 1 86.25 34 THR B CA 1
ATOM 5574 C C . THR B 1 34 ? -43.531 37.438 3.297 1 86.25 34 THR B C 1
ATOM 5576 O O . THR B 1 34 ? -43.406 38.031 4.359 1 86.25 34 THR B O 1
ATOM 5579 N N . ILE B 1 35 ? -42.594 37.25 2.414 1 82.56 35 ILE B N 1
ATOM 5580 C CA . ILE B 1 35 ? -41.312 37.906 2.609 1 82.56 35 ILE B CA 1
ATOM 5581 C C . ILE B 1 35 ? -41.031 38.844 1.44 1 82.56 35 ILE B C 1
ATOM 5583 O O . ILE B 1 35 ? -40.906 38.406 0.292 1 82.56 35 ILE B O 1
ATOM 5587 N N . PRO B 1 36 ? -41.062 40.094 1.668 1 85.25 36 PRO B N 1
ATOM 5588 C CA . PRO B 1 36 ? -41.156 40.781 2.961 1 85.25 36 PRO B CA 1
ATOM 5589 C C . PRO B 1 36 ? -42.594 40.875 3.467 1 85.25 36 PRO B C 1
ATOM 5591 O O . PRO B 1 36 ? -43.531 41.062 2.674 1 85.25 36 PRO B O 1
ATOM 5594 N N . CYS B 1 37 ? -42.688 40.75 4.777 1 87.25 37 CYS B N 1
ATOM 5595 C CA . CYS B 1 37 ? -44.062 40.75 5.301 1 87.25 37 CYS B CA 1
ATOM 5596 C C . CYS B 1 37 ? -44.594 42.188 5.457 1 87.25 37 CYS B C 1
ATOM 5598 O O . CYS B 1 37 ? -43.812 43.125 5.441 1 87.25 37 CYS B O 1
ATOM 5600 N N . LYS B 1 38 ? -45.906 42.344 5.535 1 88.12 38 LYS B N 1
ATOM 5601 C CA . LYS B 1 38 ? -46.562 43.625 5.594 1 88.12 38 LYS B CA 1
ATOM 5602 C C . LYS B 1 38 ? -46.094 44.438 6.82 1 88.12 38 LYS B C 1
ATOM 5604 O O . LYS B 1 38 ? -45.938 45.656 6.758 1 88.12 38 LYS B O 1
ATOM 5609 N N . ASN B 1 39 ? -45.906 43.719 7.883 1 88.12 39 ASN B N 1
ATOM 5610 C CA . ASN B 1 39 ? -45.469 44.344 9.117 1 88.12 39 ASN B CA 1
ATOM 5611 C C . ASN B 1 39 ? -44.062 44.969 8.969 1 88.12 39 ASN B C 1
ATOM 5613 O O . ASN B 1 39 ? -43.844 46.094 9.406 1 88.12 39 ASN B O 1
ATOM 5617 N N . CYS B 1 40 ? -43.281 44.281 8.297 1 87.5 40 CYS B N 1
ATOM 5618 C CA . CYS B 1 40 ? -41.906 44.719 8.109 1 87.5 40 CYS B CA 1
ATOM 5619 C C . CYS B 1 40 ? -41.875 45.875 7.102 1 87.5 40 CYS B C 1
ATOM 5621 O O . CYS B 1 40 ? -41.094 46.812 7.289 1 87.5 40 CYS B O 1
ATOM 5623 N N . ILE B 1 41 ? -42.594 45.75 6.125 1 87.12 41 ILE B N 1
ATOM 5624 C CA . ILE B 1 41 ? -42.656 46.812 5.133 1 87.12 41 ILE B CA 1
ATOM 5625 C C . ILE B 1 41 ? -43.156 48.125 5.789 1 87.12 41 ILE B C 1
ATOM 5627 O O . ILE B 1 41 ? -42.562 49.188 5.582 1 87.12 41 ILE B O 1
ATOM 5631 N N . SER B 1 42 ? -44.156 47.969 6.594 1 86.56 42 SER B N 1
ATOM 5632 C CA . SER B 1 42 ? -44.75 49.156 7.238 1 86.56 42 SER B CA 1
ATOM 5633 C C . SER B 1 42 ? -43.781 49.812 8.195 1 86.56 42 SER B C 1
ATOM 5635 O O . SER B 1 42 ? -43.844 51.031 8.398 1 86.56 42 SER B O 1
ATOM 5637 N N . ARG B 1 43 ? -42.938 49.094 8.656 1 86.56 43 ARG B N 1
ATOM 5638 C CA . ARG B 1 43 ? -42 49.625 9.664 1 86.56 43 ARG B CA 1
ATOM 5639 C C . ARG B 1 43 ? -40.656 50 9.047 1 86.56 43 ARG B C 1
ATOM 5641 O O . ARG B 1 43 ? -39.75 50.375 9.758 1 86.56 43 ARG B O 1
ATOM 5648 N N . GLY B 1 44 ? -40.531 49.719 7.797 1 76.12 44 GLY B N 1
ATOM 5649 C CA . GLY B 1 44 ? -39.312 50.125 7.094 1 76.12 44 GLY B CA 1
ATOM 5650 C C . GLY B 1 44 ? -38.25 49.062 7.129 1 76.12 44 GLY B C 1
ATOM 5651 O O . GLY B 1 44 ? -37.062 49.344 6.816 1 76.12 44 GLY B O 1
ATOM 5652 N N . PHE B 1 45 ? -38.625 47.906 7.617 1 76.88 45 PHE B N 1
ATOM 5653 C CA . PHE B 1 45 ? -37.656 46.812 7.719 1 76.88 45 PHE B CA 1
ATOM 5654 C C . PHE B 1 45 ? -37.844 45.812 6.59 1 76.88 45 PHE B C 1
ATOM 5656 O O . PHE B 1 45 ? -37.5 44.625 6.75 1 76.88 45 PHE B O 1
ATOM 5663 N N . GLY B 1 46 ? -38.406 46.156 5.602 1 75.31 46 GLY B N 1
ATOM 5664 C CA . GLY B 1 46 ? -38.719 45.25 4.527 1 75.31 46 GLY B CA 1
ATOM 5665 C C . GLY B 1 46 ? -37.5 44.531 3.98 1 75.31 46 GLY B C 1
ATOM 5666 O O . GLY B 1 46 ? -37.531 43.312 3.727 1 75.31 46 GLY B O 1
ATOM 5667 N N . SER B 1 47 ? -36.438 45.188 3.877 1 71.31 47 SER B N 1
ATOM 5668 C CA . SER B 1 47 ? -35.25 44.625 3.289 1 71.31 47 SER B CA 1
ATOM 5669 C C . SER B 1 47 ? -34.594 43.625 4.223 1 71.31 47 SER B C 1
ATOM 5671 O O . SER B 1 47 ? -33.875 42.719 3.771 1 71.31 47 SER B O 1
ATOM 5673 N N . GLU B 1 48 ? -35 43.688 5.434 1 72.19 48 GLU B N 1
ATOM 5674 C CA . GLU B 1 48 ? -34.375 42.844 6.43 1 72.19 48 GLU B CA 1
ATOM 5675 C C . GLU B 1 48 ? -35.312 41.688 6.824 1 72.19 48 GLU B C 1
ATOM 5677 O O . GLU B 1 48 ? -34.906 40.812 7.602 1 72.19 48 GLU B O 1
ATOM 5682 N N . CYS B 1 49 ? -36.406 41.812 6.25 1 80.06 49 CYS B N 1
ATOM 5683 C CA . CYS B 1 49 ? -37.406 40.781 6.602 1 80.06 49 CYS B CA 1
ATOM 5684 C C . CYS B 1 49 ? -36.969 39.406 6.121 1 80.06 49 CYS B C 1
ATOM 5686 O O . CYS B 1 49 ? -36.719 39.219 4.93 1 80.06 49 CYS B O 1
ATOM 5688 N N . GLN B 1 50 ? -36.719 38.531 7.043 1 81.06 50 GLN B N 1
ATOM 5689 C CA . GLN B 1 50 ? -36.281 37.188 6.668 1 81.06 50 GLN B CA 1
ATOM 5690 C C . GLN B 1 50 ? -36.844 36.125 7.625 1 81.06 50 GLN B C 1
ATOM 5692 O O . GLN B 1 50 ? -37.281 36.469 8.727 1 81.06 50 GLN B O 1
ATOM 5697 N N . ARG B 1 51 ? -36.844 34.938 7.047 1 81.94 51 ARG B N 1
ATOM 5698 C CA . ARG B 1 51 ? -37.219 33.812 7.887 1 81.94 51 ARG B CA 1
ATOM 5699 C C . ARG B 1 51 ? -36 33.219 8.578 1 81.94 51 ARG B C 1
ATOM 5701 O O . ARG B 1 51 ? -34.875 33.312 8.07 1 81.94 51 ARG B O 1
ATOM 5708 N N . GLU B 1 52 ? -36.25 32.719 9.773 1 79.31 52 GLU B N 1
ATOM 5709 C CA . GLU B 1 52 ? -35.188 32.031 10.492 1 79.31 52 GLU B CA 1
ATOM 5710 C C . GLU B 1 52 ? -34.719 30.797 9.742 1 79.31 52 GLU B C 1
ATOM 5712 O O . GLU B 1 52 ? -35.562 29.969 9.344 1 79.31 52 GLU B O 1
ATOM 5717 N N . VAL B 1 53 ? -33.438 30.734 9.508 1 78.5 53 VAL B N 1
ATOM 5718 C CA . VAL B 1 53 ? -32.875 29.516 8.922 1 78.5 53 VAL B CA 1
ATOM 5719 C C . VAL B 1 53 ? -32.844 28.406 9.977 1 78.5 53 VAL B C 1
ATOM 5721 O O . VAL B 1 53 ? -32.312 28.609 11.07 1 78.5 53 VAL B O 1
ATOM 5724 N N . VAL B 1 54 ? -33.438 27.344 9.734 1 76.94 54 VAL B N 1
ATOM 5725 C CA . VAL B 1 54 ? -33.531 26.25 10.695 1 76.94 54 VAL B CA 1
ATOM 5726 C C . VAL B 1 54 ? -33.188 24.922 10.008 1 76.94 54 VAL B C 1
ATOM 5728 O O . VAL B 1 54 ? -33.031 24.875 8.789 1 76.94 54 VAL 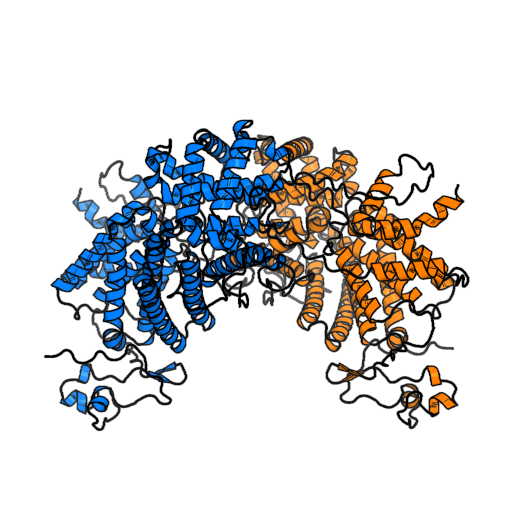B O 1
ATOM 5731 N N . LEU B 1 55 ? -32.969 23.953 10.82 1 77.75 55 LEU B N 1
ATOM 5732 C CA . LEU B 1 55 ? -32.781 22.594 10.32 1 77.75 55 LEU B CA 1
ATOM 5733 C C . LEU B 1 55 ? -34.062 21.781 10.477 1 77.75 55 LEU B C 1
ATOM 5735 O O . LEU B 1 55 ? -34.562 21.609 11.594 1 77.75 55 LEU B O 1
ATOM 5739 N N . VAL B 1 56 ? -34.656 21.453 9.312 1 76 56 VAL B N 1
ATOM 5740 C CA . VAL B 1 56 ? -35.844 20.594 9.32 1 76 56 VAL B CA 1
ATOM 5741 C C . VAL B 1 56 ? -35.469 19.203 8.836 1 76 56 VAL B C 1
ATOM 5743 O O . VAL B 1 56 ? -35.125 19 7.668 1 76 56 VAL B O 1
ATOM 5746 N N . ARG B 1 57 ? -35.594 18.188 9.664 1 72.81 57 ARG B N 1
ATOM 5747 C CA . ARG B 1 57 ? -35.25 16.797 9.359 1 72.81 57 ARG B CA 1
ATOM 5748 C C . ARG B 1 57 ? -33.906 16.703 8.695 1 72.81 57 ARG B C 1
ATOM 5750 O O . ARG B 1 57 ? -33.75 16.047 7.66 1 72.81 57 ARG B O 1
ATOM 5757 N N . GLY B 1 58 ? -32.969 17.531 9.227 1 72.94 58 GLY B N 1
ATOM 5758 C CA . GLY B 1 58 ? -31.594 17.453 8.781 1 72.94 58 GLY B CA 1
ATOM 5759 C C . GLY B 1 58 ? -31.297 18.359 7.598 1 72.94 58 GLY B C 1
ATOM 5760 O O . GLY B 1 58 ? -30.141 18.516 7.207 1 72.94 58 GLY B O 1
ATOM 5761 N N . SER B 1 59 ? -32.375 18.969 7.035 1 76.62 59 SER B N 1
ATOM 5762 C CA . SER B 1 59 ? -32.188 19.844 5.883 1 76.62 59 SER B CA 1
ATOM 5763 C C . SER B 1 59 ? -32.406 21.312 6.254 1 76.62 59 SER B C 1
ATOM 5765 O O . SER B 1 59 ? -33.25 21.625 7.105 1 76.62 59 SER B O 1
ATOM 5767 N N . VAL B 1 60 ? -31.672 22.078 5.605 1 77.38 60 VAL B N 1
ATOM 5768 C CA . VAL B 1 60 ? -31.75 23.516 5.883 1 77.38 60 VAL B CA 1
ATOM 5769 C C . VAL B 1 60 ? -33.031 24.094 5.242 1 77.38 60 VAL B C 1
ATOM 5771 O O . VAL B 1 60 ? -33.312 23.797 4.082 1 77.38 60 VAL B O 1
ATOM 5774 N N . ALA B 1 61 ? -33.781 24.656 6.031 1 77.69 61 ALA B N 1
ATOM 5775 C CA . ALA B 1 61 ? -35 25.297 5.559 1 77.69 61 ALA B CA 1
ATOM 5776 C C . ALA B 1 61 ? -34.906 26.828 5.695 1 77.69 61 ALA B C 1
ATOM 5778 O O . ALA B 1 61 ? -34.219 27.328 6.574 1 77.69 61 ALA B O 1
ATOM 5779 N N . ASN B 1 62 ? -35.688 27.578 4.82 1 74.62 62 ASN B N 1
ATOM 5780 C CA . ASN B 1 62 ? -35.844 29.031 4.82 1 74.62 62 ASN B CA 1
ATOM 5781 C C . ASN B 1 62 ? -34.531 29.703 4.438 1 74.62 62 ASN B C 1
ATOM 5783 O O . ASN B 1 62 ? -34.219 30.797 4.93 1 74.62 62 ASN B O 1
ATOM 5787 N N . ARG B 1 63 ? -33.812 28.844 3.922 1 67.75 63 ARG B N 1
ATOM 5788 C CA . ARG B 1 63 ? -32.625 29.484 3.387 1 67.75 63 ARG B CA 1
ATOM 5789 C C . ARG B 1 63 ? -33 30.516 2.322 1 67.75 63 ARG B C 1
ATOM 5791 O O . ARG B 1 63 ? -33.781 30.234 1.42 1 67.75 63 ARG B O 1
ATOM 5798 N N . GLN B 1 64 ? -32.969 31.656 2.648 1 55.94 64 GLN B N 1
ATOM 5799 C CA . GLN B 1 64 ? -33.344 32.656 1.642 1 55.94 64 GLN B CA 1
ATOM 5800 C C . GLN B 1 64 ? -32.719 32.312 0.285 1 55.94 64 GLN B C 1
ATOM 5802 O O . GLN B 1 64 ? -31.531 32.031 0.185 1 55.94 64 GLN B O 1
ATOM 5807 N N . SER B 1 65 ? -33.594 31.531 -0.493 1 45.53 65 SER B N 1
ATOM 5808 C CA . SER B 1 65 ? -33.125 31.406 -1.872 1 45.53 65 SER B CA 1
ATOM 5809 C C . SER B 1 65 ? -32.469 32.688 -2.348 1 45.53 65 SER B C 1
ATOM 5811 O O . SER B 1 65 ? -33.062 33.75 -2.338 1 45.53 65 SER B O 1
ATOM 5813 N N . GLU B 1 66 ? -31.484 32.938 -2.025 1 40.12 66 GLU B N 1
ATOM 5814 C CA . GLU B 1 66 ? -30.953 34.031 -2.861 1 40.12 66 GLU B CA 1
ATOM 5815 C C . GLU B 1 66 ? -31.375 33.844 -4.316 1 40.12 66 GLU B C 1
ATOM 5817 O O . GLU B 1 66 ? -31.031 32.844 -4.953 1 40.12 66 GLU B O 1
ATOM 5822 N N . ILE B 1 67 ? -32.688 34.031 -4.73 1 35.91 67 ILE B N 1
ATOM 5823 C CA . ILE B 1 67 ? -33.062 34.156 -6.133 1 35.91 67 ILE B CA 1
ATOM 5824 C C . ILE B 1 67 ? -31.828 34.469 -6.973 1 35.91 67 ILE B C 1
ATOM 5826 O O . ILE B 1 67 ? -31.047 35.375 -6.617 1 35.91 67 ILE B O 1
ATOM 5830 N N . ARG B 1 68 ? -31.672 33.625 -7.938 1 40.22 68 ARG B N 1
ATOM 5831 C CA . ARG B 1 68 ? -30.906 34.031 -9.117 1 40.22 68 ARG B CA 1
ATOM 5832 C C . ARG B 1 68 ? -31.078 35.5 -9.414 1 40.22 68 ARG B C 1
ATOM 5834 O O . ARG B 1 68 ? -32.031 35.906 -10.125 1 40.22 68 ARG B O 1
ATOM 5841 N N . THR B 1 69 ? -31.312 36.25 -8.602 1 31.59 69 THR B N 1
ATOM 5842 C CA . THR B 1 69 ? -31.281 37.531 -9.289 1 31.59 69 THR B CA 1
ATOM 5843 C C . THR B 1 69 ? -30.188 37.562 -10.359 1 31.59 69 THR B C 1
ATOM 5845 O O . THR B 1 69 ? -29.016 37.781 -10.055 1 31.59 69 THR B O 1
ATOM 5848 N N . ARG B 1 70 ? -30.234 36.719 -11.289 1 37.19 70 ARG B N 1
ATOM 5849 C CA . ARG B 1 70 ? -29.625 36.938 -12.594 1 37.19 70 ARG B CA 1
ATOM 5850 C C . ARG B 1 70 ? -29.531 38.438 -12.906 1 37.19 70 ARG B C 1
ATOM 5852 O O . ARG B 1 70 ? -28.734 38.844 -13.742 1 37.19 70 ARG B O 1
ATOM 5859 N N . ASN B 1 71 ? -30.734 39.188 -12.945 1 31.28 71 ASN B N 1
ATOM 5860 C CA . ASN B 1 71 ? -30.844 40.531 -13.461 1 31.28 71 ASN B CA 1
ATOM 5861 C C . ASN B 1 71 ? -30.078 41.531 -12.594 1 31.28 71 ASN B C 1
ATOM 5863 O O . ASN B 1 71 ? -30.062 42.719 -12.875 1 31.28 71 ASN B O 1
ATOM 5867 N N . SER B 1 72 ? -30.484 41.531 -11.297 1 30.86 72 SER B N 1
ATOM 5868 C CA . SER B 1 72 ? -30 42.844 -10.836 1 30.86 72 SER B CA 1
ATOM 5869 C C . SER B 1 72 ? -28.5 42.969 -11.062 1 30.86 72 SER B C 1
ATOM 5871 O O . SER B 1 72 ? -27.75 42.031 -10.914 1 30.86 72 SER B O 1
ATOM 5873 N N . SER B 1 73 ? -28.078 43.938 -11.742 1 32.47 73 SER B N 1
ATOM 5874 C CA . SER B 1 73 ? -26.875 44.688 -12.102 1 32.47 73 SER B CA 1
ATOM 5875 C C . SER B 1 73 ? -25.828 44.625 -10.984 1 32.47 73 SER B C 1
ATOM 5877 O O . SER B 1 73 ? -24.734 45.156 -11.125 1 32.47 73 SER B O 1
ATOM 5879 N N . GLY B 1 74 ? -26.266 44.656 -9.703 1 32.69 74 GLY B N 1
ATOM 5880 C CA . GLY B 1 74 ? -25.25 45 -8.711 1 32.69 74 GLY B CA 1
ATOM 5881 C C . GLY B 1 74 ? -24.172 43.969 -8.555 1 32.69 74 GLY B C 1
ATOM 5882 O O . GLY B 1 74 ? -24.359 42.812 -8.984 1 32.69 74 GLY B O 1
ATOM 5883 N N . LYS B 1 75 ? -22.922 44.406 -7.941 1 36 75 LYS B N 1
ATOM 5884 C CA . LYS B 1 75 ? -21.484 44.25 -7.785 1 36 75 LYS B CA 1
ATOM 5885 C C . LYS B 1 75 ? -21.125 43.031 -6.945 1 36 75 LYS B C 1
ATOM 5887 O O . LYS B 1 75 ? -20.016 42.938 -6.406 1 36 75 LYS B O 1
ATOM 5892 N N . GLY B 1 76 ? -22.047 42.219 -6.594 1 40.69 76 GLY B N 1
ATOM 5893 C CA . GLY B 1 76 ? -21.438 41.281 -5.691 1 40.69 76 GLY B CA 1
ATOM 5894 C C . GLY B 1 76 ? -20.469 40.344 -6.383 1 40.69 76 GLY B C 1
ATOM 5895 O O . GLY B 1 76 ? -20.734 39.844 -7.488 1 40.69 76 GLY B O 1
ATOM 5896 N N . TYR B 1 77 ? -19.219 40.406 -6.051 1 40.62 77 TYR B N 1
ATOM 5897 C CA . TYR B 1 77 ? -18.062 39.75 -6.648 1 40.62 77 TYR B CA 1
ATOM 5898 C C . TYR B 1 77 ? -18.203 38.219 -6.547 1 40.62 77 TYR B C 1
ATOM 5900 O O . TYR B 1 77 ? -17.594 37.5 -7.324 1 40.62 77 TYR B O 1
ATOM 5908 N N . PHE B 1 78 ? -18.953 37.594 -5.379 1 45.62 78 PHE B N 1
ATOM 5909 C CA . PHE B 1 78 ? -18.875 36.156 -5.223 1 45.62 78 PHE B CA 1
ATOM 5910 C C . PHE B 1 78 ? -20.25 35.562 -4.926 1 45.62 78 PHE B C 1
ATOM 5912 O O . PHE B 1 78 ? -21.016 36.125 -4.145 1 45.62 78 PHE B O 1
ATOM 5919 N N . ASN B 1 79 ? -20.797 34.688 -5.797 1 45.25 79 ASN B N 1
ATOM 5920 C CA . ASN B 1 79 ? -21.906 33.844 -5.398 1 45.25 79 ASN B CA 1
ATOM 5921 C C . ASN B 1 79 ? -21.469 32.719 -4.441 1 45.25 79 ASN B C 1
ATOM 5923 O O . ASN B 1 79 ? -20.281 32.469 -4.289 1 45.25 79 ASN B O 1
ATOM 5927 N N . GLU B 1 80 ? -22.297 32.25 -3.545 1 45.38 80 GLU B N 1
ATOM 5928 C CA . GLU B 1 80 ? -22.062 31.219 -2.545 1 45.38 80 GLU B CA 1
ATOM 5929 C C . GLU B 1 80 ? -21.266 30.062 -3.135 1 45.38 80 GLU B C 1
ATOM 5931 O O . GLU B 1 80 ? -20.359 29.531 -2.492 1 45.38 80 GLU B O 1
ATOM 5936 N N . LYS B 1 81 ? -21.703 29.609 -4.238 1 48.47 81 LYS B N 1
ATOM 5937 C CA . LYS B 1 81 ? -21.016 28.531 -4.93 1 48.47 81 LYS B CA 1
ATOM 5938 C C . LYS B 1 81 ? -19.562 28.891 -5.23 1 48.47 81 LYS B C 1
ATOM 5940 O O . LYS B 1 81 ? -18.672 28.047 -5.172 1 48.47 81 LYS B O 1
ATOM 5945 N N . GLU B 1 82 ? -19.469 30.125 -5.352 1 50.12 82 GLU B N 1
ATOM 5946 C CA . GLU B 1 82 ? -18.125 30.594 -5.703 1 50.12 82 GLU B CA 1
ATOM 5947 C C . GLU B 1 82 ? -17.203 30.578 -4.488 1 50.12 82 GLU B C 1
ATOM 5949 O O . GLU B 1 82 ? -16.031 30.25 -4.598 1 50.12 82 GLU B O 1
ATOM 5954 N N . ILE B 1 83 ? -17.875 30.828 -3.395 1 49.69 83 ILE B N 1
ATOM 5955 C CA . ILE B 1 83 ? -17.094 30.844 -2.158 1 49.69 83 ILE B CA 1
ATOM 5956 C C . ILE B 1 83 ? -16.578 29.438 -1.875 1 49.69 83 ILE B C 1
ATOM 5958 O O . ILE B 1 83 ? -15.406 29.25 -1.515 1 49.69 83 ILE B O 1
ATOM 5962 N N . GLU B 1 84 ? -17.438 28.516 -1.972 1 52.62 84 GLU B N 1
ATOM 5963 C CA . GLU B 1 84 ? -17.031 27.125 -1.773 1 52.62 84 GLU B CA 1
ATOM 5964 C C . GLU B 1 84 ? -15.953 26.719 -2.77 1 52.62 84 GLU B C 1
ATOM 5966 O O . GLU B 1 84 ? -15.008 26.016 -2.412 1 52.62 84 GLU B O 1
ATOM 5971 N N . ASN B 1 85 ? -16.125 27.234 -3.846 1 54.62 85 ASN B N 1
ATOM 5972 C CA . ASN B 1 85 ? -15.148 26.938 -4.883 1 54.62 85 ASN B CA 1
ATOM 5973 C C . ASN B 1 85 ? -13.789 27.547 -4.562 1 54.62 85 ASN B C 1
ATOM 5975 O O . ASN B 1 85 ? -12.758 26.906 -4.77 1 54.62 85 ASN B O 1
ATOM 5979 N N . ILE B 1 86 ? -13.922 28.766 -4.074 1 55 86 ILE B N 1
ATOM 5980 C CA . ILE B 1 86 ? -12.68 29.438 -3.719 1 55 86 ILE B CA 1
ATOM 5981 C C . ILE B 1 86 ? -12.008 28.688 -2.562 1 55 86 ILE B C 1
ATOM 5983 O O . ILE B 1 86 ? -10.797 28.469 -2.584 1 55 86 ILE B O 1
ATOM 5987 N N . ARG B 1 87 ? -12.789 28.344 -1.642 1 56.38 87 ARG B N 1
ATOM 5988 C CA . ARG B 1 87 ? -12.266 27.578 -0.512 1 56.38 87 ARG B CA 1
ATOM 5989 C C . ARG B 1 87 ? -11.602 26.297 -0.982 1 56.38 87 ARG B C 1
ATOM 5991 O O . ARG B 1 87 ? -10.492 25.969 -0.565 1 56.38 87 ARG B O 1
ATOM 5998 N N . LEU B 1 88 ? -12.312 25.641 -1.761 1 57.25 88 LEU B N 1
ATOM 5999 C CA . LEU B 1 88 ? -11.805 24.375 -2.283 1 57.25 88 LEU B CA 1
ATOM 6000 C C . LEU B 1 88 ? -10.523 24.578 -3.084 1 57.25 88 LEU B C 1
ATOM 6002 O O . LEU B 1 88 ? -9.602 23.766 -3.012 1 57.25 88 LEU B O 1
ATOM 6006 N N . CYS B 1 89 ? -10.531 25.656 -3.682 1 55.25 89 CYS B N 1
ATOM 6007 C CA . CYS B 1 89 ? -9.359 25.969 -4.496 1 55.25 89 CYS B CA 1
ATOM 6008 C C . CYS B 1 89 ? -8.141 26.219 -3.619 1 55.25 89 CYS B C 1
ATOM 6010 O O . CYS B 1 89 ? -7.055 25.703 -3.898 1 55.25 89 CYS B O 1
ATOM 6012 N N . VAL B 1 90 ? -8.422 26.969 -2.689 1 56.31 90 VAL B N 1
ATOM 6013 C CA . VAL B 1 90 ? -7.332 27.297 -1.777 1 56.31 90 VAL B CA 1
ATOM 6014 C C . VAL B 1 90 ? -6.855 26.031 -1.068 1 56.31 90 VAL B C 1
ATOM 6016 O O . VAL B 1 90 ? -5.648 25.812 -0.914 1 56.31 90 VAL B O 1
ATOM 6019 N N . GLU B 1 91 ? -7.77 25.219 -0.69 1 59.59 91 GLU B N 1
ATOM 6020 C CA . GLU B 1 91 ? -7.441 23.953 -0.042 1 59.59 91 GLU B CA 1
ATOM 6021 C C . GLU B 1 91 ? -6.613 23.062 -0.962 1 59.59 91 GLU B C 1
ATOM 6023 O O . GLU B 1 91 ? -5.59 22.516 -0.546 1 59.59 91 GLU B O 1
ATOM 6028 N N . LYS B 1 92 ? -7.078 22.953 -2.08 1 57.31 92 LYS B N 1
ATOM 6029 C CA . LYS B 1 92 ? -6.391 22.078 -3.039 1 57.31 92 LYS B CA 1
ATOM 6030 C C . LYS B 1 92 ? -5.008 22.625 -3.381 1 57.31 92 LYS B C 1
ATOM 6032 O O . LYS B 1 92 ? -4.062 21.875 -3.576 1 57.31 92 LYS B O 1
ATOM 6037 N N . LEU B 1 93 ? -4.953 23.875 -3.439 1 54.34 93 LEU B N 1
ATOM 6038 C CA . LEU B 1 93 ? -3.68 24.531 -3.713 1 54.34 93 LEU B CA 1
ATOM 6039 C C . LEU B 1 93 ? -2.684 24.281 -2.588 1 54.34 93 LEU B C 1
ATOM 6041 O O . LEU B 1 93 ? -1.508 24.016 -2.844 1 54.34 93 LEU B O 1
ATOM 6045 N N . THR B 1 94 ? -3.25 24.344 -1.462 1 52.81 94 THR B N 1
ATOM 6046 C CA . THR B 1 94 ? -2.363 24.219 -0.312 1 52.81 94 THR B CA 1
ATOM 6047 C C . THR B 1 94 ? -1.869 22.781 -0.17 1 52.81 94 THR B C 1
ATOM 6049 O O . THR B 1 94 ? -0.793 22.547 0.382 1 52.81 94 THR B O 1
ATOM 6052 N N . PHE B 1 95 ? -2.771 21.812 -0.602 1 50.66 95 PHE B N 1
ATOM 6053 C CA . PHE B 1 95 ? -2.357 20.422 -0.486 1 50.66 95 PHE B CA 1
ATOM 6054 C C . PHE B 1 95 ? -1.545 20 -1.703 1 50.66 95 PHE B C 1
ATOM 6056 O O . PHE B 1 95 ? -1.017 18.875 -1.744 1 50.66 95 PHE B O 1
ATOM 6063 N N . GLY B 1 96 ? -1.215 20.828 -2.447 1 45.81 96 GLY B N 1
ATOM 6064 C CA . GLY B 1 96 ? -0.407 20.5 -3.613 1 45.81 96 GLY B CA 1
ATOM 6065 C C . GLY B 1 96 ? -1.153 19.688 -4.648 1 45.81 96 GLY B C 1
ATOM 6066 O O . GLY B 1 96 ? -0.539 19.062 -5.516 1 45.81 96 GLY B O 1
ATOM 6067 N N . PHE B 1 97 ? -2.453 19.172 -4.324 1 42.31 97 PHE B N 1
ATOM 6068 C CA . PHE B 1 97 ? -3.199 18.297 -5.223 1 42.31 97 PHE B CA 1
ATOM 6069 C C . PHE B 1 97 ? -3.443 18.984 -6.562 1 42.31 97 PHE B C 1
ATOM 6071 O O . PHE B 1 97 ? -3.59 18.312 -7.59 1 42.31 97 PHE B O 1
ATOM 6078 N N . ILE B 1 98 ? -3.795 20.047 -6.383 1 38.47 98 ILE B N 1
ATOM 6079 C CA . ILE B 1 98 ? -3.93 20.656 -7.703 1 38.47 98 ILE B CA 1
ATOM 6080 C C . ILE B 1 98 ? -2.576 20.672 -8.406 1 38.47 98 ILE B C 1
ATOM 6082 O O . ILE B 1 98 ? -1.576 21.125 -7.836 1 38.47 98 ILE B O 1
ATOM 6086 N N . LYS B 1 99 ? -2.316 19.562 -9.078 1 39.03 99 LYS B N 1
ATOM 6087 C CA . LYS B 1 99 ? -1.131 19.562 -9.93 1 39.03 99 LYS B CA 1
ATOM 6088 C C . LYS B 1 99 ? -0.671 20.984 -10.242 1 39.03 99 LYS B C 1
ATOM 6090 O O . LYS B 1 99 ? -0.969 21.516 -11.312 1 39.03 99 LYS B O 1
ATOM 6095 N N . VAL B 1 100 ? -0.891 21.75 -9.43 1 38 100 VAL B N 1
ATOM 6096 C CA . VAL B 1 100 ? -0.007 22.906 -9.547 1 38 100 VAL B CA 1
ATOM 6097 C C . VAL B 1 100 ? 1.438 22.438 -9.703 1 38 100 VAL B C 1
ATOM 6099 O O . VAL B 1 100 ? 2.363 23.25 -9.719 1 38 100 VAL B O 1
ATOM 6102 N N . ASP B 1 101 ? 1.559 21.281 -9.383 1 37.03 101 ASP B N 1
ATOM 6103 C CA . ASP B 1 101 ? 2.842 20.641 -9.664 1 37.03 101 ASP B CA 1
ATOM 6104 C C . ASP B 1 101 ? 3.332 21 -11.07 1 37.03 101 ASP B C 1
ATOM 6106 O O . ASP B 1 101 ? 4.531 21.203 -11.281 1 37.03 101 ASP B O 1
ATOM 6110 N N . ARG B 1 102 ? 2.447 20.891 -12.047 1 34.47 102 ARG B N 1
ATOM 6111 C CA . ARG B 1 102 ? 2.885 21.516 -13.297 1 34.47 102 ARG B CA 1
ATOM 6112 C C . ARG B 1 102 ? 3.172 23 -13.094 1 34.47 102 ARG B C 1
ATOM 6114 O O . ARG B 1 102 ? 3.867 23.625 -13.898 1 34.47 102 ARG B O 1
ATOM 6121 N N . LEU B 1 103 ? 2.338 23.609 -12.359 1 35.25 103 LEU B N 1
ATOM 6122 C CA . LEU B 1 103 ? 2.586 25.031 -12.086 1 35.25 103 LEU B CA 1
ATOM 6123 C C . LEU B 1 103 ? 3.949 25.219 -11.438 1 35.25 103 LEU B C 1
ATOM 6125 O O . LEU B 1 103 ? 4.602 26.25 -11.641 1 35.25 103 LEU B O 1
ATOM 6129 N N . PHE B 1 104 ? 4.121 24.516 -10.289 1 35.25 104 PHE B N 1
ATOM 6130 C CA . PHE B 1 104 ? 5.469 24.391 -9.742 1 35.25 104 PHE B CA 1
ATOM 6131 C C . PHE B 1 104 ? 6.156 23.141 -10.273 1 35.25 104 PHE B C 1
ATOM 6133 O O . PHE B 1 104 ? 5.906 22.031 -9.797 1 35.25 104 PHE B O 1
ATOM 6140 N N . LYS B 1 105 ? 5.848 22.766 -11.438 1 37.19 105 LYS B N 1
ATOM 6141 C CA . LYS B 1 105 ? 6.805 21.781 -11.945 1 37.19 105 LYS B CA 1
ATOM 6142 C C . LYS B 1 105 ? 8.039 21.703 -11.047 1 37.19 105 LYS B C 1
ATOM 6144 O O . LYS B 1 105 ? 8.914 22.562 -11.109 1 37.19 105 LYS B O 1
ATOM 6149 N N . SER B 1 106 ? 7.789 21.703 -9.82 1 36.16 106 SER B N 1
ATOM 6150 C CA . SER B 1 106 ? 8.938 21.5 -8.938 1 36.16 106 SER B CA 1
ATOM 6151 C C . SER B 1 106 ? 10.109 20.875 -9.695 1 36.16 106 SER B C 1
ATOM 6153 O O . SER B 1 106 ? 9.945 19.891 -10.406 1 36.16 106 SER B O 1
ATOM 6155 N N . GLU B 1 107 ? 10.953 21.578 -10.094 1 36.56 107 GLU B N 1
ATOM 6156 C CA . GLU B 1 107 ? 12.336 21.172 -10.258 1 36.56 107 GLU B CA 1
ATOM 6157 C C . GLU B 1 107 ? 12.578 19.797 -9.633 1 36.56 107 GLU B C 1
ATOM 6159 O O . GLU B 1 107 ? 13.469 19.062 -10.062 1 36.56 107 GLU B O 1
ATOM 6164 N N . ASN B 1 108 ? 11.914 19.625 -8.422 1 38.56 108 ASN B N 1
ATOM 6165 C CA . ASN B 1 108 ? 12.391 18.609 -7.48 1 38.56 108 ASN B CA 1
ATOM 6166 C C . ASN B 1 108 ? 11.797 17.234 -7.785 1 38.56 108 ASN B C 1
ATOM 6168 O O . ASN B 1 108 ? 11.945 16.312 -6.988 1 38.56 108 ASN B O 1
ATOM 6172 N N . GLN B 1 109 ? 10.703 17.312 -8.383 1 45.91 109 GLN B N 1
ATOM 6173 C CA . GLN B 1 109 ? 10.469 15.875 -8.555 1 45.91 109 GLN B CA 1
ATOM 6174 C C . GLN B 1 109 ? 11.602 15.227 -9.344 1 45.91 109 GLN B C 1
ATOM 6176 O O . GLN B 1 109 ? 11.406 14.82 -10.492 1 45.91 109 GLN B O 1
ATOM 6181 N N . ASN B 1 110 ? 12.656 15.977 -9.242 1 49.56 110 ASN B N 1
ATOM 6182 C CA . ASN B 1 110 ? 13.945 15.633 -9.836 1 49.56 110 ASN B CA 1
ATOM 6183 C C . ASN B 1 110 ? 14.188 14.133 -9.812 1 49.56 110 ASN B C 1
ATOM 6185 O O . ASN B 1 110 ? 13.992 13.477 -8.781 1 49.56 110 ASN B O 1
ATOM 6189 N N . GLU B 1 111 ? 13.922 13.758 -10.961 1 65 111 GLU B N 1
ATOM 6190 C CA . GLU B 1 111 ? 14.5 12.438 -11.188 1 65 111 GLU B CA 1
ATOM 6191 C C . GLU B 1 111 ? 15.789 12.25 -10.391 1 65 111 GLU B C 1
ATOM 6193 O O . GLU B 1 111 ? 16.609 13.164 -10.32 1 65 111 GLU B O 1
ATOM 6198 N N . VAL B 1 112 ? 15.656 11.438 -9.469 1 75.88 112 VAL B N 1
ATOM 6199 C CA . VAL B 1 112 ? 16.797 11.195 -8.586 1 75.88 112 VAL B CA 1
ATOM 6200 C C . VAL B 1 112 ? 17.906 10.469 -9.359 1 75.88 112 VAL B C 1
ATOM 6202 O O . VAL B 1 112 ? 17.672 9.375 -9.883 1 75.88 112 VAL B O 1
ATOM 6205 N N . ASN B 1 113 ? 18.953 11.211 -9.656 1 80.81 113 ASN B N 1
ATOM 6206 C CA . ASN B 1 113 ? 20.172 10.516 -10.047 1 80.81 113 ASN B CA 1
ATOM 6207 C C . ASN B 1 113 ? 20.859 9.875 -8.852 1 80.81 113 ASN B C 1
ATOM 6209 O O . ASN B 1 113 ? 21.578 10.547 -8.109 1 80.81 113 ASN B O 1
ATOM 6213 N N . TRP B 1 114 ? 20.719 8.656 -8.68 1 86 114 TRP B N 1
ATOM 6214 C CA . TRP B 1 114 ? 21.125 7.957 -7.465 1 86 114 TRP B CA 1
ATOM 6215 C C . TRP B 1 114 ? 22.641 8 -7.277 1 86 114 TRP B C 1
ATOM 6217 O O . TRP B 1 114 ? 23.125 8.078 -6.148 1 86 114 TRP B O 1
ATOM 6227 N N . SER B 1 115 ? 23.438 7.953 -8.391 1 83.5 115 SER B N 1
ATOM 6228 C CA . SER B 1 115 ? 24.875 8.055 -8.25 1 83.5 115 SER B CA 1
ATOM 6229 C C . SER B 1 115 ? 25.297 9.398 -7.66 1 83.5 115 SER B C 1
ATOM 6231 O O . SER B 1 115 ? 26.078 9.453 -6.719 1 83.5 115 SER B O 1
ATOM 6233 N N . GLN B 1 116 ? 24.766 10.398 -8.266 1 85.06 116 GLN B N 1
ATOM 6234 C CA . GLN B 1 116 ? 25.047 11.742 -7.762 1 85.06 116 GLN B CA 1
ATOM 6235 C C . GLN B 1 116 ? 24.531 11.906 -6.336 1 85.06 116 GLN B C 1
ATOM 6237 O O . GLN B 1 116 ? 25.188 12.531 -5.5 1 85.06 116 GLN B O 1
ATOM 6242 N N . PHE B 1 117 ? 23.406 11.383 -6.109 1 90.62 117 PHE B N 1
ATOM 6243 C CA . PHE B 1 117 ? 22.797 11.453 -4.785 1 90.62 117 PHE B CA 1
ATOM 6244 C C . PHE B 1 117 ? 23.703 10.805 -3.74 1 90.62 117 PHE B C 1
ATOM 6246 O O . PHE B 1 117 ? 23.906 11.359 -2.662 1 90.62 117 PHE B O 1
ATOM 6253 N N . HIS B 1 118 ? 24.266 9.641 -4.023 1 91.19 118 HIS B N 1
ATOM 6254 C CA . HIS B 1 118 ? 25.109 8.922 -3.078 1 91.19 118 HIS B CA 1
ATOM 6255 C C . HIS B 1 118 ? 26.391 9.695 -2.791 1 91.19 118 HIS B C 1
ATOM 6257 O O . HIS B 1 118 ? 26.875 9.711 -1.657 1 91.19 118 HIS B O 1
ATOM 6263 N N . ASP B 1 119 ? 26.859 10.383 -3.812 1 91.5 119 ASP B N 1
ATOM 6264 C CA . ASP B 1 119 ? 28.047 11.219 -3.625 1 91.5 119 ASP B CA 1
ATOM 6265 C C . ASP B 1 119 ? 27.734 12.391 -2.699 1 91.5 119 ASP B C 1
ATOM 6267 O O . ASP B 1 119 ? 28.531 12.719 -1.816 1 91.5 119 ASP B O 1
ATOM 6271 N N . GLU B 1 120 ? 26.641 12.984 -2.953 1 93 120 GLU B N 1
ATOM 6272 C CA . GLU B 1 120 ? 26.234 14.117 -2.127 1 93 120 GLU B CA 1
ATOM 6273 C C . GLU B 1 120 ? 26 13.688 -0.682 1 93 120 GLU B C 1
ATOM 6275 O O . GLU B 1 120 ? 26.406 14.391 0.251 1 93 120 GLU B O 1
ATOM 6280 N N . LEU B 1 121 ? 25.344 12.57 -0.5 1 95.5 121 LEU B N 1
ATOM 6281 C CA . LEU B 1 121 ? 25.078 12.055 0.84 1 95.5 121 LEU B CA 1
ATOM 6282 C C . LEU B 1 121 ? 26.391 11.789 1.58 1 95.5 121 LEU B C 1
ATOM 6284 O O . LEU B 1 121 ? 26.516 12.125 2.76 1 95.5 121 LEU B O 1
ATOM 6288 N N . GLU B 1 122 ? 27.328 11.172 0.891 1 95.12 122 GLU B N 1
ATOM 6289 C CA . GLU B 1 122 ? 28.625 10.875 1.498 1 95.12 122 GLU B CA 1
ATOM 6290 C C . GLU B 1 122 ? 29.328 12.156 1.925 1 95.12 122 GLU B C 1
ATOM 6292 O O . GLU B 1 122 ? 29.906 12.219 3.01 1 95.12 122 GLU B O 1
ATOM 6297 N N . PHE B 1 123 ? 29.219 13.109 1.079 1 94.31 123 PHE B N 1
ATOM 6298 C CA . PHE B 1 123 ? 29.828 14.406 1.376 1 94.31 123 PHE B CA 1
ATOM 6299 C C . PHE B 1 123 ? 29.203 15.031 2.611 1 94.31 123 PHE B C 1
ATOM 6301 O O . PHE B 1 123 ? 29.906 15.5 3.508 1 94.31 123 PHE B O 1
ATOM 6308 N N . MET B 1 124 ? 27.938 15.023 2.672 1 93.75 124 MET B N 1
ATOM 6309 C CA . MET B 1 124 ? 27.234 15.617 3.799 1 93.75 124 MET B CA 1
ATOM 6310 C C . MET B 1 124 ? 27.531 14.867 5.094 1 93.75 124 MET B C 1
ATOM 6312 O O . MET B 1 124 ? 27.734 15.484 6.141 1 93.75 124 MET B O 1
ATOM 6316 N N . MET B 1 125 ? 27.562 13.562 5.008 1 94.81 125 MET B N 1
ATOM 6317 C CA . MET B 1 125 ? 27.766 12.742 6.199 1 94.81 125 MET B CA 1
ATOM 6318 C C . MET B 1 125 ? 29.188 12.867 6.715 1 94.81 125 MET B C 1
ATOM 6320 O O . MET B 1 125 ? 29.438 12.664 7.902 1 94.81 125 MET B O 1
ATOM 6324 N N . SER B 1 126 ? 30.109 13.18 5.816 1 93.69 126 SER B N 1
ATOM 6325 C CA . SER B 1 126 ? 31.484 13.367 6.242 1 93.69 126 SER B CA 1
ATOM 6326 C C . SER B 1 126 ? 31.609 14.562 7.18 1 93.69 126 SER B C 1
ATOM 6328 O O . SER B 1 126 ? 32.562 14.648 7.965 1 93.69 126 SER B O 1
ATOM 6330 N N . ARG B 1 127 ? 30.609 15.414 7.172 1 92.19 127 ARG B N 1
ATOM 6331 C CA . ARG B 1 127 ? 30.641 16.625 7.98 1 92.19 127 ARG B CA 1
ATOM 6332 C C . ARG B 1 127 ? 29.875 16.438 9.281 1 92.19 127 ARG B C 1
ATOM 6334 O O . ARG B 1 127 ? 29.859 17.328 10.133 1 92.19 127 ARG B O 1
ATOM 6341 N N . ILE B 1 128 ? 29.266 15.359 9.422 1 94.5 128 ILE B N 1
ATOM 6342 C CA . ILE B 1 128 ? 28.5 15.07 10.633 1 94.5 128 ILE B CA 1
ATOM 6343 C C . ILE B 1 128 ? 29.391 14.289 11.609 1 94.5 128 ILE B C 1
ATOM 6345 O O . ILE B 1 128 ? 29.797 13.164 11.32 1 94.5 128 ILE B O 1
ATOM 6349 N N . ASP B 1 129 ? 29.656 14.883 12.695 1 95.12 129 ASP B N 1
ATOM 6350 C CA . ASP B 1 129 ? 30.391 14.18 13.75 1 95.12 129 ASP B CA 1
ATOM 6351 C C . ASP B 1 129 ? 29.438 13.773 14.875 1 95.12 129 ASP B C 1
ATOM 6353 O O . ASP B 1 129 ? 28.234 13.961 14.781 1 95.12 129 ASP B O 1
ATOM 6357 N N . HIS B 1 130 ? 30 13.141 15.859 1 96.81 130 HIS B N 1
ATOM 6358 C CA . HIS B 1 130 ? 29.188 12.633 16.953 1 96.81 130 HIS B CA 1
ATOM 6359 C C . HIS B 1 130 ? 28.406 13.75 17.625 1 96.81 130 HIS B C 1
ATOM 6361 O O . HIS B 1 130 ? 27.203 13.602 17.891 1 96.81 130 HIS B O 1
ATOM 6367 N N . ALA B 1 131 ? 29.031 14.828 17.875 1 95.81 131 ALA B N 1
ATOM 6368 C CA . ALA B 1 131 ? 28.406 15.938 18.578 1 95.81 131 ALA B CA 1
ATOM 6369 C C . ALA B 1 131 ? 27.25 16.516 17.781 1 95.81 131 ALA B C 1
ATOM 6371 O O . ALA B 1 131 ? 26.172 16.766 18.328 1 95.81 131 ALA B O 1
ATOM 6372 N N . SER B 1 132 ? 27.516 16.828 16.562 1 95.69 132 SER B N 1
ATOM 6373 C CA . SER B 1 132 ? 26.453 17.375 15.727 1 95.69 132 SER B CA 1
ATOM 6374 C C . SER B 1 132 ? 25.312 16.391 15.57 1 95.69 132 SER B C 1
ATOM 6376 O O . SER B 1 132 ? 24.141 16.781 15.578 1 95.69 132 SER B O 1
ATOM 6378 N N . SER B 1 133 ? 25.641 15.109 15.391 1 96.94 133 SER B N 1
ATOM 6379 C CA . SER B 1 133 ? 24.609 14.07 15.289 1 96.94 133 SER B CA 1
ATOM 6380 C C . SER B 1 133 ? 23.766 14.016 16.547 1 96.94 133 SER B C 1
ATOM 6382 O O . SER B 1 133 ? 22.531 13.961 16.469 1 96.94 133 SER B O 1
ATOM 6384 N N . HIS B 1 134 ? 24.422 14.047 17.641 1 97.19 134 HIS B N 1
ATOM 6385 C CA . HIS B 1 134 ? 23.719 13.992 18.906 1 97.19 134 HIS B CA 1
ATOM 6386 C C . HIS B 1 134 ? 22.812 15.203 19.078 1 97.19 134 HIS B C 1
ATOM 6388 O O . HIS B 1 134 ? 21.672 15.07 19.547 1 97.19 134 HIS B O 1
ATOM 6394 N N . CYS B 1 135 ? 23.281 16.328 18.703 1 96.44 135 CYS B N 1
ATOM 6395 C CA . CYS B 1 135 ? 22.516 17.547 18.844 1 96.44 135 CYS B CA 1
ATOM 6396 C C . CYS B 1 135 ? 21.25 17.5 17.984 1 96.44 135 CYS B C 1
ATOM 6398 O O . CYS B 1 135 ? 20.172 17.844 18.438 1 96.44 135 CYS B O 1
ATOM 6400 N N . LEU B 1 136 ? 21.438 17.094 16.797 1 97 136 LEU B N 1
ATOM 6401 C CA . LEU B 1 136 ? 20.312 17.016 15.875 1 97 136 LEU B CA 1
ATOM 6402 C C . LEU B 1 136 ? 19.281 15.984 16.359 1 97 136 LEU B C 1
ATOM 6404 O O . LEU B 1 136 ? 18.078 16.266 16.375 1 97 136 LEU B O 1
ATOM 6408 N N . CYS B 1 137 ? 19.75 14.828 16.734 1 97.88 137 CYS B N 1
ATOM 6409 C CA . CYS B 1 137 ? 18.859 13.758 17.172 1 97.88 137 CYS B CA 1
ATOM 6410 C C . CYS B 1 137 ? 18.172 14.117 18.484 1 97.88 137 CYS B C 1
ATOM 6412 O O . CYS B 1 137 ? 16.984 13.82 18.672 1 97.88 137 CYS B O 1
ATOM 6414 N N . SER B 1 138 ? 18.891 14.742 19.328 1 96.19 138 SER B N 1
ATOM 6415 C CA . SER B 1 138 ? 18.328 15.172 20.594 1 96.19 138 SER B CA 1
ATOM 6416 C C . SER B 1 138 ? 17.219 16.203 20.391 1 96.19 138 SER B C 1
ATOM 6418 O O . SER B 1 138 ? 16.172 16.125 21.016 1 96.19 138 SER B O 1
ATOM 6420 N N . PHE B 1 139 ? 17.484 17.109 19.547 1 95.56 139 PHE B N 1
ATOM 6421 C CA . PHE B 1 139 ? 16.484 18.109 19.234 1 95.56 139 PHE B CA 1
ATOM 6422 C C . PHE B 1 139 ? 15.219 17.453 18.688 1 95.56 139 PHE B C 1
ATOM 6424 O O . PHE B 1 139 ? 14.109 17.75 19.141 1 95.56 139 PHE B O 1
ATOM 6431 N N . ALA B 1 140 ? 15.391 16.578 17.703 1 96.88 140 ALA B N 1
ATOM 6432 C CA . ALA B 1 140 ? 14.258 15.898 17.078 1 96.88 140 ALA B CA 1
ATOM 6433 C C . ALA B 1 140 ? 13.484 15.07 18.094 1 96.88 140 ALA B C 1
ATOM 6435 O O . ALA B 1 140 ? 12.25 15.047 18.078 1 96.88 140 ALA B O 1
ATOM 6436 N N . CYS B 1 141 ? 14.148 14.445 18.984 1 95.69 141 CYS B N 1
ATOM 6437 C CA . CYS B 1 141 ? 13.531 13.539 19.953 1 95.69 141 CYS B CA 1
ATOM 6438 C C . CYS B 1 141 ? 12.781 14.32 21.016 1 95.69 141 CYS B C 1
ATOM 6440 O O . CYS B 1 141 ? 11.68 13.938 21.406 1 95.69 141 CYS B O 1
ATOM 6442 N N . HIS B 1 142 ? 13.32 15.43 21.375 1 92.69 142 HIS B N 1
ATOM 6443 C CA . HIS B 1 142 ? 12.75 16.094 22.531 1 92.69 142 HIS B CA 1
ATOM 6444 C C . HIS B 1 142 ? 11.758 17.172 22.125 1 92.69 142 HIS B C 1
ATOM 6446 O O . HIS B 1 142 ? 10.797 17.453 22.844 1 92.69 142 HIS B O 1
ATOM 6452 N N . TYR B 1 143 ? 11.961 17.734 20.984 1 93.81 143 TYR B N 1
ATOM 6453 C CA . TYR B 1 143 ? 11.125 18.875 20.625 1 93.81 143 TYR B CA 1
ATOM 6454 C C . TYR B 1 143 ? 10.094 18.484 19.578 1 93.81 143 TYR B C 1
ATOM 6456 O O . TYR B 1 143 ? 9.078 19.172 19.422 1 93.81 143 TYR B O 1
ATOM 6464 N N . ILE B 1 144 ? 10.32 17.406 18.891 1 95.06 144 ILE B N 1
ATOM 6465 C CA . ILE B 1 144 ? 9.461 17.156 17.734 1 95.06 144 ILE B CA 1
ATOM 6466 C C . ILE B 1 144 ? 8.703 15.836 17.922 1 95.06 144 ILE B C 1
ATOM 6468 O O . ILE B 1 144 ? 7.598 15.672 17.406 1 95.06 144 ILE B O 1
ATOM 6472 N N . ASN B 1 145 ? 9.195 14.938 18.672 1 95.88 145 ASN B N 1
ATOM 6473 C CA . ASN B 1 145 ? 8.695 13.57 18.766 1 95.88 145 ASN B CA 1
ATOM 6474 C C . ASN B 1 145 ? 7.242 13.531 19.219 1 95.88 145 ASN B C 1
ATOM 6476 O O . ASN B 1 145 ? 6.488 12.641 18.844 1 95.88 145 ASN B O 1
ATOM 6480 N N . PHE B 1 146 ? 6.809 14.508 20.016 1 95.38 146 PHE B N 1
ATOM 6481 C CA . PHE B 1 146 ? 5.457 14.484 20.547 1 95.38 146 PHE B CA 1
ATOM 6482 C C . PHE B 1 146 ? 4.422 14.531 19.438 1 95.38 146 PHE B C 1
ATOM 6484 O O . PHE B 1 146 ? 3.271 14.141 19.625 1 95.38 146 PHE B O 1
ATOM 6491 N N . ILE B 1 147 ? 4.812 14.969 18.281 1 96.31 147 ILE B N 1
ATOM 6492 C CA . ILE B 1 147 ? 3.895 15.109 17.156 1 96.31 147 ILE B CA 1
ATOM 6493 C C . ILE B 1 147 ? 3.574 13.734 16.578 1 96.31 147 ILE B C 1
ATOM 6495 O O . ILE B 1 147 ? 2.432 13.469 16.188 1 96.31 147 ILE B O 1
ATOM 6499 N N . HIS B 1 148 ? 4.578 12.852 16.562 1 96.31 148 HIS B N 1
ATOM 6500 C CA . HIS B 1 148 ? 4.383 11.602 15.836 1 96.31 148 HIS B CA 1
ATOM 6501 C C . HIS B 1 148 ? 4.602 10.398 16.75 1 96.31 148 HIS B C 1
ATOM 6503 O O . HIS B 1 148 ? 4.23 9.273 16.391 1 96.31 148 HIS B O 1
ATOM 6509 N N . ASN B 1 149 ? 5.223 10.539 17.859 1 96.56 149 ASN B N 1
ATOM 6510 C CA . ASN B 1 149 ? 5.418 9.5 18.859 1 96.56 149 ASN B CA 1
ATOM 6511 C C . ASN B 1 149 ? 6.09 8.266 18.266 1 96.56 149 ASN B C 1
ATOM 6513 O O . ASN B 1 149 ? 5.758 7.137 18.641 1 96.56 149 ASN B O 1
ATOM 6517 N N . ALA B 1 150 ? 6.996 8.438 17.359 1 97.69 150 ALA B N 1
ATOM 6518 C CA . ALA B 1 150 ? 7.637 7.324 16.656 1 97.69 150 ALA B CA 1
ATOM 6519 C C . ALA B 1 150 ? 8.609 6.586 17.578 1 97.69 150 ALA B C 1
ATOM 6521 O O . ALA B 1 150 ? 8.797 5.375 17.453 1 97.69 150 ALA B O 1
ATOM 6522 N N . VAL B 1 151 ? 9.266 7.348 18.516 1 97.56 151 VAL B N 1
ATOM 6523 C CA . VAL B 1 151 ? 10.297 6.75 19.359 1 97.56 151 VAL B CA 1
ATOM 6524 C C . VAL B 1 151 ? 10.148 7.246 20.797 1 97.56 151 VAL B C 1
ATOM 6526 O O . VAL B 1 151 ? 9.438 8.219 21.047 1 97.56 151 VAL B O 1
ATOM 6529 N N . ILE B 1 152 ? 10.68 6.484 21.641 1 95.62 152 ILE B N 1
ATOM 6530 C CA . ILE B 1 152 ? 10.906 6.969 22.984 1 95.62 152 ILE B CA 1
ATOM 6531 C C . ILE B 1 152 ? 12.258 7.68 23.062 1 95.62 152 ILE B C 1
ATOM 6533 O O . ILE B 1 152 ? 13.305 7.051 22.922 1 95.62 152 ILE B O 1
ATOM 6537 N N . PRO B 1 153 ? 12.219 8.938 23.328 1 95.06 153 PRO B N 1
ATOM 6538 C CA . PRO B 1 153 ? 13.422 9.766 23.188 1 95.06 153 PRO B CA 1
ATOM 6539 C C . PRO B 1 153 ? 14.617 9.203 23.953 1 95.06 153 PRO B C 1
ATOM 6541 O O . PRO B 1 153 ? 15.703 9.047 23.375 1 95.06 153 PRO B O 1
ATOM 6544 N N . THR B 1 154 ? 14.453 8.812 25.172 1 94.44 154 THR B N 1
ATOM 6545 C CA . THR B 1 154 ? 15.555 8.32 25.984 1 94.44 154 THR B CA 1
ATOM 6546 C C . THR B 1 154 ? 16.141 7.043 25.391 1 94.44 154 THR B C 1
ATOM 6548 O O . THR B 1 154 ? 17.359 6.895 25.312 1 94.44 154 THR B O 1
ATOM 6551 N N . LEU B 1 155 ? 15.305 6.215 25.016 1 95.88 155 LEU B N 1
ATOM 6552 C CA . LEU B 1 155 ? 15.766 4.945 24.469 1 95.88 155 LEU B CA 1
ATOM 6553 C C . LEU B 1 155 ? 16.469 5.148 23.141 1 95.88 155 LEU B C 1
ATOM 6555 O O . LEU B 1 155 ? 17.5 4.527 22.875 1 95.88 155 LEU B O 1
ATOM 6559 N N . PHE B 1 156 ? 15.93 5.992 22.312 1 97.88 156 PHE B N 1
ATOM 6560 C CA . PHE B 1 156 ? 16.531 6.242 21 1 97.88 156 PHE B CA 1
ATOM 6561 C C . PHE B 1 156 ? 17.922 6.852 21.156 1 97.88 156 PHE B C 1
ATOM 6563 O O . PHE B 1 156 ? 18.859 6.457 20.453 1 97.88 156 PHE B O 1
ATOM 6570 N N . LEU B 1 157 ? 18.062 7.785 22.016 1 97.31 157 LEU B N 1
ATOM 6571 C CA . LEU B 1 157 ? 19.328 8.469 22.188 1 97.31 157 LEU B CA 1
ATOM 6572 C C . LEU B 1 157 ? 20.375 7.539 22.797 1 97.31 157 LEU B C 1
ATOM 6574 O O . LEU B 1 157 ? 21.562 7.637 22.484 1 97.31 157 LEU B O 1
ATOM 6578 N N . ASP B 1 158 ? 19.922 6.656 23.672 1 96.62 158 ASP B N 1
ATOM 6579 C CA . ASP B 1 158 ? 20.828 5.641 24.188 1 96.62 158 ASP B CA 1
ATOM 6580 C C . ASP B 1 158 ? 21.359 4.746 23.062 1 96.62 158 ASP B C 1
ATOM 6582 O O . ASP B 1 158 ? 22.547 4.434 23.016 1 96.62 158 ASP B O 1
ATOM 6586 N N . GLU B 1 159 ? 20.484 4.379 22.219 1 97.38 159 GLU B N 1
ATOM 6587 C CA . GLU B 1 159 ? 20.859 3.504 21.109 1 97.38 159 GLU B CA 1
ATOM 6588 C C . GLU B 1 159 ? 21.688 4.254 20.078 1 97.38 159 GLU B C 1
ATOM 6590 O O . GLU B 1 159 ? 22.547 3.666 19.422 1 97.38 159 GLU B O 1
ATOM 6595 N N . HIS B 1 160 ? 21.406 5.562 19.969 1 98.12 160 HIS B N 1
ATOM 6596 C CA . HIS B 1 160 ? 22.266 6.422 19.172 1 98.12 160 HIS B CA 1
ATOM 6597 C C . HIS B 1 160 ? 23.703 6.395 19.672 1 98.12 160 HIS B C 1
ATOM 6599 O O . HIS B 1 160 ? 24.641 6.262 18.891 1 98.12 160 HIS B O 1
ATOM 6605 N N . GLU B 1 161 ? 23.859 6.492 20.969 1 97.62 161 GLU B N 1
ATOM 6606 C CA . GLU B 1 161 ? 25.188 6.445 21.562 1 97.62 161 GLU B CA 1
ATOM 6607 C C . GLU B 1 161 ? 25.844 5.086 21.344 1 97.62 161 GLU B C 1
ATOM 6609 O O . GLU B 1 161 ? 27.047 5.012 21.047 1 97.62 161 GLU B O 1
ATOM 6614 N N . GLN B 1 162 ? 25.109 4.082 21.438 1 96.25 162 GLN B N 1
ATOM 6615 C CA . GLN B 1 162 ? 25.625 2.738 21.188 1 96.25 162 GLN B CA 1
ATOM 6616 C C . GLN B 1 162 ? 26.125 2.588 19.75 1 96.25 162 GLN B C 1
ATOM 6618 O O . GLN B 1 162 ? 27.188 2.021 19.516 1 96.25 162 GLN B O 1
ATOM 6623 N N . PHE B 1 163 ? 25.391 3.088 18.859 1 97.19 163 PHE B N 1
ATOM 6624 C CA . PHE B 1 163 ? 25.734 3.033 17.438 1 97.19 163 PHE B CA 1
ATOM 6625 C C . PHE B 1 163 ? 27.047 3.74 17.172 1 97.19 163 PHE B C 1
ATOM 6627 O O . PHE B 1 163 ? 27.922 3.199 16.5 1 97.19 163 PHE B O 1
ATOM 6634 N N . TRP B 1 164 ? 27.172 4.91 17.719 1 97.56 164 TRP B N 1
ATOM 6635 C CA . TRP B 1 164 ? 28.359 5.711 17.484 1 97.56 164 TRP B CA 1
ATOM 6636 C C . TRP B 1 164 ? 29.562 5.105 18.203 1 97.56 164 TRP B C 1
ATOM 6638 O O . TRP B 1 164 ? 30.656 5.027 17.641 1 97.56 164 TRP B O 1
ATOM 6648 N N . ASP B 1 165 ? 29.344 4.566 19.406 1 96.38 165 ASP B N 1
ATOM 6649 C CA . ASP B 1 165 ? 30.438 4.059 20.219 1 96.38 165 ASP B CA 1
ATOM 6650 C C . ASP B 1 165 ? 30.906 2.695 19.719 1 96.38 165 ASP B C 1
ATOM 6652 O O . ASP B 1 165 ? 32.094 2.438 19.656 1 96.38 165 ASP B O 1
ATOM 6656 N N . GLN B 1 166 ? 29.984 1.905 19.328 1 94.38 166 GLN B N 1
ATOM 6657 C CA . GLN B 1 166 ? 30.328 0.518 19.031 1 94.38 166 GLN B CA 1
ATOM 6658 C C . GLN B 1 166 ? 30.688 0.341 17.562 1 94.38 166 GLN B C 1
ATOM 6660 O O . GLN B 1 166 ? 31.5 -0.532 17.219 1 94.38 166 GLN B O 1
ATOM 6665 N N . TYR B 1 167 ? 30.156 1.159 16.703 1 94.81 167 TYR B N 1
ATOM 6666 C CA . TYR B 1 167 ? 30.344 0.857 15.281 1 94.81 167 TYR B CA 1
ATOM 6667 C C . TYR B 1 167 ? 30.953 2.045 14.555 1 94.81 167 TYR B C 1
ATOM 6669 O O . TYR B 1 167 ? 32 1.908 13.891 1 94.81 167 TYR B O 1
ATOM 6677 N N . VAL B 1 168 ? 30.422 3.219 14.719 1 96.44 168 VAL B N 1
ATOM 6678 C CA . VAL B 1 168 ? 30.875 4.367 13.945 1 96.44 168 VAL B CA 1
ATOM 6679 C C . VAL B 1 168 ? 32.281 4.75 14.359 1 96.44 168 VAL B C 1
ATOM 6681 O O . VAL B 1 168 ? 33.094 5.164 13.531 1 96.44 168 VAL B O 1
ATOM 6684 N N . SER B 1 169 ? 32.594 4.609 15.664 1 94.81 169 SER B N 1
ATOM 6685 C CA . SER B 1 169 ? 33.906 4.98 16.172 1 94.81 169 SER B CA 1
ATOM 6686 C C . SER B 1 169 ? 35.031 4.18 15.492 1 94.81 169 SER B C 1
ATOM 6688 O O . SER B 1 169 ? 36.125 4.699 15.242 1 94.81 169 SER B O 1
ATOM 6690 N N . SER B 1 170 ? 34.719 2.926 15.164 1 94.56 170 SER B N 1
ATOM 6691 C CA . SER B 1 170 ? 35.719 2.053 14.555 1 94.56 170 SER B CA 1
ATOM 6692 C C . SER B 1 170 ? 35.594 2.049 13.031 1 94.56 170 SER B C 1
ATOM 6694 O O . SER B 1 170 ? 36.531 1.709 12.328 1 94.56 170 SER B O 1
ATOM 6696 N N . ASP B 1 171 ? 34.438 2.328 12.578 1 95.81 171 ASP B N 1
ATOM 6697 C CA . ASP B 1 171 ? 34.156 2.258 11.141 1 95.81 171 ASP B CA 1
ATOM 6698 C C . ASP B 1 171 ? 33.156 3.332 10.719 1 95.81 171 ASP B C 1
ATOM 6700 O O . ASP B 1 171 ? 31.969 3.08 10.656 1 95.81 171 ASP B O 1
ATOM 6704 N N . ARG B 1 172 ? 33.656 4.375 10.203 1 94.75 172 ARG B N 1
ATOM 6705 C CA . ARG B 1 172 ? 32.812 5.52 9.852 1 94.75 172 ARG B CA 1
ATOM 6706 C C . ARG B 1 172 ? 31.938 5.211 8.648 1 94.75 172 ARG B C 1
ATOM 6708 O O . ARG B 1 172 ? 30.938 5.895 8.414 1 94.75 172 ARG B O 1
ATOM 6715 N N . SER B 1 173 ? 32.25 4.191 7.949 1 94.31 173 SER B N 1
ATOM 6716 C CA . SER B 1 173 ? 31.469 3.822 6.777 1 94.31 173 SER B CA 1
ATOM 6717 C C . SER B 1 173 ? 30.062 3.393 7.176 1 94.31 173 SER B C 1
ATOM 6719 O O . SER B 1 173 ? 29.156 3.338 6.332 1 94.31 173 SER B O 1
ATOM 6721 N N . CYS B 1 174 ? 29.812 3.184 8.406 1 95.69 174 CYS B N 1
ATOM 6722 C CA . CYS B 1 174 ? 28.5 2.793 8.914 1 95.69 174 CYS B CA 1
ATOM 6723 C C . CYS B 1 174 ? 27.5 3.926 8.758 1 95.69 174 CYS B C 1
ATOM 6725 O O . CYS B 1 174 ? 26.297 3.695 8.773 1 95.69 174 CYS B O 1
ATOM 6727 N N . LEU B 1 175 ? 28.031 5.137 8.508 1 97.19 175 LEU B N 1
ATOM 6728 C CA . LEU B 1 175 ? 27.156 6.301 8.422 1 97.19 175 LEU B CA 1
ATOM 6729 C C . LEU B 1 175 ? 26.609 6.453 7.004 1 97.19 175 LEU B C 1
ATOM 6731 O O . LEU B 1 175 ? 25.656 7.211 6.785 1 97.19 175 LEU B O 1
ATOM 6735 N N . VAL B 1 176 ? 27.203 5.762 6.102 1 96.5 176 VAL B N 1
ATOM 6736 C CA . VAL B 1 176 ? 26.812 5.863 4.699 1 96.5 176 VAL B CA 1
ATOM 6737 C C . VAL B 1 176 ? 26.328 4.508 4.199 1 96.5 176 VAL B C 1
ATOM 6739 O O . VAL B 1 176 ? 27.125 3.619 3.895 1 96.5 176 VAL B O 1
ATOM 6742 N N . TYR B 1 177 ? 25.031 4.445 3.906 1 94.06 177 TYR B N 1
ATOM 6743 C CA . TYR B 1 177 ? 24.391 3.148 3.711 1 94.06 177 TYR B CA 1
ATOM 6744 C C . TYR B 1 177 ? 24.734 2.57 2.344 1 94.06 177 TYR B C 1
ATOM 6746 O O . TYR B 1 177 ? 24.484 1.394 2.078 1 94.06 177 TYR B O 1
ATOM 6754 N N . SER B 1 178 ? 25.266 3.377 1.422 1 88.38 178 SER B N 1
ATOM 6755 C CA . SER B 1 178 ? 25.625 2.922 0.081 1 88.38 178 SER B CA 1
ATOM 6756 C C . SER B 1 178 ? 26.984 2.225 0.073 1 88.38 178 SER B C 1
ATOM 6758 O O . SER B 1 178 ? 27.359 1.62 -0.929 1 88.38 178 SER B O 1
ATOM 6760 N N . LYS B 1 179 ? 27.656 2.236 1.224 1 88.25 179 LYS B N 1
ATOM 6761 C CA . LYS B 1 179 ? 28.984 1.643 1.325 1 88.25 179 LYS B CA 1
ATOM 6762 C C . LYS B 1 179 ? 28.969 0.402 2.213 1 88.25 179 LYS B C 1
ATOM 6764 O O . LYS B 1 179 ? 28.156 0.303 3.133 1 88.25 179 LYS B O 1
ATOM 6769 N N . SER B 1 180 ? 29.906 -0.455 1.905 1 89.38 180 SER B N 1
ATOM 6770 C CA . SER B 1 180 ? 30.078 -1.621 2.77 1 89.38 180 SER B CA 1
ATOM 6771 C C . SER B 1 180 ? 30.641 -1.228 4.129 1 89.38 180 SER B C 1
ATOM 6773 O O . SER B 1 180 ? 31.5 -0.356 4.219 1 89.38 180 SER B O 1
ATOM 6775 N N . SER B 1 181 ? 30.078 -1.807 5.121 1 92.19 181 SER B N 1
ATOM 6776 C CA . SER B 1 181 ? 30.531 -1.539 6.484 1 92.19 181 SER B CA 1
ATOM 6777 C C . SER B 1 181 ? 30.391 -2.777 7.363 1 92.19 181 SER B C 1
ATOM 6779 O O . SER B 1 181 ? 29.766 -3.76 6.969 1 92.19 181 SER B O 1
ATOM 6781 N N . SER B 1 182 ? 31 -2.695 8.461 1 90.25 182 SER B N 1
ATOM 6782 C CA . SER B 1 182 ? 31 -3.816 9.398 1 90.25 182 SER B CA 1
ATOM 6783 C C . SER B 1 182 ? 29.578 -4.141 9.852 1 90.25 182 SER B C 1
ATOM 6785 O O . SER B 1 182 ? 29.188 -5.312 9.914 1 90.25 182 SER B O 1
ATOM 6787 N N . LEU B 1 183 ? 28.828 -3.107 10.117 1 91.19 183 LEU B N 1
ATOM 6788 C CA . LEU B 1 183 ? 27.469 -3.316 10.609 1 91.19 183 LEU B CA 1
ATOM 6789 C C . LEU B 1 183 ? 26.578 -3.84 9.492 1 91.19 183 LEU B C 1
ATOM 6791 O O . LEU B 1 183 ? 25.719 -4.699 9.734 1 91.19 183 LEU B O 1
ATOM 6795 N N . LEU B 1 184 ? 26.719 -3.314 8.297 1 91.31 184 LEU B N 1
ATOM 6796 C CA . LEU B 1 184 ? 25.938 -3.762 7.152 1 91.31 184 LEU B CA 1
ATOM 6797 C C . LEU B 1 184 ? 26.203 -5.234 6.855 1 91.31 184 LEU B C 1
ATOM 6799 O O . LEU B 1 184 ? 25.266 -5.973 6.508 1 91.31 184 LEU B O 1
ATOM 6803 N N . SER B 1 185 ? 27.438 -5.645 6.984 1 86.75 185 SER B N 1
ATOM 6804 C CA . SER B 1 185 ? 27.797 -7.035 6.727 1 86.75 185 SER B CA 1
ATOM 6805 C C . SER B 1 185 ? 27.219 -7.961 7.797 1 86.75 185 SER B C 1
ATOM 6807 O O . SER B 1 185 ? 26.906 -9.117 7.516 1 86.75 185 SER B O 1
ATOM 6809 N N . LEU B 1 186 ? 27.062 -7.457 8.953 1 85.69 186 LEU B N 1
ATOM 6810 C CA . LEU B 1 186 ? 26.609 -8.258 10.078 1 85.69 186 LEU B CA 1
ATOM 6811 C C . LEU B 1 186 ? 25.109 -8.508 10 1 85.69 186 LEU B C 1
ATOM 6813 O O . LEU B 1 186 ? 24.641 -9.641 10.164 1 85.69 186 LEU B O 1
ATOM 6817 N N . SER B 1 187 ? 24.344 -7.484 9.766 1 88.25 187 SER B N 1
ATOM 6818 C CA . SER B 1 187 ? 22.891 -7.566 9.742 1 88.25 187 SER B CA 1
ATOM 6819 C C . SER B 1 187 ? 22.297 -6.551 8.773 1 88.25 187 SER B C 1
ATOM 6821 O O . SER B 1 187 ? 21.812 -5.496 9.188 1 88.25 187 SER B O 1
ATOM 6823 N N . PRO B 1 188 ? 22.234 -6.898 7.566 1 89.19 188 PRO B N 1
ATOM 6824 C CA . PRO B 1 188 ? 21.859 -5.918 6.543 1 89.19 188 PRO B CA 1
ATOM 6825 C C . PRO B 1 188 ? 20.469 -5.336 6.766 1 89.19 188 PRO B C 1
ATOM 6827 O O . PRO B 1 188 ? 20.297 -4.113 6.738 1 89.19 188 PRO B O 1
ATOM 6830 N N . ARG B 1 189 ? 19.469 -6.191 7.02 1 90.38 189 ARG B N 1
ATOM 6831 C CA . ARG B 1 189 ? 18.109 -5.703 7.184 1 90.38 189 ARG B CA 1
ATOM 6832 C C . ARG B 1 189 ? 18 -4.762 8.383 1 90.38 189 ARG B C 1
ATOM 6834 O O . ARG B 1 189 ? 17.422 -3.678 8.273 1 90.38 189 ARG B O 1
ATOM 6841 N N . ASP B 1 190 ? 18.594 -5.145 9.469 1 93.31 190 ASP B N 1
ATOM 6842 C CA . ASP B 1 190 ? 18.562 -4.332 10.68 1 93.31 190 ASP B CA 1
ATOM 6843 C C . ASP B 1 190 ? 19.344 -3.033 10.492 1 93.31 190 ASP B C 1
ATOM 6845 O O . ASP B 1 190 ? 18.953 -1.986 11.016 1 93.31 190 ASP B O 1
ATOM 6849 N N . TYR B 1 191 ? 20.391 -3.16 9.797 1 95 191 TYR B N 1
ATOM 6850 C CA . TYR B 1 191 ? 21.172 -1.972 9.492 1 95 191 TYR B CA 1
ATOM 6851 C C . TYR B 1 191 ? 20.344 -0.951 8.727 1 95 191 TYR B C 1
ATOM 6853 O O . TYR B 1 191 ? 20.328 0.233 9.07 1 95 191 TYR B O 1
ATOM 6861 N N . TYR B 1 192 ? 19.688 -1.392 7.703 1 95.75 192 TYR B N 1
ATOM 6862 C CA . TYR B 1 192 ? 18.922 -0.47 6.875 1 95.75 192 TYR B CA 1
ATOM 6863 C C . TYR B 1 192 ? 17.75 0.125 7.656 1 95.75 192 TYR B C 1
ATOM 6865 O O . TYR B 1 192 ? 17.422 1.304 7.492 1 95.75 192 TYR B O 1
ATOM 6873 N N . PHE B 1 193 ? 17.109 -0.626 8.508 1 96.44 193 PHE B N 1
ATOM 6874 C CA . PHE B 1 193 ? 16.062 -0.072 9.359 1 96.44 193 PHE B CA 1
ATOM 6875 C C . PHE B 1 193 ? 16.625 1.003 10.281 1 96.44 193 PHE B C 1
ATOM 6877 O O . PHE B 1 193 ? 16.031 2.074 10.422 1 96.44 193 PHE B O 1
ATOM 6884 N N . TRP B 1 194 ? 17.734 0.703 10.859 1 98.06 194 TRP B N 1
ATOM 6885 C CA . TRP B 1 194 ? 18.344 1.684 11.75 1 98.06 194 TRP B CA 1
ATOM 6886 C C . TRP B 1 194 ? 18.703 2.955 10.984 1 98.06 194 TRP B C 1
ATOM 6888 O O . TRP B 1 194 ? 18.406 4.062 11.445 1 98.06 194 TRP B O 1
ATOM 6898 N N . MET B 1 195 ? 19.344 2.756 9.883 1 98.06 195 MET B N 1
ATOM 6899 C CA . MET B 1 195 ? 19.781 3.924 9.125 1 98.06 195 MET B CA 1
ATOM 6900 C C . MET B 1 195 ? 18.594 4.746 8.641 1 98.06 195 MET B C 1
ATOM 6902 O O . MET B 1 195 ? 18.656 5.973 8.57 1 98.06 195 MET B O 1
ATOM 6906 N N . ALA B 1 196 ? 17.484 4.082 8.266 1 98.31 196 ALA B N 1
ATOM 6907 C CA . ALA B 1 196 ? 16.266 4.805 7.898 1 98.31 196 ALA B CA 1
ATOM 6908 C C . ALA B 1 196 ? 15.773 5.668 9.055 1 98.31 196 ALA B C 1
ATOM 6910 O O . ALA B 1 196 ? 15.422 6.836 8.867 1 98.31 196 ALA B O 1
ATOM 6911 N N . MET B 1 197 ? 15.797 5.117 10.25 1 98.56 197 MET B N 1
ATOM 6912 C CA . MET B 1 197 ? 15.375 5.852 11.438 1 98.56 197 MET B CA 1
ATOM 6913 C C . MET B 1 197 ? 16.344 6.988 11.75 1 98.56 197 MET B C 1
ATOM 6915 O O . MET B 1 197 ? 15.922 8.102 12.062 1 98.56 197 MET B O 1
ATOM 6919 N N . TYR B 1 198 ? 17.594 6.633 11.617 1 98.62 198 TYR B N 1
ATOM 6920 C CA . TYR B 1 198 ? 18.641 7.598 11.906 1 98.62 198 TYR B CA 1
ATOM 6921 C C . TYR B 1 198 ? 18.562 8.797 10.969 1 98.62 198 TYR B C 1
ATOM 6923 O O . TYR B 1 198 ? 18.516 9.945 11.422 1 98.62 198 TYR B O 1
ATOM 6931 N N . TYR B 1 199 ? 18.469 8.562 9.664 1 98.56 199 TYR B N 1
ATOM 6932 C CA . TYR B 1 199 ? 18.375 9.633 8.68 1 98.56 199 TYR B CA 1
ATOM 6933 C C . TYR B 1 199 ? 17.094 10.43 8.859 1 98.56 199 TYR B C 1
ATOM 6935 O O . TYR B 1 199 ? 17.078 11.648 8.672 1 98.56 199 TYR B O 1
ATOM 6943 N N . SER B 1 200 ? 15.984 9.734 9.164 1 98.38 200 SER B N 1
ATOM 6944 C CA . SER B 1 200 ? 14.727 10.43 9.391 1 98.38 200 SER B CA 1
ATOM 6945 C C . SER B 1 200 ? 14.82 11.383 10.578 1 98.38 200 SER B C 1
ATOM 6947 O O . SER B 1 200 ? 14.289 12.492 10.539 1 98.38 200 SER B O 1
ATOM 6949 N N . THR B 1 201 ? 15.453 10.906 11.609 1 98.5 201 THR B N 1
ATOM 6950 C CA . THR B 1 201 ? 15.617 11.727 12.805 1 98.5 201 THR B CA 1
ATOM 6951 C C . THR B 1 201 ? 16.516 12.922 12.516 1 98.5 201 THR B C 1
ATOM 6953 O O . THR B 1 201 ? 16.234 14.039 12.953 1 98.5 201 THR B O 1
ATOM 6956 N N . LEU B 1 202 ? 17.609 12.664 11.781 1 98 202 LEU B N 1
ATOM 6957 C CA . LEU B 1 202 ? 18.469 13.758 11.367 1 98 202 LEU B CA 1
ATOM 6958 C C . LEU B 1 202 ? 17.688 14.766 10.523 1 98 202 LEU B C 1
ATOM 6960 O O . LEU B 1 202 ? 17.859 15.977 10.688 1 98 202 LEU B O 1
ATOM 6964 N N . CYS B 1 203 ? 16.875 14.242 9.664 1 97.19 203 CYS B N 1
ATOM 6965 C CA . CYS B 1 203 ? 16.062 15.086 8.797 1 97.19 203 CYS B CA 1
ATOM 6966 C C . CYS B 1 203 ? 15.156 16 9.617 1 97.19 203 CYS B C 1
ATOM 6968 O O . CYS B 1 203 ? 15.07 17.203 9.344 1 97.19 203 CYS B O 1
ATOM 6970 N N . ASN B 1 204 ? 14.547 15.477 10.617 1 97.06 204 ASN B N 1
ATOM 6971 C CA . ASN B 1 204 ? 13.719 16.266 11.516 1 97.06 204 ASN B CA 1
ATOM 6972 C C . ASN B 1 204 ? 14.539 17.328 12.25 1 97.06 204 ASN B C 1
ATOM 6974 O O . ASN B 1 204 ? 14.102 18.469 12.406 1 97.06 204 ASN B O 1
ATOM 6978 N N . GLY B 1 205 ? 15.703 16.875 12.664 1 96.69 205 GLY B N 1
ATOM 6979 C CA . GLY B 1 205 ? 16.578 17.828 13.344 1 96.69 205 GLY B CA 1
ATOM 6980 C C . GLY B 1 205 ? 16.984 19 12.469 1 96.69 205 GLY B C 1
ATOM 6981 O O . GLY B 1 205 ? 17.016 20.141 12.938 1 96.69 205 GLY B O 1
ATOM 6982 N N . ILE B 1 206 ? 17.203 18.703 11.258 1 94.75 206 ILE B N 1
ATOM 6983 C CA . ILE B 1 206 ? 17.625 19.734 10.32 1 94.75 206 ILE B CA 1
ATOM 6984 C C . ILE B 1 206 ? 16.438 20.609 9.945 1 94.75 206 ILE B C 1
ATOM 6986 O O . ILE B 1 206 ? 16.531 21.844 9.969 1 94.75 206 ILE B O 1
ATOM 6990 N N . TYR B 1 207 ? 15.352 20.016 9.633 1 93.38 207 TYR B N 1
ATOM 6991 C CA . TYR B 1 207 ? 14.18 20.734 9.148 1 93.38 207 TYR B CA 1
ATOM 6992 C C . TYR B 1 207 ? 13.664 21.719 10.211 1 93.38 207 TYR B C 1
ATOM 6994 O O . TYR B 1 207 ? 13.375 22.875 9.906 1 93.38 207 TYR B O 1
ATOM 7002 N N . PHE B 1 208 ? 13.664 21.281 11.406 1 93.56 208 PHE B N 1
ATOM 7003 C CA . PHE B 1 208 ? 13.078 22.109 12.461 1 93.56 208 PHE B CA 1
ATOM 7004 C C . PHE B 1 208 ? 14.164 22.844 13.234 1 93.56 208 PHE B C 1
ATOM 7006 O O . PHE B 1 208 ? 13.938 23.969 13.711 1 93.56 208 PHE B O 1
ATOM 7013 N N . GLY B 1 209 ? 15.305 22.297 13.359 1 91.06 209 GLY B N 1
ATOM 7014 C CA . GLY B 1 209 ? 16.266 22.828 14.32 1 91.06 209 GLY B CA 1
ATOM 7015 C C . GLY B 1 209 ? 17.422 23.547 13.664 1 91.06 209 GLY B C 1
ATOM 7016 O O . GLY B 1 209 ? 18.328 24.031 14.352 1 91.06 209 GLY B O 1
ATOM 7017 N N . SER B 1 210 ? 17.516 23.672 12.406 1 86.25 210 SER B N 1
ATOM 7018 C CA . SER B 1 210 ? 18.688 24.219 11.719 1 86.25 210 SER B CA 1
ATOM 7019 C C . SER B 1 210 ? 19.047 25.609 12.234 1 86.25 210 SER B C 1
ATOM 7021 O O . SER B 1 210 ? 20.219 25.938 12.422 1 86.25 210 SER B O 1
ATOM 7023 N N . GLU B 1 211 ? 18.047 26.406 12.508 1 86.12 211 GLU B N 1
ATOM 7024 C CA . GLU B 1 211 ? 18.312 27.766 12.984 1 86.12 211 GLU B CA 1
ATOM 7025 C C . GLU B 1 211 ? 18.766 27.75 14.438 1 86.12 211 GLU B C 1
ATOM 7027 O O . GLU B 1 211 ? 19.688 28.5 14.812 1 86.12 211 GLU B O 1
ATOM 7032 N N . GLU B 1 212 ? 18.172 26.938 15.211 1 87.62 212 GLU B N 1
ATOM 7033 C CA . GLU B 1 212 ? 18.5 26.859 16.641 1 87.62 212 GLU B CA 1
ATOM 7034 C C . GLU B 1 212 ? 19.875 26.234 16.859 1 87.62 212 GLU B C 1
ATOM 7036 O O . GLU B 1 212 ? 20.562 26.547 17.828 1 87.62 212 GLU B O 1
ATOM 7041 N N . LEU B 1 213 ? 20.203 25.406 15.93 1 91.31 213 LEU B N 1
ATOM 7042 C CA . LEU B 1 213 ? 21.422 24.609 16.125 1 91.31 213 LEU B CA 1
ATOM 7043 C C . LEU B 1 213 ? 22.531 25.094 15.188 1 91.31 213 LEU B C 1
ATOM 7045 O O . LEU B 1 213 ? 23.5 24.375 14.945 1 91.31 213 LEU B O 1
ATOM 7049 N N . LYS B 1 214 ? 22.438 26.188 14.727 1 88.31 214 LYS B N 1
ATOM 7050 C CA . LYS B 1 214 ? 23.359 26.719 13.711 1 88.31 214 LYS B CA 1
ATOM 7051 C C . LYS B 1 214 ? 24.797 26.688 14.203 1 88.31 214 LYS B C 1
ATOM 7053 O O . LYS B 1 214 ? 25.703 26.359 13.438 1 88.31 214 LYS B O 1
ATOM 7058 N N . ASP B 1 215 ? 25 27 15.414 1 88.12 215 ASP B N 1
ATOM 7059 C CA . ASP B 1 215 ? 26.344 27.094 15.969 1 88.12 215 ASP B CA 1
ATOM 7060 C C . ASP B 1 215 ? 26.953 25.703 16.172 1 88.12 215 ASP B C 1
ATOM 7062 O O . ASP B 1 215 ? 28.172 25.547 16.25 1 88.12 215 ASP B O 1
ATOM 7066 N N . GLU B 1 216 ? 26.078 24.734 16.219 1 90.62 216 GLU B N 1
ATOM 7067 C CA . GLU B 1 216 ? 26.531 23.375 16.5 1 90.62 216 GLU B CA 1
ATOM 7068 C C . GLU B 1 216 ? 26.734 22.594 15.203 1 90.62 216 GLU B C 1
ATOM 7070 O O . GLU B 1 216 ? 27.344 21.516 15.211 1 90.62 216 GLU B O 1
ATOM 7075 N N . LEU B 1 217 ? 26.344 23.188 14.109 1 91.06 217 LEU B N 1
ATOM 7076 C CA . LEU B 1 217 ? 26.391 22.453 12.844 1 91.06 217 LEU B CA 1
ATOM 7077 C C . LEU B 1 217 ? 27.453 23.047 11.922 1 91.06 217 LEU B C 1
ATOM 7079 O O . LEU B 1 217 ? 27.594 24.281 11.844 1 91.06 217 LEU B O 1
ATOM 7083 N N . ASP B 1 218 ? 28.234 22.266 11.336 1 87.81 218 ASP B N 1
ATOM 7084 C CA . ASP B 1 218 ? 29.266 22.688 10.391 1 87.81 218 ASP B CA 1
ATOM 7085 C C . ASP B 1 218 ? 28.719 22.766 8.969 1 87.81 218 ASP B C 1
ATOM 7087 O O . ASP B 1 218 ? 29.234 22.109 8.062 1 87.81 218 ASP B O 1
ATOM 7091 N N . PHE B 1 219 ? 27.609 23.453 8.734 1 90.38 219 PHE B N 1
ATOM 7092 C CA . PHE B 1 219 ? 27 23.641 7.426 1 90.38 219 PHE B CA 1
ATOM 7093 C C . PHE B 1 219 ? 26.766 25.125 7.148 1 90.38 219 PHE B C 1
ATOM 7095 O O . PHE B 1 219 ? 26.391 25.875 8.047 1 90.38 219 PHE B O 1
ATOM 7102 N N . SER B 1 220 ? 27 25.5 5.969 1 87.62 220 SER B N 1
ATOM 7103 C CA . SER B 1 220 ? 26.578 26.828 5.531 1 87.62 220 SER B CA 1
ATOM 7104 C C . SER B 1 220 ? 25.078 26.891 5.355 1 87.62 220 SER B C 1
ATOM 7106 O O . SER B 1 220 ? 24.391 25.859 5.336 1 87.62 220 SER B O 1
ATOM 7108 N N . ASP B 1 221 ? 24.562 28.047 5.191 1 82.31 221 ASP B N 1
ATOM 7109 C CA . ASP B 1 221 ? 23.141 28.25 5.008 1 82.31 221 ASP B CA 1
ATOM 7110 C C . ASP B 1 221 ? 22.641 27.562 3.729 1 82.31 221 ASP B C 1
ATOM 7112 O O . ASP B 1 221 ? 21.547 27 3.701 1 82.31 221 ASP B O 1
ATOM 7116 N N . GLU B 1 222 ? 23.5 27.625 2.789 1 83.19 222 GLU B N 1
ATOM 7117 C CA . GLU B 1 222 ? 23.141 27.016 1.513 1 83.19 222 GLU B CA 1
ATOM 7118 C C . GLU B 1 222 ? 23.125 25.5 1.609 1 83.19 222 GLU B C 1
ATOM 7120 O O . GLU B 1 222 ? 22.266 24.828 1.019 1 83.19 222 GLU B O 1
ATOM 7125 N N . GLU B 1 223 ? 23.984 25.031 2.379 1 86.19 223 GLU B N 1
ATOM 7126 C CA . GLU B 1 223 ? 24.062 23.578 2.555 1 86.19 223 GLU B CA 1
ATOM 7127 C C . GLU B 1 223 ? 22.891 23.062 3.383 1 86.19 223 GLU B C 1
ATOM 7129 O O . GLU B 1 223 ? 22.391 21.969 3.125 1 86.19 223 GLU B O 1
ATOM 7134 N N . LEU B 1 224 ? 22.547 23.812 4.305 1 85.19 224 LEU B N 1
ATOM 7135 C CA . LEU B 1 224 ? 21.453 23.422 5.184 1 85.19 224 LEU B CA 1
ATOM 7136 C C . LEU B 1 224 ? 20.156 23.25 4.395 1 85.19 224 LEU B C 1
ATOM 7138 O O . LEU B 1 224 ? 19.328 22.406 4.73 1 85.19 224 LEU B O 1
ATOM 7142 N N . LYS B 1 225 ? 20.047 23.922 3.328 1 81.31 225 LYS B N 1
ATOM 7143 C CA . LYS B 1 225 ? 18.859 23.828 2.482 1 81.31 225 LYS B CA 1
ATOM 7144 C C . LYS B 1 225 ? 18.844 22.516 1.7 1 81.31 225 LYS B C 1
ATOM 7146 O O . LYS B 1 225 ? 17.781 22.016 1.325 1 81.31 225 LYS B O 1
ATOM 7151 N N . LYS B 1 226 ? 20 21.953 1.603 1 86.12 226 LYS B N 1
ATOM 7152 C CA . LYS B 1 226 ? 20.125 20.766 0.764 1 86.12 226 LYS B CA 1
ATOM 7153 C C . LYS B 1 226 ? 20.203 19.5 1.613 1 86.12 226 LYS B C 1
ATOM 7155 O O . LYS B 1 226 ? 19.891 18.406 1.136 1 86.12 226 LYS B O 1
ATOM 7160 N N . VAL B 1 227 ? 20.547 19.688 2.826 1 92.38 227 VAL B N 1
ATOM 7161 C CA . VAL B 1 227 ? 20.828 18.531 3.674 1 92.38 227 VAL B CA 1
ATOM 7162 C C . VAL B 1 227 ? 19.516 17.828 4.051 1 92.38 227 VAL B C 1
ATOM 7164 O O . VAL B 1 227 ? 19.453 16.594 4.074 1 92.38 227 VAL B O 1
ATOM 7167 N N . GLY B 1 228 ? 18.484 18.578 4.309 1 91.81 228 GLY B N 1
ATOM 7168 C CA . GLY B 1 228 ? 17.188 18.016 4.691 1 91.81 228 GLY B CA 1
ATOM 7169 C C . GLY B 1 228 ? 16.625 17.062 3.66 1 91.81 228 GLY B C 1
ATOM 7170 O O . GLY B 1 228 ? 16.422 15.883 3.953 1 91.81 228 GLY B O 1
ATOM 7171 N N . PRO B 1 229 ? 16.547 17.5 2.416 1 91.75 229 PRO B N 1
ATOM 7172 C CA . PRO B 1 229 ? 16.047 16.625 1.353 1 91.75 229 PRO B CA 1
ATOM 7173 C C . PRO B 1 229 ? 16.906 15.383 1.153 1 91.75 229 PRO B C 1
ATOM 7175 O O . PRO B 1 229 ? 16.391 14.312 0.831 1 91.75 229 PRO B O 1
ATOM 7178 N N . ILE B 1 230 ? 18.156 15.547 1.331 1 94.88 230 ILE B N 1
ATOM 7179 C CA . ILE B 1 230 ? 19.062 14.43 1.141 1 94.88 230 ILE B CA 1
ATOM 7180 C C . ILE B 1 230 ? 18.828 13.367 2.211 1 94.88 230 ILE B C 1
ATOM 7182 O O . ILE B 1 230 ? 18.719 12.18 1.901 1 94.88 230 ILE B O 1
ATOM 7186 N N . PHE B 1 231 ? 18.672 13.812 3.459 1 96.88 231 PHE B N 1
ATOM 7187 C CA . PHE B 1 231 ? 18.422 12.859 4.535 1 96.88 231 PHE B CA 1
ATOM 7188 C C . PHE B 1 231 ? 17.047 12.203 4.367 1 96.88 231 PHE B C 1
ATOM 7190 O O . PHE B 1 231 ? 16.891 11.023 4.66 1 96.88 231 PHE B O 1
ATOM 7197 N N . PHE B 1 232 ? 16.109 12.977 3.908 1 95.88 232 PHE B N 1
ATOM 7198 C CA . PHE B 1 232 ? 14.773 12.43 3.686 1 95.88 232 PHE B CA 1
ATOM 7199 C C . PHE B 1 232 ? 14.812 11.32 2.645 1 95.88 232 PHE B C 1
ATOM 7201 O O . PHE B 1 232 ? 14.266 10.234 2.869 1 95.88 232 PHE B O 1
ATOM 7208 N N . ARG B 1 233 ? 15.484 11.578 1.584 1 94.69 233 ARG B N 1
ATOM 7209 C CA . ARG B 1 233 ? 15.594 10.594 0.508 1 94.69 233 ARG B CA 1
ATOM 7210 C C . ARG B 1 233 ? 16.391 9.375 0.956 1 94.69 233 ARG B C 1
ATOM 7212 O O . ARG B 1 233 ? 16.062 8.242 0.59 1 94.69 233 ARG B O 1
ATOM 7219 N N . ALA B 1 234 ? 17.422 9.609 1.664 1 97.25 234 ALA B N 1
ATOM 7220 C CA . ALA B 1 234 ? 18.219 8.508 2.191 1 97.25 234 ALA B CA 1
ATOM 7221 C C . ALA B 1 234 ? 17.391 7.605 3.1 1 97.25 234 ALA B C 1
ATOM 7223 O O . ALA B 1 234 ? 17.5 6.379 3.033 1 97.25 234 ALA B O 1
ATOM 7224 N N . ALA B 1 235 ? 16.578 8.25 3.955 1 97.75 235 ALA B N 1
ATOM 7225 C CA . ALA B 1 235 ? 15.719 7.496 4.855 1 97.75 235 ALA B CA 1
ATOM 7226 C C . ALA B 1 235 ? 14.75 6.609 4.074 1 97.75 235 ALA B C 1
ATOM 7228 O O . ALA B 1 235 ? 14.594 5.426 4.391 1 97.75 235 ALA B O 1
ATOM 7229 N N . TYR B 1 236 ? 14.18 7.172 3.08 1 95.06 236 TYR B N 1
ATOM 7230 C CA . TYR B 1 236 ? 13.227 6.43 2.262 1 95.06 236 TYR B CA 1
ATOM 7231 C C . TYR B 1 236 ? 13.906 5.277 1.536 1 95.06 236 TYR B C 1
ATOM 7233 O O . TYR B 1 236 ? 13.367 4.172 1.473 1 95.06 236 TYR B O 1
ATOM 7241 N N . ASP B 1 237 ? 15.039 5.535 0.936 1 94.75 237 ASP B N 1
ATOM 7242 C CA . ASP B 1 237 ? 15.781 4.492 0.229 1 94.75 237 ASP B CA 1
ATOM 7243 C C . ASP B 1 237 ? 16.172 3.355 1.172 1 94.75 237 ASP B C 1
ATOM 7245 O O . ASP B 1 237 ? 16.094 2.184 0.801 1 94.75 237 ASP B O 1
ATOM 7249 N N . CYS B 1 238 ? 16.578 3.693 2.371 1 96.31 238 CYS B N 1
ATOM 7250 C CA . CYS B 1 238 ? 16.922 2.678 3.359 1 96.31 238 CYS B CA 1
ATOM 7251 C C . CYS B 1 238 ? 15.703 1.853 3.746 1 96.31 238 CYS B C 1
ATOM 7253 O O . CYS B 1 238 ? 15.812 0.64 3.941 1 96.31 238 CYS B O 1
ATOM 7255 N N . LEU B 1 239 ? 14.609 2.529 3.9 1 96.25 239 LEU B N 1
ATOM 7256 C CA . LEU B 1 239 ? 13.375 1.807 4.203 1 96.25 239 LEU B CA 1
ATOM 7257 C C . LEU B 1 239 ? 13.062 0.784 3.113 1 96.25 239 LEU B C 1
ATOM 7259 O O . LEU B 1 239 ? 12.703 -0.357 3.412 1 96.25 239 LEU B O 1
ATOM 7263 N N . CYS B 1 240 ? 13.258 1.132 1.875 1 92.62 240 CYS B N 1
ATOM 7264 C CA . CYS B 1 240 ? 13.031 0.226 0.755 1 92.62 240 CYS B CA 1
ATOM 7265 C C . CYS B 1 240 ? 14.016 -0.935 0.778 1 92.62 240 CYS B C 1
ATOM 7267 O O . CYS B 1 240 ? 13.633 -2.088 0.575 1 92.62 240 CYS B O 1
ATOM 7269 N N . ARG B 1 241 ? 15.234 -0.612 1.096 1 91.5 241 ARG B N 1
ATOM 7270 C CA . ARG B 1 241 ? 16.281 -1.634 1.104 1 91.5 241 ARG B CA 1
ATOM 7271 C C . ARG B 1 241 ? 16.094 -2.596 2.271 1 91.5 241 ARG B C 1
ATOM 7273 O O . ARG B 1 241 ? 16.609 -3.713 2.25 1 91.5 241 ARG B O 1
ATOM 7280 N N . ALA B 1 242 ? 15.359 -2.135 3.289 1 92.62 242 ALA B N 1
ATOM 7281 C CA . ALA B 1 242 ? 15.07 -2.998 4.43 1 92.62 242 ALA B CA 1
ATOM 7282 C C . ALA B 1 242 ? 13.938 -3.971 4.105 1 92.62 242 ALA B C 1
ATOM 7284 O O . ALA B 1 242 ? 13.539 -4.77 4.953 1 92.62 242 ALA B O 1
ATOM 7285 N N . SER B 1 243 ? 13.406 -3.906 2.918 1 89.19 243 SER B N 1
ATOM 7286 C CA . SER B 1 243 ? 12.359 -4.797 2.439 1 89.19 243 SER B CA 1
ATOM 7287 C C . SER B 1 243 ? 11.109 -4.703 3.316 1 89.19 243 SER B C 1
ATOM 7289 O O . SER B 1 243 ? 10.578 -5.723 3.758 1 89.19 243 SER B O 1
ATOM 7291 N N . PHE B 1 244 ? 10.68 -3.477 3.5 1 92.25 244 PHE B N 1
ATOM 7292 C CA . PHE B 1 244 ? 9.562 -3.256 4.406 1 92.25 244 PHE B CA 1
ATOM 7293 C C . PHE B 1 244 ? 8.258 -3.754 3.793 1 92.25 244 PHE B C 1
ATOM 7295 O O . PHE B 1 244 ? 7.289 -4.023 4.508 1 92.25 244 PHE B O 1
ATOM 7302 N N . LEU B 1 245 ? 8.281 -3.922 2.52 1 89.75 245 LEU B N 1
ATOM 7303 C CA . LEU B 1 245 ? 7.082 -4.406 1.841 1 89.75 245 LEU B CA 1
ATOM 7304 C C . LEU B 1 245 ? 6.973 -5.926 1.948 1 89.75 245 LEU B C 1
ATOM 7306 O O . LEU B 1 245 ? 5.891 -6.488 1.774 1 89.75 245 LEU B O 1
ATOM 7310 N N . ASP B 1 246 ? 8.062 -6.559 2.143 1 83.06 246 ASP B N 1
ATOM 7311 C CA . ASP B 1 246 ? 8.133 -8.016 2.127 1 83.06 246 ASP B CA 1
ATOM 7312 C C . ASP B 1 246 ? 7.723 -8.602 3.479 1 83.06 246 ASP B C 1
ATOM 7314 O O . ASP B 1 246 ? 6.973 -9.578 3.537 1 83.06 246 ASP B O 1
ATOM 7318 N N . SER B 1 247 ? 8.305 -8.016 4.469 1 82.06 247 SER B N 1
ATOM 7319 C CA . SER B 1 247 ? 8.078 -8.531 5.816 1 82.06 247 SER B CA 1
ATOM 7320 C C . SER B 1 247 ? 7.703 -7.41 6.781 1 82.06 247 SER B C 1
ATOM 7322 O O . SER B 1 247 ? 8.438 -6.426 6.914 1 82.06 247 SER B O 1
ATOM 7324 N N . PRO B 1 248 ? 6.617 -7.668 7.492 1 86.81 248 PRO B N 1
ATOM 7325 C CA . PRO B 1 248 ? 6.176 -6.613 8.406 1 86.81 248 PRO B CA 1
ATOM 7326 C C . PRO B 1 248 ? 7.145 -6.395 9.57 1 86.81 248 PRO B C 1
ATOM 7328 O O . PRO B 1 248 ? 7.676 -7.359 10.125 1 86.81 248 PRO B O 1
ATOM 7331 N N . ASP B 1 249 ? 7.492 -5.281 9.883 1 92.69 249 ASP B N 1
ATOM 7332 C CA . ASP B 1 249 ? 8.312 -4.836 11 1 92.69 249 ASP B CA 1
ATOM 7333 C C . ASP B 1 249 ? 7.777 -3.533 11.594 1 92.69 249 ASP B C 1
ATOM 7335 O O . ASP B 1 249 ? 7.391 -2.625 10.852 1 92.69 249 ASP B O 1
ATOM 7339 N N . ILE B 1 250 ? 7.695 -3.461 12.891 1 96.25 250 ILE B N 1
ATOM 7340 C CA . ILE B 1 250 ? 7.117 -2.295 13.547 1 96.25 250 ILE B CA 1
ATOM 7341 C C . ILE B 1 250 ? 7.941 -1.053 13.219 1 96.25 250 ILE B C 1
ATOM 7343 O O . ILE B 1 250 ? 7.41 0.061 13.188 1 96.25 250 ILE B O 1
ATOM 7347 N N . ARG B 1 251 ? 9.25 -1.185 12.938 1 97.5 251 ARG B N 1
ATOM 7348 C CA . ARG B 1 251 ? 10.117 -0.06 12.609 1 97.5 251 ARG B CA 1
ATOM 7349 C C . ARG B 1 251 ? 9.672 0.614 11.312 1 97.5 251 ARG B C 1
ATOM 7351 O O . ARG B 1 251 ? 9.914 1.805 11.109 1 97.5 251 ARG B O 1
ATOM 7358 N N . SER B 1 252 ? 8.984 -0.136 10.391 1 98 252 SER B N 1
ATOM 7359 C CA . SER B 1 252 ? 8.422 0.491 9.195 1 98 252 SER B CA 1
ATOM 7360 C C . SER B 1 252 ? 7.43 1.586 9.562 1 98 252 SER B C 1
ATOM 7362 O O . SER B 1 252 ? 7.434 2.662 8.961 1 98 252 SER B O 1
ATOM 7364 N N . ILE B 1 253 ? 6.66 1.309 10.555 1 98.12 253 ILE B N 1
ATOM 7365 C CA . ILE B 1 253 ? 5.656 2.26 11.023 1 98.12 253 ILE B CA 1
ATOM 7366 C C . ILE B 1 253 ? 6.344 3.438 11.711 1 98.12 253 ILE B C 1
ATOM 7368 O O . ILE B 1 253 ? 5.984 4.594 11.477 1 98.12 253 ILE B O 1
ATOM 7372 N N . GLN B 1 254 ? 7.316 3.094 12.492 1 98.62 254 GLN B N 1
ATOM 7373 C CA . GLN B 1 254 ? 8.047 4.133 13.211 1 98.62 254 GLN B CA 1
ATOM 7374 C C . GLN B 1 254 ? 8.75 5.078 12.242 1 98.62 254 GLN B C 1
ATOM 7376 O O . GLN B 1 254 ? 8.734 6.297 12.43 1 98.62 254 GLN B O 1
ATOM 7381 N N . ILE B 1 255 ? 9.336 4.543 11.211 1 98.56 255 ILE B N 1
ATOM 7382 C CA . ILE B 1 255 ? 10.039 5.336 10.211 1 98.56 255 ILE B CA 1
ATOM 7383 C C . ILE B 1 255 ? 9.047 6.227 9.469 1 98.56 255 ILE B C 1
ATOM 7385 O O . ILE B 1 255 ? 9.305 7.41 9.25 1 98.56 255 ILE B O 1
ATOM 7389 N N . PHE B 1 256 ? 7.867 5.699 9.148 1 98.19 256 PHE B N 1
ATOM 7390 C CA . PHE B 1 256 ? 6.828 6.504 8.516 1 98.19 256 PHE B CA 1
ATOM 7391 C C . PHE B 1 256 ? 6.434 7.672 9.414 1 98.19 256 PHE B C 1
ATOM 7393 O O . PHE B 1 256 ? 6.293 8.805 8.945 1 98.19 256 PHE B O 1
ATOM 7400 N N . CYS B 1 257 ? 6.285 7.379 10.641 1 98.12 257 CYS B N 1
ATOM 7401 C CA . CYS B 1 257 ? 5.902 8.414 11.594 1 98.12 257 CYS B CA 1
ATOM 7402 C C . CYS B 1 257 ? 6.973 9.5 11.688 1 98.12 257 CYS B C 1
ATOM 7404 O O . CYS B 1 257 ? 6.656 10.688 11.695 1 98.12 257 CYS B O 1
ATOM 7406 N N . LEU B 1 258 ? 8.188 9.102 11.711 1 97.94 258 LEU B N 1
ATOM 7407 C CA . LEU B 1 258 ? 9.289 10.055 11.734 1 97.94 258 LEU B CA 1
ATOM 7408 C C . LEU B 1 258 ? 9.281 10.922 10.484 1 97.94 258 LEU B C 1
ATOM 7410 O O . LEU B 1 258 ? 9.461 12.141 10.562 1 97.94 258 LEU B O 1
ATOM 7414 N N . MET B 1 259 ? 9.023 10.281 9.375 1 96.81 259 MET B N 1
ATOM 7415 C CA . MET B 1 259 ? 9.086 10.977 8.094 1 96.81 259 MET B CA 1
ATOM 7416 C C . MET B 1 259 ? 7.855 11.867 7.902 1 96.81 259 MET B C 1
ATOM 7418 O O . MET B 1 259 ? 7.891 12.812 7.113 1 96.81 259 MET B O 1
ATOM 7422 N N . SER B 1 260 ? 6.812 11.594 8.555 1 94.44 260 SER B N 1
ATOM 7423 C CA . SER B 1 260 ? 5.523 12.234 8.32 1 94.44 260 SER B CA 1
ATOM 7424 C C . SER B 1 260 ? 5.598 13.734 8.562 1 94.44 260 SER B C 1
ATOM 7426 O O . SER B 1 260 ? 4.871 14.508 7.934 1 94.44 260 SER B O 1
ATOM 7428 N N . THR B 1 261 ? 6.488 14.156 9.43 1 93.06 261 THR B N 1
ATOM 7429 C CA . THR B 1 261 ? 6.605 15.578 9.75 1 93.06 261 THR B CA 1
ATOM 7430 C C . THR B 1 261 ? 7.344 16.328 8.641 1 93.06 261 THR B C 1
ATOM 7432 O O . THR B 1 261 ? 7.281 17.547 8.562 1 93.06 261 THR B O 1
ATOM 7435 N N . CYS B 1 262 ? 7.961 15.586 7.746 1 91.88 262 CYS B N 1
ATOM 7436 C CA . CYS B 1 262 ? 8.773 16.25 6.734 1 91.88 262 CYS B CA 1
ATOM 7437 C C . CYS B 1 262 ? 8.25 15.953 5.332 1 91.88 262 CYS B C 1
ATOM 7439 O O . CYS B 1 262 ? 8.812 16.406 4.34 1 91.88 262 CYS B O 1
ATOM 7441 N N . PHE B 1 263 ? 7.164 15.234 5.168 1 86.75 263 PHE B N 1
ATOM 7442 C CA . PHE B 1 263 ? 6.641 14.852 3.859 1 86.75 263 PHE B CA 1
ATOM 7443 C C . PHE B 1 263 ? 6.281 16.094 3.041 1 86.75 263 PHE B C 1
ATOM 7445 O O . PHE B 1 263 ? 6.547 16.141 1.838 1 86.75 263 PHE B O 1
ATOM 7452 N N . HIS B 1 264 ? 5.719 17.078 3.676 1 79.12 264 HIS B N 1
ATOM 7453 C CA . HIS B 1 264 ? 5.242 18.25 2.969 1 79.12 264 HIS B CA 1
ATOM 7454 C C . HIS B 1 264 ? 6.41 19.109 2.471 1 79.12 264 HIS B C 1
ATOM 7456 O O . HIS B 1 264 ? 6.262 19.859 1.515 1 79.12 264 HIS B O 1
ATOM 7462 N N . ALA B 1 265 ? 7.484 18.922 3.162 1 81.75 265 ALA B N 1
ATOM 7463 C CA . ALA B 1 265 ? 8.656 19.703 2.779 1 81.75 265 ALA B CA 1
ATOM 7464 C C . ALA B 1 265 ? 9.477 18.969 1.721 1 81.75 265 ALA B C 1
ATOM 7466 O O . ALA B 1 265 ? 9.93 19.594 0.75 1 81.75 265 ALA B O 1
ATOM 7467 N N . TYR B 1 266 ? 9.617 17.75 1.988 1 84.31 266 TYR B N 1
ATOM 7468 C CA . TYR B 1 266 ? 10.641 17.078 1.197 1 84.31 266 TYR B CA 1
ATOM 7469 C C . TYR B 1 266 ? 10.031 15.922 0.404 1 84.31 266 TYR B C 1
ATOM 7471 O O . TYR B 1 266 ? 10.664 15.391 -0.516 1 84.31 266 TYR B O 1
ATOM 7479 N N . GLY B 1 267 ? 8.828 15.57 0.702 1 77.81 267 GLY B N 1
ATOM 7480 C CA . GLY B 1 267 ? 8.172 14.461 0.03 1 77.81 267 GLY B CA 1
ATOM 7481 C C . GLY B 1 267 ? 6.98 14.891 -0.806 1 77.81 267 GLY B C 1
ATOM 7482 O O . GLY B 1 267 ? 6.82 16.078 -1.104 1 77.81 267 GLY B O 1
ATOM 7483 N N . SER B 1 268 ? 6.289 13.922 -1.309 1 75.62 268 SER B N 1
ATOM 7484 C CA . SER B 1 268 ? 5.074 14.188 -2.07 1 75.62 268 SER B CA 1
ATOM 7485 C C . SER B 1 268 ? 3.842 13.656 -1.344 1 75.62 268 SER B C 1
ATOM 7487 O O . SER B 1 268 ? 3.953 12.805 -0.46 1 75.62 268 SER B O 1
ATOM 7489 N N . VAL B 1 269 ? 2.785 14.227 -1.693 1 76.75 269 VAL B N 1
ATOM 7490 C CA . VAL B 1 269 ? 1.517 13.766 -1.139 1 76.75 269 VAL B CA 1
ATOM 7491 C C . VAL B 1 269 ? 1.275 12.312 -1.539 1 76.75 269 VAL B C 1
ATOM 7493 O O . VAL B 1 269 ? 0.808 11.508 -0.729 1 76.75 269 VAL B O 1
ATOM 7496 N N . GLY B 1 270 ? 1.657 12.047 -2.73 1 79.38 270 GLY B N 1
ATOM 7497 C CA . GLY B 1 270 ? 1.499 10.688 -3.205 1 79.38 270 GLY B CA 1
ATOM 7498 C C . GLY B 1 270 ? 2.305 9.68 -2.404 1 79.38 270 GLY B C 1
ATOM 7499 O O . GLY B 1 270 ? 1.793 8.625 -2.029 1 79.38 270 GLY B O 1
ATOM 7500 N N . LEU B 1 271 ? 3.518 10.016 -2.166 1 88.31 271 LEU B N 1
ATOM 7501 C CA . LEU B 1 271 ? 4.375 9.133 -1.381 1 88.31 271 LEU B CA 1
ATOM 7502 C C . LEU B 1 271 ? 3.822 8.953 0.03 1 88.31 271 LEU B C 1
ATOM 7504 O O . LEU B 1 271 ? 3.809 7.84 0.558 1 88.31 271 LEU B O 1
ATOM 7508 N N . SER B 1 272 ? 3.404 10.062 0.583 1 90 272 SER B N 1
ATOM 7509 C CA . SER B 1 272 ? 2.852 10.016 1.933 1 90 272 SER B CA 1
ATOM 7510 C C . SER B 1 272 ? 1.638 9.102 2.004 1 90 272 SER B C 1
ATOM 7512 O O . SER B 1 272 ? 1.538 8.266 2.906 1 90 272 SER B O 1
ATOM 7514 N N . GLN B 1 273 ? 0.789 9.203 1.089 1 87.56 273 GLN B N 1
ATOM 7515 C CA . GLN B 1 273 ? -0.436 8.414 1.077 1 87.56 273 GLN B CA 1
ATOM 7516 C C . GLN B 1 273 ? -0.132 6.934 0.842 1 87.56 273 GLN B C 1
ATOM 7518 O O . GLN B 1 273 ? -0.727 6.062 1.48 1 87.56 273 GLN B O 1
ATOM 7523 N N . SER B 1 274 ? 0.771 6.664 -0.065 1 90 274 SER B N 1
ATOM 7524 C CA . SER B 1 274 ? 1.143 5.285 -0.366 1 90 274 SER B CA 1
ATOM 7525 C C . SER B 1 274 ? 1.786 4.609 0.841 1 90 274 SER B C 1
ATOM 7527 O O . SER B 1 274 ? 1.46 3.465 1.166 1 90 274 SER B O 1
ATOM 7529 N N . LEU B 1 275 ? 2.684 5.297 1.456 1 94.31 275 LEU B N 1
ATOM 7530 C CA . LEU B 1 275 ? 3.355 4.746 2.627 1 94.31 275 LEU B CA 1
ATOM 7531 C C . LEU B 1 275 ? 2.375 4.559 3.779 1 94.31 275 LEU B C 1
ATOM 7533 O O . LEU B 1 275 ? 2.457 3.574 4.516 1 94.31 275 LEU B O 1
ATOM 7537 N N . LEU B 1 276 ? 1.471 5.527 3.928 1 94.44 276 LEU B N 1
ATOM 7538 C CA . LEU B 1 276 ? 0.459 5.406 4.973 1 94.44 276 LEU B CA 1
ATOM 7539 C C . LEU B 1 276 ? -0.371 4.141 4.781 1 94.44 276 LEU B C 1
ATOM 7541 O O . LEU B 1 276 ? -0.556 3.367 5.727 1 94.44 276 LEU B O 1
ATOM 7545 N N . ALA B 1 277 ? -0.843 3.953 3.6 1 90.5 277 ALA B N 1
ATOM 7546 C CA . ALA B 1 277 ? -1.644 2.77 3.301 1 90.5 277 ALA B CA 1
ATOM 7547 C C . ALA B 1 277 ? -0.874 1.491 3.625 1 90.5 277 ALA B C 1
ATOM 7549 O O . ALA B 1 277 ? -1.421 0.567 4.23 1 90.5 277 ALA B O 1
ATOM 7550 N N . GLN B 1 278 ? 0.367 1.485 3.225 1 92.69 278 GLN B N 1
ATOM 7551 C CA . GLN B 1 278 ? 1.199 0.312 3.465 1 92.69 278 GLN B CA 1
ATOM 7552 C C . GLN B 1 278 ? 1.448 0.109 4.957 1 92.69 278 GLN B C 1
ATOM 7554 O O . GLN B 1 278 ? 1.426 -1.021 5.445 1 92.69 278 GLN B O 1
ATOM 7559 N N . CYS B 1 279 ? 1.714 1.141 5.656 1 96.06 279 CYS B N 1
ATOM 7560 C CA . CYS B 1 279 ? 2.002 1.033 7.082 1 96.06 279 CYS B CA 1
ATOM 7561 C C . CYS B 1 279 ? 0.771 0.578 7.855 1 96.06 279 CYS B C 1
ATOM 7563 O O . CYS B 1 279 ? 0.888 -0.127 8.859 1 96.06 279 CYS B O 1
ATOM 7565 N N . ILE B 1 280 ? -0.395 0.963 7.434 1 94 280 ILE B N 1
ATOM 7566 C CA . ILE B 1 280 ? -1.624 0.499 8.07 1 94 280 ILE B CA 1
ATOM 7567 C C . ILE B 1 280 ? -1.773 -1.007 7.859 1 94 280 ILE B C 1
ATOM 7569 O O . ILE B 1 280 ? -2.154 -1.731 8.781 1 94 280 ILE B O 1
ATOM 7573 N N . GLU B 1 281 ? -1.42 -1.512 6.676 1 89.62 281 GLU B N 1
ATOM 7574 C CA . GLU B 1 281 ? -1.46 -2.949 6.43 1 89.62 281 GLU B CA 1
ATOM 7575 C C . GLU B 1 281 ? -0.45 -3.688 7.305 1 89.62 281 GLU B C 1
ATOM 7577 O O . GLU B 1 281 ? -0.75 -4.758 7.84 1 89.62 281 GLU B O 1
ATOM 7582 N N . ILE B 1 282 ? 0.711 -3.123 7.391 1 92.5 282 ILE B N 1
ATOM 7583 C CA . ILE B 1 282 ? 1.736 -3.707 8.25 1 92.5 282 ILE B CA 1
ATOM 7584 C C . ILE B 1 282 ? 1.244 -3.734 9.695 1 92.5 282 ILE B C 1
ATOM 7586 O O . ILE B 1 282 ? 1.401 -4.738 10.391 1 92.5 282 ILE B O 1
ATOM 7590 N N . ALA B 1 283 ? 0.615 -2.621 10.133 1 95.06 283 ALA B N 1
ATOM 7591 C CA . ALA B 1 283 ? 0.098 -2.535 11.5 1 95.06 283 ALA B CA 1
ATOM 7592 C C . ALA B 1 283 ? -0.939 -3.625 11.758 1 95.06 283 ALA B C 1
ATOM 7594 O O . ALA B 1 283 ? -0.953 -4.23 12.828 1 95.06 283 ALA B O 1
ATOM 7595 N N . ARG B 1 284 ? -1.714 -3.883 10.828 1 89 284 ARG B N 1
ATOM 7596 C CA . ARG B 1 284 ? -2.736 -4.914 10.977 1 89 284 ARG B CA 1
ATOM 7597 C C . ARG B 1 284 ? -2.109 -6.301 11.047 1 89 284 ARG B C 1
ATOM 7599 O O . ARG B 1 284 ? -2.537 -7.141 11.844 1 89 284 ARG B O 1
ATOM 7606 N N . LYS B 1 285 ? -1.162 -6.5 10.172 1 83.62 285 LYS B N 1
ATOM 7607 C CA . LYS B 1 285 ? -0.462 -7.781 10.203 1 83.62 285 LYS B CA 1
ATOM 7608 C C . LYS B 1 285 ? 0.226 -8 11.547 1 83.62 285 LYS B C 1
ATOM 7610 O O . LYS B 1 285 ? 0.345 -9.141 12.008 1 83.62 285 LYS B O 1
ATOM 7615 N N . LEU B 1 286 ? 0.631 -6.891 12.156 1 88.12 286 LEU B N 1
ATOM 7616 C CA . LEU B 1 286 ? 1.297 -6.961 13.453 1 88.12 286 LEU B CA 1
ATOM 7617 C C . LEU B 1 286 ? 0.287 -6.848 14.586 1 88.12 286 LEU B C 1
ATOM 7619 O O . LEU B 1 286 ? 0.668 -6.777 15.758 1 88.12 286 LEU B O 1
ATOM 7623 N N . ARG B 1 287 ? -0.979 -6.648 14.32 1 87.31 287 ARG B N 1
ATOM 7624 C CA . ARG B 1 287 ? -2.107 -6.645 15.242 1 87.31 287 ARG B CA 1
ATOM 7625 C C . ARG B 1 287 ? -2.074 -5.414 16.141 1 87.31 287 ARG B C 1
ATOM 7627 O O . ARG B 1 287 ? -2.322 -5.512 17.344 1 87.31 287 ARG B O 1
ATOM 7634 N N . LEU B 1 288 ? -1.688 -4.336 15.547 1 93.69 288 LEU B N 1
ATOM 7635 C CA . LEU B 1 288 ? -1.745 -3.09 16.297 1 93.69 288 LEU B CA 1
ATOM 7636 C C . LEU B 1 288 ? -3.184 -2.607 16.453 1 93.69 288 LEU B C 1
ATOM 7638 O O . LEU B 1 288 ? -3.467 -1.722 17.266 1 93.69 288 LEU B O 1
ATOM 7642 N N . ASP B 1 289 ? -4.059 -3.154 15.695 1 89.94 289 ASP B N 1
ATOM 7643 C CA . ASP B 1 289 ? -5.469 -2.797 15.797 1 89.94 289 ASP B CA 1
ATOM 7644 C C . ASP B 1 289 ? -6.199 -3.713 16.766 1 89.94 289 ASP B C 1
ATOM 7646 O O . ASP B 1 289 ? -7.391 -3.527 17.031 1 89.94 289 ASP B O 1
ATOM 7650 N N . GLU B 1 290 ? -5.504 -4.73 17.25 1 86.75 290 GLU B N 1
ATOM 7651 C CA . GLU B 1 290 ? -6.012 -5.652 18.266 1 86.75 290 GLU B CA 1
ATOM 7652 C C . GLU B 1 290 ? -4.996 -5.852 19.391 1 86.75 290 GLU B C 1
ATOM 7654 O O . GLU B 1 290 ? -4.504 -6.961 19.594 1 86.75 290 GLU B O 1
ATOM 7659 N N . ILE B 1 291 ? -4.777 -4.93 20.188 1 81.56 291 ILE B N 1
ATOM 7660 C CA . ILE B 1 291 ? -3.658 -4.891 21.125 1 81.56 291 ILE B CA 1
ATOM 7661 C C . ILE B 1 291 ? -3.992 -5.719 22.359 1 81.56 291 ILE B C 1
ATOM 7663 O O . ILE B 1 291 ? -3.117 -6.371 22.938 1 81.56 291 ILE B O 1
ATOM 7667 N N . ASP B 1 292 ? -5.152 -5.793 22.703 1 70.19 292 ASP B N 1
ATOM 7668 C CA . ASP B 1 292 ? -5.488 -6.406 23.984 1 70.19 292 ASP B CA 1
ATOM 7669 C C . ASP B 1 292 ? -5.555 -7.926 23.875 1 70.19 292 ASP B C 1
ATOM 7671 O O . ASP B 1 292 ? -5.793 -8.625 24.859 1 70.19 292 ASP B O 1
ATOM 7675 N N . VAL B 1 293 ? -5.273 -8.281 22.625 1 58.91 293 VAL B N 1
ATOM 7676 C CA . VAL B 1 293 ? -5.375 -9.711 22.375 1 58.91 293 VAL B CA 1
ATOM 7677 C C . VAL B 1 293 ? -4.008 -10.367 22.578 1 58.91 293 VAL B C 1
ATOM 7679 O O . VAL B 1 293 ? -3.035 -10 21.906 1 58.91 293 VAL B O 1
ATOM 7682 N N . GLY B 1 294 ? -3.633 -10.664 23.844 1 60.97 294 GLY B N 1
ATOM 7683 C CA . GLY B 1 294 ? -2.449 -11.477 24.078 1 60.97 294 GLY B CA 1
ATOM 7684 C C . GLY B 1 294 ? -1.637 -11.008 25.281 1 60.97 294 GLY B C 1
ATOM 7685 O O . GLY B 1 294 ? -2.076 -10.133 26.031 1 60.97 294 GLY B O 1
ATOM 7686 N N . GLY B 1 295 ? -0.606 -11.617 25.625 1 66.31 295 GLY B N 1
ATOM 7687 C CA . GLY B 1 295 ? 0.264 -11.5 26.781 1 66.31 295 GLY B CA 1
ATOM 7688 C C . GLY B 1 295 ? 1.339 -10.438 26.609 1 66.31 295 GLY B C 1
ATOM 7689 O O . GLY B 1 295 ? 2.436 -10.57 27.156 1 66.31 295 GLY B O 1
ATOM 7690 N N . SER B 1 296 ? 0.926 -9.258 25.859 1 78.38 296 SER B N 1
ATOM 7691 C CA . SER B 1 296 ? 1.923 -8.211 25.672 1 78.38 296 SER B CA 1
ATOM 7692 C C . SER B 1 296 ? 2.129 -7.41 26.953 1 78.38 296 SER B C 1
ATOM 7694 O O . SER B 1 296 ? 1.219 -7.309 27.781 1 78.38 296 SER B O 1
ATOM 7696 N N . SER B 1 297 ? 3.342 -6.918 27.156 1 84.19 297 SER B N 1
ATOM 7697 C CA . SER B 1 297 ? 3.643 -6.066 28.297 1 84.19 297 SER B CA 1
ATOM 7698 C C . SER B 1 297 ? 2.945 -4.715 28.188 1 84.19 297 SER B C 1
ATOM 7700 O O . SER B 1 297 ? 2.527 -4.316 27.094 1 84.19 297 SER B O 1
ATOM 7702 N N . ASN B 1 298 ? 2.828 -4.039 29.281 1 85.81 298 ASN B N 1
ATOM 7703 C CA . ASN B 1 298 ? 2.246 -2.699 29.281 1 85.81 298 ASN B CA 1
ATOM 7704 C C . ASN B 1 298 ? 3.043 -1.742 28.406 1 85.81 298 ASN B C 1
ATOM 7706 O O . ASN B 1 298 ? 2.467 -0.885 27.734 1 85.81 298 ASN B O 1
ATOM 7710 N N . PHE B 1 299 ? 4.234 -1.912 28.453 1 90.69 299 PHE B N 1
ATOM 7711 C CA . PHE B 1 299 ? 5.105 -1.097 27.609 1 90.69 299 PHE B CA 1
ATOM 7712 C C . PHE B 1 299 ? 4.789 -1.312 26.141 1 90.69 299 PHE B C 1
ATOM 7714 O O . PHE B 1 299 ? 4.598 -0.348 25.391 1 90.69 299 PHE B O 1
ATOM 7721 N N . SER B 1 300 ? 4.723 -2.596 25.812 1 91.94 300 SER B N 1
ATOM 7722 C CA . SER B 1 300 ? 4.441 -2.945 24.422 1 91.94 300 SER B CA 1
ATOM 7723 C C . SER B 1 300 ? 3.074 -2.43 23.984 1 91.94 300 SER B C 1
ATOM 7725 O O . SER B 1 300 ? 2.928 -1.891 22.891 1 91.94 300 SER B O 1
ATOM 7727 N N . LYS B 1 301 ? 2.137 -2.547 24.781 1 91.62 301 LYS B N 1
ATOM 7728 C CA . LYS B 1 301 ? 0.789 -2.08 24.469 1 91.62 301 LYS B CA 1
ATOM 7729 C C . LYS B 1 301 ? 0.768 -0.57 24.25 1 91.62 301 LYS B C 1
ATOM 7731 O O . LYS B 1 301 ? 0.132 -0.084 23.312 1 91.62 301 LYS B O 1
ATOM 7736 N N . GLU B 1 302 ? 1.497 0.119 25.078 1 93.62 302 GLU B N 1
ATOM 7737 C CA . GLU B 1 302 ? 1.527 1.575 24.984 1 93.62 302 GLU B CA 1
ATOM 7738 C C . GLU B 1 302 ? 2.189 2.033 23.688 1 93.62 302 GLU B C 1
ATOM 7740 O O . GLU B 1 302 ? 1.708 2.959 23.031 1 93.62 302 GLU B O 1
ATOM 7745 N N . ILE B 1 303 ? 3.264 1.374 23.375 1 95.38 303 ILE B N 1
ATOM 7746 C CA . ILE B 1 303 ? 3.957 1.729 22.141 1 95.38 303 ILE B CA 1
ATOM 7747 C C . ILE B 1 303 ? 3.045 1.473 20.938 1 95.38 303 ILE B C 1
ATOM 7749 O O . ILE B 1 303 ? 2.949 2.307 20.047 1 95.38 303 ILE B O 1
ATOM 7753 N N . LYS B 1 304 ? 2.371 0.358 20.969 1 95.75 304 LYS B N 1
ATOM 7754 C CA . LYS B 1 304 ? 1.463 -0.008 19.891 1 95.75 304 LYS B CA 1
ATOM 7755 C C . LYS B 1 304 ? 0.31 0.986 19.781 1 95.75 304 LYS B C 1
ATOM 7757 O O . LYS B 1 304 ? -0.072 1.384 18.672 1 95.75 304 LYS B O 1
ATOM 7762 N N . ARG B 1 305 ? -0.151 1.404 20.875 1 96.06 305 ARG B N 1
ATOM 7763 C CA . ARG B 1 305 ? -1.26 2.354 20.891 1 96.06 305 ARG B CA 1
ATOM 7764 C C . ARG B 1 305 ? -0.836 3.695 20.297 1 96.06 305 ARG B C 1
ATOM 7766 O O . ARG B 1 305 ? -1.549 4.27 19.469 1 96.06 305 ARG B O 1
ATOM 7773 N N . ARG B 1 306 ? 0.257 4.191 20.719 1 97 306 ARG B N 1
ATOM 7774 C CA . ARG B 1 306 ? 0.754 5.477 20.234 1 97 306 ARG B CA 1
ATOM 7775 C C . ARG B 1 306 ? 0.959 5.457 18.734 1 97 306 ARG B C 1
ATOM 7777 O O . ARG B 1 306 ? 0.534 6.375 18.031 1 97 306 ARG B O 1
ATOM 7784 N N . LEU B 1 307 ? 1.537 4.379 18.266 1 98.12 307 LEU B N 1
ATOM 7785 C CA . LEU B 1 307 ? 1.801 4.258 16.828 1 98.12 307 LEU B CA 1
ATOM 7786 C C . LEU B 1 307 ? 0.5 4.094 16.047 1 98.12 307 LEU B C 1
ATOM 7788 O O . LEU B 1 307 ? 0.323 4.711 15 1 98.12 307 LEU B O 1
ATOM 7792 N N . TRP B 1 308 ? -0.396 3.293 16.547 1 97.75 308 TRP B N 1
ATOM 7793 C CA . TRP B 1 308 ? -1.676 3.064 15.891 1 97.75 308 TRP B CA 1
ATOM 7794 C C . TRP B 1 308 ? -2.445 4.371 15.727 1 97.75 308 TRP B C 1
ATOM 7796 O O . TRP B 1 308 ? -2.947 4.672 14.641 1 97.75 308 TRP B O 1
ATOM 7806 N N . TYR B 1 309 ? -2.42 5.156 16.734 1 97.56 309 TYR B N 1
ATOM 7807 C CA . TYR B 1 309 ? -3.215 6.375 16.672 1 97.56 309 TYR B CA 1
ATOM 7808 C C . TYR B 1 309 ? -2.514 7.441 15.836 1 97.56 309 TYR B C 1
ATOM 7810 O O . TYR B 1 309 ? -3.162 8.336 15.289 1 97.56 309 TYR B O 1
ATOM 7818 N N . THR B 1 310 ? -1.218 7.387 15.781 1 98.06 310 THR B N 1
ATOM 7819 C CA . THR B 1 310 ? -0.549 8.266 14.828 1 98.06 310 THR B CA 1
ATOM 7820 C C . THR B 1 310 ? -0.961 7.926 13.398 1 98.06 310 THR B C 1
ATOM 7822 O O . THR B 1 310 ? -1.163 8.82 12.578 1 98.06 310 THR B O 1
ATOM 7825 N N . LEU B 1 311 ? -1.1 6.641 13.094 1 97.69 311 LEU B N 1
ATOM 7826 C CA . LEU B 1 311 ? -1.589 6.223 11.781 1 97.69 311 LEU B CA 1
ATOM 7827 C C . LEU B 1 311 ? -3.027 6.684 11.562 1 97.69 311 LEU B C 1
ATOM 7829 O O . LEU B 1 311 ? -3.371 7.176 10.492 1 97.69 311 LEU B O 1
ATOM 7833 N N . CYS B 1 312 ? -3.832 6.539 12.578 1 97.06 312 CYS B N 1
ATOM 7834 C CA . CYS B 1 312 ? -5.215 7 12.5 1 97.06 312 CYS B CA 1
ATOM 7835 C C . CYS B 1 312 ? -5.277 8.492 12.188 1 97.06 312 CYS B C 1
ATOM 7837 O O . CYS B 1 312 ? -6.047 8.914 11.32 1 97.06 312 CYS B O 1
ATOM 7839 N N . LEU B 1 313 ? -4.453 9.211 12.852 1 96.94 313 LEU B N 1
ATOM 7840 C CA . LEU B 1 313 ? -4.43 10.656 12.672 1 96.94 313 LEU B CA 1
ATOM 7841 C C . LEU B 1 313 ? -4.074 11.016 11.234 1 96.94 313 LEU B C 1
ATOM 7843 O O . LEU B 1 313 ? -4.75 11.844 10.609 1 96.94 313 LEU B O 1
ATOM 7847 N N . ASN B 1 314 ? -3.074 10.414 10.75 1 95.12 314 ASN B N 1
ATOM 7848 C CA . ASN B 1 314 ? -2.65 10.703 9.383 1 95.12 314 ASN B CA 1
ATOM 7849 C C . ASN B 1 314 ? -3.727 10.312 8.375 1 95.12 314 ASN B C 1
ATOM 7851 O O . ASN B 1 314 ? -3.896 10.992 7.355 1 95.12 314 ASN B O 1
ATOM 7855 N N . ASP B 1 315 ? -4.426 9.258 8.625 1 94.31 315 ASP B N 1
ATOM 7856 C CA . ASP B 1 315 ? -5.473 8.789 7.719 1 94.31 315 ASP B CA 1
ATOM 7857 C C . ASP B 1 315 ? -6.707 9.68 7.801 1 94.31 315 ASP B C 1
ATOM 7859 O O . ASP B 1 315 ? -7.242 10.109 6.773 1 94.31 315 ASP B O 1
ATOM 7863 N N . TRP B 1 316 ? -7.066 10.023 8.984 1 94.88 316 TRP B N 1
ATOM 7864 C CA . TRP B 1 316 ? -8.336 10.703 9.211 1 94.88 316 TRP B CA 1
ATOM 7865 C C . TRP B 1 316 ? -8.227 12.188 8.891 1 94.88 316 TRP B C 1
ATOM 7867 O O . TRP B 1 316 ? -9.211 12.828 8.523 1 94.88 316 TRP B O 1
ATOM 7877 N N . LEU B 1 317 ? -7.047 12.719 9.031 1 90.44 317 LEU B N 1
ATOM 7878 C CA . LEU B 1 317 ? -6.887 14.148 8.781 1 90.44 317 LEU B CA 1
ATOM 7879 C C . LEU B 1 317 ? -6.598 14.406 7.305 1 90.44 317 LEU B C 1
ATOM 7881 O O . LEU B 1 317 ? -6.809 15.523 6.816 1 90.44 317 LEU B O 1
ATOM 7885 N N . ASP B 1 318 ? -6.109 13.398 6.66 1 80.88 318 ASP B N 1
ATOM 7886 C CA . ASP B 1 318 ? -5.871 13.523 5.227 1 80.88 318 ASP B CA 1
ATOM 7887 C C . ASP B 1 318 ? -7.121 13.156 4.43 1 80.88 318 ASP B C 1
ATOM 7889 O O . ASP B 1 318 ? -7.34 11.984 4.113 1 80.88 318 ASP B O 1
ATOM 7893 N N . GLN B 1 319 ? -7.867 14.094 4.074 1 74.19 319 GLN B N 1
ATOM 7894 C CA . GLN B 1 319 ? -9.141 13.812 3.414 1 74.19 319 GLN B CA 1
ATOM 7895 C C . GLN B 1 319 ? -9.078 14.164 1.931 1 74.19 319 GLN B C 1
ATOM 7897 O O . GLN B 1 319 ? -10.055 13.977 1.203 1 74.19 319 GLN B O 1
ATOM 7902 N N . ILE B 1 320 ? -7.945 14.516 1.543 1 64.5 320 ILE B N 1
ATOM 7903 C CA . ILE B 1 320 ? -7.828 15.008 0.175 1 64.5 320 ILE B CA 1
ATOM 7904 C C . ILE B 1 320 ? -7.855 13.828 -0.801 1 64.5 320 ILE B C 1
ATOM 7906 O O . ILE B 1 320 ? -7.023 12.922 -0.714 1 64.5 320 ILE B O 1
ATOM 7910 N N . ASP B 1 321 ? -8.773 13.836 -1.812 1 61.91 321 ASP B N 1
ATOM 7911 C CA . ASP B 1 321 ? -8.914 12.914 -2.93 1 61.91 321 ASP B CA 1
ATOM 7912 C C . ASP B 1 321 ? -9.055 11.477 -2.436 1 61.91 321 ASP B C 1
ATOM 7914 O O . ASP B 1 321 ? -8.523 10.547 -3.047 1 61.91 321 ASP B O 1
ATOM 7918 N N . LYS B 1 322 ? -9.578 11.398 -1.244 1 71.56 322 LYS B N 1
ATOM 7919 C CA . LYS B 1 322 ? -9.812 10.055 -0.716 1 71.56 322 LYS B CA 1
ATOM 7920 C C . LYS B 1 322 ? -11.273 9.641 -0.874 1 71.56 322 LYS B C 1
ATOM 7922 O O . LYS B 1 322 ? -12.18 10.438 -0.614 1 71.56 322 LYS B O 1
ATOM 7927 N N . ALA B 1 323 ? -11.445 8.531 -1.417 1 67.12 323 ALA B N 1
ATOM 7928 C CA . ALA B 1 323 ? -12.805 8.008 -1.499 1 67.12 323 ALA B CA 1
ATOM 7929 C C . ALA B 1 323 ? -13.273 7.48 -0.145 1 67.12 323 ALA B C 1
ATOM 7931 O O . ALA B 1 323 ? -14.453 7.621 0.209 1 67.12 323 ALA B O 1
ATOM 7932 N N . SER B 1 324 ? -12.383 6.895 0.602 1 80 324 SER B N 1
ATOM 7933 C CA . SER B 1 324 ? -12.656 6.344 1.924 1 80 324 SER B CA 1
ATOM 7934 C C . SER B 1 324 ? -11.391 6.27 2.768 1 80 324 SER B C 1
ATOM 7936 O O . SER B 1 324 ? -10.281 6.355 2.238 1 80 324 SER B O 1
ATOM 7938 N N . PHE B 1 325 ? -11.648 6.227 4.008 1 89 325 PHE B N 1
ATOM 7939 C CA . PHE B 1 325 ? -10.516 6.086 4.914 1 89 325 PHE B CA 1
ATOM 7940 C C . PHE B 1 325 ? -10 4.648 4.918 1 89 325 PHE B C 1
ATOM 7942 O O . PHE B 1 325 ? -10.781 3.707 4.746 1 89 325 PHE B O 1
ATOM 7949 N N . TYR B 1 326 ? -8.742 4.465 5.07 1 87.69 326 TYR B N 1
ATOM 7950 C CA . TYR B 1 326 ? -8.164 3.133 5.199 1 87.69 326 TYR B CA 1
ATOM 7951 C C . TYR B 1 326 ? -8.578 2.484 6.516 1 87.69 326 TYR B C 1
ATOM 7953 O O . TYR B 1 326 ? -8.766 1.268 6.582 1 87.69 326 TYR B O 1
ATOM 7961 N N . ILE B 1 327 ? -8.641 3.348 7.586 1 92.88 327 ILE B N 1
ATOM 7962 C CA . ILE B 1 327 ? -9.109 2.898 8.891 1 92.88 327 ILE B CA 1
ATOM 7963 C C . ILE B 1 327 ? -10.531 3.398 9.141 1 92.88 327 ILE B C 1
ATOM 7965 O O . ILE B 1 327 ? -10.734 4.566 9.477 1 92.88 327 ILE B O 1
ATOM 7969 N N . THR B 1 328 ? -11.43 2.574 9.07 1 86.81 328 THR B N 1
ATOM 7970 C CA . THR B 1 328 ? -12.828 2.979 9.172 1 86.81 328 THR B CA 1
ATOM 7971 C C . THR B 1 328 ? -13.219 3.223 10.633 1 86.81 328 THR B C 1
ATOM 7973 O O . THR B 1 328 ? -13.977 4.145 10.93 1 86.81 328 THR B O 1
ATOM 7976 N N . SER B 1 329 ? -12.742 2.381 11.484 1 87.12 329 SER B N 1
ATOM 7977 C CA . SER B 1 329 ? -12.992 2.523 12.922 1 87.12 329 SER B CA 1
ATOM 7978 C C . SER B 1 329 ? -11.867 1.889 13.734 1 87.12 329 SER B C 1
ATOM 7980 O O . SER B 1 329 ? -11.102 1.072 13.219 1 87.12 329 SER B O 1
ATOM 7982 N N . SER B 1 330 ? -11.75 2.396 14.898 1 90.75 330 SER B N 1
ATOM 7983 C CA . SER B 1 330 ? -10.773 1.804 15.812 1 90.75 330 SER B CA 1
ATOM 7984 C C . SER B 1 330 ? -11.367 1.622 17.203 1 90.75 330 SER B C 1
ATOM 7986 O O . SER B 1 330 ? -11.953 2.555 17.766 1 90.75 330 SER B O 1
ATOM 7988 N N . ASP B 1 331 ? -11.195 0.451 17.719 1 88.31 331 ASP B N 1
ATOM 7989 C CA . ASP B 1 331 ? -11.656 0.159 19.078 1 88.31 331 ASP B CA 1
ATOM 7990 C C . ASP B 1 331 ? -10.477 0.051 20.031 1 88.31 331 ASP B C 1
ATOM 7992 O O . ASP B 1 331 ? -10.648 -0.386 21.172 1 88.31 331 ASP B O 1
ATOM 7996 N N . VAL B 1 332 ? -9.375 0.438 19.594 1 92.88 332 VAL B N 1
ATOM 7997 C CA . VAL B 1 332 ? -8.172 0.381 20.422 1 92.88 332 VAL B CA 1
ATOM 7998 C C . VAL B 1 332 ? -8.211 1.489 21.469 1 92.88 332 VAL B C 1
ATOM 8000 O O . VAL B 1 332 ? -8.609 2.619 21.172 1 92.88 332 VAL B O 1
ATOM 8003 N N . MET B 1 333 ? -7.844 1.138 22.641 1 91.19 333 MET B N 1
ATOM 8004 C CA . MET B 1 333 ? -7.781 2.145 23.688 1 91.19 333 MET B CA 1
ATOM 8005 C C . MET B 1 333 ? -6.758 3.223 23.359 1 91.19 333 MET B C 1
ATOM 8007 O O . MET B 1 333 ? -5.707 2.93 22.781 1 91.19 333 MET B O 1
ATOM 8011 N N . LYS B 1 334 ? -7.055 4.469 23.766 1 92.75 334 LYS B N 1
ATOM 8012 C CA . LYS B 1 334 ? -6.109 5.562 23.562 1 92.75 334 LYS B CA 1
ATOM 8013 C C . LYS B 1 334 ? -4.859 5.375 24.406 1 92.75 334 LYS B C 1
ATOM 8015 O O . LYS B 1 334 ? -4.902 4.707 25.453 1 92.75 334 LYS B O 1
ATOM 8020 N N . PRO B 1 335 ? -3.768 5.918 23.938 1 93.62 335 PRO B N 1
ATOM 8021 C CA . PRO B 1 335 ? -2.559 5.848 24.766 1 93.62 335 PRO B CA 1
ATOM 8022 C C . PRO B 1 335 ? -2.74 6.496 26.141 1 93.62 335 PRO B C 1
ATOM 8024 O O . PRO B 1 335 ? -3.523 7.441 26.281 1 93.62 335 PRO B O 1
ATOM 8027 N N . ALA B 1 336 ? -1.983 6.074 27.062 1 90.38 336 ALA B N 1
ATOM 8028 C CA . ALA B 1 336 ? -2.072 6.594 28.422 1 90.38 336 ALA B CA 1
ATOM 8029 C C . ALA B 1 336 ? -1.427 7.973 28.531 1 90.38 336 ALA B C 1
ATOM 8031 O O . ALA B 1 336 ? -0.408 8.234 27.875 1 90.38 336 ALA B O 1
ATOM 8032 N N . LEU B 1 337 ? -2.084 8.82 29.344 1 89.31 337 LEU B N 1
ATOM 8033 C CA . LEU B 1 337 ? -1.517 10.141 29.609 1 89.31 337 LEU B CA 1
ATOM 8034 C C . LEU B 1 337 ? -0.435 10.055 30.688 1 89.31 337 LEU B C 1
ATOM 8036 O O . LEU B 1 337 ? -0.647 10.484 31.812 1 89.31 337 LEU B O 1
ATOM 8040 N N . ILE B 1 338 ? 0.66 9.562 30.281 1 88.25 338 ILE B N 1
ATOM 8041 C CA . ILE B 1 338 ? 1.756 9.344 31.219 1 88.25 338 ILE B CA 1
ATOM 8042 C C . ILE B 1 338 ? 3.039 9.961 30.672 1 88.25 338 ILE B C 1
ATOM 8044 O O . ILE B 1 338 ? 3.158 10.188 29.469 1 88.25 338 ILE B O 1
ATOM 8048 N N . THR B 1 339 ? 3.938 10.258 31.578 1 85.62 339 THR B N 1
ATOM 8049 C CA . THR B 1 339 ? 5.242 10.781 31.172 1 85.62 339 THR B CA 1
ATOM 8050 C C . THR B 1 339 ? 6.156 9.656 30.703 1 85.62 339 THR B C 1
ATOM 8052 O O . THR B 1 339 ? 5.859 8.484 30.922 1 85.62 339 THR B O 1
ATOM 8055 N N . GLU B 1 340 ? 7.223 10 30.078 1 88 340 GLU B N 1
ATOM 8056 C CA . GLU B 1 340 ? 8.195 9.008 29.625 1 88 340 GLU B CA 1
ATOM 8057 C C . GLU B 1 340 ? 8.781 8.234 30.797 1 88 340 GLU B C 1
ATOM 8059 O O . GLU B 1 340 ? 9.008 7.027 30.703 1 88 340 GLU B O 1
ATOM 8064 N N . GLU B 1 341 ? 8.992 8.93 31.906 1 85.31 341 GLU B N 1
ATOM 8065 C CA . GLU B 1 341 ? 9.547 8.297 33.094 1 85.31 341 GLU B CA 1
ATOM 8066 C C . GLU B 1 341 ? 8.625 7.195 33.625 1 85.31 341 GLU B C 1
ATOM 8068 O O . GLU B 1 341 ? 9.086 6.113 33.969 1 85.31 341 GLU B O 1
ATOM 8073 N N . THR B 1 342 ? 7.367 7.523 33.594 1 85.75 342 THR B N 1
ATOM 8074 C CA . THR B 1 342 ? 6.395 6.543 34.062 1 85.75 342 THR B CA 1
ATOM 8075 C C . THR B 1 342 ? 6.336 5.348 33.125 1 85.75 342 THR B C 1
ATOM 8077 O O . THR B 1 342 ? 6.195 4.207 33.562 1 85.75 342 THR B O 1
ATOM 8080 N N . LEU B 1 343 ? 6.445 5.648 31.859 1 89.81 343 LEU B N 1
ATOM 8081 C CA . LEU B 1 343 ? 6.43 4.594 30.844 1 89.81 343 LEU B CA 1
ATOM 8082 C C . LEU B 1 343 ? 7.605 3.643 31.031 1 89.81 343 LEU B C 1
ATOM 8084 O O . LEU B 1 343 ? 7.438 2.422 30.984 1 89.81 343 LEU B O 1
ATOM 8088 N N . LEU B 1 344 ? 8.75 4.148 31.328 1 90.25 344 LEU B N 1
ATOM 8089 C CA . LEU B 1 344 ? 9.969 3.359 31.406 1 90.25 344 LEU B CA 1
ATOM 8090 C C . LEU B 1 344 ? 10.062 2.637 32.75 1 90.25 344 LEU B C 1
ATOM 8092 O O . LEU B 1 344 ? 10.812 1.665 32.875 1 90.25 344 LEU B O 1
ATOM 8096 N N . ALA B 1 345 ? 9.32 3.076 33.656 1 84.19 345 ALA B N 1
ATOM 8097 C CA . ALA B 1 345 ? 9.305 2.412 34.938 1 84.19 345 ALA B CA 1
ATOM 8098 C C . ALA B 1 345 ? 8.484 1.124 34.906 1 84.19 345 ALA B C 1
ATOM 8100 O O . ALA B 1 345 ? 8.656 0.24 35.75 1 84.19 345 ALA B O 1
ATOM 8101 N N . GLY B 1 346 ? 7.738 0.839 33.844 1 71.38 346 GLY B N 1
ATOM 8102 C CA . GLY B 1 346 ? 7.039 -0.409 33.594 1 71.38 346 GLY B CA 1
ATOM 8103 C C . GLY B 1 346 ? 5.875 -0.646 34.531 1 71.38 346 GLY B C 1
ATOM 8104 O O . GLY B 1 346 ? 5.324 -1.747 34.594 1 71.38 346 GLY B O 1
ATOM 8105 N N . LYS B 1 347 ? 5.613 0.274 35.469 1 65.69 347 LYS B N 1
ATOM 8106 C CA . LYS B 1 347 ? 4.562 0.079 36.438 1 65.69 347 LYS B CA 1
ATOM 8107 C C . LYS B 1 347 ? 3.178 0.195 35.812 1 65.69 347 LYS B C 1
ATOM 8109 O O . LYS B 1 347 ? 3.057 0.515 34.625 1 65.69 347 LYS B O 1
ATOM 8114 N N . GLU B 1 348 ? 2.23 -0.298 36.562 1 66.19 348 GLU B N 1
ATOM 8115 C CA . GLU B 1 348 ? 0.836 -0.248 36.125 1 66.19 348 GLU B CA 1
ATOM 8116 C C . GLU B 1 348 ? 0.419 1.176 35.781 1 66.19 348 GLU B C 1
ATOM 8118 O O . GLU B 1 348 ? 0.77 2.127 36.469 1 66.19 348 GLU B O 1
ATOM 8123 N N . PHE B 1 349 ? 0.101 1.302 34.469 1 65.44 349 PHE B N 1
ATOM 8124 C CA . PHE B 1 349 ? -0.321 2.604 33.969 1 65.44 349 PHE B CA 1
ATOM 8125 C C . PHE B 1 349 ? -1.641 3.027 34.594 1 65.44 349 PHE B C 1
ATOM 8127 O O . PHE B 1 349 ? -2.494 2.186 34.875 1 65.44 349 PHE B O 1
ATOM 8134 N N . PRO B 1 350 ? -1.623 4.273 35.188 1 60.16 350 PRO B N 1
ATOM 8135 C CA . PRO B 1 350 ? -2.898 4.727 35.75 1 60.16 350 PRO B CA 1
ATOM 8136 C C . PRO B 1 350 ? -4.066 4.531 34.781 1 60.16 350 PRO B C 1
ATOM 8138 O O . PRO B 1 350 ? -3.871 4.52 33.562 1 60.16 350 PRO B O 1
ATOM 8141 N N . SER B 1 351 ? -5.148 4.055 35.406 1 53.12 351 SER B N 1
ATOM 8142 C CA . SER B 1 351 ? -6.371 3.855 34.625 1 53.12 351 SER B CA 1
ATOM 8143 C C . SER B 1 351 ? -6.699 5.082 33.781 1 53.12 351 SER B C 1
ATOM 8145 O O . SER B 1 351 ? -6.371 6.211 34.156 1 53.12 351 SER B O 1
ATOM 8147 N N . TYR B 1 352 ? -6.926 4.902 32.5 1 52.34 352 TYR B N 1
ATOM 8148 C CA . TYR B 1 352 ? -7.301 5.879 31.469 1 52.34 352 TYR B CA 1
ATOM 8149 C C . TYR B 1 352 ? -8.258 6.922 32.031 1 52.34 352 TYR B C 1
ATOM 8151 O O . TYR B 1 352 ? -9.461 6.676 32.156 1 52.34 352 TYR B O 1
ATOM 8159 N N . ASP B 1 353 ? -7.938 7.555 33.188 1 47.84 353 ASP B N 1
ATOM 8160 C CA . ASP B 1 353 ? -8.867 8.609 33.562 1 47.84 353 ASP B CA 1
ATOM 8161 C C . ASP B 1 353 ? -8.898 9.734 32.531 1 47.84 353 ASP B C 1
ATOM 8163 O O . ASP B 1 353 ? -7.855 10.281 32.188 1 47.84 353 ASP B O 1
ATOM 8167 N N . ASP B 1 354 ? -9.883 9.82 31.812 1 47.97 354 ASP B N 1
ATOM 8168 C CA . ASP B 1 354 ? -10.219 10.836 30.828 1 47.97 354 ASP B CA 1
ATOM 8169 C C . ASP B 1 354 ? -9.953 12.242 31.375 1 47.97 354 ASP B C 1
ATOM 8171 O O . ASP B 1 354 ? -10.195 13.234 30.688 1 47.97 354 ASP B O 1
ATOM 8175 N N . ASN B 1 355 ? -9.812 12.43 32.781 1 47.75 355 ASN B N 1
ATOM 8176 C CA . ASN B 1 355 ? -9.781 13.812 33.25 1 47.75 355 ASN B CA 1
ATOM 8177 C C . ASN B 1 355 ? -8.352 14.328 33.375 1 47.75 355 ASN B C 1
ATOM 8179 O O . ASN B 1 355 ? -7.652 14.008 34.312 1 47.75 355 ASN B O 1
ATOM 8183 N N . PRO B 1 356 ? -7.754 15.031 32.438 1 51.94 356 PRO B N 1
ATOM 8184 C CA . PRO B 1 356 ? -6.395 15.562 32.312 1 51.94 356 PRO B CA 1
ATOM 8185 C C . PRO B 1 356 ? -6.008 16.438 33.5 1 51.94 356 PRO B C 1
ATOM 8187 O O . PRO B 1 356 ? -4.848 16.844 33.625 1 51.94 356 PRO B O 1
ATOM 8190 N N . THR B 1 357 ? -6.953 17.156 34.25 1 48.72 357 THR B N 1
ATOM 8191 C CA . THR B 1 357 ? -6.672 18.297 35.125 1 48.72 357 THR B CA 1
ATOM 8192 C C . THR B 1 357 ? -5.762 17.906 36.281 1 48.72 357 THR B C 1
ATOM 8194 O O . THR B 1 357 ? -5.062 18.75 36.844 1 48.72 357 THR B O 1
ATOM 8197 N N . SER B 1 358 ? -6.039 16.828 36.938 1 50.81 358 SER B N 1
ATOM 8198 C CA . SER B 1 358 ? -5.289 16.656 38.156 1 50.81 358 SER B CA 1
ATOM 8199 C C . SER B 1 358 ? -3.885 16.125 37.875 1 50.81 358 SER B C 1
ATOM 8201 O O . SER B 1 358 ? -3.074 15.984 38.812 1 50.81 358 SER B O 1
ATOM 8203 N N . GLN B 1 359 ? -3.531 15.945 36.688 1 58.06 359 GLN B N 1
ATOM 8204 C CA . GLN B 1 359 ? -2.361 15.109 36.438 1 58.06 359 GLN B CA 1
ATOM 8205 C C . GLN B 1 359 ? -1.27 15.891 35.719 1 58.06 359 GLN B C 1
ATOM 8207 O O . GLN B 1 359 ? -1.528 16.953 35.156 1 58.06 359 GLN B O 1
ATOM 8212 N N . THR B 1 360 ? -0.03 15.602 36.062 1 70.56 360 THR B N 1
ATOM 8213 C CA . THR B 1 360 ? 1.185 16.047 35.375 1 70.56 360 THR B CA 1
ATOM 8214 C C . THR B 1 360 ? 1.019 15.984 33.875 1 70.56 360 THR B C 1
ATOM 8216 O O . THR B 1 360 ? 0.435 15.039 33.344 1 70.56 360 THR B O 1
ATOM 8219 N N . TYR B 1 361 ? 1.336 17.141 33.25 1 82 361 TYR B N 1
ATOM 8220 C CA . TYR B 1 361 ? 1.236 17.234 31.812 1 82 361 TYR B CA 1
ATOM 8221 C C . TYR B 1 361 ? 1.97 16.078 31.141 1 82 361 TYR B C 1
ATOM 8223 O O . TYR B 1 361 ? 3.064 15.695 31.562 1 82 361 TYR B O 1
ATOM 8231 N N . SER B 1 362 ? 1.289 15.484 30.25 1 86.62 362 SER B N 1
ATOM 8232 C CA . SER B 1 362 ? 1.866 14.469 29.375 1 86.62 362 SER B CA 1
ATOM 8233 C C . SER B 1 362 ? 1.819 14.914 27.922 1 86.62 362 SER B C 1
ATOM 8235 O O . SER B 1 362 ? 0.79 15.391 27.438 1 86.62 362 SER B O 1
ATOM 8237 N N . SER B 1 363 ? 2.947 14.75 27.266 1 89.69 363 SER B N 1
ATOM 8238 C CA . SER B 1 363 ? 3.014 15.133 25.859 1 89.69 363 SER B CA 1
ATOM 8239 C C . SER B 1 363 ? 1.996 14.359 25.031 1 89.69 363 SER B C 1
ATOM 8241 O O . SER B 1 363 ? 1.635 14.789 23.938 1 89.69 363 SER B O 1
ATOM 8243 N N . ILE B 1 364 ? 1.426 13.297 25.547 1 92.81 364 ILE B N 1
ATOM 8244 C CA . ILE B 1 364 ? 0.454 12.453 24.859 1 92.81 364 ILE B CA 1
ATOM 8245 C C . ILE B 1 364 ? -0.877 13.195 24.75 1 92.81 364 ILE B C 1
ATOM 8247 O O . ILE B 1 364 ? -1.729 12.836 23.922 1 92.81 364 ILE B O 1
ATOM 8251 N N . PHE B 1 365 ? -0.984 14.234 25.531 1 92.31 365 PHE B N 1
ATOM 8252 C CA . PHE B 1 365 ? -2.193 15.047 25.453 1 92.31 365 PHE B CA 1
ATOM 8253 C C . PHE B 1 365 ? -2.373 15.641 24.062 1 92.31 365 PHE B C 1
ATOM 8255 O O . PHE B 1 365 ? -3.5 15.773 23.578 1 92.31 365 PHE B O 1
ATOM 8262 N N . TYR B 1 366 ? -1.286 15.969 23.484 1 95.56 366 TYR B N 1
ATOM 8263 C CA . TYR B 1 366 ? -1.345 16.469 22.109 1 95.56 366 TYR B CA 1
ATOM 8264 C C . TYR B 1 366 ? -2.025 15.461 21.188 1 95.56 366 TYR B C 1
ATOM 8266 O O . TYR B 1 366 ? -2.939 15.805 20.438 1 95.56 366 TYR B O 1
ATOM 8274 N N . GLN B 1 367 ? -1.605 14.219 21.266 1 96.25 367 GLN B N 1
ATOM 8275 C CA . GLN B 1 367 ? -2.166 13.172 20.422 1 96.25 367 GLN B CA 1
ATOM 8276 C C . GLN B 1 367 ? -3.643 12.945 20.734 1 96.25 367 GLN B C 1
ATOM 8278 O O . GLN B 1 367 ? -4.457 12.773 19.812 1 96.25 367 GLN B O 1
ATOM 8283 N N . HIS B 1 368 ? -3.998 12.992 21.969 1 95.62 368 HIS B N 1
ATOM 8284 C CA . HIS B 1 368 ? -5.395 12.82 22.359 1 95.62 368 HIS B CA 1
ATOM 8285 C C . HIS B 1 368 ? -6.277 13.891 21.719 1 95.62 368 HIS B C 1
ATOM 8287 O O . HIS B 1 368 ? -7.332 13.578 21.156 1 95.62 368 HIS B O 1
ATOM 8293 N N . THR B 1 369 ? -5.789 15.086 21.828 1 96.44 369 THR B N 1
ATOM 8294 C CA . THR B 1 369 ? -6.566 16.203 21.312 1 96.44 369 THR B CA 1
ATOM 8295 C C . THR B 1 369 ? -6.676 16.141 19.797 1 96.44 369 THR B C 1
ATOM 8297 O O . THR B 1 369 ? -7.75 16.359 19.234 1 96.44 369 THR B O 1
ATOM 8300 N N . MET B 1 370 ? -5.582 15.805 19.234 1 97.44 370 MET B N 1
ATOM 8301 C CA . MET B 1 370 ? -5.586 15.68 17.781 1 97.44 370 MET B CA 1
ATOM 8302 C C . MET B 1 370 ? -6.52 14.562 17.344 1 97.44 370 MET B C 1
ATOM 8304 O O . MET B 1 370 ? -7.18 14.672 16.297 1 97.44 370 MET B O 1
ATOM 8308 N N . VAL B 1 371 ? -6.547 13.484 18.047 1 96.94 371 VAL B N 1
ATOM 8309 C CA . VAL B 1 371 ? -7.418 12.359 17.703 1 96.94 371 VAL B CA 1
ATOM 8310 C C . VAL B 1 371 ? -8.883 12.789 17.828 1 96.94 371 VAL B C 1
ATOM 8312 O O . VAL B 1 371 ? -9.703 12.438 16.984 1 96.94 371 VAL B O 1
ATOM 8315 N N . GLN B 1 372 ? -9.164 13.523 18.828 1 96.81 372 GLN B N 1
ATOM 8316 C CA . GLN B 1 372 ? -10.531 14.031 18.969 1 96.81 372 GLN B CA 1
ATOM 8317 C C . GLN B 1 372 ? -10.914 14.922 17.797 1 96.81 372 GLN B C 1
ATOM 8319 O O . GLN B 1 372 ? -12.023 14.805 17.266 1 96.81 372 GLN B O 1
ATOM 8324 N N . MET B 1 373 ? -10.031 15.781 17.516 1 97.38 373 MET B N 1
ATOM 8325 C CA . MET B 1 373 ? -10.258 16.656 16.359 1 97.38 373 MET B CA 1
ATOM 8326 C C . MET B 1 373 ? -10.477 15.828 15.102 1 97.38 373 MET B C 1
ATOM 8328 O O . MET B 1 373 ? -11.406 16.094 14.336 1 97.38 373 MET B O 1
ATOM 8332 N N . ALA B 1 374 ? -9.641 14.844 14.906 1 96.5 374 ALA B N 1
ATOM 8333 C CA . ALA B 1 374 ? -9.711 14 13.719 1 96.5 374 ALA B CA 1
ATOM 8334 C C . ALA B 1 374 ? -11.031 13.242 13.664 1 96.5 374 ALA B C 1
ATOM 8336 O O . ALA B 1 374 ? -11.602 13.047 12.586 1 96.5 374 ALA B O 1
ATOM 8337 N N . LEU B 1 375 ? -11.516 12.797 14.75 1 95.94 375 LEU B N 1
ATOM 8338 C CA . LEU B 1 375 ? -12.766 12.047 14.805 1 95.94 375 LEU B CA 1
ATOM 8339 C C . LEU B 1 375 ? -13.945 12.93 14.398 1 95.94 375 LEU B C 1
ATOM 8341 O O . LEU B 1 375 ? -14.867 12.469 13.727 1 95.94 375 LEU B O 1
ATOM 8345 N N . ILE B 1 376 ? -13.891 14.172 14.797 1 95.69 376 ILE B N 1
ATOM 8346 C CA . ILE B 1 376 ? -14.93 15.117 14.406 1 95.69 376 ILE B CA 1
ATOM 8347 C C . ILE B 1 376 ? -14.93 15.289 12.891 1 95.69 376 ILE B C 1
ATOM 8349 O O . ILE B 1 376 ? -15.984 15.195 12.25 1 95.69 376 ILE B O 1
ATOM 8353 N N . LYS B 1 377 ? -13.812 15.477 12.391 1 93.38 377 LYS B N 1
ATOM 8354 C CA . LYS B 1 377 ? -13.68 15.695 10.953 1 93.38 377 LYS B CA 1
ATOM 8355 C C . LYS B 1 377 ? -14.047 14.438 10.164 1 93.38 377 LYS B C 1
ATOM 8357 O O . LYS B 1 377 ? -14.672 14.523 9.109 1 93.38 377 LYS B O 1
ATOM 8362 N N . LYS B 1 378 ? -13.617 13.344 10.672 1 93.44 378 LYS B N 1
ATOM 8363 C CA . LYS B 1 378 ? -13.93 12.07 10.031 1 93.44 378 LYS B CA 1
ATOM 8364 C C . LYS B 1 378 ? -15.438 11.852 9.945 1 93.44 378 LYS B C 1
ATOM 8366 O O . LYS B 1 378 ? -15.953 11.453 8.891 1 93.44 378 LYS B O 1
ATOM 8371 N N . ARG B 1 379 ? -16.094 12.07 10.992 1 91.88 379 ARG B N 1
ATOM 8372 C CA . ARG B 1 379 ? -17.547 11.906 11.016 1 91.88 379 ARG B CA 1
ATOM 8373 C C . ARG B 1 379 ? -18.219 12.82 10 1 91.88 379 ARG B C 1
ATOM 8375 O O . ARG B 1 379 ? -19.156 12.414 9.312 1 91.88 379 ARG B O 1
ATOM 8382 N N . LEU B 1 380 ? -17.766 13.977 9.984 1 89.94 380 LEU B N 1
ATOM 8383 C CA . LEU B 1 380 ? -18.297 14.93 9.023 1 89.94 380 LEU B CA 1
ATOM 8384 C C . LEU B 1 380 ? -18.094 14.438 7.598 1 89.94 380 LEU B C 1
ATOM 8386 O O . LEU B 1 380 ? -19.016 14.516 6.773 1 89.94 380 LEU B O 1
ATOM 8390 N N . PHE B 1 381 ? -16.953 13.93 7.32 1 86.81 381 PHE B N 1
ATOM 8391 C CA . PHE B 1 381 ? -16.609 13.422 6 1 86.81 381 PHE B CA 1
ATOM 8392 C C . PHE B 1 381 ? -17.484 12.219 5.641 1 86.81 381 PHE B C 1
ATOM 8394 O O . PHE B 1 381 ? -17.984 12.125 4.52 1 86.81 381 PHE B O 1
ATOM 8401 N N . GLU B 1 382 ? -17.594 11.352 6.547 1 87.12 382 GLU B N 1
ATOM 8402 C CA . GLU B 1 382 ? -18.359 10.133 6.312 1 87.12 382 GLU B CA 1
ATOM 8403 C C . GLU B 1 382 ? -19.828 10.438 6.059 1 87.12 382 GLU B C 1
ATOM 8405 O O . GLU B 1 382 ? -20.5 9.703 5.332 1 87.12 382 GLU B O 1
ATOM 8410 N N . LYS B 1 383 ? -20.25 11.5 6.602 1 84 383 LYS B N 1
ATOM 8411 C CA . LYS B 1 383 ? -21.641 11.906 6.414 1 84 383 LYS B CA 1
ATOM 8412 C C . LYS B 1 383 ? -21.766 12.883 5.254 1 84 383 LYS B C 1
ATOM 8414 O O . LYS B 1 383 ? -22.766 13.609 5.152 1 84 383 LYS B O 1
ATOM 8419 N N . ARG B 1 384 ? -20.812 12.984 4.449 1 80.06 384 ARG B N 1
ATOM 8420 C CA . ARG B 1 384 ? -20.781 13.75 3.207 1 80.06 384 ARG B CA 1
ATOM 8421 C C . ARG B 1 384 ? -21.047 15.227 3.467 1 80.06 384 ARG B C 1
ATOM 8423 O O . ARG B 1 384 ? -21.766 15.875 2.711 1 80.06 384 ARG B O 1
ATOM 8430 N N . ASN B 1 385 ? -20.656 15.656 4.656 1 78.56 385 ASN B N 1
ATOM 8431 C CA . ASN B 1 385 ? -20.719 17.062 5.02 1 78.56 385 ASN B CA 1
ATOM 8432 C C . ASN B 1 385 ? -22.156 17.578 5.023 1 78.56 385 ASN B C 1
ATOM 8434 O O . ASN B 1 385 ? -22.422 18.688 4.539 1 78.56 385 ASN B O 1
ATOM 8438 N N . ALA B 1 386 ? -22.984 16.766 5.5 1 79.12 386 ALA B N 1
ATOM 8439 C CA . ALA B 1 386 ? -24.391 17.172 5.656 1 79.12 386 ALA B CA 1
ATOM 8440 C C . ALA B 1 386 ? -24.5 18.391 6.562 1 79.12 386 ALA B C 1
ATOM 8442 O O . ALA B 1 386 ? -23.703 18.578 7.473 1 79.12 386 ALA B O 1
ATOM 8443 N N . ALA B 1 387 ? -25.469 19.188 6.336 1 80.12 387 ALA B N 1
ATOM 8444 C CA . ALA B 1 387 ? -25.656 20.453 7.059 1 80.12 387 ALA B CA 1
ATOM 8445 C C . ALA B 1 387 ? -25.766 20.203 8.562 1 80.12 387 ALA B C 1
ATOM 8447 O O . ALA B 1 387 ? -25.078 20.875 9.352 1 80.12 387 ALA B O 1
ATOM 8448 N N . SER B 1 388 ? -26.578 19.266 8.969 1 82.06 388 SER B N 1
ATOM 8449 C CA . SER B 1 388 ? -26.766 18.984 10.391 1 82.06 388 SER B CA 1
ATOM 8450 C C . SER B 1 388 ? -25.438 18.578 11.047 1 82.06 388 SER B C 1
ATOM 8452 O O . SER B 1 388 ? -25.141 19 12.164 1 82.06 388 SER B O 1
ATOM 8454 N N . GLU B 1 389 ? -24.719 17.781 10.312 1 86.81 389 GLU B N 1
ATOM 8455 C CA . GLU B 1 389 ? -23.438 17.297 10.852 1 86.81 389 GLU B CA 1
ATOM 8456 C C . GLU B 1 389 ? -22.422 18.422 10.898 1 86.81 389 GLU B C 1
ATOM 8458 O O . GLU B 1 389 ? -21.562 18.453 11.789 1 86.81 389 GLU B O 1
ATOM 8463 N N . THR B 1 390 ? -22.531 19.312 10 1 87.56 390 THR B N 1
ATOM 8464 C CA . THR B 1 390 ? -21.625 20.453 9.984 1 87.56 390 THR B CA 1
ATOM 8465 C C . THR B 1 390 ? -21.828 21.328 11.219 1 87.56 390 THR B C 1
ATOM 8467 O O . THR B 1 390 ? -20.859 21.766 11.844 1 87.56 390 THR B O 1
ATOM 8470 N N . PHE B 1 391 ? -23.031 21.531 11.586 1 86.94 391 PHE B N 1
ATOM 8471 C CA . PHE B 1 391 ? -23.328 22.344 12.766 1 86.94 391 PHE B CA 1
ATOM 8472 C C . PHE B 1 391 ? -22.875 21.625 14.031 1 86.94 391 PHE B C 1
ATOM 8474 O O . PHE B 1 391 ? -22.344 22.25 14.953 1 86.94 391 PHE B O 1
ATOM 8481 N N . GLU B 1 392 ? -23.141 20.391 14 1 90.12 392 GLU B N 1
ATOM 8482 C CA . GLU B 1 392 ? -22.672 19.609 15.148 1 90.12 392 GLU B CA 1
ATOM 8483 C C . GLU B 1 392 ? -21.156 19.656 15.266 1 90.12 392 GLU B C 1
ATOM 8485 O O . GLU B 1 392 ? -20.609 19.797 16.359 1 90.12 392 GLU B O 1
ATOM 8490 N N . ALA B 1 393 ? -20.484 19.516 14.188 1 94.25 393 ALA B N 1
ATOM 8491 C CA . ALA B 1 393 ? -19.016 19.578 14.156 1 94.25 393 ALA B CA 1
ATOM 8492 C C . ALA B 1 393 ? -18.516 20.938 14.633 1 94.25 393 ALA B C 1
ATOM 8494 O O . ALA B 1 393 ? -17.516 21.016 15.352 1 94.25 393 ALA B O 1
ATOM 8495 N N . TRP B 1 394 ? -19.203 21.969 14.234 1 92.56 394 TRP B N 1
ATOM 8496 C CA . TRP B 1 394 ? -18.859 23.312 14.664 1 92.56 394 TRP B CA 1
ATOM 8497 C C . TRP B 1 394 ? -18.922 23.438 16.188 1 92.56 394 TRP B C 1
ATOM 8499 O O . TRP B 1 394 ? -17.984 23.938 16.797 1 92.56 394 TRP B O 1
ATOM 8509 N N . THR B 1 395 ? -19.938 22.922 16.719 1 92.88 395 THR B N 1
ATOM 8510 C CA . THR B 1 395 ? -20.125 23 18.172 1 92.88 395 THR B CA 1
ATOM 8511 C C . THR B 1 395 ? -19.047 22.172 18.891 1 92.88 395 THR B C 1
ATOM 8513 O O . THR B 1 395 ? -18.438 22.656 19.844 1 92.88 395 THR B O 1
ATOM 8516 N N . LYS B 1 396 ? -18.922 21.031 18.406 1 95.5 396 LYS B N 1
ATOM 8517 C CA . LYS B 1 396 ? -17.953 20.125 19.031 1 95.5 396 LYS B CA 1
ATOM 8518 C C . LYS B 1 396 ? -16.547 20.672 18.922 1 95.5 396 LYS B C 1
ATOM 8520 O O . LYS B 1 396 ? -15.75 20.547 19.859 1 95.5 396 LYS B O 1
ATOM 8525 N N . MET B 1 397 ? -16.219 21.266 17.797 1 96.5 397 MET B N 1
ATOM 8526 C CA . MET B 1 397 ? -14.883 21.812 17.578 1 96.5 397 MET B CA 1
ATOM 8527 C C . MET B 1 397 ? -14.617 23 18.5 1 96.5 397 MET B C 1
ATOM 8529 O O . MET B 1 397 ? -13.523 23.141 19.047 1 96.5 397 MET B O 1
ATOM 8533 N N . ASN B 1 398 ? -15.602 23.844 18.641 1 94.12 398 ASN B N 1
ATOM 8534 C CA . ASN B 1 398 ? -15.477 24.969 19.547 1 94.12 398 ASN B CA 1
ATOM 8535 C C . ASN B 1 398 ? -15.289 24.516 21 1 94.12 398 ASN B C 1
ATOM 8537 O O . ASN B 1 398 ? -14.469 25.062 21.734 1 94.12 398 ASN B O 1
ATOM 8541 N N . ARG B 1 399 ? -16.031 23.531 21.344 1 95.5 399 ARG B N 1
ATOM 8542 C CA . ARG B 1 399 ? -15.914 22.984 22.688 1 95.5 399 ARG B CA 1
ATOM 8543 C C . ARG B 1 399 ? -14.523 22.391 22.906 1 95.5 399 ARG B C 1
ATOM 8545 O O . ARG B 1 399 ? -13.938 22.562 23.984 1 95.5 399 ARG B O 1
ATOM 8552 N N . LEU B 1 400 ? -14.078 21.688 21.938 1 96.94 400 LEU B N 1
ATOM 8553 C CA . LEU B 1 400 ? -12.75 21.094 22.031 1 96.94 400 LEU B CA 1
ATOM 8554 C C . LEU B 1 400 ? -11.68 22.156 22.188 1 96.94 400 LEU B C 1
ATOM 8556 O O . LEU B 1 400 ? -10.758 22.016 23 1 96.94 400 LEU B O 1
ATOM 8560 N N . ARG B 1 401 ? -11.75 23.188 21.422 1 95.88 401 ARG B N 1
ATOM 8561 C CA . ARG B 1 401 ? -10.805 24.297 21.5 1 95.88 401 ARG B CA 1
ATOM 8562 C C . ARG B 1 401 ? -10.828 24.938 22.875 1 95.88 401 ARG B C 1
ATOM 8564 O O . ARG B 1 401 ? -9.773 25.156 23.484 1 95.88 401 ARG B O 1
ATOM 8571 N N . ASP B 1 402 ? -12.008 25.188 23.359 1 93.94 402 ASP B N 1
ATOM 8572 C CA . ASP B 1 402 ? -12.164 25.828 24.656 1 93.94 402 ASP B CA 1
ATOM 8573 C C . ASP B 1 402 ? -11.633 24.938 25.781 1 93.94 402 ASP B C 1
ATOM 8575 O O . ASP B 1 402 ? -10.953 25.406 26.688 1 93.94 402 ASP B O 1
ATOM 8579 N N . ASN B 1 403 ? -12 23.703 25.688 1 92.56 403 ASN B N 1
ATOM 8580 C CA . ASN B 1 403 ? -11.523 22.734 26.688 1 92.56 403 ASN B CA 1
ATOM 8581 C C . ASN B 1 403 ? -10.008 22.625 26.672 1 92.56 403 ASN B C 1
ATOM 8583 O O . ASN B 1 403 ? -9.375 22.5 27.734 1 92.56 403 ASN B O 1
ATOM 8587 N N . THR B 1 404 ? -9.453 22.578 25.516 1 93.88 404 THR B N 1
ATOM 8588 C CA . THR B 1 404 ? -8.008 22.484 25.375 1 93.88 404 THR B CA 1
ATOM 8589 C C . THR B 1 404 ? -7.324 23.688 26 1 93.88 404 THR B C 1
ATOM 8591 O O . THR B 1 404 ? -6.332 23.547 26.719 1 93.88 404 THR B O 1
ATOM 8594 N N . SER B 1 405 ? -7.84 24.828 25.75 1 90.12 405 SER B N 1
ATOM 8595 C CA . SER B 1 405 ? -7.309 26.047 26.344 1 90.12 405 SER B CA 1
ATOM 8596 C C . SER B 1 405 ? -7.41 26.016 27.859 1 90.12 405 SER B C 1
ATOM 8598 O O . SER B 1 405 ? -6.496 26.453 28.562 1 90.12 405 SER B O 1
ATOM 8600 N N . ARG B 1 406 ? -8.469 25.516 28.328 1 89.25 406 ARG B N 1
ATOM 8601 C CA . ARG B 1 406 ? -8.68 25.406 29.766 1 89.25 406 ARG B CA 1
ATOM 8602 C C . ARG B 1 406 ? -7.664 24.469 30.406 1 89.25 406 ARG B C 1
ATOM 8604 O O . ARG B 1 406 ? -7.113 24.766 31.469 1 89.25 406 ARG B O 1
ATOM 8611 N N . VAL B 1 407 ? -7.434 23.406 29.781 1 87.31 407 VAL B N 1
ATOM 8612 C CA . VAL B 1 407 ? -6.488 22.422 30.297 1 87.31 407 VAL B CA 1
ATOM 8613 C C . VAL B 1 407 ? -5.102 23.047 30.406 1 87.31 407 VAL B C 1
ATOM 8615 O O . VAL B 1 407 ? -4.418 22.891 31.422 1 87.31 407 VAL B O 1
ATOM 8618 N N . TYR B 1 408 ? -4.645 23.734 29.375 1 87.31 408 TYR B N 1
ATOM 8619 C CA . TYR B 1 408 ? -3.32 24.344 29.391 1 87.31 408 TYR B CA 1
ATOM 8620 C C . TYR B 1 408 ? -3.252 25.453 30.422 1 87.31 408 TYR B C 1
ATOM 8622 O O . TYR B 1 408 ? -2.199 25.703 31.016 1 87.31 408 TYR B O 1
ATOM 8630 N N . SER B 1 409 ? -4.328 26.125 30.672 1 84 409 SER B N 1
ATOM 8631 C CA . SER B 1 409 ? -4.355 27.203 31.656 1 84 409 SER B CA 1
ATOM 8632 C C . SER B 1 409 ? -4.336 26.641 33.062 1 84 409 SER B C 1
ATOM 8634 O O . SER B 1 409 ? -3.811 27.281 34 1 84 409 SER B O 1
ATOM 8636 N N . GLN B 1 410 ? -4.875 25.516 33.219 1 80.81 410 GLN B N 1
ATOM 8637 C CA . GLN B 1 410 ? -5.031 24.938 34.562 1 80.81 410 GLN B CA 1
ATOM 8638 C C . GLN B 1 410 ? -3.877 24 34.906 1 80.81 410 GLN B C 1
ATOM 8640 O O . GLN B 1 410 ? -3.656 23.672 36.062 1 80.81 410 GLN B O 1
ATOM 8645 N N . THR B 1 411 ? -3.252 23.578 33.938 1 74.31 411 THR B N 1
ATOM 8646 C CA . THR B 1 411 ? -2.178 22.625 34.156 1 74.31 411 THR B CA 1
ATOM 8647 C C . THR B 1 411 ? -0.864 23.328 34.438 1 74.31 411 THR B C 1
ATOM 8649 O O . THR B 1 411 ? -0.509 24.297 33.781 1 74.31 411 THR B O 1
ATOM 8652 N N . ALA B 1 412 ? -0.292 22.891 35.562 1 68.44 412 ALA B N 1
ATOM 8653 C CA . ALA B 1 412 ? 1.014 23.438 35.906 1 68.44 412 ALA B CA 1
ATOM 8654 C C . ALA B 1 412 ? 2.053 23.109 34.844 1 68.44 412 ALA B C 1
ATOM 8656 O O . ALA B 1 412 ? 2.033 22.016 34.25 1 68.44 412 ALA B O 1
ATOM 8657 N N . GLU B 1 413 ? 2.852 24.125 34.562 1 69.94 413 GLU B N 1
ATOM 8658 C CA . GLU B 1 413 ? 3.93 23.891 33.594 1 69.94 413 GLU B CA 1
ATOM 8659 C C . GLU B 1 413 ? 4.824 22.75 34.031 1 69.94 413 GLU B C 1
ATOM 8661 O O . GLU B 1 413 ? 5.223 22.672 35.219 1 69.94 413 GLU B O 1
ATOM 8666 N N . PRO B 1 414 ? 4.941 21.859 33.062 1 69.31 414 PRO B N 1
ATOM 8667 C CA . PRO B 1 414 ? 5.703 20.672 33.438 1 69.31 414 PRO B CA 1
ATOM 8668 C C . PRO B 1 414 ? 7.164 20.984 33.75 1 69.31 414 PRO B C 1
ATOM 8670 O O . PRO B 1 414 ? 7.711 21.969 33.25 1 69.31 414 PRO B O 1
ATOM 8673 N N . THR B 1 415 ? 7.711 20.234 34.688 1 63.22 415 THR B N 1
ATOM 8674 C CA . THR B 1 415 ? 9.102 20.406 35.094 1 63.22 415 THR B CA 1
ATOM 8675 C C . THR B 1 415 ? 9.992 19.344 34.438 1 63.22 415 THR B C 1
ATOM 8677 O O . THR B 1 415 ? 11.219 19.406 34.562 1 63.22 415 THR B O 1
ATOM 8680 N N . THR B 1 416 ? 9.406 18.453 33.719 1 62.91 416 THR B N 1
ATOM 8681 C CA . THR B 1 416 ? 10.148 17.344 33.156 1 62.91 416 THR B CA 1
ATOM 8682 C C . THR B 1 416 ? 10.422 17.594 31.656 1 62.91 416 THR B C 1
ATOM 8684 O O . THR B 1 416 ? 10.164 18.688 31.156 1 62.91 416 THR B O 1
ATOM 8687 N N . ASP B 1 417 ? 11.133 16.672 31.031 1 61.03 417 ASP B N 1
ATOM 8688 C CA . ASP B 1 417 ? 11.453 16.703 29.594 1 61.03 417 ASP B CA 1
ATOM 8689 C C . ASP B 1 417 ? 10.211 17 28.766 1 61.03 417 ASP B C 1
ATOM 8691 O O . ASP B 1 417 ? 10.312 17.484 27.641 1 61.03 417 ASP B O 1
ATOM 8695 N N . ASP B 1 418 ? 9.18 16.812 29.375 1 64.19 418 ASP B N 1
ATOM 8696 C CA . ASP B 1 418 ? 7.93 17.125 28.688 1 64.19 418 ASP B CA 1
ATOM 8697 C C . ASP B 1 418 ? 7.746 18.641 28.547 1 64.19 418 ASP B C 1
ATOM 8699 O O . ASP B 1 418 ? 6.941 19.094 27.734 1 64.19 418 ASP B O 1
ATOM 8703 N N . LEU B 1 419 ? 8.555 19.234 29.312 1 67.38 419 LEU B N 1
ATOM 8704 C CA . LEU B 1 419 ? 8.516 20.688 29.281 1 67.38 419 LEU B CA 1
ATOM 8705 C C . LEU B 1 419 ? 8.969 21.219 27.922 1 67.38 419 LEU B C 1
ATOM 8707 O O . LEU B 1 419 ? 8.445 22.219 27.438 1 67.38 419 LEU B O 1
ATOM 8711 N N . LEU B 1 420 ? 9.719 20.469 27.375 1 74.62 420 LEU B N 1
ATOM 8712 C CA . LEU B 1 420 ? 10.328 20.922 26.125 1 74.62 420 LEU B CA 1
ATOM 8713 C C . LEU B 1 420 ? 9.305 20.938 25 1 74.62 420 LEU B C 1
ATOM 8715 O O . LEU B 1 420 ? 9.422 21.734 24.062 1 74.62 420 LEU B O 1
ATOM 8719 N N . SER B 1 421 ? 8.32 20.156 25.188 1 85.12 421 SER B N 1
ATOM 8720 C CA . SER B 1 421 ? 7.32 20.062 24.141 1 85.12 421 SER B CA 1
ATOM 8721 C C . SER B 1 421 ? 6.062 20.844 24.5 1 85.12 421 SER B C 1
ATOM 8723 O O . SER B 1 421 ? 5.211 21.109 23.641 1 85.12 421 SER B O 1
ATOM 8725 N N . TYR B 1 422 ? 5.957 21.297 25.688 1 88.88 422 TYR B N 1
ATOM 8726 C CA . TYR B 1 422 ? 4.715 21.844 26.219 1 88.88 422 TYR B CA 1
ATOM 8727 C C . TYR B 1 422 ? 4.27 23.062 25.422 1 88.88 422 TYR B C 1
ATOM 8729 O O . TYR B 1 422 ? 3.168 23.094 24.875 1 88.88 422 TYR B O 1
ATOM 8737 N N . ASP B 1 423 ? 5.137 24 25.328 1 90.5 423 ASP B N 1
ATOM 8738 C CA . ASP B 1 423 ? 4.773 25.25 24.672 1 90.5 423 ASP B CA 1
ATOM 8739 C C . ASP B 1 423 ? 4.551 25.047 23.172 1 90.5 423 ASP B C 1
ATOM 8741 O O . ASP B 1 423 ? 3.67 25.672 22.578 1 90.5 423 ASP B O 1
ATOM 8745 N N . TYR B 1 424 ? 5.355 24.234 22.656 1 93.38 424 TYR B N 1
ATOM 8746 C CA . TYR B 1 424 ? 5.207 23.969 21.234 1 93.38 424 TYR B CA 1
ATOM 8747 C C . TYR B 1 424 ? 3.896 23.25 20.953 1 93.38 424 TYR B C 1
ATOM 8749 O O . TYR B 1 424 ? 3.193 23.594 19.984 1 93.38 424 TYR B O 1
ATOM 8757 N N . ALA B 1 425 ? 3.562 22.25 21.75 1 94.19 425 ALA B N 1
ATOM 8758 C CA . ALA B 1 425 ? 2.301 21.531 21.594 1 94.19 425 ALA B CA 1
ATOM 8759 C C . ALA B 1 425 ? 1.11 22.469 21.766 1 94.19 425 ALA B C 1
ATOM 8761 O O . ALA B 1 425 ? 0.15 22.406 20.984 1 94.19 425 ALA B O 1
ATOM 8762 N N . LYS B 1 426 ? 1.244 23.297 22.766 1 93.12 426 LYS B N 1
ATOM 8763 C CA . LYS B 1 426 ? 0.206 24.297 23 1 93.12 426 LYS B CA 1
ATOM 8764 C C . LYS B 1 426 ? 0.027 25.203 21.797 1 93.12 426 LYS B C 1
ATOM 8766 O O . LYS B 1 426 ? -1.101 25.469 21.375 1 93.12 426 LYS B O 1
ATOM 8771 N N . PHE B 1 427 ? 1.089 25.625 21.281 1 94.5 427 PHE B N 1
ATOM 8772 C CA . PHE B 1 427 ? 1.08 26.5 20.109 1 94.5 427 PHE B CA 1
ATOM 8773 C C . PHE B 1 427 ? 0.408 25.828 18.922 1 94.5 427 PHE B C 1
ATOM 8775 O O . PHE B 1 427 ? -0.465 26.406 18.281 1 94.5 427 PHE B O 1
ATOM 8782 N N . LEU B 1 428 ? 0.791 24.609 18.641 1 96 428 LEU B N 1
ATOM 8783 C CA . LEU B 1 428 ? 0.281 23.891 17.469 1 96 428 LEU B CA 1
ATOM 8784 C C . LEU B 1 428 ? -1.198 23.562 17.641 1 96 428 LEU B C 1
ATOM 8786 O O . LEU B 1 428 ? -1.971 23.641 16.688 1 96 428 LEU B O 1
ATOM 8790 N N . LEU B 1 429 ? -1.582 23.188 18.812 1 96.62 429 LEU B N 1
ATOM 8791 C CA . LEU B 1 429 ? -2.979 22.828 19.047 1 96.62 429 LEU B CA 1
ATOM 8792 C C . LEU B 1 429 ? -3.877 24.062 18.891 1 96.62 429 LEU B C 1
ATOM 8794 O O . LEU B 1 429 ? -4.953 23.969 18.297 1 96.62 429 LEU B O 1
ATOM 8798 N N . PHE B 1 430 ? -3.406 25.125 19.391 1 95.19 430 PHE B N 1
ATOM 8799 C CA . PHE B 1 430 ? -4.184 26.359 19.25 1 95.19 430 PHE B CA 1
ATOM 8800 C C . PHE B 1 430 ? -4.371 26.703 17.766 1 95.19 430 PHE B C 1
ATOM 8802 O O . PHE B 1 430 ? -5.484 27.016 17.344 1 95.19 430 PHE B O 1
ATOM 8809 N N . SER B 1 431 ? -3.311 26.656 17.094 1 95.69 431 SER B N 1
ATOM 8810 C CA . SER B 1 431 ? -3.365 26.984 15.68 1 95.69 431 SER B CA 1
ATOM 8811 C C . SER B 1 431 ? -4.309 26.047 14.93 1 95.69 431 SER B C 1
ATOM 8813 O O . SER B 1 431 ? -5.152 26.5 14.156 1 95.69 431 SER B O 1
ATOM 8815 N N . SER B 1 432 ? -4.223 24.797 15.195 1 96.12 432 SER B N 1
ATOM 8816 C CA . SER B 1 432 ? -4.98 23.781 14.477 1 96.12 432 SER B CA 1
ATOM 8817 C C . SER B 1 432 ? -6.461 23.844 14.82 1 96.12 432 SER B C 1
ATOM 8819 O O . SER B 1 432 ? -7.316 23.797 13.938 1 96.12 432 SER B O 1
ATOM 8821 N N . LEU B 1 433 ? -6.734 23.922 16.062 1 97 433 LEU B N 1
ATOM 8822 C CA . LEU B 1 433 ? -8.125 23.938 16.484 1 97 433 LEU B CA 1
ATOM 8823 C C . LEU B 1 433 ? -8.82 25.219 16.016 1 97 433 LEU B C 1
ATOM 8825 O O . LEU B 1 433 ? -9.984 25.172 15.602 1 97 433 LEU B O 1
ATOM 8829 N N . THR B 1 434 ? -8.117 26.297 16.078 1 95.81 434 THR B N 1
ATOM 8830 C CA . THR B 1 434 ? -8.68 27.562 15.602 1 95.81 434 THR B CA 1
ATOM 8831 C C . THR B 1 434 ? -8.961 27.516 14.109 1 95.81 434 THR B C 1
ATOM 8833 O O . THR B 1 434 ? -9.992 28 13.648 1 95.81 434 THR B O 1
ATOM 8836 N N . GLU B 1 435 ? -8.07 26.938 13.453 1 93.5 435 GLU B N 1
ATOM 8837 C CA . GLU B 1 435 ? -8.281 26.812 12.016 1 93.5 435 GLU B CA 1
ATOM 8838 C C . GLU B 1 435 ? -9.484 25.922 11.711 1 93.5 435 GLU B C 1
ATOM 8840 O O . GLU B 1 435 ? -10.227 26.172 10.766 1 93.5 435 GLU B O 1
ATOM 8845 N N . GLU B 1 436 ? -9.586 24.891 12.414 1 93.25 436 GLU B N 1
ATOM 8846 C CA . GLU B 1 436 ? -10.711 23.984 12.164 1 93.25 436 GLU B CA 1
ATOM 8847 C C . GLU B 1 436 ? -12.039 24.688 12.445 1 93.25 436 GLU B C 1
ATOM 8849 O O . GLU B 1 436 ? -13.039 24.422 11.766 1 93.25 436 GLU B O 1
ATOM 8854 N N . VAL B 1 437 ? -12.023 25.484 13.406 1 92.94 437 VAL B N 1
ATOM 8855 C CA . VAL B 1 437 ? -13.211 26.297 13.672 1 92.94 437 VAL B CA 1
ATOM 8856 C C . VAL B 1 437 ? -13.492 27.203 12.469 1 92.94 437 VAL B C 1
ATOM 8858 O O . VAL B 1 437 ? -14.641 27.328 12.039 1 92.94 437 VAL B O 1
ATOM 8861 N N . LEU B 1 438 ? -12.484 27.734 11.977 1 90.06 438 LEU B N 1
ATOM 8862 C CA . LEU B 1 438 ? -12.625 28.609 10.812 1 90.06 438 LEU B CA 1
ATOM 8863 C C . LEU B 1 438 ? -13.141 27.844 9.609 1 90.06 438 LEU B C 1
ATOM 8865 O O . LEU B 1 438 ? -14 28.328 8.875 1 90.06 438 LEU B O 1
ATOM 8869 N N . ASP B 1 439 ? -12.594 26.734 9.391 1 86.5 439 ASP B N 1
ATOM 8870 C CA . ASP B 1 439 ? -13 25.891 8.266 1 86.5 439 ASP B CA 1
ATOM 8871 C C . ASP B 1 439 ? -14.477 25.547 8.344 1 86.5 439 ASP B C 1
ATOM 8873 O O . ASP B 1 439 ? -15.203 25.656 7.355 1 86.5 439 ASP B O 1
ATOM 8877 N N . LEU B 1 440 ? -14.828 25.172 9.461 1 87.62 440 LEU B N 1
ATOM 8878 C CA . LEU B 1 440 ? -16.234 24.844 9.672 1 87.62 440 LEU B CA 1
ATOM 8879 C C . LEU B 1 440 ? -17.109 26.094 9.531 1 87.62 440 LEU B C 1
ATOM 8881 O O . LEU B 1 440 ? -18.219 26.031 9.016 1 87.62 440 LEU B O 1
ATOM 8885 N N . GLY B 1 441 ? -16.562 27.172 10.023 1 85.56 441 GLY B N 1
ATOM 8886 C CA . GLY B 1 441 ? -17.281 28.438 9.859 1 85.56 441 GLY B CA 1
ATOM 8887 C C . GLY B 1 441 ? -17.547 28.781 8.406 1 85.56 441 GLY B C 1
ATOM 8888 O O . GLY B 1 441 ? -18.625 29.281 8.07 1 85.56 441 GLY B O 1
ATOM 8889 N N . ARG B 1 442 ? -16.641 28.516 7.633 1 80.44 442 ARG B N 1
ATOM 8890 C CA . ARG B 1 442 ? -16.812 28.75 6.203 1 80.44 442 ARG B CA 1
ATOM 8891 C C . ARG B 1 442 ? -17.859 27.812 5.609 1 80.44 442 ARG B C 1
ATOM 8893 O O . ARG B 1 442 ? -18.609 28.203 4.723 1 80.44 442 ARG B O 1
ATOM 8900 N N . ARG B 1 443 ? -17.859 26.688 6.059 1 78.06 443 ARG B N 1
ATOM 8901 C CA . ARG B 1 443 ? -18.859 25.734 5.578 1 78.06 443 ARG B CA 1
ATOM 8902 C C . ARG B 1 443 ? -20.266 26.156 6.012 1 78.06 443 ARG B C 1
ATOM 8904 O O . ARG B 1 443 ? -21.219 26 5.254 1 78.06 443 ARG B O 1
ATOM 8911 N N . VAL B 1 444 ? -20.344 26.641 7.16 1 80.56 444 VAL B N 1
ATOM 8912 C CA . VAL B 1 444 ? -21.625 27.109 7.68 1 80.56 444 VAL B CA 1
ATOM 8913 C C . VAL B 1 444 ? -22.141 28.266 6.836 1 80.56 444 VAL B C 1
ATOM 8915 O O . VAL B 1 444 ? -23.344 28.375 6.59 1 80.56 444 VAL B O 1
ATOM 8918 N N . LEU B 1 445 ? -21.25 29.078 6.422 1 76.12 445 LEU B N 1
ATOM 8919 C CA . LEU B 1 445 ? -21.625 30.188 5.551 1 76.12 445 LEU B CA 1
ATOM 8920 C C . LEU B 1 445 ? -22.328 29.688 4.293 1 76.12 445 LEU B C 1
ATOM 8922 O O . LEU B 1 445 ? -23.359 30.219 3.889 1 76.12 445 LEU B O 1
ATOM 8926 N N . ALA B 1 446 ? -21.734 28.672 3.777 1 68.69 446 ALA B N 1
ATOM 8927 C CA . ALA B 1 446 ? -22.297 28.094 2.559 1 68.69 446 ALA B CA 1
ATOM 8928 C C . ALA B 1 446 ? -23.672 27.484 2.822 1 68.69 446 ALA B C 1
ATOM 8930 O O . ALA B 1 446 ? -24.516 27.438 1.928 1 68.69 446 ALA B O 1
ATOM 8931 N N . ILE B 1 447 ? -23.906 27.125 4.027 1 72.31 447 ILE B N 1
ATOM 8932 C CA . ILE B 1 447 ? -25.141 26.422 4.375 1 72.31 447 ILE B CA 1
ATOM 8933 C C . ILE B 1 447 ? -26.219 27.438 4.758 1 72.31 447 ILE B C 1
ATOM 8935 O O . ILE B 1 447 ? -27.359 27.328 4.305 1 72.31 447 ILE B O 1
ATOM 8939 N N . VAL B 1 448 ? -25.938 28.5 5.504 1 73.38 448 VAL B N 1
ATOM 8940 C CA . VAL B 1 448 ? -26.953 29.344 6.117 1 73.38 448 VAL B CA 1
ATOM 8941 C C . VAL B 1 448 ? -27.125 30.625 5.293 1 73.38 448 VAL B C 1
ATOM 8943 O O . VAL B 1 448 ? -28.109 31.344 5.457 1 73.38 448 VAL B O 1
ATOM 8946 N N . GLY B 1 449 ? -26.234 30.891 4.418 1 67.44 449 GLY B N 1
ATOM 8947 C CA . GLY B 1 449 ? -26.312 32.094 3.602 1 67.44 449 GLY B CA 1
ATOM 8948 C C . GLY B 1 449 ? -25.672 33.312 4.258 1 67.44 449 GLY B C 1
ATOM 8949 O O . GLY B 1 449 ? -25.375 33.281 5.453 1 67.44 449 GLY B O 1
ATOM 8950 N N . LYS B 1 450 ? -25.531 34.344 3.607 1 72.25 450 LYS B N 1
ATOM 8951 C CA . LYS B 1 450 ? -24.781 35.531 3.994 1 72.25 450 LYS B CA 1
ATOM 8952 C C . LYS B 1 450 ? -25.438 36.25 5.176 1 72.25 450 LYS B C 1
ATOM 8954 O O . LYS B 1 450 ? -24.75 36.625 6.129 1 72.25 450 LYS B O 1
ATOM 8959 N N . LYS B 1 451 ? -26.656 36.406 5.094 1 72.75 451 LYS B N 1
ATOM 8960 C CA . LYS B 1 451 ? -27.359 37.219 6.098 1 72.75 451 LYS B CA 1
ATOM 8961 C C . LYS B 1 451 ? -27.312 36.531 7.469 1 72.75 451 LYS B C 1
ATOM 8963 O O . LYS B 1 451 ? -26.906 37.156 8.453 1 72.75 451 LYS B O 1
ATOM 8968 N N . THR B 1 452 ? -27.688 35.344 7.488 1 75.75 452 THR B N 1
ATOM 8969 C CA . THR B 1 452 ? -27.688 34.594 8.742 1 75.75 452 THR B CA 1
ATOM 8970 C C . THR B 1 452 ? -26.25 34.469 9.266 1 75.75 452 THR B C 1
ATOM 8972 O O . THR B 1 452 ? -26.031 34.531 10.477 1 75.75 452 THR B O 1
ATOM 8975 N N . TRP B 1 453 ? -25.312 34.25 8.406 1 83 453 TRP B N 1
ATOM 8976 C CA . TRP B 1 453 ? -23.922 34.094 8.789 1 83 453 TRP B CA 1
ATOM 8977 C C . TRP B 1 453 ? -23.391 35.406 9.406 1 83 453 TRP B C 1
ATOM 8979 O O . TRP B 1 453 ? -22.688 35.375 10.422 1 83 453 TRP B O 1
ATOM 8989 N N . ALA B 1 454 ? -23.75 36.5 8.828 1 81.62 454 ALA B N 1
ATOM 8990 C CA . ALA B 1 454 ? -23.312 37.812 9.305 1 81.62 454 ALA B CA 1
ATOM 8991 C C . ALA B 1 454 ? -23.828 38.094 10.711 1 81.62 454 ALA B C 1
ATOM 8993 O O . ALA B 1 454 ? -23.141 38.719 11.523 1 81.62 454 ALA B O 1
ATOM 8994 N N . GLN B 1 455 ? -24.906 37.562 10.938 1 82.06 455 GLN B N 1
ATOM 8995 C CA . GLN B 1 455 ? -25.562 37.875 12.203 1 82.06 455 GLN B CA 1
ATOM 8996 C C . GLN B 1 455 ? -25.062 36.938 13.312 1 82.06 455 GLN B C 1
ATOM 8998 O O . GLN B 1 455 ? -24.953 37.344 14.461 1 82.06 455 GLN B O 1
ATOM 9003 N N . ARG B 1 456 ? -24.719 35.781 12.93 1 83.88 456 ARG B N 1
ATOM 9004 C CA . ARG B 1 456 ? -24.578 34.812 14 1 83.88 456 ARG B CA 1
ATOM 9005 C C . ARG B 1 456 ? -23.156 34.25 14.047 1 83.88 456 ARG B C 1
ATOM 9007 O O . ARG B 1 456 ? -22.688 33.812 15.109 1 83.88 456 ARG B O 1
ATOM 9014 N N . PHE B 1 457 ? -22.5 34.188 12.969 1 87.06 457 PHE B N 1
ATOM 9015 C CA . PHE B 1 457 ? -21.266 33.406 12.922 1 87.06 457 PHE B CA 1
ATOM 9016 C C . PHE B 1 457 ? -20.078 34.281 12.5 1 87.06 457 PHE B C 1
ATOM 9018 O O . PHE B 1 457 ? -18.938 33.938 12.781 1 87.06 457 PHE B O 1
ATOM 9025 N N . ARG B 1 458 ? -20.25 35.344 11.906 1 87.81 458 ARG B N 1
ATOM 9026 C CA . ARG B 1 458 ? -19.219 36.156 11.289 1 87.81 458 ARG B CA 1
ATOM 9027 C C . ARG B 1 458 ? -18.203 36.625 12.328 1 87.81 458 ARG B C 1
ATOM 9029 O O . ARG B 1 458 ? -17 36.469 12.125 1 87.81 458 ARG B O 1
ATOM 9036 N N . SER B 1 459 ? -18.703 37.188 13.391 1 90.38 459 SER B N 1
ATOM 9037 C CA . SER B 1 459 ? -17.828 37.75 14.406 1 90.38 459 SER B CA 1
ATOM 9038 C C . SER B 1 459 ? -16.875 36.688 14.961 1 90.38 459 SER B C 1
ATOM 9040 O O . SER B 1 459 ? -15.695 36.938 15.172 1 90.38 459 SER B O 1
ATOM 9042 N N . LYS B 1 460 ? -17.391 35.562 15.203 1 90.81 460 LYS B N 1
ATOM 9043 C CA . LYS B 1 460 ? -16.578 34.469 15.727 1 90.81 460 LYS B CA 1
ATOM 9044 C C . LYS B 1 460 ? -15.531 34.031 14.719 1 90.81 460 LYS B C 1
ATOM 9046 O O . LYS B 1 460 ? -14.398 33.719 15.102 1 90.81 460 LYS B O 1
ATOM 9051 N N . CYS B 1 461 ? -15.883 33.938 13.5 1 90.94 461 CYS B N 1
ATOM 9052 C CA . CYS B 1 461 ? -14.953 33.531 12.445 1 90.94 461 CYS B CA 1
ATOM 9053 C C . CYS B 1 461 ? -13.852 34.562 12.266 1 90.94 461 CYS B C 1
ATOM 9055 O O . CYS B 1 461 ? -12.68 34.219 12.117 1 90.94 461 CYS B O 1
ATOM 9057 N N . ILE B 1 462 ? -14.227 35.812 12.312 1 91.31 462 ILE B N 1
ATOM 9058 C CA . ILE B 1 462 ? -13.242 36.875 12.172 1 91.31 462 ILE B CA 1
ATOM 9059 C C . ILE B 1 462 ? -12.289 36.844 13.359 1 91.31 462 ILE B C 1
ATOM 9061 O O . ILE B 1 462 ? -11.07 36.969 13.18 1 91.31 462 ILE B O 1
ATOM 9065 N N . THR B 1 463 ? -12.852 36.719 14.508 1 93.31 463 THR B N 1
ATOM 9066 C CA . THR B 1 463 ? -12.031 36.656 15.711 1 93.31 463 THR B CA 1
ATOM 9067 C C . THR B 1 463 ? -11.062 35.469 15.648 1 93.31 463 THR B C 1
ATOM 9069 O O . THR B 1 463 ? -9.898 35.594 16.031 1 93.31 463 THR B O 1
ATOM 9072 N N . ALA B 1 464 ? -11.555 34.375 15.227 1 93.31 464 ALA B N 1
ATOM 9073 C CA . ALA B 1 464 ? -10.719 33.188 15.094 1 93.31 464 ALA B CA 1
ATOM 9074 C C . ALA B 1 464 ? -9.602 33.406 14.086 1 93.31 464 ALA B C 1
ATOM 9076 O O . ALA B 1 464 ? -8.453 33.031 14.32 1 93.31 464 ALA B O 1
ATOM 9077 N N . ALA B 1 465 ? -9.922 33.969 12.953 1 93.62 465 ALA B N 1
ATOM 9078 C CA . ALA B 1 465 ? -8.914 34.25 11.93 1 93.62 465 ALA B CA 1
ATOM 9079 C C . ALA B 1 465 ? -7.832 35.156 12.461 1 93.62 465 ALA B C 1
ATOM 9081 O O . ALA B 1 465 ? -6.641 34.906 12.289 1 93.62 465 ALA B O 1
ATOM 9082 N N . MET B 1 466 ? -8.258 36.156 13.148 1 94.31 466 MET B N 1
ATOM 9083 C CA . MET B 1 466 ? -7.324 37.125 13.727 1 94.31 466 MET B CA 1
ATOM 9084 C C . MET B 1 466 ? -6.477 36.469 14.812 1 94.31 466 MET B C 1
ATOM 9086 O O . MET B 1 466 ? -5.289 36.781 14.953 1 94.31 466 MET B O 1
ATOM 9090 N N . ALA B 1 467 ? -7.121 35.656 15.547 1 93.75 467 ALA B N 1
ATOM 9091 C CA . ALA B 1 467 ? -6.406 34.969 16.609 1 93.75 467 ALA B CA 1
ATOM 9092 C C . ALA B 1 467 ? -5.258 34.125 16.047 1 93.75 467 ALA B C 1
ATOM 9094 O O . ALA B 1 467 ? -4.172 34.094 16.625 1 93.75 467 ALA B O 1
ATOM 9095 N N . ASN B 1 468 ? -5.449 33.438 14.969 1 94.38 468 ASN B N 1
ATOM 9096 C CA . ASN B 1 468 ? -4.41 32.625 14.344 1 94.38 468 ASN B CA 1
ATOM 9097 C C . ASN B 1 468 ? -3.266 33.5 13.82 1 94.38 468 ASN B C 1
ATOM 9099 O O . ASN B 1 468 ? -2.098 33.125 13.938 1 94.38 468 ASN B O 1
ATOM 9103 N N . ILE B 1 469 ? -3.609 34.562 13.25 1 94.31 469 ILE B N 1
ATOM 9104 C CA . ILE B 1 469 ? -2.6 35.469 12.727 1 94.31 469 ILE B CA 1
ATOM 9105 C C . ILE B 1 469 ? -1.77 36.062 13.867 1 94.31 469 ILE B C 1
ATOM 9107 O O . ILE B 1 469 ? -0.537 36.031 13.812 1 94.31 469 ILE B O 1
ATOM 9111 N N . ASN B 1 470 ? -2.463 36.469 14.867 1 92.19 470 ASN B N 1
ATOM 9112 C CA . ASN B 1 470 ? -1.771 37.031 16.016 1 92.19 470 ASN B CA 1
ATOM 9113 C C . ASN B 1 470 ? -0.902 36 16.719 1 92.19 470 ASN B C 1
ATOM 9115 O O . ASN B 1 470 ? 0.209 36.312 17.156 1 92.19 470 ASN B O 1
ATOM 9119 N N . HIS B 1 471 ? -1.484 34.875 16.812 1 90.5 471 HIS B N 1
ATOM 9120 C CA . HIS B 1 471 ? -0.789 33.781 17.453 1 90.5 471 HIS B CA 1
ATOM 9121 C C . HIS B 1 471 ? 0.523 33.469 16.734 1 90.5 471 HIS B C 1
ATOM 9123 O O . HIS B 1 471 ? 1.545 33.219 17.391 1 90.5 471 HIS B O 1
ATOM 9129 N N . ALA B 1 472 ? 0.579 33.5 15.484 1 89.31 472 ALA B N 1
ATOM 9130 C CA . ALA B 1 472 ? 1.76 33.188 14.688 1 89.31 472 ALA B CA 1
ATOM 9131 C C . ALA B 1 472 ? 2.75 34.344 14.695 1 89.31 472 ALA B C 1
ATOM 9133 O O . ALA B 1 472 ? 3.938 34.156 14.422 1 89.31 472 ALA B O 1
ATOM 9134 N N . SER B 1 473 ? 2.283 35.469 15.016 1 86.75 473 SER B N 1
ATOM 9135 C CA . SER B 1 473 ? 3.129 36.656 14.992 1 86.75 473 SER B CA 1
ATOM 9136 C C . SER B 1 473 ? 3.834 36.844 16.328 1 86.75 473 SER B C 1
ATOM 9138 O O . SER B 1 473 ? 4.672 37.75 16.469 1 86.75 473 SER B O 1
ATOM 9140 N N . GLU B 1 474 ? 3.439 36.031 17.25 1 84.88 474 GLU B N 1
ATOM 9141 C CA . GLU B 1 474 ? 4.113 36.125 18.531 1 84.88 474 GLU B CA 1
ATOM 9142 C C . GLU B 1 474 ? 5.578 35.719 18.422 1 84.88 474 GLU B C 1
ATOM 9144 O O . GLU B 1 474 ? 5.973 35.062 17.453 1 84.88 474 GLU B O 1
ATOM 9149 N N . SER B 1 475 ? 6.324 36.188 19.391 1 87.5 475 SER B N 1
ATOM 9150 C CA . SER B 1 475 ? 7.734 35.844 19.438 1 87.5 475 SER B CA 1
ATOM 9151 C C . SER B 1 475 ? 7.93 34.438 19.984 1 87.5 475 SER B C 1
ATOM 9153 O O . SER B 1 475 ? 7.93 34.219 21.188 1 87.5 475 SER B O 1
ATOM 9155 N N . VAL B 1 476 ? 7.973 33.531 19.172 1 88.44 476 VAL B N 1
ATOM 9156 C CA . VAL B 1 476 ? 8.203 32.125 19.5 1 88.44 476 VAL B CA 1
ATOM 9157 C C . VAL B 1 476 ? 9.43 31.609 18.734 1 88.44 476 VAL B C 1
ATOM 9159 O O . VAL B 1 476 ? 9.867 32.25 17.766 1 88.44 476 VAL B O 1
ATOM 9162 N N . PRO B 1 477 ? 10.031 30.547 19.297 1 88.62 477 PRO B N 1
ATOM 9163 C CA . PRO B 1 477 ? 11.141 29.969 18.531 1 88.62 477 PRO B CA 1
ATOM 9164 C C . PRO B 1 477 ? 10.766 29.688 17.078 1 88.62 477 PRO B C 1
ATOM 9166 O O . PRO B 1 477 ? 9.617 29.344 16.797 1 88.62 477 PRO B O 1
ATOM 9169 N N . SER B 1 478 ? 11.68 29.766 16.219 1 86.06 478 SER B N 1
ATOM 9170 C CA . SER B 1 478 ? 11.43 29.688 14.781 1 86.06 478 SER B CA 1
ATOM 9171 C C . SER B 1 478 ? 10.859 28.328 14.391 1 86.06 478 SER B C 1
ATOM 9173 O O . SER B 1 478 ? 10.07 28.234 13.445 1 86.06 478 SER B O 1
ATOM 9175 N N . TYR B 1 479 ? 11.289 27.266 15.125 1 90.19 479 TYR B N 1
ATOM 9176 C CA . TYR B 1 479 ? 10.883 25.938 14.711 1 90.19 479 TYR B CA 1
ATOM 9177 C C . TYR B 1 479 ? 9.391 25.719 14.93 1 90.19 479 TYR B C 1
ATOM 9179 O O . TYR B 1 479 ? 8.797 24.812 14.344 1 90.19 479 TYR B O 1
ATOM 9187 N N . TYR B 1 480 ? 8.703 26.594 15.719 1 91.69 480 TYR B N 1
ATOM 9188 C CA . TYR B 1 480 ? 7.254 26.516 15.906 1 91.69 480 TYR B CA 1
ATOM 9189 C C . TYR B 1 480 ? 6.523 26.75 14.594 1 91.69 480 TYR B C 1
ATOM 9191 O O . TYR B 1 480 ? 5.516 26.109 14.305 1 91.69 480 TYR B O 1
ATOM 9199 N N . LYS B 1 481 ? 7.125 27.594 13.82 1 90.5 481 LYS B N 1
ATOM 9200 C CA . LYS B 1 481 ? 6.445 28.062 12.609 1 90.5 481 LYS B CA 1
ATOM 9201 C C . LYS B 1 481 ? 6.84 27.203 11.406 1 90.5 481 LYS B C 1
ATOM 9203 O O . LYS B 1 481 ? 6.25 27.328 10.328 1 90.5 481 LYS B O 1
ATOM 9208 N N . ARG B 1 482 ? 7.711 26.281 11.609 1 89.62 482 ARG B N 1
ATOM 9209 C CA . ARG B 1 482 ? 8.227 25.5 10.492 1 89.62 482 ARG B CA 1
ATOM 9210 C C . ARG B 1 482 ? 7.285 24.344 10.141 1 89.62 482 ARG B C 1
ATOM 9212 O O . ARG B 1 482 ? 7.332 23.812 9.031 1 89.62 482 ARG B O 1
ATOM 9219 N N . HIS B 1 483 ? 6.488 23.938 11.055 1 90.06 483 HIS B N 1
ATOM 9220 C CA . HIS B 1 483 ? 5.504 22.922 10.727 1 90.06 483 HIS B CA 1
ATOM 9221 C C . HIS B 1 483 ? 4.566 23.391 9.625 1 90.06 483 HIS B C 1
ATOM 9223 O O . HIS B 1 483 ? 4.023 24.5 9.695 1 90.06 483 HIS B O 1
ATOM 9229 N N . TRP B 1 484 ? 4.344 22.641 8.68 1 84.5 484 TRP B N 1
ATOM 9230 C CA . TRP B 1 484 ? 3.688 23.062 7.449 1 84.5 484 TRP B CA 1
ATOM 9231 C C . TRP B 1 484 ? 2.264 23.531 7.723 1 84.5 484 TRP B C 1
ATOM 9233 O O . TRP B 1 484 ? 1.741 24.391 7.012 1 84.5 484 TRP B O 1
ATOM 9243 N N . ILE B 1 485 ? 1.63 23.047 8.695 1 87.06 485 ILE B N 1
ATOM 9244 C CA . ILE B 1 485 ? 0.234 23.391 8.953 1 87.06 485 ILE B CA 1
ATOM 9245 C C . ILE B 1 485 ? 0.12 24.859 9.344 1 87.06 485 ILE B C 1
ATOM 9247 O O . ILE B 1 485 ? -0.912 25.5 9.102 1 87.06 485 ILE B O 1
ATOM 9251 N N . VAL B 1 486 ? 1.19 25.344 9.922 1 89.75 486 VAL B N 1
ATOM 9252 C CA . VAL B 1 486 ? 1.135 26.719 10.391 1 89.75 486 VAL B CA 1
ATOM 9253 C C . VAL B 1 486 ? 1.022 27.672 9.203 1 89.75 486 VAL B C 1
ATOM 9255 O O . VAL B 1 486 ? 0.178 28.562 9.195 1 89.75 486 VAL B O 1
ATOM 9258 N N . GLY B 1 487 ? 1.885 27.438 8.219 1 84.69 487 GLY B N 1
ATOM 9259 C CA . GLY B 1 487 ? 1.78 28.25 7.008 1 84.69 487 GLY B CA 1
ATOM 9260 C C . GLY B 1 487 ? 0.431 28.125 6.324 1 84.69 487 GLY B C 1
ATOM 9261 O O . GLY B 1 487 ? -0.135 29.125 5.871 1 84.69 487 GLY B O 1
ATOM 9262 N N . GLN B 1 488 ? -0.063 27 6.305 1 84.06 488 GLN B N 1
ATOM 9263 C CA . GLN B 1 488 ? -1.361 26.75 5.684 1 84.06 488 GLN B CA 1
ATOM 9264 C C . GLN B 1 488 ? -2.48 27.438 6.461 1 84.06 488 GLN B C 1
ATOM 9266 O O . GLN B 1 488 ? -3.375 28.047 5.863 1 84.06 488 GLN B O 1
ATOM 9271 N N . HIS B 1 489 ? -2.4 27.344 7.742 1 88.94 489 HIS B N 1
ATOM 9272 C CA . HIS B 1 489 ? -3.41 27.969 8.594 1 88.94 489 HIS B CA 1
ATOM 9273 C C . HIS B 1 489 ? -3.41 29.484 8.43 1 88.94 489 HIS B C 1
ATOM 9275 O O . HIS B 1 489 ? -4.469 30.109 8.445 1 88.94 489 HIS B O 1
ATOM 9281 N N . LEU B 1 490 ? -2.283 29.984 8.258 1 89.81 490 LEU B N 1
ATOM 9282 C CA . LEU B 1 490 ? -2.17 31.438 8.086 1 89.81 490 LEU B CA 1
ATOM 9283 C C . LEU B 1 490 ? -2.762 31.875 6.754 1 89.81 490 LEU B C 1
ATOM 9285 O O . LEU B 1 490 ? -3.42 32.906 6.676 1 89.81 490 LEU B O 1
ATOM 9289 N N . ILE B 1 491 ? -2.541 31.125 5.801 1 84.25 491 ILE B N 1
ATOM 9290 C CA . ILE B 1 491 ? -3.115 31.438 4.496 1 84.25 491 ILE B CA 1
ATOM 9291 C C . ILE B 1 491 ? -4.641 31.406 4.586 1 84.25 491 ILE B C 1
ATOM 9293 O O . ILE B 1 491 ? -5.312 32.312 4.086 1 84.25 491 ILE B O 1
ATOM 9297 N N . TYR B 1 492 ? -5.102 30.406 5.234 1 84.5 492 TYR B N 1
ATOM 9298 C CA . TYR B 1 492 ? -6.547 30.266 5.352 1 84.5 492 TYR B CA 1
ATOM 9299 C C . TYR B 1 492 ? -7.137 31.391 6.188 1 84.5 492 TYR B C 1
ATOM 9301 O O . TYR B 1 492 ? -8.219 31.906 5.887 1 84.5 492 TYR B O 1
ATOM 9309 N N . ALA B 1 493 ? -6.445 31.719 7.191 1 89.62 493 ALA B N 1
ATOM 9310 C CA . ALA B 1 493 ? -6.895 32.844 8.023 1 89.62 493 ALA B CA 1
ATOM 9311 C C . ALA B 1 493 ? -6.926 34.125 7.223 1 89.62 493 ALA B C 1
ATOM 9313 O O . ALA B 1 493 ? -7.906 34.875 7.285 1 89.62 493 ALA B O 1
ATOM 9314 N N . ALA B 1 494 ? -5.949 34.344 6.488 1 87.94 494 ALA B N 1
ATOM 9315 C CA . ALA B 1 494 ? -5.867 35.562 5.664 1 87.94 494 ALA B CA 1
ATOM 9316 C C . ALA B 1 494 ? -6.977 35.594 4.613 1 87.94 494 ALA B C 1
ATOM 9318 O O . ALA B 1 494 ? -7.633 36.594 4.418 1 87.94 494 ALA B O 1
ATOM 9319 N N . LEU B 1 495 ? -7.16 34.531 4.027 1 81.31 495 LEU B N 1
ATOM 9320 C CA . LEU B 1 495 ? -8.18 34.438 2.988 1 81.31 495 LEU B CA 1
ATOM 9321 C C . LEU B 1 495 ? -9.57 34.625 3.574 1 81.31 495 LEU B C 1
ATOM 9323 O O . LEU B 1 495 ? -10.445 35.219 2.93 1 81.31 495 LEU B O 1
ATOM 9327 N N . THR B 1 496 ? -9.766 34.094 4.68 1 84.5 496 THR B N 1
ATOM 9328 C CA . THR B 1 496 ? -11.047 34.281 5.34 1 84.5 496 THR B CA 1
ATOM 9329 C C . THR B 1 496 ? -11.32 35.75 5.602 1 84.5 496 THR B C 1
ATOM 9331 O O . THR B 1 496 ? -12.43 36.25 5.375 1 84.5 496 THR B O 1
ATOM 9334 N N . LEU B 1 497 ? -10.352 36.438 6.027 1 88.19 497 LEU B N 1
ATOM 9335 C CA . LEU B 1 497 ? -10.5 37.875 6.305 1 88.19 497 LEU B CA 1
ATOM 9336 C C . LEU B 1 497 ? -10.711 38.656 5.016 1 88.19 497 LEU B C 1
ATOM 9338 O O . LEU B 1 497 ? -11.539 39.562 4.969 1 88.19 497 LEU B O 1
ATOM 9342 N N . ILE B 1 498 ? -10.039 38.281 4.043 1 83.06 498 ILE B N 1
ATOM 9343 C CA . ILE B 1 498 ? -10.156 38.938 2.76 1 83.06 498 ILE B CA 1
ATOM 9344 C C . ILE B 1 498 ? -11.547 38.719 2.178 1 83.06 498 ILE B C 1
ATOM 9346 O O . ILE B 1 498 ? -12.203 39.625 1.7 1 83.06 498 ILE B O 1
ATOM 9350 N N . LEU B 1 499 ? -11.93 37.531 2.213 1 76.19 499 LEU B N 1
ATOM 9351 C CA . LEU B 1 499 ? -13.258 37.188 1.702 1 76.19 499 LEU B CA 1
ATOM 9352 C C . LEU B 1 499 ? -14.344 37.906 2.492 1 76.19 499 LEU B C 1
ATOM 9354 O O . LEU B 1 499 ? -15.352 38.344 1.924 1 76.19 499 LEU B O 1
ATOM 9358 N N . ASP B 1 500 ? -14.156 38 3.697 1 83.25 500 ASP B N 1
ATOM 9359 C CA . ASP B 1 500 ? -15.109 38.719 4.535 1 83.25 500 ASP B CA 1
ATOM 9360 C C . ASP B 1 500 ? -15.211 40.188 4.109 1 83.25 500 ASP B C 1
ATOM 9362 O O . ASP B 1 500 ? -16.312 40.75 4.035 1 83.25 500 ASP B O 1
ATOM 9366 N N . LEU B 1 501 ? -14.086 40.781 3.781 1 82.62 501 LEU B N 1
ATOM 9367 C CA . LEU B 1 501 ? -14.055 42.156 3.346 1 82.62 501 LEU B CA 1
ATOM 9368 C C . LEU B 1 501 ? -14.789 42.344 2.018 1 82.62 501 LEU B C 1
ATOM 9370 O O . LEU B 1 501 ? -15.461 43.344 1.798 1 82.62 501 LEU B O 1
ATOM 9374 N N . ILE B 1 502 ? -14.656 41.344 1.284 1 73.81 502 ILE B N 1
ATOM 9375 C CA . ILE B 1 502 ? -15.266 41.406 -0.039 1 73.81 502 ILE B CA 1
ATOM 9376 C C . ILE B 1 502 ? -16.766 41.156 0.077 1 73.81 502 ILE B C 1
ATOM 9378 O O . ILE B 1 502 ? -17.562 41.844 -0.588 1 73.81 502 ILE B O 1
ATOM 9382 N N . MET B 1 503 ? -17.141 40.312 0.883 1 73.5 503 MET B N 1
ATOM 9383 C CA . MET B 1 503 ? -18.531 39.906 0.973 1 73.5 503 MET B CA 1
ATOM 9384 C C . MET B 1 503 ? -19.344 40.906 1.785 1 73.5 503 MET B C 1
ATOM 9386 O O . MET B 1 503 ? -20.531 41.094 1.533 1 73.5 503 MET B O 1
ATOM 9390 N N . PHE B 1 504 ? -18.672 41.531 2.732 1 78.75 504 PHE B N 1
ATOM 9391 C CA . PHE B 1 504 ? -19.391 42.438 3.635 1 78.75 504 PHE B CA 1
ATOM 9392 C C . PHE B 1 504 ? -18.688 43.781 3.703 1 78.75 504 PHE B C 1
ATOM 9394 O O . PHE B 1 504 ? -18.312 44.25 4.785 1 78.75 504 PHE B O 1
ATOM 9401 N N . PRO B 1 505 ? -18.703 44.469 2.631 1 75.31 505 PRO B N 1
ATOM 9402 C CA . PRO B 1 505 ? -17.969 45.719 2.594 1 75.31 505 PRO B CA 1
ATOM 9403 C C . PRO B 1 505 ? -18.609 46.812 3.467 1 75.31 505 PRO B C 1
ATOM 9405 O O . PRO B 1 505 ? -17.938 47.719 3.916 1 75.31 505 PRO B O 1
ATOM 9408 N N . GLU B 1 506 ? -19.906 46.656 3.721 1 78 506 GLU B N 1
ATOM 9409 C CA . GLU B 1 506 ? -20.609 47.75 4.41 1 78 506 GLU B CA 1
ATOM 9410 C C . GLU B 1 506 ? -20.656 47.5 5.914 1 78 506 GLU B C 1
ATOM 9412 O O . GLU B 1 506 ? -21.062 48.375 6.676 1 78 506 GLU B O 1
ATOM 9417 N N . GLU B 1 507 ? -20.172 46.406 6.289 1 79.94 507 GLU B N 1
ATOM 9418 C CA . GLU B 1 507 ? -20.344 46.031 7.688 1 79.94 507 GLU B CA 1
ATOM 9419 C C . GLU B 1 507 ? -19.281 46.656 8.57 1 79.94 507 GLU B C 1
ATOM 9421 O O . GLU B 1 507 ? -19.516 46.938 9.75 1 79.94 507 GLU B O 1
ATOM 9426 N N . ASP B 1 508 ? -18.156 46.875 8.047 1 85.38 508 ASP B N 1
ATOM 9427 C CA . ASP B 1 508 ? -17.031 47.375 8.836 1 85.38 508 ASP B CA 1
ATOM 9428 C C . ASP B 1 508 ? -16.688 48.812 8.477 1 85.38 508 ASP B C 1
ATOM 9430 O O . ASP B 1 508 ? -16.922 49.25 7.34 1 85.38 508 ASP B O 1
ATOM 9434 N N . SER B 1 509 ? -16.203 49.531 9.531 1 88.94 509 SER B N 1
ATOM 9435 C CA . SER B 1 509 ? -15.719 50.875 9.281 1 88.94 509 SER B CA 1
ATOM 9436 C C . SER B 1 509 ? -14.453 50.875 8.43 1 88.94 509 SER B C 1
ATOM 9438 O O . SER B 1 509 ? -13.797 49.844 8.305 1 88.94 509 SER B O 1
ATOM 9440 N N . LEU B 1 510 ? -14.195 52.031 7.875 1 87.75 510 LEU B N 1
ATOM 9441 C CA . LEU B 1 510 ? -13 52.156 7.043 1 87.75 510 LEU B CA 1
ATOM 9442 C C . LEU B 1 510 ? -11.742 51.844 7.844 1 87.75 510 LEU B C 1
ATOM 9444 O O . LEU B 1 510 ? -10.82 51.219 7.336 1 87.75 510 LEU B O 1
ATOM 9448 N N . ASP B 1 511 ? -11.711 52.281 9.039 1 89.94 511 ASP B N 1
ATOM 9449 C CA . ASP B 1 511 ? -10.562 52.031 9.898 1 89.94 511 ASP B CA 1
ATOM 9450 C C . ASP B 1 511 ? -10.406 50.562 10.211 1 89.94 511 ASP B C 1
ATOM 9452 O O . ASP B 1 511 ? -9.289 50.031 10.242 1 89.94 511 ASP B O 1
ATOM 9456 N N . GLU B 1 512 ? -11.492 49.938 10.461 1 90.62 512 GLU B N 1
ATOM 9457 C CA . GLU B 1 512 ? -11.477 48.5 10.75 1 90.62 512 GLU B CA 1
ATOM 9458 C C . GLU B 1 512 ? -11 47.719 9.539 1 90.62 512 GLU B C 1
ATOM 9460 O O . GLU B 1 512 ? -10.273 46.719 9.688 1 90.62 512 GLU B O 1
ATOM 9465 N N . LYS B 1 513 ? -11.391 48.094 8.367 1 91.19 513 LYS B N 1
ATOM 9466 C CA . LYS B 1 513 ? -10.969 47.438 7.141 1 91.19 513 LYS B CA 1
ATOM 9467 C C . LYS B 1 513 ? -9.469 47.594 6.922 1 91.19 513 LYS B C 1
ATOM 9469 O O . LYS B 1 513 ? -8.797 46.625 6.547 1 91.19 513 LYS B O 1
ATOM 9474 N N . HIS B 1 514 ? -8.984 48.75 7.223 1 90.25 514 HIS B N 1
ATOM 9475 C CA . HIS B 1 514 ? -7.555 49 7.094 1 90.25 514 HIS B CA 1
ATOM 9476 C C . HIS B 1 514 ? -6.766 48.188 8.109 1 90.25 514 HIS B C 1
ATOM 9478 O O . HIS B 1 514 ? -5.691 47.656 7.793 1 90.25 514 HIS B O 1
ATOM 9484 N N . GLU B 1 515 ? -7.32 48.125 9.234 1 90.69 515 GLU B N 1
ATOM 9485 C CA . GLU B 1 515 ? -6.652 47.344 10.273 1 90.69 515 GLU B CA 1
ATOM 9486 C C . GLU B 1 515 ? -6.594 45.875 9.914 1 90.69 515 GLU B C 1
ATOM 9488 O O . GLU B 1 515 ? -5.59 45.188 10.18 1 90.69 515 GLU B O 1
ATOM 9493 N N . ARG B 1 516 ? -7.625 45.406 9.398 1 91.75 516 ARG B N 1
ATOM 9494 C CA . ARG B 1 516 ? -7.656 44 8.969 1 91.75 516 ARG B CA 1
ATOM 9495 C C . ARG B 1 516 ? -6.59 43.719 7.918 1 91.75 516 ARG B C 1
ATOM 9497 O O . ARG B 1 516 ? -5.898 42.688 7.98 1 91.75 516 ARG B O 1
ATOM 9504 N N . LEU B 1 517 ? -6.484 44.531 6.949 1 92.56 517 LEU B N 1
ATOM 9505 C CA . LEU B 1 517 ? -5.484 44.344 5.902 1 92.56 517 LEU B CA 1
ATOM 9506 C C . LEU B 1 517 ? -4.074 44.438 6.473 1 92.56 517 LEU B C 1
ATOM 9508 O O . LEU B 1 517 ? -3.186 43.688 6.055 1 92.56 517 LEU B O 1
ATOM 9512 N N . LYS B 1 518 ? -3.93 45.312 7.418 1 91.94 518 LYS B N 1
ATOM 9513 C CA . LYS B 1 518 ? -2.631 45.438 8.07 1 91.94 518 LYS B CA 1
ATOM 9514 C C . LYS B 1 518 ? -2.266 44.156 8.828 1 91.94 518 LYS B C 1
ATOM 9516 O O . LYS B 1 518 ? -1.103 43.75 8.836 1 91.94 518 LYS B O 1
ATOM 9521 N N . GLN B 1 519 ? -3.203 43.625 9.477 1 92.62 519 GLN B N 1
ATOM 9522 C CA . GLN B 1 519 ? -2.984 42.344 10.195 1 92.62 519 GLN B CA 1
ATOM 9523 C C . GLN B 1 519 ? -2.566 41.25 9.234 1 92.62 519 GLN B C 1
ATOM 9525 O O . GLN B 1 519 ? -1.673 40.469 9.547 1 92.62 519 GLN B O 1
ATOM 9530 N N . ILE B 1 520 ? -3.217 41.156 8.094 1 92.94 520 ILE B N 1
ATOM 9531 C CA . ILE B 1 520 ? -2.877 40.156 7.09 1 92.94 520 ILE B CA 1
ATOM 9532 C C . ILE B 1 520 ? -1.437 40.375 6.621 1 92.94 520 ILE B C 1
ATOM 9534 O O . ILE B 1 520 ? -0.685 39.406 6.465 1 92.94 520 ILE B O 1
ATOM 9538 N N . GLU B 1 521 ? -1.022 41.531 6.469 1 92.19 521 GLU B N 1
ATOM 9539 C CA . GLU B 1 521 ? 0.304 41.844 5.945 1 92.19 521 GLU B CA 1
ATOM 9540 C C . GLU B 1 521 ? 1.394 41.469 6.953 1 92.19 521 GLU B C 1
ATOM 9542 O O . GLU B 1 521 ? 2.555 41.281 6.578 1 92.19 521 GLU B O 1
ATOM 9547 N N . ARG B 1 522 ? 1.039 41.312 8.18 1 90 522 ARG B N 1
ATOM 9548 C CA . ARG B 1 522 ? 1.987 40.938 9.227 1 90 522 ARG B CA 1
ATOM 9549 C C . ARG B 1 522 ? 2.502 39.531 9.031 1 90 522 ARG B C 1
ATOM 9551 O O . ARG B 1 522 ? 3.537 39.156 9.586 1 90 522 ARG B O 1
ATOM 9558 N N . ILE B 1 523 ? 1.793 38.781 8.297 1 91.62 523 ILE B N 1
ATOM 9559 C CA . ILE B 1 523 ? 2.193 37.375 8.211 1 91.62 523 ILE B CA 1
ATOM 9560 C C . ILE B 1 523 ? 3.096 37.156 6.996 1 91.62 523 ILE B C 1
ATOM 9562 O O . ILE B 1 523 ? 3.66 36.094 6.805 1 91.62 523 ILE B O 1
ATOM 9566 N N . PHE B 1 524 ? 3.34 38.188 6.199 1 90.56 524 PHE B N 1
ATOM 9567 C CA . PHE B 1 524 ? 4.125 38.062 4.977 1 90.56 524 PHE B CA 1
ATOM 9568 C C . PHE B 1 524 ? 5.578 37.719 5.305 1 90.56 524 PHE B C 1
ATOM 9570 O O . PHE B 1 524 ? 6.184 36.875 4.656 1 90.56 524 PHE B O 1
ATOM 9577 N N . PRO B 1 525 ? 6.105 38.312 6.379 1 88.38 525 PRO B N 1
ATOM 9578 C CA . PRO B 1 525 ? 7.477 37.938 6.742 1 88.38 525 PRO B CA 1
ATOM 9579 C C . PRO B 1 525 ? 7.602 36.469 7.145 1 88.38 525 PRO B C 1
ATOM 9581 O O . PRO B 1 525 ? 8.648 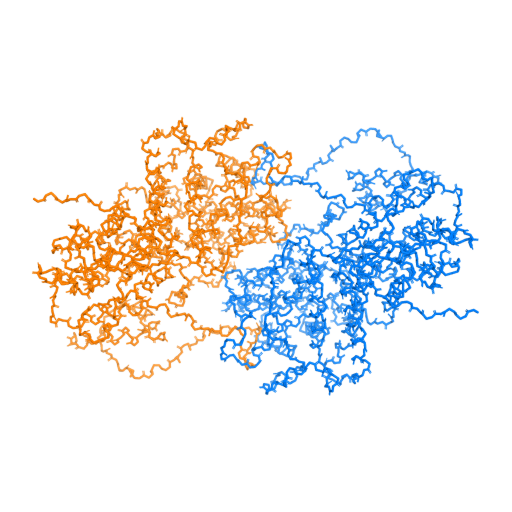35.875 6.926 1 88.38 525 PRO B O 1
ATOM 9584 N N . ILE B 1 526 ? 6.605 35.969 7.711 1 88.75 526 ILE B N 1
ATOM 9585 C CA . ILE B 1 526 ? 6.613 34.562 8.094 1 88.75 526 ILE B CA 1
ATOM 9586 C C . ILE B 1 526 ? 6.695 33.688 6.848 1 88.75 526 ILE B C 1
ATOM 9588 O O . ILE B 1 526 ? 7.445 32.719 6.816 1 88.75 526 ILE B O 1
ATOM 9592 N N . PHE B 1 527 ? 5.953 34.031 5.809 1 87.56 527 PHE B N 1
ATOM 9593 C CA . PHE B 1 527 ? 5.98 33.281 4.555 1 87.56 527 PHE B CA 1
ATOM 9594 C C . PHE B 1 527 ? 7.352 33.375 3.898 1 87.56 527 PHE B C 1
ATOM 9596 O O . PHE B 1 527 ? 7.82 32.438 3.287 1 87.56 527 PHE B O 1
ATOM 9603 N N . GLU B 1 528 ? 7.945 34.5 4.07 1 85.69 528 GLU B N 1
ATOM 9604 C CA . GLU B 1 528 ? 9.273 34.719 3.496 1 85.69 528 GLU B CA 1
ATOM 9605 C C . GLU B 1 528 ? 10.297 33.781 4.145 1 85.69 528 GLU B C 1
ATOM 9607 O O . GLU B 1 528 ? 11.195 33.25 3.473 1 85.69 528 GLU B O 1
ATOM 9612 N N . GLU B 1 529 ? 10.07 33.594 5.355 1 80.94 529 GLU B N 1
ATOM 9613 C CA . GLU B 1 529 ? 10.969 32.719 6.09 1 80.94 529 GLU B CA 1
ATOM 9614 C C . GLU B 1 529 ? 10.742 31.266 5.699 1 80.94 529 GLU B C 1
ATOM 9616 O O . GLU B 1 529 ? 11.68 30.469 5.68 1 80.94 529 GLU B O 1
ATOM 9621 N N . LEU B 1 530 ? 9.555 30.984 5.348 1 81.88 530 LEU B N 1
ATOM 9622 C CA . LEU B 1 530 ? 9.172 29.594 5.16 1 81.88 530 LEU B CA 1
ATOM 9623 C C . LEU B 1 530 ? 9.203 29.219 3.68 1 81.88 530 LEU B C 1
ATOM 9625 O O . LEU B 1 530 ? 9.156 28.031 3.334 1 81.88 530 LEU B O 1
ATOM 9629 N N . LYS B 1 531 ? 9.344 30.094 2.77 1 76.5 531 LYS B N 1
ATOM 9630 C CA . LYS B 1 531 ? 9.125 29.891 1.34 1 76.5 531 LYS B CA 1
ATOM 9631 C C . LYS B 1 531 ? 10.125 28.906 0.763 1 76.5 531 LYS B C 1
ATOM 9633 O O . LYS B 1 531 ? 9.844 28.234 -0.23 1 76.5 531 LYS B O 1
ATOM 9638 N N . ALA B 1 532 ? 11.203 28.75 1.39 1 67.44 532 ALA B N 1
ATOM 9639 C CA . ALA B 1 532 ? 12.227 27.859 0.842 1 67.44 532 ALA B CA 1
ATOM 9640 C C . ALA B 1 532 ? 11.812 26.406 0.967 1 67.44 532 ALA B C 1
ATOM 9642 O O . ALA B 1 532 ? 12.188 25.562 0.136 1 67.44 532 ALA B O 1
ATOM 9643 N N . THR B 1 533 ? 10.992 26.141 1.933 1 66.38 533 THR B N 1
ATOM 9644 C CA . THR B 1 533 ? 10.742 24.734 2.229 1 66.38 533 THR B CA 1
ATOM 9645 C C . THR B 1 533 ? 9.25 24.422 2.16 1 66.38 533 THR B C 1
ATOM 9647 O O . THR B 1 533 ? 8.852 23.25 2.131 1 66.38 533 THR B O 1
ATOM 9650 N N . HIS B 1 534 ? 8.445 25.5 2.162 1 71.56 534 HIS B N 1
ATOM 9651 C CA . HIS B 1 534 ? 7.008 25.266 2.266 1 71.56 534 HIS B CA 1
ATOM 9652 C C . HIS B 1 534 ? 6.285 25.734 1.003 1 71.56 534 HIS B C 1
ATOM 9654 O O . HIS B 1 534 ? 6.215 26.938 0.724 1 71.56 534 HIS B O 1
ATOM 9660 N N . LEU B 1 535 ? 5.746 24.812 0.326 1 66.94 535 LEU B N 1
ATOM 9661 C CA . LEU B 1 535 ? 4.98 25.141 -0.87 1 66.94 535 LEU B CA 1
ATOM 9662 C C . LEU B 1 535 ? 3.82 26.062 -0.528 1 66.94 535 LEU B C 1
ATOM 9664 O O . LEU B 1 535 ? 3.584 27.062 -1.226 1 66.94 535 LEU B O 1
ATOM 9668 N N . PRO B 1 536 ? 3.158 25.875 0.541 1 67.62 536 PRO B N 1
ATOM 9669 C CA . PRO B 1 536 ? 2.078 26.797 0.89 1 67.62 536 PRO B CA 1
ATOM 9670 C C . PRO B 1 536 ? 2.576 28.219 1.13 1 67.62 536 PRO B C 1
ATOM 9672 O O . PRO B 1 536 ? 1.901 29.188 0.763 1 67.62 536 PRO B O 1
ATOM 9675 N N . ALA B 1 537 ? 3.709 28.281 1.741 1 75.31 537 ALA B N 1
ATOM 9676 C CA . ALA B 1 537 ? 4.262 29.609 1.99 1 75.31 537 ALA B CA 1
ATOM 9677 C C . ALA B 1 537 ? 4.602 30.312 0.682 1 75.31 537 ALA B C 1
ATOM 9679 O O . ALA B 1 537 ? 4.387 31.516 0.548 1 75.31 537 ALA B O 1
ATOM 9680 N N . LYS B 1 538 ? 5.074 29.562 -0.194 1 71.31 538 LYS B N 1
ATOM 9681 C CA . LYS B 1 538 ? 5.359 30.109 -1.515 1 71.31 538 LYS B CA 1
ATOM 9682 C C . LYS B 1 538 ? 4.082 30.609 -2.189 1 71.31 538 LYS B C 1
ATOM 9684 O O . LYS B 1 538 ? 4.066 31.672 -2.803 1 71.31 538 LYS B O 1
ATOM 9689 N N . LEU B 1 539 ? 3.117 29.922 -2.047 1 68.31 539 LEU B N 1
ATOM 9690 C CA . LEU B 1 539 ? 1.82 30.266 -2.615 1 68.31 539 LEU B CA 1
ATOM 9691 C C . LEU B 1 539 ? 1.233 31.484 -1.92 1 68.31 539 LEU B C 1
ATOM 9693 O O . LEU B 1 539 ? 0.669 32.375 -2.574 1 68.31 539 LEU B O 1
ATOM 9697 N N . GLY B 1 540 ? 1.327 31.438 -0.681 1 72.69 540 GLY B N 1
ATOM 9698 C CA . GLY B 1 540 ? 0.844 32.594 0.076 1 72.69 540 GLY B CA 1
ATOM 9699 C C . GLY B 1 540 ? 1.491 33.906 -0.341 1 72.69 540 GLY B C 1
ATOM 9700 O O . GLY B 1 540 ? 0.807 34.906 -0.508 1 72.69 540 GLY B O 1
ATOM 9701 N N . LEU B 1 541 ? 2.736 33.781 -0.574 1 75.56 541 LEU B N 1
ATOM 9702 C CA . LEU B 1 541 ? 3.482 34.969 -0.957 1 75.56 541 LEU B CA 1
ATOM 9703 C C . LEU B 1 541 ? 3.131 35.406 -2.377 1 75.56 541 LEU B C 1
ATOM 9705 O O . LEU B 1 541 ? 3.221 36.594 -2.715 1 75.56 541 LEU B O 1
ATOM 9709 N N . ALA B 1 542 ? 2.705 34.469 -3.102 1 68.75 542 ALA B N 1
ATOM 9710 C CA . ALA B 1 542 ? 2.387 34.781 -4.496 1 68.75 542 ALA B CA 1
ATOM 9711 C C . ALA B 1 542 ? 0.983 35.344 -4.629 1 68.75 542 ALA B C 1
ATOM 9713 O O . ALA B 1 542 ? 0.722 36.156 -5.523 1 68.75 542 ALA B O 1
ATOM 9714 N N . VAL B 1 543 ? 0.131 35.062 -3.754 1 70.25 543 VAL B N 1
ATOM 9715 C CA . VAL B 1 543 ? -1.282 35.344 -3.963 1 70.25 543 VAL B CA 1
ATOM 9716 C C . VAL B 1 543 ? -1.729 36.469 -3.002 1 70.25 543 VAL B C 1
ATOM 9718 O O . VAL B 1 543 ? -2.391 37.406 -3.408 1 70.25 543 VAL B O 1
ATOM 9721 N N . LEU B 1 544 ? -1.358 36.438 -1.826 1 81.69 544 LEU B N 1
ATOM 9722 C CA . LEU B 1 544 ? -1.976 37.219 -0.771 1 81.69 544 LEU B CA 1
ATOM 9723 C C . LEU B 1 544 ? -1.617 38.719 -0.923 1 81.69 544 LEU B C 1
ATOM 9725 O O . LEU B 1 544 ? -2.48 39.562 -0.786 1 81.69 544 LEU B O 1
ATOM 9729 N N . PRO B 1 545 ? -0.363 38.969 -1.234 1 80.06 545 PRO B N 1
ATOM 9730 C CA . PRO B 1 545 ? -0.048 40.406 -1.402 1 80.06 545 PRO B CA 1
ATOM 9731 C C . PRO B 1 545 ? -0.847 41.062 -2.529 1 80.06 545 PRO B C 1
ATOM 9733 O O . PRO B 1 545 ? -1.315 42.188 -2.385 1 80.06 545 PRO B O 1
ATOM 9736 N N . LYS B 1 546 ? -1.015 40.344 -3.514 1 73.69 546 LYS B N 1
ATOM 9737 C CA . LYS B 1 546 ? -1.784 40.875 -4.641 1 73.69 546 LYS B CA 1
ATOM 9738 C C . LYS B 1 546 ? -3.262 41 -4.285 1 73.69 546 LYS B C 1
ATOM 9740 O O . LYS B 1 546 ? -3.904 42 -4.648 1 73.69 546 LYS B O 1
ATOM 9745 N N . LEU B 1 547 ? -3.729 40.031 -3.713 1 76.5 547 LEU B N 1
ATOM 9746 C CA . LEU B 1 547 ? -5.125 40.062 -3.295 1 76.5 547 LEU B CA 1
ATOM 9747 C C . LEU B 1 547 ? -5.383 41.219 -2.324 1 76.5 547 LEU B C 1
ATOM 9749 O O . LEU B 1 547 ? -6.406 41.906 -2.422 1 76.5 547 LEU B O 1
ATOM 9753 N N . CYS B 1 548 ? -4.5 41.406 -1.445 1 82.94 548 CYS B N 1
ATOM 9754 C CA . CYS B 1 548 ? -4.641 42.5 -0.479 1 82.94 548 CYS B CA 1
ATOM 9755 C C . CYS B 1 548 ? -4.641 43.844 -1.175 1 82.94 548 CYS B C 1
ATOM 9757 O O . CYS B 1 548 ? -5.418 44.75 -0.817 1 82.94 548 CYS B O 1
ATOM 9759 N N . LYS B 1 549 ? -3.834 43.938 -2.115 1 80.19 549 LYS B N 1
ATOM 9760 C CA . LYS B 1 549 ? -3.768 45.188 -2.867 1 80.19 549 LYS B CA 1
ATOM 9761 C C . LYS B 1 549 ? -5.074 45.469 -3.611 1 80.19 549 LYS B C 1
ATOM 9763 O O . LYS B 1 549 ? -5.582 46.594 -3.605 1 80.19 549 LYS B O 1
ATOM 9768 N N . LEU B 1 550 ? -5.594 44.469 -4.199 1 74.69 550 LEU B N 1
ATOM 9769 C CA . LEU B 1 550 ? -6.824 44.625 -4.969 1 74.69 550 LEU B CA 1
ATOM 9770 C C . LEU B 1 550 ? -8.008 44.938 -4.055 1 74.69 550 LEU B C 1
ATOM 9772 O O . LEU B 1 550 ? -8.836 45.781 -4.375 1 74.69 550 LEU B O 1
ATOM 9776 N N . VAL B 1 551 ? -8.047 44.25 -2.998 1 79.25 551 VAL B N 1
ATOM 9777 C CA . VAL B 1 551 ? -9.148 44.469 -2.062 1 79.25 551 VAL B CA 1
ATOM 9778 C C . VAL B 1 551 ? -9.062 45.844 -1.454 1 79.25 551 VAL B C 1
ATOM 9780 O O . VAL B 1 551 ? -10.086 46.531 -1.242 1 79.25 551 VAL B O 1
ATOM 9783 N N . ARG B 1 552 ? -7.844 46.281 -1.202 1 83 552 ARG B N 1
ATOM 9784 C CA . ARG B 1 552 ? -7.652 47.625 -0.678 1 83 552 ARG B CA 1
ATOM 9785 C C . ARG B 1 552 ? -8.172 48.688 -1.653 1 83 552 ARG B C 1
ATOM 9787 O O . ARG B 1 552 ? -8.922 49.594 -1.265 1 83 552 ARG B O 1
ATOM 9794 N N . PHE B 1 553 ? -7.91 48.469 -2.848 1 77.69 553 PHE B N 1
ATOM 9795 C CA . PHE B 1 553 ? -8.258 49.438 -3.863 1 77.69 553 PHE B CA 1
ATOM 9796 C C . PHE B 1 553 ? -9.742 49.375 -4.188 1 77.69 553 PHE B C 1
ATOM 9798 O O . PHE B 1 553 ? -10.398 50.438 -4.312 1 77.69 553 PHE B O 1
ATOM 9805 N N . VAL B 1 554 ? -10.242 48.219 -4.332 1 70.69 554 VAL B N 1
ATOM 9806 C CA . VAL B 1 554 ? -11.586 48.062 -4.883 1 70.69 554 VAL B CA 1
ATOM 9807 C C . VAL B 1 554 ? -12.617 48.125 -3.756 1 70.69 554 VAL B C 1
ATOM 9809 O O . VAL B 1 554 ? -13.688 48.719 -3.922 1 70.69 554 VAL B O 1
ATOM 9812 N N . ILE B 1 555 ? -12.297 47.594 -2.684 1 75.94 555 ILE B N 1
ATOM 9813 C CA . ILE B 1 555 ? -13.312 47.406 -1.651 1 75.94 555 ILE B CA 1
ATOM 9814 C C . ILE B 1 555 ? -13.125 48.469 -0.556 1 75.94 555 ILE B C 1
ATOM 9816 O O . ILE B 1 555 ? -14.086 49.125 -0.163 1 75.94 555 ILE B O 1
ATOM 9820 N N . VAL B 1 556 ? -11.945 48.688 -0.152 1 80 556 VAL B N 1
ATOM 9821 C CA . VAL B 1 556 ? -11.711 49.531 1.017 1 80 556 VAL B CA 1
ATOM 9822 C C . VAL B 1 556 ? -11.719 51 0.605 1 80 556 VAL B C 1
ATOM 9824 O O . VAL B 1 556 ? -12.43 51.812 1.197 1 80 556 VAL B O 1
ATOM 9827 N N . GLU B 1 557 ? -11.047 51.281 -0.469 1 77.56 557 GLU B N 1
ATOM 9828 C CA . GLU B 1 557 ? -10.922 52.688 -0.877 1 77.56 557 GLU B CA 1
ATOM 9829 C C . GLU B 1 557 ? -11.977 53.031 -1.919 1 77.56 557 GLU B C 1
ATOM 9831 O O . GLU B 1 557 ? -12.188 54.219 -2.211 1 77.56 557 GLU B O 1
ATOM 9836 N N . ASN B 1 558 ? -12.984 52.094 -2.236 1 67.19 558 ASN B N 1
ATOM 9837 C CA . ASN B 1 558 ? -14.094 52.281 -3.16 1 67.19 558 ASN B CA 1
ATOM 9838 C C . ASN B 1 558 ? -13.695 53.125 -4.355 1 67.19 558 ASN B C 1
ATOM 9840 O O . ASN B 1 558 ? -14.422 54.062 -4.723 1 67.19 558 ASN B O 1
ATOM 9844 N N . ARG B 1 559 ? -12.531 53.031 -4.738 1 55.84 559 ARG B N 1
ATOM 9845 C CA . ARG B 1 559 ? -12.133 53.875 -5.863 1 55.84 559 ARG B CA 1
ATOM 9846 C C . ARG B 1 559 ? -12.922 53.531 -7.117 1 55.84 559 ARG B C 1
ATOM 9848 O O . ARG B 1 559 ? -12.828 52.406 -7.629 1 55.84 559 ARG B O 1
ATOM 9855 N N . THR B 1 560 ? -14.359 53.812 -7.094 1 50.28 560 THR B N 1
ATOM 9856 C CA . THR B 1 560 ? -15.398 53.656 -8.109 1 50.28 560 THR B CA 1
ATOM 9857 C C . THR B 1 560 ? -14.781 53.594 -9.5 1 50.28 560 THR B C 1
ATOM 9859 O O . THR B 1 560 ? -15.383 53 -10.414 1 50.28 560 THR B O 1
ATOM 9862 N N . GLY B 1 561 ? -14.055 54.531 -9.883 1 46.69 561 GLY B N 1
ATOM 9863 C CA . GLY B 1 561 ? -13.734 54.75 -11.281 1 46.69 561 GLY B CA 1
ATOM 9864 C C . GLY B 1 561 ? -12.883 53.656 -11.883 1 46.69 561 GLY B C 1
ATOM 9865 O O . GLY B 1 561 ? -12.656 53.625 -13.094 1 46.69 561 GLY B O 1
ATOM 9866 N N . ASN B 1 562 ? -12.188 52.875 -11.055 1 46.31 562 ASN B N 1
ATOM 9867 C CA . ASN B 1 562 ? -11.188 52.094 -11.758 1 46.31 562 ASN B CA 1
ATOM 9868 C C . ASN B 1 562 ? -11.641 50.625 -11.93 1 46.31 562 ASN B C 1
ATOM 9870 O O . ASN B 1 562 ? -11.422 49.812 -11.047 1 46.31 562 ASN B O 1
ATOM 9874 N N . THR B 1 563 ? -12.422 50.375 -13.016 1 55.72 563 THR B N 1
ATOM 9875 C CA . THR B 1 563 ? -13.031 49.156 -13.594 1 55.72 563 THR B CA 1
ATOM 9876 C C . THR B 1 563 ? -11.984 48.062 -13.758 1 55.72 563 THR B C 1
ATOM 9878 O O . THR B 1 563 ? -12.297 46.875 -13.594 1 55.72 563 THR B O 1
ATOM 9881 N N . GLU B 1 564 ? -10.703 48.531 -13.82 1 53.09 564 GLU B N 1
ATOM 9882 C CA . GLU B 1 564 ? -9.68 47.531 -14.133 1 53.09 564 GLU B CA 1
ATOM 9883 C C . GLU B 1 564 ? -9.359 46.656 -12.914 1 53.09 564 GLU B C 1
ATOM 9885 O O . GLU B 1 564 ? -9.203 45.438 -13.039 1 53.09 564 GLU B O 1
ATOM 9890 N N . GLU B 1 565 ? -9.367 47.312 -11.797 1 56.5 565 GLU B N 1
ATOM 9891 C CA . GLU B 1 565 ? -9.047 46.562 -10.578 1 56.5 565 GLU B CA 1
ATOM 9892 C C . GLU B 1 565 ? -10.188 45.625 -10.188 1 56.5 565 GLU B C 1
ATOM 9894 O O . GLU B 1 565 ? -9.953 44.531 -9.719 1 56.5 565 GLU B O 1
ATOM 9899 N N . ALA B 1 566 ? -11.305 46.094 -10.375 1 58.84 566 ALA B N 1
ATOM 9900 C CA . ALA B 1 566 ? -12.461 45.25 -10.102 1 58.84 566 ALA B CA 1
ATOM 9901 C C . ALA B 1 566 ? -12.477 44.031 -11.023 1 58.84 566 ALA B C 1
ATOM 9903 O O . ALA B 1 566 ? -12.766 42.906 -10.578 1 58.84 566 ALA B O 1
ATOM 9904 N N . ASP B 1 567 ? -12.18 44.312 -12.211 1 57.06 567 ASP B N 1
ATOM 9905 C CA . ASP B 1 567 ? -12.102 43.219 -13.164 1 57.06 567 ASP B CA 1
ATOM 9906 C C . ASP B 1 567 ? -10.953 42.281 -12.828 1 57.06 567 ASP B C 1
ATOM 9908 O O . ASP B 1 567 ? -11.086 41.062 -12.945 1 57.06 567 ASP B O 1
ATOM 9912 N N . SER B 1 568 ? -9.945 42.906 -12.344 1 54.31 568 SER B N 1
ATOM 9913 C CA . SER B 1 568 ? -8.789 42.125 -11.945 1 54.31 568 SER B CA 1
ATOM 9914 C C . SER B 1 568 ? -9.125 41.188 -10.773 1 54.31 568 SER B C 1
ATOM 9916 O O . SER B 1 568 ? -8.695 40.062 -10.734 1 54.31 568 SER B O 1
ATOM 9918 N N . LEU B 1 569 ? -9.852 41.719 -9.93 1 58.22 569 LEU B N 1
ATOM 9919 C CA . LEU B 1 569 ? -10.273 40.906 -8.789 1 58.22 569 LEU B CA 1
ATOM 9920 C C . LEU B 1 569 ? -11.172 39.75 -9.234 1 58.22 569 LEU B C 1
ATOM 9922 O O . LEU B 1 569 ? -11 38.625 -8.789 1 58.22 569 LEU B O 1
ATOM 9926 N N . ARG B 1 570 ? -12.078 40.031 -10.141 1 57.78 570 ARG B N 1
ATOM 9927 C CA . ARG B 1 570 ? -12.969 39 -10.656 1 57.78 570 ARG B CA 1
ATOM 9928 C C . ARG B 1 570 ? -12.18 37.906 -11.375 1 57.78 570 ARG B C 1
ATOM 9930 O O . ARG B 1 570 ? -12.445 36.719 -11.18 1 57.78 570 ARG B O 1
ATOM 9937 N N . TYR B 1 571 ? -11.242 38.344 -12.109 1 55.22 571 TYR B N 1
ATOM 9938 C CA . TYR B 1 571 ? -10.445 37.375 -12.859 1 55.22 571 TYR B CA 1
ATOM 9939 C C . TYR B 1 571 ? -9.625 36.5 -11.922 1 55.22 571 TYR B C 1
ATOM 9941 O O . TYR B 1 571 ? -9.508 35.281 -12.125 1 55.22 571 TYR B O 1
ATOM 9949 N N . LEU B 1 572 ? -9.234 37.219 -10.922 1 57.94 572 LEU B N 1
ATOM 9950 C CA . LEU B 1 572 ? -8.445 36.469 -9.938 1 57.94 572 LEU B CA 1
ATOM 9951 C C . LEU B 1 572 ? -9.289 35.406 -9.242 1 57.94 572 LEU B C 1
ATOM 9953 O O . LEU B 1 572 ? -8.844 34.281 -9.062 1 57.94 572 LEU B O 1
ATOM 9957 N N . LEU B 1 573 ? -10.43 35.719 -9.016 1 57.03 573 LEU B N 1
ATOM 9958 C CA . LEU B 1 573 ? -11.328 34.812 -8.328 1 57.03 573 LEU B CA 1
ATOM 9959 C C . LEU B 1 573 ? -11.758 33.688 -9.242 1 57.03 573 LEU B C 1
ATOM 9961 O O . LEU B 1 573 ? -11.898 32.531 -8.797 1 57.03 573 LEU B O 1
ATOM 9965 N N . GLU B 1 574 ? -11.992 33.906 -10.43 1 54.22 574 GLU B N 1
ATOM 9966 C CA . GLU B 1 574 ? -12.344 32.875 -11.398 1 54.22 574 GLU B CA 1
ATOM 9967 C C . GLU B 1 574 ? -11.188 31.891 -11.602 1 54.22 574 GLU B C 1
ATOM 9969 O O . GLU B 1 574 ? -11.406 30.688 -11.758 1 54.22 574 GLU B O 1
ATOM 9974 N N . ASP B 1 575 ? -10.086 32.5 -11.516 1 50.09 575 ASP B N 1
ATOM 9975 C CA . ASP B 1 575 ? -8.891 31.703 -11.734 1 50.09 575 ASP B CA 1
ATOM 9976 C C . ASP B 1 575 ? -8.672 30.734 -10.562 1 50.09 575 ASP B C 1
ATOM 9978 O O . ASP B 1 575 ? -8.031 29.703 -10.727 1 50.09 575 ASP B O 1
ATOM 9982 N N . LEU B 1 576 ? -9.117 31.188 -9.539 1 52.94 576 LEU B N 1
ATOM 9983 C CA . LEU B 1 576 ? -9 30.344 -8.352 1 52.94 576 LEU B CA 1
ATOM 9984 C C . LEU B 1 576 ? -9.906 29.125 -8.445 1 52.94 576 LEU B C 1
ATOM 9986 O O . LEU B 1 576 ? -9.766 28.172 -7.672 1 52.94 576 LEU B O 1
ATOM 9990 N N . HIS B 1 577 ? -10.766 29.047 -9.523 1 46.06 577 HIS B N 1
ATOM 9991 C CA . HIS B 1 577 ? -11.602 27.859 -9.68 1 46.06 577 HIS B CA 1
ATOM 9992 C C . HIS B 1 577 ? -10.781 26.672 -10.148 1 46.06 577 HIS B C 1
ATOM 9994 O O . HIS B 1 577 ? -9.93 26.797 -11.031 1 46.06 577 HIS B O 1
ATOM 10000 N N . VAL B 1 578 ? -10.602 25.656 -9.469 1 44.88 578 VAL B N 1
ATOM 10001 C CA . VAL B 1 578 ? -9.789 24.453 -9.617 1 44.88 578 VAL B CA 1
ATOM 10002 C C . VAL B 1 578 ? -10.156 23.734 -10.906 1 44.88 578 VAL B C 1
ATOM 10004 O O . VAL B 1 578 ? -11.305 23.328 -11.094 1 44.88 578 VAL B O 1
ATOM 10007 N N . HIS B 1 579 ? -9.547 24.094 -12.047 1 40.22 579 HIS B N 1
ATOM 10008 C CA . HIS B 1 579 ? -9.773 23.203 -13.188 1 40.22 579 HIS B CA 1
ATOM 10009 C C . HIS B 1 579 ? -9.094 21.859 -12.969 1 40.22 579 HIS B C 1
ATOM 10011 O O . HIS B 1 579 ? -7.926 21.797 -12.57 1 40.22 579 HIS B O 1
ATOM 10017 N N . LEU B 1 580 ? -9.922 20.906 -12.742 1 43.34 580 LEU B N 1
ATOM 10018 C CA . LEU B 1 580 ? -9.477 19.531 -12.594 1 43.34 580 LEU B CA 1
ATOM 10019 C C . LEU B 1 580 ? -8.477 19.172 -13.68 1 43.34 580 LEU B C 1
ATOM 10021 O O . LEU B 1 580 ? -8.539 19.688 -14.797 1 43.34 580 LEU B O 1
ATOM 10025 N N . ASN B 1 581 ? -7.355 18.828 -13.414 1 45.12 581 ASN B N 1
ATOM 10026 C CA . ASN B 1 581 ? -6.266 18.344 -14.258 1 45.12 581 ASN B CA 1
ATOM 10027 C C . ASN B 1 581 ? -6.793 17.656 -15.516 1 45.12 581 ASN B C 1
ATOM 10029 O O . ASN B 1 581 ? -7.676 16.797 -15.43 1 45.12 581 ASN B O 1
ATOM 10033 N N . PRO B 1 582 ? -6.434 18.344 -16.641 1 50.84 582 PRO B N 1
ATOM 10034 C CA . PRO B 1 582 ? -6.789 17.547 -17.812 1 50.84 582 PRO B CA 1
ATOM 10035 C C . PRO B 1 582 ? -6.324 16.094 -17.703 1 50.84 582 PRO B C 1
ATOM 10037 O O . PRO B 1 582 ? -5.223 15.836 -17.219 1 50.84 582 PRO B O 1
ATOM 10040 N N . TYR B 1 583 ? -7.145 15.297 -17.688 1 60.84 583 TYR B N 1
ATOM 10041 C CA . TYR B 1 583 ? -6.836 13.875 -17.734 1 60.84 583 TYR B CA 1
ATOM 10042 C C . TYR B 1 583 ? -5.852 13.57 -18.859 1 60.84 583 TYR B C 1
ATOM 10044 O O . TYR B 1 583 ? -6.062 13.977 -20 1 60.84 583 TYR B O 1
ATOM 10052 N N . SER B 1 584 ? -4.539 13.258 -18.484 1 69.19 584 SER B N 1
ATOM 10053 C CA . SER B 1 584 ? -3.621 12.719 -19.484 1 69.19 584 SER B CA 1
ATOM 10054 C C . SER B 1 584 ? -3.689 11.195 -19.547 1 69.19 584 SER B C 1
ATOM 10056 O O . SER B 1 584 ? -3.588 10.531 -18.516 1 69.19 584 SER B O 1
ATOM 10058 N N . ASP B 1 585 ? -3.875 10.719 -20.719 1 81.31 585 ASP B N 1
ATOM 10059 C CA . ASP B 1 585 ? -3.943 9.273 -20.906 1 81.31 585 ASP B CA 1
ATOM 10060 C C . ASP B 1 585 ? -2.646 8.602 -20.469 1 81.31 585 ASP B C 1
ATOM 10062 O O . ASP B 1 585 ? -1.565 8.953 -20.938 1 81.31 585 ASP B O 1
ATOM 10066 N N . PRO B 1 586 ? -2.799 7.754 -19.562 1 86.62 586 PRO B N 1
ATOM 10067 C CA . PRO B 1 586 ? -1.586 7.109 -19.062 1 86.62 586 PRO B CA 1
ATOM 10068 C C . PRO B 1 586 ? -0.924 6.199 -20.078 1 86.62 586 PRO B C 1
ATOM 10070 O O . PRO B 1 586 ? 0.243 5.828 -19.938 1 86.62 586 PRO B O 1
ATOM 10073 N N . VAL B 1 587 ? -1.667 5.742 -21.094 1 91.5 587 VAL B N 1
ATOM 10074 C CA . VAL B 1 587 ? -1.121 4.906 -22.156 1 91.5 587 VAL B CA 1
ATOM 10075 C C . VAL B 1 587 ? -0.693 5.781 -23.344 1 91.5 587 VAL B C 1
ATOM 10077 O O . VAL B 1 587 ? -1.507 6.52 -23.906 1 91.5 587 VAL B O 1
ATOM 10080 N N . PRO B 1 588 ? 0.589 5.684 -23.703 1 87.5 588 PRO B N 1
ATOM 10081 C CA . PRO B 1 588 ? 1.029 6.461 -24.859 1 87.5 588 PRO B CA 1
ATOM 10082 C C . PRO B 1 588 ? 0.309 6.059 -26.141 1 87.5 588 PRO B C 1
ATOM 10084 O O . PRO B 1 588 ? -0.246 4.961 -26.234 1 87.5 588 PRO B O 1
ATOM 10087 N N . HIS B 1 589 ? 0.378 6.996 -27.062 1 85.94 589 HIS B N 1
ATOM 10088 C CA . HIS B 1 589 ? -0.174 6.695 -28.375 1 85.94 589 HIS B CA 1
ATOM 10089 C C . HIS B 1 589 ? 0.547 5.512 -29.016 1 85.94 589 HIS B C 1
ATOM 10091 O O . HIS B 1 589 ? 1.749 5.328 -28.812 1 85.94 589 HIS B O 1
ATOM 10097 N N . LEU B 1 590 ? -0.199 4.742 -29.844 1 88.12 590 LEU B N 1
ATOM 10098 C CA . LEU B 1 590 ? 0.286 3.504 -30.438 1 88.12 590 LEU B CA 1
ATOM 10099 C C . LEU B 1 590 ? 1.581 3.742 -31.203 1 88.12 590 LEU B C 1
ATOM 10101 O O . LEU B 1 590 ? 2.438 2.857 -31.281 1 88.12 590 LEU B O 1
ATOM 10105 N N . LEU B 1 591 ? 1.774 4.938 -31.719 1 84.12 591 LEU B N 1
ATOM 10106 C CA . LEU B 1 591 ? 2.916 5.223 -32.594 1 84.12 591 LEU B CA 1
ATOM 10107 C C . LEU B 1 591 ? 4.102 5.719 -31.766 1 84.12 591 LEU B C 1
ATOM 10109 O O . LEU B 1 591 ? 5.168 6.008 -32.312 1 84.12 591 LEU B O 1
ATOM 10113 N N . THR B 1 592 ? 3.881 5.734 -30.438 1 88.5 592 THR B N 1
ATOM 10114 C CA . THR B 1 592 ? 4.961 6.168 -29.562 1 88.5 592 THR B CA 1
ATOM 10115 C C . THR B 1 592 ? 5.426 5.023 -28.656 1 88.5 592 THR B C 1
ATOM 10117 O O . THR B 1 592 ? 4.715 4.031 -28.5 1 88.5 592 THR B O 1
ATOM 10120 N N . SER B 1 593 ? 6.637 5.176 -28.172 1 91.5 593 SER B N 1
ATOM 10121 C CA . SER B 1 593 ? 7.188 4.133 -27.312 1 91.5 593 SER B CA 1
ATOM 10122 C C . SER B 1 593 ? 6.277 3.861 -26.109 1 91.5 593 SER B C 1
ATOM 10124 O O . SER B 1 593 ? 5.848 4.793 -25.422 1 91.5 593 SER B O 1
ATOM 10126 N N . GLN B 1 594 ? 6.008 2.623 -25.922 1 92.75 594 GLN B N 1
ATOM 10127 C CA . GLN B 1 594 ? 5.082 2.229 -24.859 1 92.75 594 GLN B CA 1
ATOM 10128 C C . GLN B 1 594 ? 5.816 2.027 -23.531 1 92.75 594 GLN B C 1
ATOM 10130 O O . GLN B 1 594 ? 5.359 2.49 -22.5 1 92.75 594 GLN B O 1
ATOM 10135 N N . TYR B 1 595 ? 6.926 1.363 -23.625 1 95.12 595 TYR B N 1
ATOM 10136 C CA . TYR B 1 595 ? 7.605 0.88 -22.438 1 95.12 595 TYR B CA 1
ATOM 10137 C C . TYR B 1 595 ? 8.945 1.58 -22.25 1 95.12 595 TYR B C 1
ATOM 10139 O O . TYR B 1 595 ? 9.242 2.09 -21.156 1 95.12 595 TYR B O 1
ATOM 10147 N N . PHE B 1 596 ? 9.727 1.546 -23.344 1 95 596 PHE B N 1
ATOM 10148 C CA . PHE B 1 596 ? 11.023 2.217 -23.359 1 95 596 PHE B CA 1
ATOM 10149 C C . PHE B 1 596 ? 10.867 3.689 -23.703 1 95 596 PHE B C 1
ATOM 10151 O O . PHE B 1 596 ? 11.039 4.074 -24.875 1 95 596 PHE B O 1
ATOM 10158 N N . ARG B 1 597 ? 10.625 4.5 -22.672 1 89.88 597 ARG B N 1
ATOM 10159 C CA . ARG B 1 597 ? 10.359 5.922 -22.875 1 89.88 597 ARG B CA 1
ATOM 10160 C C . ARG B 1 597 ? 11.594 6.754 -22.547 1 89.88 597 ARG B C 1
ATOM 10162 O O . ARG B 1 597 ? 12.359 6.41 -21.641 1 89.88 597 ARG B O 1
ATOM 10169 N N . THR B 1 598 ? 11.984 7.512 -23.469 1 77.12 598 THR B N 1
ATOM 10170 C CA . THR B 1 598 ? 13.078 8.438 -23.188 1 77.12 598 THR B CA 1
ATOM 10171 C C . THR B 1 598 ? 12.578 9.883 -23.203 1 77.12 598 THR B C 1
ATOM 10173 O O . THR B 1 598 ? 11.945 10.312 -24.172 1 77.12 598 THR B O 1
ATOM 10176 N N . THR B 1 599 ? 11.977 10.328 -22.25 1 61.41 599 THR B N 1
ATOM 10177 C CA . THR B 1 599 ? 11.531 11.719 -22.234 1 61.41 599 THR B CA 1
ATOM 10178 C C . THR B 1 599 ? 12.633 12.641 -22.75 1 61.41 599 THR B C 1
ATOM 10180 O O . THR B 1 599 ? 13.695 12.75 -22.125 1 61.41 599 THR B O 1
ATOM 10183 N N . LYS B 1 600 ? 12.875 12.648 -24.188 1 49.12 600 LYS B N 1
ATOM 10184 C CA . LYS B 1 600 ? 13.617 13.859 -24.531 1 49.12 600 LYS B CA 1
ATOM 10185 C C . LYS B 1 600 ? 12.977 15.094 -23.906 1 49.12 600 LYS B C 1
ATOM 10187 O O . LYS B 1 600 ? 11.75 15.172 -23.797 1 49.12 600 LYS B O 1
ATOM 10192 N N . PRO B 1 601 ? 13.672 15.758 -23.234 1 38.5 601 PRO B N 1
ATOM 10193 C CA . PRO B 1 601 ? 13.008 17 -22.828 1 38.5 601 PRO B CA 1
ATOM 10194 C C . PRO B 1 601 ? 12.156 17.609 -23.938 1 38.5 601 PRO B C 1
ATOM 10196 O O . PRO B 1 601 ? 12.648 17.812 -25.047 1 38.5 601 PRO B O 1
ATOM 10199 N N . SER B 1 602 ? 11.18 17.047 -24.375 1 33.88 602 SER B N 1
ATOM 10200 C CA . SER B 1 602 ? 10.43 17.766 -25.375 1 33.88 602 SER B CA 1
ATOM 10201 C C . SER B 1 602 ? 10.703 19.266 -25.312 1 33.88 602 SER B C 1
ATOM 10203 O O . SER B 1 602 ? 10.711 19.844 -24.219 1 33.88 602 SER B O 1
ATOM 10205 N N . ASP B 1 603 ? 11.352 19.734 -26.469 1 30.34 603 ASP B N 1
ATOM 10206 C CA . ASP B 1 603 ? 11.289 21.156 -26.781 1 30.34 603 ASP B CA 1
ATOM 10207 C C . ASP B 1 603 ? 9.859 21.688 -26.688 1 30.34 603 ASP B C 1
ATOM 10209 O O . ASP B 1 603 ? 9 21.281 -27.484 1 30.34 603 ASP B O 1
ATOM 10213 N N . PHE B 1 604 ? 9.289 21.781 -25.812 1 27.62 604 PHE B N 1
ATOM 10214 C CA . PHE B 1 604 ? 8.203 22.75 -25.859 1 27.62 604 PHE B CA 1
ATOM 10215 C C . PHE B 1 604 ? 8.555 23.906 -26.781 1 27.62 604 PHE B C 1
ATOM 10217 O O . PHE B 1 604 ? 9.094 24.938 -26.344 1 27.62 604 PHE B O 1
ATOM 10224 N N . GLU B 1 605 ? 9.086 23.703 -28.078 1 27.98 605 GLU B N 1
ATOM 10225 C CA . GLU B 1 605 ? 8.938 24.781 -29.047 1 27.98 605 GLU B CA 1
ATOM 10226 C C . GLU B 1 605 ? 7.473 25 -29.422 1 27.98 605 GLU B C 1
ATOM 10228 O O . GLU B 1 605 ? 6.957 24.375 -30.344 1 27.98 605 GLU B O 1
ATOM 10233 N N . GLY B 1 606 ? 6.535 24.938 -28.656 1 27.47 606 GLY B N 1
ATOM 10234 C CA . GLY B 1 606 ? 5.41 25.688 -29.203 1 27.47 606 GLY B CA 1
ATOM 10235 C C . GLY B 1 606 ? 5.824 26.984 -29.875 1 27.47 606 GLY B C 1
ATOM 10236 O O . GLY B 1 606 ? 6.715 27.688 -29.391 1 27.47 606 GLY B O 1
ATOM 10237 N N . ASN B 1 607 ? 5.852 27.078 -31.25 1 24.2 607 ASN B N 1
ATOM 10238 C CA . ASN B 1 607 ? 5.613 28.297 -32 1 24.2 607 ASN B CA 1
ATOM 10239 C C . ASN B 1 607 ? 4.676 29.25 -31.25 1 24.2 607 ASN B C 1
ATOM 10241 O O . ASN B 1 607 ? 3.492 28.953 -31.078 1 24.2 607 ASN B O 1
ATOM 10245 N N . VAL B 1 608 ? 5.254 30 -30.391 1 25.45 608 VAL B N 1
ATOM 10246 C CA . VAL B 1 608 ? 4.766 31.344 -30.109 1 25.45 608 VAL B CA 1
ATOM 10247 C C . VAL B 1 608 ? 4.539 32.094 -31.422 1 25.45 608 VAL B C 1
ATOM 10249 O O . VAL B 1 608 ? 5.496 32.5 -32.062 1 25.45 608 VAL B O 1
ATOM 10252 N N . ASP B 1 609 ? 3.879 31.812 -32.375 1 24.59 609 ASP B N 1
ATOM 10253 C CA . ASP B 1 609 ? 3.484 32.938 -33.25 1 24.59 609 ASP B CA 1
ATOM 10254 C C . ASP B 1 609 ? 3.477 34.25 -32.469 1 24.59 609 ASP B C 1
ATOM 10256 O O . ASP B 1 609 ? 3.379 34.25 -31.25 1 24.59 609 ASP B O 1
ATOM 10260 N N . GLU B 1 610 ? 3.426 35.531 -33.25 1 23.48 610 GLU B N 1
ATOM 10261 C CA . GLU B 1 610 ? 3.477 36.969 -33.062 1 23.48 610 GLU B CA 1
ATOM 10262 C C . GLU B 1 610 ? 2.656 37.375 -31.844 1 23.48 610 GLU B C 1
ATOM 10264 O O . GLU B 1 610 ? 1.453 37.625 -31.969 1 23.48 610 GLU B O 1
ATOM 10269 N N . LEU B 1 611 ? 2.572 36.938 -30.734 1 24 611 LEU B N 1
ATOM 10270 C CA . LEU B 1 611 ? 2.395 38.156 -29.984 1 24 611 LEU B CA 1
ATOM 10271 C C . LEU B 1 611 ? 3.66 39 -30.047 1 24 611 LEU B C 1
ATOM 10273 O O . LEU B 1 611 ? 4.746 38.531 -29.688 1 24 611 LEU B O 1
ATOM 10277 N N . LYS B 1 612 ? 3.715 39.969 -30.781 1 24.98 612 LYS B N 1
ATOM 10278 C CA . LYS B 1 612 ? 4.582 41.125 -30.938 1 24.98 612 LYS B CA 1
ATOM 10279 C C . LYS B 1 612 ? 5.238 41.5 -29.609 1 24.98 612 LYS B C 1
ATOM 10281 O O . LYS B 1 612 ? 4.609 41.438 -28.562 1 24.98 612 LYS B O 1
ATOM 10286 N N . PRO B 1 613 ? 6.652 41.719 -29.609 1 24.23 613 PRO B N 1
ATOM 10287 C CA . PRO B 1 613 ? 7.539 42.281 -28.594 1 24.23 613 PRO B CA 1
ATOM 10288 C C . PRO B 1 613 ? 6.855 43.375 -27.75 1 24.23 613 PRO B C 1
ATOM 10290 O O . PRO B 1 613 ? 6.324 44.344 -28.312 1 24.23 613 PRO B O 1
ATOM 10293 N N . PHE B 1 614 ? 6.137 43.219 -26.688 1 22.5 614 PHE B N 1
ATOM 10294 C CA . PHE B 1 614 ? 6.305 44.531 -26.078 1 22.5 614 PHE B CA 1
ATOM 10295 C C . PHE B 1 614 ? 7.77 44.781 -25.766 1 22.5 614 PHE B C 1
ATOM 10297 O O . PHE B 1 614 ? 8.516 43.875 -25.422 1 22.5 614 PHE B O 1
ATOM 10304 N N . ASP B 1 615 ? 8.609 45.875 -26.234 1 23.06 615 ASP B N 1
ATOM 10305 C CA . ASP B 1 615 ? 9.898 46.531 -26.281 1 23.06 615 ASP B CA 1
ATOM 10306 C C . ASP B 1 615 ? 10.57 46.531 -24.906 1 23.06 615 ASP B C 1
ATOM 10308 O O . ASP B 1 615 ? 11.719 46.969 -24.766 1 23.06 615 ASP B O 1
ATOM 10312 N N . GLY B 1 616 ? 10.031 46.719 -23.734 1 21.5 616 GLY B N 1
ATOM 10313 C CA . GLY B 1 616 ? 10.875 47.406 -22.766 1 21.5 616 GLY B CA 1
ATOM 10314 C C . GLY B 1 616 ? 12 46.531 -22.234 1 21.5 616 GLY B C 1
ATOM 10315 O O . GLY B 1 616 ? 12.008 45.312 -22.438 1 21.5 616 GLY B O 1
ATOM 10316 N N . SER B 1 617 ? 13.258 47.031 -21.578 1 22.02 617 SER B N 1
ATOM 10317 C CA . SER B 1 617 ? 14.578 47.031 -20.953 1 22.02 617 SER B CA 1
ATOM 10318 C C . SER B 1 617 ? 14.656 46.031 -19.797 1 22.02 617 SER B C 1
ATOM 10320 O O . SER B 1 617 ? 15.68 45.938 -19.125 1 22.02 617 SER B O 1
ATOM 10322 N N . VAL B 1 618 ? 13.703 45.688 -19.016 1 23.38 618 VAL B N 1
ATOM 10323 C CA . VAL B 1 618 ? 14.086 45.531 -17.609 1 23.38 618 VAL B CA 1
ATOM 10324 C C . VAL B 1 618 ? 14.883 44.219 -17.438 1 23.38 618 VAL B C 1
ATOM 10326 O O . VAL B 1 618 ? 14.539 43.188 -18.031 1 23.38 618 VAL B O 1
ATOM 10329 N N . GLY B 1 619 ? 16.141 44.156 -16.859 1 21.53 619 GLY B N 1
ATOM 10330 C CA . GLY B 1 619 ? 17.344 43.375 -16.578 1 21.53 619 GLY B CA 1
ATOM 10331 C C . GLY B 1 619 ? 17.047 41.938 -16.141 1 21.53 619 GLY B C 1
ATOM 10332 O O . GLY B 1 619 ? 15.891 41.594 -15.945 1 21.53 619 GLY B O 1
ATOM 10333 N N . LEU B 1 620 ? 18.125 41.25 -15.375 1 23.8 620 LEU B N 1
ATOM 10334 C CA . LEU B 1 620 ? 18.562 39.938 -14.922 1 23.8 620 LEU B CA 1
ATOM 10335 C C . LEU B 1 620 ? 17.438 39.219 -14.172 1 23.8 620 LEU B C 1
ATOM 10337 O O . LEU B 1 620 ? 17.562 38.062 -13.812 1 23.8 620 LEU B O 1
ATOM 10341 N N . GLY B 1 621 ? 16.641 40.031 -13.289 1 25.05 621 GLY B N 1
ATOM 10342 C CA . GLY B 1 621 ? 15.453 39.906 -12.477 1 25.05 621 GLY B CA 1
ATOM 10343 C C . GLY B 1 621 ? 14.32 39.188 -13.18 1 25.05 621 GLY B C 1
ATOM 10344 O O . GLY B 1 621 ? 13.188 39.156 -12.688 1 25.05 621 GLY B O 1
ATOM 10345 N N . HIS B 1 622 ? 14.43 38.844 -14.453 1 26.91 622 HIS B N 1
ATOM 10346 C CA . HIS B 1 622 ? 13.562 38.562 -15.586 1 26.91 622 HIS B CA 1
ATOM 10347 C C . HIS B 1 622 ? 13.273 37.062 -15.68 1 26.91 622 HIS B C 1
ATOM 10349 O O . HIS B 1 622 ? 12.289 36.656 -16.297 1 26.91 622 HIS B O 1
ATOM 10355 N N . ARG B 1 623 ? 14.328 36.344 -15.344 1 29.72 623 ARG B N 1
ATOM 10356 C CA . ARG B 1 623 ? 14.195 34.938 -15.75 1 29.72 623 ARG B CA 1
ATOM 10357 C C . ARG B 1 623 ? 13.102 34.25 -14.945 1 29.72 623 ARG B C 1
ATOM 10359 O O . ARG B 1 623 ? 12.445 33.344 -15.453 1 29.72 623 ARG B O 1
ATOM 10366 N N . VAL B 1 624 ? 13.32 34.5 -13.664 1 28.86 624 VAL B N 1
ATOM 10367 C CA . VAL B 1 624 ? 12.305 34 -12.734 1 28.86 624 VAL B CA 1
ATOM 10368 C C . VAL B 1 624 ? 10.922 34.5 -13.188 1 28.86 624 VAL B C 1
ATOM 10370 O O . VAL B 1 624 ? 9.938 33.75 -13.078 1 28.86 624 VAL B O 1
ATOM 10373 N N . GLU B 1 625 ? 10.898 35.719 -13.742 1 30.78 625 GLU B N 1
ATOM 10374 C CA . GLU B 1 625 ? 9.719 36.375 -14.297 1 30.78 625 GLU B CA 1
ATOM 10375 C C . GLU B 1 625 ? 9.25 35.719 -15.578 1 30.78 625 GLU B C 1
ATOM 10377 O O . GLU B 1 625 ? 8.055 35.531 -15.789 1 30.78 625 GLU B O 1
ATOM 10382 N N . ASP B 1 626 ? 10.227 35.406 -16.453 1 33.41 626 ASP B N 1
ATOM 10383 C CA . ASP B 1 626 ? 9.906 34.844 -17.766 1 33.41 626 ASP B CA 1
ATOM 10384 C C . ASP B 1 626 ? 9.359 33.406 -17.625 1 33.41 626 ASP B C 1
ATOM 10386 O O . ASP B 1 626 ? 8.391 33.062 -18.297 1 33.41 626 ASP B O 1
ATOM 10390 N N . GLU B 1 627 ? 10.07 32.625 -16.891 1 33.44 627 GLU B N 1
ATOM 10391 C CA . GLU B 1 627 ? 9.703 31.219 -16.781 1 33.44 627 GLU B CA 1
ATOM 10392 C C . GLU B 1 627 ? 8.375 31.047 -16.047 1 33.44 627 GLU B C 1
ATOM 10394 O O . GLU B 1 627 ? 7.562 30.203 -16.406 1 33.44 627 GLU B O 1
ATOM 10399 N N . ILE B 1 628 ? 8.055 31.891 -15.117 1 35.19 628 ILE B N 1
ATOM 10400 C CA . ILE B 1 628 ? 6.711 32.094 -14.602 1 35.19 628 ILE B CA 1
ATOM 10401 C C . ILE B 1 628 ? 5.797 32.594 -15.727 1 35.19 628 ILE B C 1
ATOM 10403 O O . ILE B 1 628 ? 4.656 32.125 -15.852 1 35.19 628 ILE B O 1
ATOM 10407 N N . GLN B 1 629 ? 6.332 33.5 -16.609 1 35.19 629 GLN B N 1
ATOM 10408 C CA . GLN B 1 629 ? 5.555 34 -17.75 1 35.19 629 GLN B CA 1
ATOM 10409 C C . GLN B 1 629 ? 5.258 32.875 -18.75 1 35.19 629 GLN B C 1
ATOM 10411 O O . GLN B 1 629 ? 4.137 32.781 -19.25 1 35.19 629 GLN B O 1
ATOM 10416 N N . LYS B 1 630 ? 6.195 32.125 -19.141 1 38.91 630 LYS B N 1
ATOM 10417 C CA . LYS B 1 630 ? 6.008 31.047 -20.094 1 38.91 630 LYS B CA 1
ATOM 10418 C C . LYS B 1 630 ? 5.121 29.953 -19.516 1 38.91 630 LYS B C 1
ATOM 10420 O O . LYS B 1 630 ? 4.223 29.438 -20.188 1 38.91 630 LYS B O 1
ATOM 10425 N N . LEU B 1 631 ? 5.34 29.484 -18.375 1 36.69 631 LEU B N 1
ATOM 10426 C CA . LEU B 1 631 ? 4.477 28.562 -17.656 1 36.69 631 LEU B CA 1
ATOM 10427 C C . LEU B 1 631 ? 3.053 29.109 -17.562 1 36.69 631 LEU B C 1
ATOM 10429 O O . LEU B 1 631 ? 2.086 28.359 -17.766 1 36.69 631 LEU B O 1
ATOM 10433 N N . LEU B 1 632 ? 2.98 30.359 -17.344 1 39.84 632 LEU B N 1
ATOM 10434 C CA . LEU B 1 632 ? 1.711 31.062 -17.438 1 39.84 632 LEU B CA 1
ATOM 10435 C C . LEU B 1 632 ? 1.223 31.125 -18.875 1 39.84 632 LEU B C 1
ATOM 10437 O O . LEU B 1 632 ? 0.018 31.062 -19.141 1 39.84 632 LEU B O 1
ATOM 10441 N N . THR B 1 633 ? 2.062 31.281 -19.875 1 39.44 633 THR B N 1
ATOM 10442 C CA . THR B 1 633 ? 1.673 31.344 -21.281 1 39.44 633 THR B CA 1
ATOM 10443 C C . THR B 1 633 ? 1.215 29.984 -21.781 1 39.44 633 THR B C 1
ATOM 10445 O O . THR B 1 633 ? 0.195 29.875 -22.469 1 39.44 633 THR B O 1
ATOM 10448 N N . ASP B 1 634 ? 1.9 28.969 -21.75 1 37.16 634 ASP B N 1
ATOM 10449 C CA . ASP B 1 634 ? 1.612 27.656 -22.312 1 37.16 634 ASP B CA 1
ATOM 10450 C C . ASP B 1 634 ? 0.444 26.984 -21.594 1 37.16 634 ASP B C 1
ATOM 10452 O O . ASP B 1 634 ? -0.294 26.203 -22.203 1 37.16 634 ASP B O 1
ATOM 10456 N N . THR B 1 635 ? 0.377 27.125 -20.344 1 34.62 635 THR B N 1
ATOM 10457 C CA . THR B 1 635 ? -0.783 26.641 -19.594 1 34.62 635 THR B CA 1
ATOM 10458 C C . THR B 1 635 ? -1.93 27.641 -19.688 1 34.62 635 THR B C 1
ATOM 10460 O O . THR B 1 635 ? -2.947 27.5 -19 1 34.62 635 THR B O 1
ATOM 10463 N N . GLY B 1 636 ? -1.817 28.641 -20.641 1 32.22 636 GLY B N 1
ATOM 10464 C CA . GLY B 1 636 ? -2.691 29.766 -20.922 1 32.22 636 GLY B CA 1
ATOM 10465 C C . GLY B 1 636 ? -2.658 30.828 -19.844 1 32.22 636 GLY B C 1
ATOM 10466 O O . GLY B 1 636 ? -3.396 31.812 -19.922 1 32.22 636 GLY B O 1
ATOM 10467 N N . TRP B 1 637 ? -1.882 30.516 -18.969 1 34.28 637 TRP B N 1
ATOM 10468 C CA . TRP B 1 637 ? -1.736 31.594 -17.984 1 34.28 637 TRP B CA 1
ATOM 10469 C C . TRP B 1 637 ? -0.899 32.719 -18.547 1 34.28 637 TRP B C 1
ATOM 10471 O O . TRP B 1 637 ? -1.049 33.875 -18.141 1 34.28 637 TRP B O 1
ATOM 10481 N N . SER B 1 638 ? -0.041 32.562 -19.359 1 36.09 638 SER B N 1
ATOM 10482 C CA . SER B 1 638 ? 0.696 33.656 -19.984 1 36.09 638 SER B CA 1
ATOM 10483 C C . SER B 1 638 ? -0.249 34.656 -20.641 1 36.09 638 SER B C 1
ATOM 10485 O O . SER B 1 638 ? -0.113 35.875 -20.469 1 36.09 638 SER B O 1
ATOM 10487 N N . ASP B 1 639 ? -0.938 34.219 -21.625 1 35.25 639 ASP B N 1
ATOM 10488 C CA . ASP B 1 639 ? -1.858 35.156 -22.281 1 35.25 639 ASP B CA 1
ATOM 10489 C C . ASP B 1 639 ? -2.771 35.844 -21.281 1 35.25 639 ASP B C 1
ATOM 10491 O O . ASP B 1 639 ? -3.064 37.031 -21.406 1 35.25 639 ASP B O 1
ATOM 10495 N N . VAL B 1 640 ? -2.936 35.188 -20.266 1 32.59 640 VAL B N 1
ATOM 10496 C CA . VAL B 1 640 ? -3.727 35.75 -19.172 1 32.59 640 VAL B CA 1
ATOM 10497 C C . VAL B 1 640 ? -2.863 36.719 -18.344 1 32.59 640 VAL B C 1
ATOM 10499 O O . VAL B 1 640 ? -3.273 37.844 -18.047 1 32.59 640 VAL B O 1
ATOM 10502 N N . LEU B 1 641 ? -1.675 36.281 -18.109 1 33.94 641 LEU B N 1
ATOM 10503 C CA . LEU B 1 641 ? -0.793 37.219 -17.453 1 33.94 641 LEU B CA 1
ATOM 10504 C C . LEU B 1 641 ? -0.323 38.281 -18.422 1 33.94 641 LEU B C 1
ATOM 10506 O O . LEU B 1 641 ? -0.268 39.469 -18.078 1 33.94 641 LEU B O 1
ATOM 10510 N N . MET B 1 642 ? 0.099 37.969 -19.5 1 34.38 642 MET B N 1
ATOM 10511 C CA . MET B 1 642 ? 0.542 39 -20.438 1 34.38 642 MET B CA 1
ATOM 10512 C C . MET B 1 642 ? -0.606 39.938 -20.812 1 34.38 642 MET B C 1
ATOM 10514 O O . MET B 1 642 ? -0.411 41.156 -20.938 1 34.38 642 MET B O 1
ATOM 10518 N N . LYS B 1 643 ? -1.661 39.469 -21.125 1 31.8 643 LYS B N 1
ATOM 10519 C CA . LYS B 1 643 ? -2.762 40.375 -21.469 1 31.8 643 LYS B CA 1
ATOM 10520 C C . LYS B 1 643 ? -3.186 41.188 -20.25 1 31.8 643 LYS B C 1
ATOM 10522 O O . LYS B 1 643 ? -3.652 42.344 -20.391 1 31.8 643 LYS B O 1
ATOM 10527 N N . ILE B 1 644 ? -2.963 40.688 -19.219 1 30.42 644 ILE B N 1
ATOM 10528 C CA . ILE B 1 644 ? -3.236 41.469 -18.016 1 30.42 644 ILE B CA 1
ATOM 10529 C C . ILE B 1 644 ? -2.1 42.438 -17.766 1 30.42 644 ILE B C 1
ATOM 10531 O O . ILE B 1 644 ? -2.338 43.594 -17.359 1 30.42 644 ILE B O 1
ATOM 10535 N N . PHE B 1 645 ? -0.919 41.969 -17.953 1 30.02 645 PHE B N 1
ATOM 10536 C CA . PHE B 1 645 ? 0.158 42.906 -17.656 1 30.02 645 PHE B CA 1
ATOM 10537 C C . PHE B 1 645 ? 0.629 43.594 -18.922 1 30.02 645 PHE B C 1
ATOM 10539 O O . PHE B 1 645 ? 1.574 44.406 -18.891 1 30.02 645 PHE B O 1
ATOM 10546 N N . GLN B 1 646 ? 0.281 43.219 -20.062 1 28.78 646 GLN B N 1
ATOM 10547 C CA . GLN B 1 646 ? 0.844 44 -21.172 1 28.78 646 GLN B CA 1
ATOM 10548 C C . GLN B 1 646 ? 0.259 45.406 -21.234 1 28.78 646 GLN B C 1
ATOM 10550 O O . GLN B 1 646 ? 0.751 46.25 -21.984 1 28.78 646 GLN B O 1
ATOM 10555 N N . PRO B 1 647 ? -0.831 45.656 -20.75 1 27.34 647 PRO B N 1
ATOM 10556 C CA . PRO B 1 647 ? -0.97 47 -21.312 1 27.34 647 PRO B CA 1
ATOM 10557 C C . PRO B 1 647 ? 0.114 47.969 -20.828 1 27.34 647 PRO B C 1
ATOM 10559 O O . PRO B 1 647 ? 0.571 48.812 -21.594 1 27.34 647 PRO B O 1
ATOM 10562 N N . SER B 1 648 ? 0.413 48.062 -19.594 1 26.56 648 SER B N 1
ATOM 10563 C CA . SER B 1 648 ? 1.209 49.281 -19.438 1 26.56 648 SER B CA 1
ATOM 10564 C C . SER B 1 648 ? 2.635 49.062 -19.938 1 26.56 648 SER B C 1
ATOM 10566 O O . SER B 1 648 ? 3.475 49.969 -19.844 1 26.56 648 SER B O 1
ATOM 10568 N N . MET B 1 649 ? 3.133 48 -20.328 1 24.77 649 MET B N 1
ATOM 10569 C CA . MET B 1 649 ? 4.504 48.25 -20.766 1 24.77 649 MET B CA 1
ATOM 10570 C C . MET B 1 649 ? 4.531 49.094 -22.031 1 24.77 649 MET B C 1
ATOM 10572 O O . MET B 1 649 ? 5.594 49.562 -22.453 1 24.77 649 MET B O 1
ATOM 10576 N N . ASN B 1 650 ? 3.488 49.25 -22.719 1 24.69 650 ASN B N 1
ATOM 10577 C CA . ASN B 1 650 ? 3.658 50.281 -23.734 1 24.69 650 ASN B CA 1
ATOM 10578 C C . ASN B 1 650 ? 3.629 51.688 -23.125 1 24.69 650 ASN B C 1
ATOM 10580 O O . ASN B 1 650 ? 4.148 52.656 -23.719 1 24.69 650 ASN B O 1
ATOM 10584 N N . ASP B 1 651 ? 2.953 52.062 -22.078 1 23.7 651 ASP B N 1
ATOM 10585 C CA . ASP B 1 651 ? 3.127 53.469 -21.719 1 23.7 651 ASP B CA 1
ATOM 10586 C C . ASP B 1 651 ? 4.352 53.656 -20.828 1 23.7 651 ASP B C 1
ATOM 10588 O O . ASP B 1 651 ? 4.648 54.75 -20.391 1 23.7 651 ASP B O 1
ATOM 10592 N N . LEU B 1 652 ? 5.027 52.656 -20.234 1 20.44 652 LEU B N 1
ATOM 10593 C CA . LEU B 1 652 ? 6.348 53.062 -19.766 1 20.44 652 LEU B CA 1
ATOM 10594 C C . LEU B 1 652 ? 7.371 52.969 -20.906 1 20.44 652 LEU B C 1
ATOM 10596 O O . LEU B 1 652 ? 8.562 53.188 -20.672 1 20.44 652 LEU B O 1
ATOM 10600 N N . GLN B 1 653 ? 6.961 52.75 -22.188 1 19.5 653 GLN B N 1
ATOM 10601 C CA . GLN B 1 653 ? 7.828 53.438 -23.156 1 19.5 653 GLN B CA 1
ATOM 10602 C C . GLN B 1 653 ? 7.469 54.906 -23.281 1 19.5 653 GLN B C 1
ATOM 10604 O O . GLN B 1 653 ? 6.293 55.25 -23.344 1 19.5 653 GLN B O 1
#

Organism: Candidozyma auris (NCBI:txid498019)

pLDDT: mean 76.8, std 21.83, range [19.5, 98.62]

Radius of gyration: 36.09 Å; Cα contacts (8 Å, |Δi|>4): 1638; chains: 2; bounding box: 85×111×75 Å